Protein 6KYB (pdb70)

InterPro domains:
  IPR001680 WD40 repeat [SM00320] (234-274)
  IPR001680 WD40 repeat [SM00320] (277-318)
  IPR015943 WD40/YVTN repeat-like-containing domain superfamily [G3DSA:2.130.10.10] (69-351)
  IPR036322 WD40-repeat-containing domain superfamily [SSF50978] (7-324)
  IPR048720 PROPPIN [PF21032] (10-152)
  IPR048720 PROPPIN [PF21032] (222-322)
  IPR048720 PROPPIN [PTHR11227] (3-496)

GO terms:
  GO:0070273 phosphatidylinositol-4-phosphate binding (F, IDA)
  GO:0080025 phosphatidylinositol-3,5-bisphosphate binding (F, IDA)
  GO:0008047 enzyme activator activity (F, IDA)
  GO:0061908 phagophore (C, IDA)
  GO:0000329 fungal-type vacuole membrane (C, IDA)
  GO:0000407 phagophore assembly site (C, IDA)
  GO:0005768 endosome (C, IDA)
  GO:0005829 cytosol (C, IDA)
  GO:0032266 phosphatidylinositol-3-phosphate binding (F, IDA)
  GO:0043130 ubiquitin binding (F, IDA)
  GO:0070772 PAS complex (C, IDA)
  GO:0170071 CROP complex (C, IDA)
  GO:0016236 macroautophagy (P, IDA)
  GO:0032258 cytoplasm to vacuole targeting by the Cvt pathway (P, IDA)
  GO:0006624 vacuolar protein processing (P, IDA)
  GO:0034727 piecemeal microautophagy of the nucleus (P, IMP)
  GO:0071944 cell periphery (C, HDA)
  GO:0000329 fungal-type vacuole membrane (C, HDA)
  GO:0044090 positive regulation of vacuole organization (P, IMP)
  GO:0044804 nucleophagy (P, IMP)

Organism: Saccharomyces cerevisiae (strain ATCC 204508 / S288c) (NCBI:txid559292)

Nearest PDB structures (foldseek):
  6kyb-assembly1_A  TM=1.003E+00  e=1.507E-68  Saccharomyces cerevisiae S288C
  8afy-assembly1_B  TM=9.842E-01  e=6.387E-59  Saccharomyces cerevisiae
  8afw-assembly1_A  TM=9.839E-01  e=3.464E-57  Saccharomyces cerevisiae
  8afw-assembly1_C  TM=9.841E-01  e=2.685E-56  Saccharomyces cerevisiae
  8afx-assembly1_A  TM=9.866E-01  e=1.186E-54  Saccharomyces cerevisiae

Sequence (1304 aa):
SPTINFINFNQTGTCISLGTSKGFKIFNCEPFGKFYSEDSGGYAIVEMLFSTSLLALVGIGDQPALSPRRLRIINTKKHSIICEVTFPTSILSVKMNKSRLVVLLQEQIYIYDINTMRLLHTIETNPNPRGLMAMSPSVANSYLVYPSPPKVIKNGDVIVFNLETLQPTMVIEAHKGEIAAMAISFDGTLMATASDKGTIIRVFDIETGDKIYQFRRGTYATRIYSISFSEDSQYLAVTGSSKTVHIFKLGESSRHFASLKLPVETNSHVMTISSIGSPIDIDTSEYPEPVMKMVPIRVVSSDGYLYNFVMDPERGGDCLILSQYSILMSPTINFINFNQTGTCISLGTSKGFKIFNCEPFGKFYSEDSGGYAIVEMLFSTSLLALVGIGDQPALSPRRLRIINTKKHSIICEVTFPTSILSVKMNKSRLVVLLQEQIYIYDINTMRLLHTIETNPNPRGLMAMSPSVANSYLVYPSPPKVIIKNGDVIVFNLETLQPTMVIEAHKGEIAAMAISFDGTLMATASDKGTIIRVFDIETGDKIYQFRRGTYATRIYSISFSEDSQYLAVTGSSKTVHIFKLGHESSRHFASLKLPVETNSHVMTISSIGSPIDIDTSEYPEPVMKMVPIRVVSSDGYLYNFVMDPERGGDCLILSQYSILMSDSSPTINFINFNQTGTCISLGTSKGFKIFNCEPFGKFYSEDSGGYAIVEMLFSTSLLALVGIGDQPALSPRRLRIINTKKHSIICEVTFPTSILSVKMNKSRLVVLLQEQIYIYDINTMRLLHTIETNPNPRGLMAMSPSVANSYLVYPSPPIKNGDVIVFNLETLQPTMVIEAHKGEIAAMAISFDGTLMATASDKGTIIRVFDIETGDKIYQFRRGTYATRIYSISFSEDSQYLAVTGSSKTVHIFKLGSRHFASLKLPVETNSHVMTISSIGSPIDIDTSEYPELMKMVPIRVVSSDGYLYNFVMDPERGGDCLILSQYSILMMSDSSPTINFINFNQTGTCISLGTSKGFKIFNCEPFGKFYSEDSGGYAIVEMLFSTSLLALVGIGDRRLRIINTKKHSIICEVTFPTSILSVKMNKSRLVVLLQEQIYIYDINTMRLLHTIETNPNPRGLMAMSPSVANSYLVYPSNGDVIVFNLETLQPTMVIEAHKGEIAAMAISFDGTLMATASDKGTIIRVFDIETGDKIYQFRRGTYATRIYSISFSEDSQYLAVTGSSKTVHIFKLESSRHFASLKLPVETNVMTISSIGSPIDIDTSEYPELKMVPIRVVSSDGYLYNFVMDPERGGDCLILSQYSILMD

B-factor: mean 103.38, std 35.4, range [30.0, 234.37]

Secondary structure (DSSP, 8-state):
-PPEEEEEE-TTSSEEEEEESS-EEEEETTTTEEEEEE-S--EEEEEE-SSSSEEEEEE-SSSTTS-TTEEEEEETTTTEEEEEEE-SS---EEEE-SSEEEEEETTEEEEEETTT--EEEEEE-S--TT---EE-S-STT-EEEEE-PPP----EEEEEEETTTTEEEEEEEEESS-EEEEEE-TTS-EEEEEETT-SEEEEEETTT--EEEEEE--SS---EEEEEE-TTSSEEEEEETTSEEEEEE----B--SEEEE--TTS-TT--EEEEEPPP--EESTTS---EE--EEEEEEETTSEEEEEEE-TTT-EEPEEEEEEES--/-PPEEEEEE-TTSSEEEEEETTEEEEEEETTEEEEEEE--S-EEEEEE-TTSSEEEEEE-SSSTTS-TTEEEEEETTTTEEEEEEE-SS-EEEEEE-SSEEEEEETTEEEEEETTT--EEEEEE-S--TT---EE-S-STT-EEEEE-PPP-----EEEEEEETTTTEEEEEEEEESS-EEEEEE-TTS-EEEEEETT-SEEEEEETTT--EEEEEE--SS---EEEEEE-TTSSEEEEEETTSEEEEEE----EE--SEEEE--TTS-TT--EEEEEPPPEEE-STTS----EEEEEEEEEETTSEEEEEEE-TTT-EEPEEEEEEE--/-----PPEEEEEE-TTSSEEEEEESS-EEEEETTTTEEEEEE--S-EEEEEE-SSSSEEEEEESSSSSSS-TTB-EEEESSS--EEE--B-SS---EEEE-SSEEEEEETTEEEEEETTSSSEEEEEE----TT---EE-S-STT-EEEEE------EEEEEEETTTTEEEEEEEEESS-EEEEEE-TTS-EEEEEETTS-EEEEEETTT--EEEEEE---SS--EEEEEE-TTSSEEEEEESSSEEEEEE-----SEEEE--TTS-SS--EEEEEPSPEE--S-S-TT--EEEEEEEEETTSEEEEEEE-TTT-EEPEEEEEEES--/-------EEE--B-SSS--EEEEESS-EEEEETTTTEE-S----S-EEEEE-SSS-S--EEEES-----EE--SSS---S-----SS---EE---SS-EEEE-SSEEEEE-TTT-----EEE-S--TT------S--TT-EEEE-----BEEEETTTTEE---B--SSS--SEEE--TTS---EEE-SSSSEEEEE-TTTSSEEEEEE---SS--EEEEEE-SSSSEEEEEETTSEEEEEE------SEEEE--TT----EEEEEPPPB---S-SSS---BEEEEEEETTSEEEEEEE-TT--EEPEEEEEEESS--

Foldseek 3Di:
DWFWQDWDAELANQKIWTWTQQWIWMWGDVVTDTPDIDRDGGWNDWYDEHPFQKIKTAHPPPDPVRHQQKIWIAGNVVRDTPDMDGHPDGFQDWDDAQAWIWTDDQFKIWIAGVVVRDTDDMDGAAGDPNRAKEFANDLVLTWIKDAHADRVQQRGKIWIARNVVGGTDDIASFDRAHWQHKYAANNNFKIWTDHQQQQWIWIAGSNPSDTQAIEGEDDGGFHWQYWYAANVRQWIWIDTLPQKIFIDGRPPYYYGQAIEHDDPPDDSRKGKDKYKYDWAWDPCPVPPNNIAIWIWMWMAISVFKIWIWTARVVRHYYIDTDDMDGPPD/DFFWQDWDAALANQKIWTWTQFWIWIWGDPPTDTDDIDRDGTWNDWYDEHPFQWIKTAHPPPDVPRHQQKIWIARNVVRGTPDMDGHPDGFLDWDDAQAWIWTDDQFKIWIAGPVVRDTDDMDGAAGHPVSAKEFANAPVLTKIKDAHADHVCQQGRKIWIARNVVGGTDDIASFDSAHWQYKYAANNRFKIWTDHQQRQKIWMAGSNPSDTDEIEGDDDGGWGWQYWYAANVNQWIWIHTQAQWIFIAGDVVYYYYTQATEHDDPPDDRRKHKDKYKYDKDWAVCPVDPVVIGIWIWMWMAISVAKIWIWTADPVRHYYIDTNDMDGPD/DDDFPWAWQDWDAELANQKMKTWTQFWIWIWGDVVTDTDDIDGAGGWNDWYDERPAQWIKTAGPGHPVVPHQFKIWIAGRVDGDTPDIDGDPGGFLDWDDAQQWIWTDDQFKIFIDGPVDPDGDDMDGAHGDPVSAKEFANAPVLTWIKDFHAPCAGGKIWIAGNVVGGTDDIQSDGRAHWQEKYAANNNQKMWTDHFQQFKIWMAGPVPSDTDAIEGEPDGPKGWHYWDAANVNQWIWTFILFQKIFICGPCYYTQAIEGDDPVDDSVKGKDKYKHDKDDDDLHPDVVGPIWTWMWMAISVFKIWIWTAHPPRHYYTHTDDMGGGRD/DADDPWAFADWDAFLALWKMWTATQQATWIWTVPVTGRDQGDGHHGAHAWYDQHDAQWTWTPGVPDNVTWIFGTPHTDTDDSDDDPDDWAAWYDQLCWTWTDRWQKTFIANPVVGNRDDIGNHAGDPNDDWEFQSAVVPTKIWAFSLGKIWMARVVVGGTDDTANDNGQHWDEKYAANHGWFIWTHHFAQQKIFTQTPVVRGTPDIFGRPDGPKGWQYWEAANVCFKIWTDIRPQKIFIAGVVTDPTQAMEHDDPPDDAGKDKYWHADDDFADPPPDGPCWTWMWMAGSVFKIWIWTHHPVGDHYTHTHDIAGVSPD

Solvent-accessible surface area: 57464 Å² total; per-residue (Å²): 161,53,89,42,59,47,24,34,18,9,45,64,11,66,8,3,1,0,0,1,44,122,2,0,6,1,2,60,5,126,118,44,27,129,125,29,34,43,107,63,4,0,3,30,8,0,9,10,14,25,82,57,31,34,3,0,2,2,2,74,42,79,62,143,65,16,37,48,104,72,1,48,1,11,29,13,182,154,135,34,92,88,27,85,41,77,4,79,70,50,12,52,11,1,54,7,0,120,33,27,1,0,0,0,1,69,92,40,0,32,0,10,30,12,134,82,35,143,84,14,21,19,18,49,17,14,48,10,90,82,14,32,15,7,18,0,19,25,78,90,53,7,24,0,0,20,17,11,26,31,83,177,155,84,47,0,6,0,6,0,5,22,0,102,23,5,7,27,37,33,22,7,102,0,14,164,23,86,9,7,4,19,10,19,0,57,63,1,50,22,0,0,0,0,14,48,123,2,40,56,0,53,0,8,29,3,109,79,23,81,106,80,69,40,5,98,3,37,116,178,60,24,94,6,69,16,15,21,25,4,110,95,22,76,13,0,0,0,0,6,45,49,55,27,3,16,0,0,63,11,78,216,40,54,142,78,47,2,9,0,99,12,31,144,143,11,102,61,163,13,108,12,36,6,17,13,20,79,62,80,101,30,67,64,69,147,79,102,166,125,98,61,92,20,7,23,1,32,0,1,0,33,61,3,82,2,4,25,2,12,1,24,10,146,190,10,39,92,9,55,69,52,44,97,99,34,16,74,179,145,39,83,28,62,43,25,33,18,6,47,55,12,55,6,0,1,0,0,3,34,125,3,1,42,6,5,50,26,148,32,19,15,117,127,29,32,53,126,47,24,0,5,23,7,0,6,13,12,28,78,63,31,26,4,0,4,2,3,73,37,85,107,125,67,19,21,45,103,114,1,59,0,12,17,12,163,126,133,36,97,83,28,102,40,72,4,86,66,54,10,67,11,0,56,4,0,112,27,23,1,0,0,0,1,72,87,33,0,29,0,10,32,12,124,78,24,168,81,40,22,26,22,57,14,13,53,8,68,98,13,28,16,10,21,0,18,20,83,86,41,4,25,0,0,13,14,5,28,25,79,180,159,93,72,45,0,3,0,9,0,6,26,0,108,41,7,7,28,36,37,23,8,112,3,12,138,18,87,6,3,4,17,8,18,0,55,67,0,43,26,0,0,0,0,12,58,117,2,39,56,0,46,0,8,28,3,100,82,19,86,97,78,62,29,4,110,4,51,123,167,58,27,72,4,65,15,15,28,24,7,97,75,16,51,8,0,0,0,0,2,42,43,29,36,2,21,0,0,62,6,40,156,187,49,52,146,60,47,1,32,5,112,1,21,124,66,12,69,63,156,2,108,9,33,4,12,10,12,84,67,45,94,10,47,39,76,39,26,114,143,162,90,57,98,19,4,4,1,32,0,0,0,40,71,0,60,3,0,6,1,3,0,20,41,160,194,9,41,115,7,73,66,11,5,11,14,28,4,91,236,115,129,53,112,42,84,29,69,44,25,35,14,6,55,32,4,54,17,1,0,1,0,2,48,116,0,7,31,8,10,58,3,87,121,65,25,113,146,44,35,48,98,41,27,6,30,27,12,0,8,9,9,26,89,44,27,61,3,0,3,1,4,80,52,57,81,96,59,13,28,66,27,10,7,21,15,34,35,26,170,132,141,61,129,90,25,104,22,103,14,113,51,40,10,52,13,2,58,7,0,126,25,33,21,0,1,2,2,57,99,46,1,30,0,10,33,32,128,68,115,128,64,65,54,50,22,130,29,67,78,16,95,110,16,33,13,10,21,0,18,21,77,80,52,2,29,0,0,9,19,30,39,132,217,52,52,0,30,0,28,1,1,26,0,119,68,62,95,90,63,60,89,12,122,3,3,146,13,77,8,25,4,16,11,18,0,56,65,1,45,26,2,0,0,0,3,26,103,0,48,29,0,26,0,10,33,6,124,72,18,93,99,81,61,45,7,117,4,23,21,66,36,3,83,6,48,12,16,20,24,3,64,88,23,71,12,0,0,0,0,2,8,23,57,22,3,0,0,0,68,10,99,78,161,60,56,2,10,0,85,16,33,134,141,17,53,31,43,25,104,12,50,4,12,6,9,63,73,63,110,26,94,70,57,164,65,131,87,127,111,99,27,4,1,0,12,0,1,2,44,51,2,76,2,2,5,2,13,1,32,45,149,195,2,36,97,7,82,50,24,29,84,109,33,1,22,175,241,56,74,74,100,21,79,37,82,48,28,66,23,1,40,28,14,44,5,0,1,0,0,2,51,86,0,36,23,17,5,24,6,68,121,59,22,95,120,34,6,108,50,101,46,34,18,26,32,3,20,6,18,80,79,75,42,40,15,4,36,13,22,68,88,102,48,22,29,26,45,40,44,19,118,66,82,63,89,43,33,74,55,91,30,96,65,88,40,40,12,35,19,31,18,44,20,1,16,6,26,0,9,62,68,28,7,63,18,42,12,14,130,80,83,46,110,78,87,69,52,76,21,90,69,13,114,113,13,115,25,3,21,1,31,22,95,88,63,2,49,14,4,27,21,59,89,3,41,0,36,0,26,21,3,85,89,48,44,93,55,67,88,4,145,6,63,149,43,54,27,53,11,31,15,19,0,63,74,10,45,36,0,2,2,2,14,65,56,3,54,8,4,1,3,8,23,18,86,90,14,88,80,51,81,92,19,55,43,63,35,194,88,28,140,13,40,29,12,24,27,0,52,63,38,72,8,5,0,0,2,6,44,57,57,24,4,28,0,7,88,51,165,47,56,72,58,62,0,9,1,59,25,44,157,100,50,130,57,96,10,28,7,12,2,6,61,79,45,90,53,86,84,40,170,199,90,84,100,103,43,3,9,0,34,1,1,3,38,38,3,85,0,1,20,3,8,0,53,47,148,169,36,27,108,14,108,62,39,27,89,108,24,2,30,82,113

Structure (mmCIF, N/CA/C/O backbone):
data_6KYB
#
_entry.id   6KYB
#
_cell.length_a   95.330
_cell.length_b   95.330
_cell.length_c   300.871
_cell.angle_alpha   90.000
_cell.angle_beta   90.000
_cell.angle_gamma   120.000
#
_symmetry.space_group_name_H-M   'P 65'
#
loop_
_entity.id
_entity.type
_entity.pdbx_description
1 polymer 'Autophagy-related protein 18'
2 water water
#
loop_
_atom_site.group_PDB
_atom_site.id
_atom_site.type_symbol
_atom_site.label_atom_id
_atom_site.label_alt_id
_atom_site.label_comp_id
_atom_site.label_asym_id
_atom_site.label_entity_id
_atom_site.label_seq_id
_atom_site.pdbx_PDB_ins_code
_atom_site.Cartn_x
_atom_site.Cartn_y
_atom_site.Cartn_z
_atom_site.occupancy
_atom_site.B_iso_or_equiv
_atom_site.auth_seq_id
_atom_site.auth_comp_id
_atom_site.auth_asym_id
_atom_site.auth_atom_id
_atom_site.pdbx_PDB_model_num
ATOM 1 N N . SER A 1 10 ? -58.893 41.058 11.874 1.00 136.07 5 SER A N 1
ATOM 2 C CA . SER A 1 10 ? -58.173 40.841 10.625 1.00 131.27 5 SER A CA 1
ATOM 3 C C . SER A 1 10 ? -56.947 39.976 10.874 1.00 140.11 5 SER A C 1
ATOM 4 O O . SER A 1 10 ? -56.100 40.332 11.683 1.00 143.03 5 SER A O 1
ATOM 7 N N . PRO A 1 11 ? -56.866 38.844 10.180 1.00 143.95 6 PRO A N 1
ATOM 8 C CA . PRO A 1 11 ? -55.736 37.924 10.333 1.00 143.07 6 PRO A CA 1
ATOM 9 C C . PRO A 1 11 ? -54.632 38.075 9.297 1.00 138.67 6 PRO A C 1
ATOM 10 O O . PRO A 1 11 ? -54.849 38.458 8.145 1.00 135.01 6 PRO A O 1
ATOM 14 N N . THR A 1 12 ? -53.430 37.723 9.736 1.00 135.16 7 THR A N 1
ATOM 15 C CA . THR A 1 12 ? -52.256 37.642 8.878 1.00 126.31 7 THR A CA 1
ATOM 16 C C . THR A 1 12 ? -52.242 36.340 8.079 1.00 106.41 7 THR A C 1
ATOM 17 O O . THR A 1 12 ? -52.547 35.270 8.611 1.00 103.00 7 THR A O 1
ATOM 21 N N . ILE A 1 13 ? -51.899 36.433 6.796 1.00 95.91 8 ILE A N 1
ATOM 22 C CA . ILE A 1 13 ? -51.726 35.251 5.954 1.00 96.57 8 ILE A CA 1
ATOM 23 C C . ILE A 1 13 ? -50.294 34.749 6.093 1.00 96.60 8 ILE A C 1
ATOM 24 O O . ILE A 1 13 ? -49.341 35.536 6.035 1.00 95.11 8 ILE A O 1
ATOM 29 N N . ASN A 1 14 ? -50.138 33.433 6.272 1.00 94.43 9 ASN A N 1
ATOM 30 C CA . ASN A 1 14 ? -48.825 32.821 6.408 1.00 90.69 9 ASN A CA 1
ATOM 31 C C . ASN A 1 14 ? -48.451 31.879 5.275 1.00 87.54 9 ASN A C 1
ATOM 32 O O . ASN A 1 14 ? -47.258 31.622 5.083 1.00 87.74 9 ASN A O 1
ATOM 37 N N . PHE A 1 15 ? -49.419 31.368 4.519 1.00 93.82 10 PHE A N 1
ATOM 38 C CA . PHE A 1 15 ? -49.134 30.339 3.529 1.00 89.79 10 PHE A CA 1
ATOM 39 C C . PHE A 1 15 ? -50.266 30.290 2.514 1.00 84.03 10 PHE A C 1
ATOM 40 O O . PHE A 1 15 ? -51.439 30.374 2.886 1.00 91.42 10 PHE A O 1
ATOM 48 N N . ILE A 1 16 ? -49.909 30.163 1.237 1.00 75.17 11 ILE A N 1
ATOM 49 C CA . ILE A 1 16 ? -50.877 29.954 0.164 1.00 73.40 11 ILE A CA 1
ATOM 50 C C . ILE A 1 16 ? -50.291 28.957 -0.824 1.00 72.72 11 ILE A C 1
ATOM 51 O O . ILE A 1 16 ? -49.086 28.975 -1.101 1.00 80.25 11 ILE A O 1
ATOM 56 N N . ASN A 1 17 ? -51.147 28.090 -1.360 1.00 71.38 12 ASN A N 1
ATOM 57 C CA . ASN A 1 17 ? -50.754 27.204 -2.447 1.00 68.25 12 ASN A CA 1
ATOM 58 C C . ASN A 1 17 ? -51.988 26.728 -3.200 1.00 66.59 12 ASN A C 1
ATOM 59 O O . ASN A 1 17 ? -53.079 26.630 -2.630 1.00 74.84 12 ASN A O 1
ATOM 64 N N . PHE A 1 18 ? -51.795 26.424 -4.483 1.00 64.46 13 PHE A N 1
ATOM 65 C CA . PHE A 1 18 ? -52.798 25.693 -5.239 1.00 72.44 13 PHE A CA 1
ATOM 66 C C . PHE A 1 18 ? -52.604 24.193 -5.018 1.00 63.93 13 PHE A C 1
ATOM 67 O O . PHE A 1 18 ? -51.521 23.731 -4.652 1.00 64.90 13 PHE A O 1
ATOM 75 N N . ASN A 1 19 ? -53.669 23.427 -5.236 1.00 60.03 14 ASN A N 1
ATOM 76 C CA . ASN A 1 19 ? -53.512 21.984 -5.337 1.00 63.10 14 ASN A CA 1
ATOM 77 C C . ASN A 1 19 ? -52.781 21.636 -6.636 1.00 67.54 14 ASN A C 1
ATOM 78 O O . ASN A 1 19 ? -52.478 22.500 -7.464 1.00 68.61 14 ASN A O 1
ATOM 83 N N . GLN A 1 20 ? -52.488 20.345 -6.816 1.00 71.81 15 GLN A N 1
ATOM 84 C CA . GLN A 1 20 ? -51.674 19.921 -7.953 1.00 70.60 15 GLN A CA 1
ATOM 85 C C . GLN A 1 20 ? -52.325 20.229 -9.296 1.00 70.20 15 GLN A C 1
ATOM 86 O O . GLN A 1 20 ? -51.633 20.221 -10.320 1.00 80.87 15 GLN A O 1
ATOM 92 N N . THR A 1 21 ? -53.626 20.505 -9.325 1.00 65.53 16 THR A N 1
ATOM 93 C CA . THR A 1 21 ? -54.320 20.740 -10.583 1.00 76.59 16 THR A CA 1
ATOM 94 C C . THR A 1 21 ? -54.621 22.210 -10.842 1.00 84.36 16 THR A C 1
ATOM 95 O O . THR A 1 21 ? -54.991 22.557 -11.968 1.00 86.78 16 THR A O 1
ATOM 99 N N . GLY A 1 22 ? -54.488 23.074 -9.837 1.00 82.33 17 GLY A N 1
ATOM 100 C CA . GLY A 1 22 ? -54.871 24.463 -9.981 1.00 72.69 17 GLY A CA 1
ATOM 101 C C . GLY A 1 22 ? -56.340 24.752 -9.780 1.00 85.64 17 GLY A C 1
ATOM 102 O O . GLY A 1 22 ? -56.773 25.880 -10.043 1.00 99.76 17 GLY A O 1
ATOM 103 N N . THR A 1 23 ? -57.124 23.774 -9.331 1.00 83.08 18 THR A N 1
ATOM 104 C CA . THR A 1 23 ? -58.559 23.955 -9.156 1.00 81.54 18 THR A CA 1
ATOM 105 C C . THR A 1 23 ? -58.932 24.429 -7.757 1.00 75.66 18 THR A C 1
ATOM 106 O O . THR A 1 23 ? -60.050 24.920 -7.563 1.00 70.29 18 THR A O 1
ATOM 110 N N . CYS A 1 24 ? -58.030 24.300 -6.784 1.00 76.38 19 CYS A N 1
ATOM 111 C CA . CYS A 1 24 ? -58.327 24.665 -5.406 1.00 76.58 19 CYS A CA 1
ATOM 112 C C . CYS A 1 24 ? -57.179 25.483 -4.838 1.00 77.65 19 CYS A C 1
ATOM 113 O O . CYS A 1 24 ? -56.057 25.459 -5.346 1.00 76.41 19 CYS A O 1
ATOM 116 N N . ILE A 1 25 ? -57.481 26.206 -3.763 1.00 81.40 20 ILE A N 1
ATOM 117 C CA . ILE A 1 25 ? -56.513 27.025 -3.046 1.00 74.03 20 ILE A CA 1
ATOM 118 C C . ILE A 1 25 ? -56.467 26.588 -1.591 1.00 72.14 20 ILE A C 1
ATOM 119 O O . ILE A 1 25 ? -57.504 26.506 -0.922 1.00 74.55 20 ILE A O 1
ATOM 124 N N . SER A 1 26 ? -55.262 26.291 -1.119 1.00 71.34 21 SER A N 1
ATOM 125 C CA . SER A 1 26 ? -54.997 26.103 0.295 1.00 66.35 21 SER A CA 1
ATOM 126 C C . SER A 1 26 ? -54.450 27.391 0.878 1.00 78.29 21 SER A C 1
ATOM 127 O O . SER A 1 26 ? -53.624 28.061 0.257 1.00 85.40 21 SER A O 1
ATOM 130 N N . LEU A 1 27 ? -54.906 27.733 2.074 1.00 79.15 22 LEU A N 1
ATOM 131 C CA . LEU A 1 27 ? -54.452 28.977 2.666 1.00 81.83 22 LEU A CA 1
ATOM 132 C C . LEU A 1 27 ? -54.359 28.777 4.172 1.00 86.06 22 LEU A C 1
ATOM 133 O O . LEU A 1 27 ? -55.210 28.117 4.766 1.00 87.76 22 LEU A O 1
ATOM 138 N N . GLY A 1 28 ? -53.308 29.316 4.781 1.00 82.88 23 GLY A N 1
ATOM 139 C CA . GLY A 1 28 ? -53.156 29.185 6.218 1.00 81.89 23 GLY A CA 1
ATOM 140 C C . GLY A 1 28 ? -52.852 30.496 6.912 1.00 83.19 23 GLY A C 1
ATOM 141 O O . GLY A 1 28 ? -51.842 31.136 6.608 1.00 77.83 23 GLY A O 1
ATOM 142 N N . THR A 1 29 ? -53.694 30.896 7.861 1.00 86.03 24 THR A N 1
ATOM 143 C CA . THR A 1 29 ? -53.551 32.180 8.526 1.00 96.47 24 THR A CA 1
ATOM 144 C C . THR A 1 29 ? -53.130 32.028 9.980 1.00 103.55 24 THR A C 1
ATOM 145 O O . THR A 1 29 ? -52.809 30.932 10.462 1.00 108.27 24 THR A O 1
ATOM 149 N N . SER A 1 30 ? -53.149 33.163 10.684 1.00 100.68 25 SER A N 1
ATOM 150 C CA . SER A 1 30 ? -52.903 33.195 12.119 1.00 102.79 25 SER A CA 1
ATOM 151 C C . SER A 1 30 ? -54.016 32.563 12.941 1.00 111.91 25 SER A C 1
ATOM 152 O O . SER A 1 30 ? -53.766 32.189 14.091 1.00 120.62 25 SER A O 1
ATOM 155 N N . LYS A 1 31 ? -55.233 32.467 12.400 1.00 114.77 26 LYS A N 1
ATOM 156 C CA . LYS A 1 31 ? -56.398 32.049 13.172 1.00 118.39 26 LYS A CA 1
ATOM 157 C C . LYS A 1 31 ? -57.013 30.738 12.685 1.00 113.19 26 LYS A C 1
ATOM 158 O O . LYS A 1 31 ? -57.892 30.193 13.363 1.00 108.68 26 LYS A O 1
ATOM 164 N N . GLY A 1 32 ? -56.566 30.199 11.555 1.00 109.36 27 GLY A N 1
ATOM 165 C CA . GLY A 1 32 ? -57.158 28.97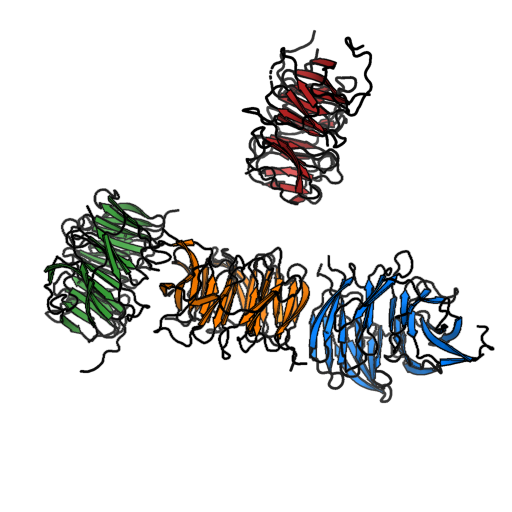9 11.029 1.00 110.00 27 GLY A CA 1
ATOM 166 C C . GLY A 1 32 ? -56.589 28.666 9.662 1.00 115.70 27 GLY A C 1
ATOM 167 O O . GLY A 1 32 ? -55.548 29.197 9.282 1.00 115.35 27 GLY A O 1
ATOM 168 N N . PHE A 1 33 ? -57.288 27.803 8.931 1.00 118.22 28 PHE A N 1
ATOM 169 C CA . PHE A 1 33 ? -56.906 27.510 7.555 1.00 109.00 28 PHE A CA 1
ATOM 170 C C . PHE A 1 33 ? -58.151 27.544 6.677 1.00 100.38 28 PHE A C 1
ATOM 171 O O . PHE A 1 33 ? -59.274 27.376 7.160 1.00 98.70 28 PHE A O 1
ATOM 179 N N . LYS A 1 34 ? -57.950 27.774 5.379 1.00 101.65 29 LYS A N 1
ATOM 180 C CA . LYS A 1 34 ? -59.065 27.871 4.451 1.00 94.27 29 LYS A CA 1
ATOM 181 C C . LYS A 1 34 ? -58.759 27.115 3.160 1.00 79.00 29 LYS A C 1
ATOM 182 O O . LYS A 1 34 ? -57.601 26.860 2.807 1.00 77.31 29 LYS A O 1
ATOM 188 N N . ILE A 1 35 ? -59.838 26.695 2.506 1.00 83.44 30 ILE A N 1
ATOM 189 C CA . ILE A 1 35 ? -59.775 25.930 1.271 1.00 84.82 30 ILE A CA 1
ATOM 190 C C . ILE A 1 35 ? -60.841 26.436 0.316 1.00 83.18 30 ILE A C 1
ATOM 191 O O . ILE A 1 35 ? -62.038 26.390 0.629 1.00 74.61 30 ILE A O 1
ATOM 196 N N . PHE A 1 36 ? -60.407 26.856 -0.870 1.00 87.20 31 PHE A N 1
ATOM 197 C CA . PHE A 1 36 ? -61.285 27.431 -1.873 1.00 89.12 31 PHE A CA 1
ATOM 198 C C . PHE A 1 36 ? -61.281 26.626 -3.165 1.00 91.47 31 PHE A C 1
ATOM 199 O O . PHE A 1 36 ? -60.322 25.921 -3.489 1.00 88.24 31 PHE A O 1
ATOM 207 N N . ASN A 1 37 ? -62.380 26.747 -3.895 1.00 95.34 32 ASN A N 1
ATOM 208 C CA . ASN A 1 37 ? -62.434 26.349 -5.289 1.00 97.74 32 ASN A CA 1
ATOM 209 C C . ASN A 1 37 ? -62.086 27.570 -6.131 1.00 98.64 32 ASN A C 1
ATOM 210 O O . ASN A 1 37 ? -62.436 28.701 -5.783 1.00 99.46 32 ASN A O 1
ATOM 215 N N . CYS A 1 38 ? -61.408 27.341 -7.256 1.00 96.17 33 CYS A N 1
ATOM 216 C CA . CYS A 1 38 ? -60.947 28.469 -8.060 1.00 90.13 33 CYS A CA 1
ATOM 217 C C . CYS A 1 38 ? -62.080 29.042 -8.905 1.00 90.68 33 CYS A C 1
ATOM 218 O O . CYS A 1 38 ? -62.409 30.227 -8.794 1.00 88.86 33 CYS A O 1
ATOM 221 N N . GLU A 1 39 ? -62.670 28.236 -9.779 1.00 81.67 34 GLU A N 1
ATOM 222 C CA . GLU A 1 39 ? -63.726 28.828 -10.590 1.00 93.27 34 GLU A CA 1
ATOM 223 C C . GLU A 1 39 ? -64.812 27.765 -10.721 1.00 103.83 34 GLU A C 1
ATOM 224 O O . GLU A 1 39 ? -64.534 26.634 -11.149 1.00 112.17 34 GLU A O 1
ATOM 230 N N . PRO A 1 40 ? -66.040 28.047 -10.268 1.00 106.34 35 PRO A N 1
ATOM 231 C CA . PRO A 1 40 ? -66.486 29.324 -9.702 1.00 99.19 35 PRO A CA 1
ATOM 232 C C . PRO A 1 40 ? -66.042 29.482 -8.249 1.00 88.22 35 PRO A C 1
ATOM 233 O O . PRO A 1 40 ? -66.283 28.596 -7.427 1.00 86.92 35 PRO A O 1
ATOM 237 N N . PHE A 1 41 ? -65.384 30.609 -7.969 1.00 86.58 36 PHE A N 1
ATOM 238 C CA . PHE A 1 41 ? -64.714 30.821 -6.692 1.00 85.46 36 PHE A CA 1
ATOM 239 C C . PHE A 1 41 ? -65.673 30.638 -5.526 1.00 96.49 36 PHE A C 1
ATOM 240 O O . PHE A 1 41 ? -66.847 31.010 -5.596 1.00 97.16 36 PHE A O 1
ATOM 248 N N . GLY A 1 42 ? -65.158 30.049 -4.451 1.00 94.12 37 GLY A N 1
ATOM 249 C CA . GLY A 1 42 ? -65.932 29.877 -3.241 1.00 97.40 37 GLY A CA 1
ATOM 250 C C . GLY A 1 42 ? -65.153 29.154 -2.165 1.00 90.76 37 GLY A C 1
ATOM 251 O O . GLY A 1 42 ? -64.336 28.279 -2.466 1.00 91.22 37 GLY A O 1
ATOM 252 N N . LYS A 1 43 ? -65.388 29.520 -0.909 1.00 90.83 38 LYS A N 1
ATOM 253 C CA . LYS A 1 43 ? -64.834 28.755 0.198 1.00 91.45 38 LYS A CA 1
ATOM 254 C C . LYS A 1 43 ? -65.416 27.351 0.202 1.00 92.77 38 LYS A C 1
ATOM 255 O O . LYS A 1 43 ? -66.637 27.170 0.194 1.00 99.58 38 LYS A O 1
ATOM 261 N N . PHE A 1 44 ? -64.537 26.354 0.207 1.00 95.69 39 PHE A N 1
ATOM 262 C CA . PHE A 1 44 ? -64.976 24.974 0.336 1.00 98.60 39 PHE A CA 1
ATOM 263 C C . PHE A 1 44 ? -64.835 24.462 1.756 1.00 91.13 39 PHE A C 1
ATOM 264 O O . PHE A 1 44 ? -65.618 23.601 2.173 1.00 85.88 39 PHE A O 1
ATOM 272 N N . TYR A 1 45 ? -63.871 24.980 2.517 1.00 96.38 40 TYR A N 1
ATOM 273 C CA . TYR A 1 45 ? -63.713 24.533 3.892 1.00 107.37 40 TYR A CA 1
ATOM 274 C C . TYR A 1 45 ? -63.014 25.631 4.681 1.00 111.61 40 TYR A C 1
ATOM 275 O O . TYR A 1 45 ? -62.284 26.448 4.113 1.00 109.54 40 TYR A O 1
ATOM 284 N N . SER A 1 46 ? -63.223 25.630 5.997 1.00 115.97 41 SER A N 1
ATOM 285 C CA . SER A 1 46 ? -62.634 26.651 6.853 1.00 114.77 41 SER A CA 1
ATOM 286 C C . SER A 1 46 ? -62.497 26.123 8.274 1.00 118.93 41 SER A C 1
ATOM 287 O O . SER A 1 46 ? -63.294 25.291 8.716 1.00 123.92 41 SER A O 1
ATOM 290 N N . GLU A 1 47 ? -61.486 26.627 8.990 1.00 114.98 42 GLU A N 1
ATOM 291 C CA . GLU A 1 47 ? -61.299 26.273 10.395 1.00 117.48 42 GLU A CA 1
ATOM 292 C C . GLU A 1 47 ? -60.615 27.386 11.176 1.00 114.29 42 GLU A C 1
ATOM 293 O O . GLU A 1 47 ? -59.591 27.918 10.737 1.00 98.36 42 GLU A O 1
ATOM 299 N N . ASP A 1 48 ? -61.199 27.737 12.324 1.00 128.81 43 ASP A N 1
ATOM 300 C CA . ASP A 1 48 ? -60.566 28.625 13.301 1.00 136.34 43 ASP A CA 1
ATOM 301 C C . ASP A 1 48 ? -59.986 27.801 14.454 1.00 136.03 43 ASP A C 1
ATOM 302 O O . ASP A 1 48 ? -60.490 27.811 15.579 1.00 147.53 43 ASP A O 1
ATOM 307 N N . SER A 1 49 ? -58.904 27.074 14.164 1.00 127.28 44 SER A N 1
ATOM 308 C CA . SER A 1 49 ? -58.147 26.404 15.222 1.00 122.71 44 SER A CA 1
ATOM 309 C C . SER A 1 49 ? -57.019 27.264 15.793 1.00 129.03 44 SER A C 1
ATOM 310 O O . SER A 1 49 ? -57.039 27.622 16.975 1.00 141.07 44 SER A O 1
ATOM 313 N N . GLY A 1 50 ? -56.043 27.610 14.964 1.00 121.33 45 GLY A N 1
ATOM 314 C CA . GLY A 1 50 ? -54.919 28.403 15.418 1.00 123.68 45 GLY A CA 1
ATOM 315 C C . GLY A 1 50 ? -54.031 28.788 14.256 1.00 131.73 45 GLY A C 1
ATOM 316 O O . GLY A 1 50 ? -54.408 28.650 13.091 1.00 134.90 45 GLY A O 1
ATOM 317 N N . GLY A 1 51 ? -52.838 29.279 14.583 1.00 131.80 46 GLY A N 1
ATOM 318 C CA . GLY A 1 51 ? -51.918 29.700 13.539 1.00 125.39 46 GLY A CA 1
ATOM 319 C C . GLY A 1 51 ? -51.292 28.513 12.825 1.00 117.50 46 GLY A C 1
ATOM 320 O O . GLY A 1 51 ? -50.861 27.541 13.447 1.00 120.28 46 GLY A O 1
ATOM 321 N N . TYR A 1 52 ? -51.240 28.605 11.496 1.00 106.43 47 TYR A N 1
ATOM 322 C CA . TYR A 1 52 ? -50.694 27.556 10.644 1.00 89.84 47 TYR A CA 1
ATOM 323 C C . TYR A 1 52 ? -49.587 28.102 9.755 1.00 84.33 47 TYR A C 1
ATOM 324 O O . TYR A 1 52 ? -49.662 29.240 9.280 1.00 88.43 47 TYR A O 1
ATOM 333 N N . ALA A 1 53 ? -48.557 27.285 9.541 1.00 80.37 48 ALA A N 1
ATOM 334 C CA . ALA A 1 53 ? -47.447 27.626 8.658 1.00 85.14 48 ALA A CA 1
ATOM 335 C C . ALA A 1 53 ? -47.508 26.926 7.304 1.00 86.39 48 ALA A C 1
ATOM 336 O O . ALA A 1 53 ? -46.997 27.468 6.318 1.00 82.15 48 ALA A O 1
ATOM 338 N N . ILE A 1 54 ? -48.125 25.745 7.229 1.00 85.74 49 ILE A N 1
ATOM 339 C CA . ILE A 1 54 ? -48.221 24.966 5.996 1.00 80.52 49 ILE A CA 1
ATOM 340 C C . ILE A 1 54 ? -49.603 24.336 5.921 1.00 83.36 49 ILE A C 1
ATOM 341 O O . ILE A 1 54 ? -50.052 23.695 6.876 1.00 82.96 49 ILE A O 1
ATOM 346 N N . VAL A 1 55 ? -50.273 24.515 4.784 1.00 83.44 50 VAL A N 1
ATOM 347 C CA . VAL A 1 55 ? -51.556 23.885 4.487 1.00 84.09 50 VAL A CA 1
ATOM 348 C C . VAL A 1 55 ? -51.464 23.354 3.058 1.00 82.35 50 VAL A C 1
ATOM 349 O O . VAL A 1 55 ? -51.478 24.139 2.105 1.00 87.17 50 VAL A O 1
ATOM 353 N N . GLU A 1 56 ? -51.358 22.033 2.905 1.00 75.32 51 GLU A N 1
ATOM 354 C CA . GLU A 1 56 ? -51.113 21.406 1.609 1.00 71.28 51 GLU A CA 1
ATOM 355 C C . GLU A 1 56 ? -52.178 20.366 1.290 1.00 73.19 51 GLU A C 1
ATOM 356 O O . GLU A 1 56 ? -52.553 19.562 2.150 1.00 83.76 51 GLU A O 1
ATOM 362 N N . MET A 1 57 ? -52.641 20.375 0.041 1.00 66.69 52 MET A N 1
ATOM 363 C CA . MET A 1 57 ? -53.701 19.493 -0.427 1.00 61.07 52 MET A CA 1
ATOM 364 C C . MET A 1 57 ? -53.150 18.326 -1.232 1.00 73.26 52 MET A C 1
ATOM 365 O O . MET A 1 57 ? -52.077 18.401 -1.836 1.00 84.63 52 MET A O 1
ATOM 370 N N . LEU A 1 58 ? -53.914 17.245 -1.228 1.00 81.67 53 LEU A N 1
ATOM 371 C CA . LEU A 1 58 ? -53.869 16.254 -2.285 1.00 84.70 53 LEU A CA 1
ATOM 372 C C . LEU A 1 58 ? -55.105 16.491 -3.147 1.00 100.68 53 LEU A C 1
ATOM 373 O O . LEU A 1 58 ? -56.138 16.957 -2.655 1.00 117.81 53 LEU A O 1
ATOM 378 N N . PHE A 1 59 ? -55.007 16.118 -4.425 1.00 96.54 54 PHE A N 1
ATOM 379 C CA . PHE A 1 59 ? -55.581 16.879 -5.538 1.00 92.60 54 PHE A CA 1
ATOM 380 C C . PHE A 1 59 ? -56.939 17.504 -5.237 1.00 95.69 54 PHE A C 1
ATOM 381 O O . PHE A 1 59 ? -57.060 18.731 -5.143 1.00 96.27 54 PHE A O 1
ATOM 389 N N . SER A 1 60 ? -57.960 16.671 -5.061 1.00 92.33 55 SER A N 1
ATOM 390 C CA . SER A 1 60 ? -59.241 17.127 -4.537 1.00 89.65 55 SER A CA 1
ATOM 391 C C . SER A 1 60 ? -59.785 16.108 -3.551 1.00 100.03 55 SER A C 1
ATOM 392 O O . SER A 1 60 ? -60.981 16.134 -3.233 1.00 109.42 55 SER A O 1
ATOM 395 N N . THR A 1 61 ? -58.936 15.195 -3.088 1.00 95.97 56 THR A N 1
ATOM 396 C CA . THR A 1 61 ? -59.305 14.322 -1.994 1.00 95.44 56 THR A CA 1
ATOM 397 C C . THR A 1 61 ? -59.546 15.169 -0.748 1.00 94.87 56 THR A C 1
ATOM 398 O O . THR A 1 61 ? -59.232 16.360 -0.701 1.00 95.62 56 THR A O 1
ATOM 402 N N . SER A 1 62 ? -60.088 14.540 0.281 1.00 98.56 57 SER A N 1
ATOM 403 C CA . SER A 1 62 ? -60.310 15.244 1.531 1.00 102.87 57 SER A CA 1
ATOM 404 C C . SER A 1 62 ? -59.095 15.238 2.447 1.00 101.34 57 SER A C 1
ATOM 405 O O . SER A 1 62 ? -59.153 15.825 3.532 1.00 98.96 57 SER A O 1
ATOM 408 N N . LEU A 1 63 ? -58.000 14.608 2.029 1.00 102.09 58 LEU A N 1
ATOM 409 C CA . LEU A 1 63 ? -56.766 14.595 2.804 1.00 103.48 58 LEU A CA 1
ATOM 410 C C . LEU A 1 63 ? -55.991 15.892 2.616 1.00 101.09 58 LEU A C 1
ATOM 411 O O . LEU A 1 63 ? -55.789 16.350 1.487 1.00 98.61 58 LEU A O 1
ATOM 416 N N . LEU A 1 64 ? -55.567 16.489 3.728 1.00 93.95 59 LEU A N 1
ATOM 417 C CA . LEU A 1 64 ? -54.645 17.612 3.676 1.00 81.69 59 LEU A CA 1
ATOM 418 C C . LEU A 1 64 ? -53.709 17.574 4.880 1.00 81.74 59 LEU A C 1
ATOM 419 O O . LEU A 1 64 ? -54.041 17.019 5.937 1.00 95.65 59 LEU A O 1
ATOM 424 N N . ALA A 1 65 ? -52.521 18.150 4.684 1.00 80.48 60 ALA A N 1
ATOM 425 C CA . ALA A 1 65 ? -51.415 18.107 5.634 1.00 79.28 60 ALA A CA 1
ATOM 426 C C . ALA A 1 65 ? -51.183 19.488 6.232 1.00 81.20 60 ALA A C 1
ATOM 427 O O . ALA A 1 65 ? -51.064 20.475 5.498 1.00 81.40 60 ALA A O 1
ATOM 429 N N . LEU A 1 66 ? -51.084 19.549 7.559 1.00 86.73 61 LEU A N 1
ATOM 430 C CA . LEU A 1 66 ? -50.954 20.798 8.301 1.00 90.66 61 LEU A CA 1
ATOM 431 C C . LEU A 1 66 ? -49.745 20.770 9.216 1.00 89.22 61 LEU A C 1
ATOM 432 O O . LEU A 1 66 ? -49.371 19.716 9.740 1.00 94.83 61 LEU A O 1
ATOM 437 N N . VAL A 1 67 ? -49.142 21.943 9.391 1.00 86.14 62 VAL A N 1
ATOM 438 C CA . VAL A 1 67 ? -48.078 22.177 10.358 1.00 86.69 62 VAL A CA 1
ATOM 439 C C . VAL A 1 67 ? -48.403 23.498 11.039 1.00 88.71 62 VAL A C 1
ATOM 440 O O . VAL A 1 67 ? -48.530 24.533 10.370 1.00 84.77 62 VAL A O 1
ATOM 444 N N . GLY A 1 68 ? -48.531 23.479 12.363 1.00 93.03 63 GLY A N 1
ATOM 445 C CA . GLY A 1 68 ? -48.909 24.682 13.075 1.00 86.45 63 GLY A CA 1
ATOM 446 C C . GLY A 1 68 ? -47.735 25.629 13.224 1.00 82.84 63 GLY A C 1
ATOM 447 O O . GLY A 1 68 ? -46.571 25.230 13.206 1.00 85.34 63 GLY A O 1
ATOM 448 N N . ILE A 1 69 ? -48.053 26.918 13.350 1.00 83.05 64 ILE A N 1
ATOM 449 C CA . ILE A 1 69 ? -47.000 27.926 13.322 1.00 90.38 64 ILE A CA 1
ATOM 450 C C . ILE A 1 69 ? -46.304 28.071 14.668 1.00 94.67 64 ILE A C 1
ATOM 451 O O . ILE A 1 69 ? -45.159 28.538 14.713 1.00 90.68 64 ILE A O 1
ATOM 456 N N . GLY A 1 70 ? -46.948 27.676 15.765 1.00 103.72 65 GLY A N 1
ATOM 457 C CA . GLY A 1 70 ? -46.281 27.708 17.050 1.00 112.11 65 GLY A CA 1
ATOM 458 C C . GLY A 1 70 ? -47.042 28.353 18.190 1.00 119.81 65 GLY A C 1
ATOM 459 O O . GLY A 1 70 ? -46.528 28.408 19.311 1.00 125.33 65 GLY A O 1
ATOM 460 N N . ASP A 1 71 ? -48.248 28.860 17.940 1.00 124.18 66 ASP A N 1
ATOM 461 C CA . ASP A 1 71 ? -49.030 29.444 19.030 1.00 135.26 66 ASP A CA 1
ATOM 462 C C . ASP A 1 71 ? -49.905 28.428 19.753 1.00 146.37 66 ASP A C 1
ATOM 463 O O . ASP A 1 71 ? -50.994 28.782 20.215 1.00 155.43 66 ASP A O 1
ATOM 468 N N . GLN A 1 72 ? -49.393 27.219 20.004 1.00 150.80 67 GLN A N 1
ATOM 469 C CA . GLN A 1 72 ? -50.135 26.112 20.605 1.00 156.39 67 GLN A CA 1
ATOM 470 C C . GLN A 1 72 ? -49.161 25.000 20.980 1.00 155.61 67 GLN A C 1
ATOM 471 O O . GLN A 1 72 ? -48.241 24.698 20.207 1.00 151.35 67 GLN A O 1
ATOM 477 N N . PRO A 1 73 ? -49.326 24.364 22.142 1.00 152.46 68 PRO A N 1
ATOM 478 C CA . PRO A 1 73 ? -48.468 23.213 22.474 1.00 144.11 68 PRO A CA 1
ATOM 479 C C . PRO A 1 73 ? -48.662 22.022 21.549 1.00 132.90 68 PRO A C 1
ATOM 480 O O . PRO A 1 73 ? -47.758 21.183 21.449 1.00 131.89 68 PRO A O 1
ATOM 484 N N . ALA A 1 74 ? -49.803 21.924 20.864 1.00 125.92 69 ALA A N 1
ATOM 485 C CA . ALA A 1 74 ? -50.108 20.755 20.050 1.00 118.04 69 ALA A CA 1
ATOM 486 C C . ALA A 1 74 ? -49.662 20.881 18.598 1.00 111.87 69 ALA A C 1
ATOM 487 O O . ALA A 1 74 ? -49.624 19.865 17.894 1.00 106.54 69 ALA A O 1
ATOM 489 N N . LEU A 1 75 ? -49.317 22.079 18.128 1.00 112.93 70 LEU A N 1
ATOM 490 C CA . LEU A 1 75 ? -48.997 22.296 16.716 1.00 115.65 70 LEU A CA 1
ATOM 491 C C . LEU A 1 75 ? -47.624 22.952 16.564 1.00 109.70 70 LEU A C 1
ATOM 492 O O . LEU A 1 75 ? -47.433 23.906 15.809 1.00 119.68 70 LEU A O 1
ATOM 497 N N . SER A 1 76 ? -46.631 22.408 17.269 1.00 102.37 71 SER A N 1
ATOM 498 C CA . SER A 1 76 ? -45.264 22.890 17.132 1.00 99.53 71 SER A CA 1
ATOM 499 C C . SER A 1 76 ? -44.818 22.808 15.671 1.00 96.36 71 SER A C 1
ATOM 500 O O . SER A 1 76 ? -45.317 21.978 14.904 1.00 88.61 71 SER A O 1
ATOM 503 N N . PRO A 1 77 ? -43.881 23.668 15.256 1.00 95.40 72 PRO A N 1
ATOM 504 C CA . PRO A 1 77 ? -43.405 23.627 13.862 1.00 89.34 72 PRO A CA 1
ATOM 505 C C . PRO A 1 77 ? -42.771 22.303 13.460 1.00 89.34 72 PRO A C 1
ATOM 506 O O . PRO A 1 77 ? -42.484 22.116 12.270 1.00 91.83 72 PRO A O 1
ATOM 510 N N . ARG A 1 78 ? -42.542 21.389 14.401 1.00 87.81 73 ARG A N 1
ATOM 511 C CA . ARG A 1 78 ? -41.884 20.120 14.130 1.00 85.13 73 ARG A CA 1
ATOM 512 C C . ARG A 1 78 ? -42.875 18.985 13.897 1.00 86.91 73 ARG A C 1
ATOM 513 O O . ARG A 1 78 ? -42.469 17.819 13.865 1.00 84.72 73 ARG A O 1
ATOM 521 N N . ARG A 1 79 ? -44.160 19.292 13.730 1.00 96.04 74 ARG A N 1
ATOM 522 C CA . ARG A 1 79 ? -45.204 18.272 13.730 1.00 97.56 74 ARG A CA 1
ATOM 523 C C . ARG A 1 79 ? -46.049 18.376 12.470 1.00 90.57 74 ARG A C 1
ATOM 524 O O . ARG A 1 79 ? -46.688 19.406 12.226 1.00 89.13 74 ARG A O 1
ATOM 532 N N . LEU A 1 80 ? -46.053 17.306 11.683 1.00 84.52 75 LEU A N 1
ATOM 533 C CA . LEU A 1 80 ? -46.965 17.148 10.561 1.00 74.15 75 LEU A CA 1
ATOM 534 C C . LEU A 1 80 ? -48.220 16.417 11.024 1.00 80.26 75 LEU A C 1
ATOM 535 O O . LEU A 1 80 ? -48.132 15.342 11.625 1.00 81.73 75 LEU A O 1
ATOM 540 N N . ARG A 1 81 ? -49.387 16.986 10.737 1.00 90.19 76 ARG A N 1
ATOM 541 C CA . ARG A 1 81 ? -50.658 16.349 11.059 1.00 89.78 76 ARG A CA 1
ATOM 542 C C . ARG A 1 81 ? -51.472 16.161 9.787 1.00 92.95 76 ARG A C 1
ATOM 543 O O . ARG A 1 81 ? -51.665 17.114 9.031 1.00 94.85 76 ARG A O 1
ATOM 551 N N . ILE A 1 82 ? -51.948 14.938 9.557 1.00 93.21 77 ILE A N 1
ATOM 552 C CA . ILE A 1 82 ? -52.727 14.589 8.368 1.00 90.69 77 ILE A CA 1
ATOM 553 C C . ILE A 1 82 ? -54.189 14.432 8.785 1.00 102.07 77 ILE A C 1
ATOM 554 O O . ILE A 1 82 ? -54.527 13.552 9.603 1.00 104.75 77 ILE A O 1
ATOM 559 N N . ILE A 1 83 ? -55.052 15.265 8.172 1.00 103.07 78 ILE A N 1
ATOM 560 C CA . ILE A 1 83 ? -56.479 15.350 8.470 1.00 98.53 78 ILE A CA 1
ATOM 561 C C . ILE A 1 83 ? -57.300 15.055 7.213 1.00 95.75 78 ILE A C 1
ATOM 562 O O . ILE A 1 83 ? -56.829 15.237 6.084 1.00 84.62 78 ILE A O 1
ATOM 567 N N . ASN A 1 84 ? -58.537 14.576 7.429 1.00 111.66 79 ASN A N 1
ATOM 568 C CA . ASN A 1 84 ? -59.577 14.360 6.421 1.00 111.86 79 ASN A CA 1
ATOM 569 C C . ASN A 1 84 ? -60.681 15.396 6.632 1.00 113.87 79 ASN A C 1
ATOM 570 O O . ASN A 1 84 ? -61.270 15.470 7.719 1.00 109.19 79 ASN A O 1
ATOM 575 N N . THR A 1 85 ? -60.964 16.198 5.599 1.00 118.13 80 THR A N 1
ATOM 576 C CA . THR A 1 85 ? -61.959 17.257 5.755 1.00 130.31 80 THR A CA 1
ATOM 577 C C . THR A 1 85 ? -63.397 16.749 5.650 1.00 128.60 80 THR A C 1
ATOM 578 O O . THR A 1 85 ? -64.306 17.378 6.204 1.00 126.18 80 THR A O 1
ATOM 582 N N . LYS A 1 86 ? -63.638 15.633 4.954 1.00 127.55 81 LYS A N 1
ATOM 583 C CA . LYS A 1 86 ? -65.002 15.118 4.892 1.00 126.57 81 LYS A CA 1
ATOM 584 C C . LYS A 1 86 ? -65.366 14.347 6.154 1.00 136.68 81 LYS A C 1
ATOM 585 O O . LYS A 1 86 ? -66.524 14.375 6.586 1.00 145.12 81 LYS A O 1
ATOM 591 N N . LYS A 1 87 ? -64.394 13.668 6.759 1.00 134.76 82 LYS A N 1
ATOM 592 C CA . LYS A 1 87 ? -64.617 12.871 7.955 1.00 133.42 82 LYS A CA 1
ATOM 593 C C . LYS A 1 87 ? -64.394 13.654 9.242 1.00 135.81 82 LYS A C 1
ATOM 594 O O . LYS A 1 87 ? -64.764 13.167 10.315 1.00 141.51 82 LYS A O 1
ATOM 600 N N . HIS A 1 88 ? -63.807 14.850 9.159 1.00 134.61 83 HIS A N 1
ATOM 601 C CA . HIS A 1 88 ? -63.392 15.634 10.326 1.00 131.06 83 HIS A CA 1
ATOM 602 C C . HIS A 1 88 ? -62.486 14.827 11.254 1.00 129.70 83 HIS A C 1
ATOM 603 O O . HIS A 1 88 ? -62.393 15.115 12.452 1.00 132.96 83 HIS A O 1
ATOM 610 N N . SER A 1 89 ? -61.817 13.817 10.710 1.00 124.08 84 SER A N 1
ATOM 611 C CA . SER A 1 89 ? -60.945 12.936 11.470 1.00 118.62 84 SER A CA 1
ATOM 612 C C . SER A 1 89 ? -59.496 13.398 11.363 1.00 111.77 84 SER A C 1
ATOM 613 O O . SER A 1 89 ? -59.154 14.294 10.589 1.00 105.33 84 SER A O 1
ATOM 616 N N . ILE A 1 90 ? -58.640 12.766 12.162 1.00 115.70 85 ILE A N 1
ATOM 617 C CA . ILE A 1 90 ? -57.193 12.936 12.086 1.00 115.70 85 ILE A CA 1
ATOM 618 C C . ILE A 1 90 ? -56.609 11.601 11.657 1.00 122.38 85 ILE A C 1
ATOM 619 O O . ILE A 1 90 ? -56.659 10.626 12.418 1.00 128.03 85 ILE A O 1
ATOM 624 N N . ILE A 1 91 ? -56.067 11.537 10.442 1.00 123.77 86 ILE A N 1
ATOM 625 C CA . ILE A 1 91 ? -55.478 10.279 10.002 1.00 127.77 86 ILE A CA 1
ATOM 626 C C . ILE A 1 91 ? -54.193 10.003 10.766 1.00 127.94 86 ILE A C 1
ATOM 627 O O . ILE A 1 91 ? -54.021 8.920 11.338 1.00 135.37 86 ILE A O 1
ATOM 632 N N . CYS A 1 92 ? -53.282 10.974 10.816 1.00 115.67 87 CYS A N 1
ATOM 633 C CA . CYS A 1 92 ? -52.011 10.652 11.460 1.00 106.61 87 CYS A CA 1
ATOM 634 C C . CYS A 1 92 ? -51.302 11.922 11.911 1.00 100.07 87 CYS A C 1
ATOM 635 O O . CYS A 1 92 ? -51.743 13.036 11.638 1.00 102.00 87 CYS A O 1
ATOM 638 N N . GLU A 1 93 ? -50.210 11.730 12.652 1.00 94.75 88 GLU A N 1
ATOM 639 C CA . GLU A 1 93 ? -49.266 12.800 12.963 1.00 86.27 88 GLU A CA 1
ATOM 640 C C . GLU A 1 93 ? -47.872 12.228 13.155 1.00 80.16 88 GLU A C 1
ATOM 641 O O . GLU A 1 93 ? -47.698 11.187 13.793 1.00 88.48 88 GLU A O 1
ATOM 647 N N . VAL A 1 94 ? -46.889 12.915 12.586 1.00 79.26 89 VAL A N 1
ATOM 648 C CA . VAL A 1 94 ? -45.492 12.515 12.642 1.00 79.92 89 VAL A CA 1
ATOM 649 C C . VAL A 1 94 ? -44.706 13.720 13.129 1.00 82.17 89 VAL A C 1
ATOM 650 O O . VAL A 1 94 ? -45.045 14.866 12.814 1.00 76.96 89 VAL A O 1
ATOM 654 N N . THR A 1 95 ? -43.658 13.467 13.895 1.00 94.36 90 THR A N 1
ATOM 655 C CA . THR A 1 95 ? -42.849 14.528 14.465 1.00 98.99 90 THR A CA 1
ATOM 656 C C . THR A 1 95 ? -41.429 14.425 13.930 1.00 90.94 90 THR A C 1
ATOM 657 O O . THR A 1 95 ? -40.968 13.345 13.546 1.00 87.85 90 THR A O 1
ATOM 661 N N . PHE A 1 96 ? -40.751 15.560 13.885 1.00 81.61 91 PHE A N 1
ATOM 662 C CA . PHE A 1 96 ? -39.446 15.668 13.256 1.00 74.57 91 PHE A CA 1
ATOM 663 C C . PHE A 1 96 ? -38.490 16.424 14.163 1.00 77.30 91 PHE A C 1
ATOM 664 O O . PHE A 1 96 ? -38.917 17.236 14.992 1.00 84.17 91 PHE A O 1
ATOM 672 N N . PRO A 1 97 ? -37.180 16.194 14.018 1.00 75.85 92 PRO A N 1
ATOM 673 C CA . PRO A 1 97 ? -36.227 16.800 14.964 1.00 75.89 92 PRO A CA 1
ATOM 674 C C . PRO A 1 97 ? -36.095 18.307 14.826 1.00 80.79 92 PRO A C 1
ATOM 675 O O . PRO A 1 97 ? -35.753 18.975 15.809 1.00 100.15 92 PRO A O 1
ATOM 679 N N . THR A 1 98 ? -36.332 18.863 13.642 1.00 77.47 93 THR A N 1
ATOM 680 C CA . THR A 1 98 ? -36.307 20.302 13.428 1.00 79.08 93 THR A CA 1
ATOM 681 C C . THR A 1 98 ? -37.607 20.725 12.754 1.00 78.52 93 THR A C 1
ATOM 682 O O . THR A 1 98 ? -38.430 19.891 12.365 1.00 83.11 93 THR A O 1
ATOM 686 N N . SER A 1 99 ? -37.786 22.037 12.618 1.00 75.30 94 SER A N 1
ATOM 687 C CA . SER A 1 99 ? -39.010 22.569 12.032 1.00 82.66 94 SER A CA 1
ATOM 688 C C . SER A 1 99 ? -39.202 22.076 10.600 1.00 78.36 94 SER A C 1
ATOM 689 O O . SER A 1 99 ? -38.244 21.943 9.834 1.00 72.30 94 SER A O 1
ATOM 692 N N . ILE A 1 100 ? -40.457 21.804 10.248 1.00 78.61 95 ILE A N 1
ATOM 693 C CA . ILE A 1 100 ? -40.823 21.422 8.888 1.00 76.14 95 ILE A CA 1
ATOM 694 C C . ILE A 1 100 ? -40.809 22.650 7.990 1.00 73.76 95 ILE A C 1
ATOM 695 O O . ILE A 1 100 ? -41.485 23.647 8.270 1.00 75.89 95 ILE A O 1
ATOM 700 N N . LEU A 1 101 ? -40.046 22.576 6.901 1.00 74.58 96 LEU A N 1
ATOM 701 C CA . LEU A 1 101 ? -39.950 23.669 5.942 1.00 72.60 96 LEU A CA 1
ATOM 702 C C . LEU A 1 101 ? -40.857 23.491 4.738 1.00 76.90 96 LEU A C 1
ATOM 703 O O . LEU A 1 101 ? -41.260 24.490 4.134 1.00 87.70 96 LEU A O 1
ATOM 708 N N . SER A 1 102 ? -41.207 22.258 4.379 1.00 74.94 97 SER A N 1
ATOM 709 C CA . SER A 1 102 ? -42.085 22.088 3.227 1.00 74.86 97 SER A CA 1
ATOM 710 C C . SER A 1 102 ? -42.705 20.700 3.262 1.00 71.03 97 SER A C 1
ATOM 711 O O . SER A 1 102 ? -42.194 19.789 3.912 1.00 64.54 97 SER A O 1
ATOM 714 N N . VAL A 1 103 ? -43.845 20.564 2.588 1.00 76.14 98 VAL A N 1
ATOM 715 C CA . VAL A 1 103 ? -44.540 19.286 2.458 1.00 74.46 98 VAL A CA 1
ATOM 716 C C . VAL A 1 103 ? -45.087 19.188 1.038 1.00 75.09 98 VAL A C 1
ATOM 717 O O . VAL A 1 103 ? -45.755 20.114 0.566 1.00 76.37 98 VAL A O 1
ATOM 721 N N . LYS A 1 104 ? -44.826 18.066 0.360 1.00 67.58 99 LYS A N 1
ATOM 722 C CA . LYS A 1 104 ? -45.346 17.862 -0.988 1.00 63.25 99 LYS A CA 1
ATOM 723 C C . LYS A 1 104 ? -45.895 16.449 -1.142 1.00 66.81 99 LYS A C 1
ATOM 724 O O . LYS A 1 104 ? -45.493 15.521 -0.436 1.00 69.68 99 LYS A O 1
ATOM 730 N N . MET A 1 105 ? -46.798 16.289 -2.115 1.00 69.25 100 MET A N 1
ATOM 731 C CA . MET A 1 105 ? -47.552 15.051 -2.289 1.00 69.34 100 MET A CA 1
ATOM 732 C C . MET A 1 105 ? -47.960 14.787 -3.730 1.00 77.58 100 MET A C 1
ATOM 733 O O . MET A 1 105 ? -48.328 15.700 -4.471 1.00 91.69 100 MET A O 1
ATOM 738 N N . ASN A 1 106 ? -47.897 13.516 -4.100 1.00 71.13 101 ASN A N 1
ATOM 739 C CA . ASN A 1 106 ? -48.655 12.942 -5.195 1.00 71.36 101 ASN A CA 1
ATOM 740 C C . ASN A 1 106 ? -49.369 11.714 -4.640 1.00 72.39 101 ASN A C 1
ATOM 741 O O . ASN A 1 106 ? -49.253 11.390 -3.453 1.00 65.52 101 ASN A O 1
ATOM 746 N N . LYS A 1 107 ? -50.110 11.019 -5.490 1.00 81.33 102 LYS A N 1
ATOM 747 C CA . LYS A 1 107 ? -50.946 9.930 -5.005 1.00 85.51 102 LYS A CA 1
ATOM 748 C C . LYS A 1 107 ? -50.162 8.668 -4.647 1.00 85.26 102 LYS A C 1
ATOM 749 O O . LYS A 1 107 ? -50.789 7.637 -4.379 1.00 76.13 102 LYS A O 1
ATOM 755 N N . SER A 1 108 ? -48.829 8.718 -4.598 1.00 85.00 103 SER A N 1
ATOM 756 C CA . SER A 1 108 ? -48.043 7.566 -4.173 1.00 85.81 103 SER A CA 1
ATOM 757 C C . SER A 1 108 ? -47.130 7.841 -2.987 1.00 89.21 103 SER A C 1
ATOM 758 O O . SER A 1 108 ? -46.908 6.939 -2.176 1.00 97.25 103 SER A O 1
ATOM 761 N N . ARG A 1 109 ? -46.608 9.057 -2.848 1.00 81.17 104 ARG A N 1
ATOM 762 C CA . ARG A 1 109 ? -45.634 9.367 -1.812 1.00 76.92 104 ARG A CA 1
ATOM 763 C C . ARG A 1 109 ? -45.936 10.727 -1.195 1.00 74.47 104 ARG A C 1
ATOM 764 O O . ARG A 1 109 ? -46.562 11.589 -1.816 1.00 65.19 104 ARG A O 1
ATOM 772 N N . LEU A 1 110 ? -45.485 10.892 0.047 1.00 74.88 105 LEU A N 1
ATOM 773 C CA . LEU A 1 110 ? -45.516 12.150 0.783 1.00 69.19 105 LEU A CA 1
ATOM 774 C C . LEU A 1 110 ? -44.096 12.484 1.220 1.00 64.54 105 LEU A C 1
ATOM 775 O O . LEU A 1 110 ? -43.352 11.609 1.684 1.00 70.48 105 LEU A O 1
ATOM 780 N N . VAL A 1 111 ? -43.716 13.749 1.061 1.00 61.56 106 VAL A N 1
ATOM 781 C CA . VAL A 1 111 ? -42.357 14.195 1.334 1.00 61.75 106 VAL A CA 1
ATOM 782 C C . VAL A 1 111 ? -42.426 15.375 2.286 1.00 59.69 106 VAL A C 1
ATOM 783 O O . VAL A 1 111 ? -43.188 16.326 2.055 1.00 66.88 106 VAL A O 1
ATOM 787 N N . VAL A 1 112 ? -41.629 15.308 3.353 1.00 59.38 107 VAL A N 1
ATOM 788 C CA . VAL A 1 112 ? -41.486 16.392 4.315 1.00 66.69 107 VAL A CA 1
ATOM 789 C C . VAL A 1 112 ? -40.055 16.895 4.208 1.00 62.70 107 VAL A C 1
ATOM 790 O O . VAL A 1 112 ? -39.111 16.097 4.226 1.00 58.21 107 VAL A O 1
ATOM 794 N N . LEU A 1 113 ? -39.901 18.211 4.100 1.00 65.42 108 LEU A N 1
ATOM 795 C CA . LEU A 1 113 ? -38.629 18.863 3.823 1.00 68.74 108 LEU A CA 1
ATOM 796 C C . LEU A 1 113 ? -38.199 19.655 5.051 1.00 67.84 108 LEU A C 1
ATOM 797 O O . LEU A 1 113 ? -38.877 20.619 5.446 1.00 68.42 108 LEU A O 1
ATOM 802 N N . LEU A 1 114 ? -37.054 19.266 5.611 1.00 65.87 109 LEU A N 1
ATOM 803 C CA . LEU A 1 114 ? -36.345 19.962 6.673 1.00 75.90 109 LEU A CA 1
ATOM 804 C C . LEU A 1 114 ? -35.050 20.546 6.125 1.00 77.39 109 LEU A C 1
ATOM 805 O O . LEU A 1 114 ? -34.563 20.142 5.065 1.00 79.38 109 LEU A O 1
ATOM 810 N N . GLN A 1 115 ? -34.513 21.533 6.848 1.00 74.97 110 GLN A N 1
ATOM 811 C CA . GLN A 1 115 ? -33.351 22.274 6.359 1.00 69.15 110 GLN A CA 1
ATOM 812 C C . GLN A 1 115 ? -32.202 21.352 5.950 1.00 62.62 110 GLN A C 1
ATOM 813 O O . GLN A 1 115 ? -31.484 21.643 4.985 1.00 66.14 110 GLN A O 1
ATOM 819 N N . GLU A 1 116 ? -32.009 20.226 6.663 1.00 62.49 111 GLU A N 1
ATOM 820 C CA . GLU A 1 116 ? -30.922 19.309 6.315 1.00 62.39 111 GLU A CA 1
ATOM 821 C C . GLU A 1 116 ? -31.367 17.859 6.125 1.00 63.38 111 GLU A C 1
ATOM 822 O O . GLU A 1 116 ? -30.503 16.976 6.056 1.00 58.62 111 GLU A O 1
ATOM 828 N N . GLN A 1 117 ? -32.671 17.579 6.019 1.00 63.13 112 GLN A N 1
ATOM 829 C CA . GLN A 1 117 ? -33.123 16.216 5.757 1.00 66.59 112 GLN A CA 1
ATOM 830 C C . GLN A 1 117 ? -34.442 16.217 5.000 1.00 65.66 112 GLN A C 1
ATOM 831 O O . GLN A 1 117 ? -35.257 17.134 5.135 1.00 67.29 112 GLN A O 1
ATOM 837 N N . ILE A 1 118 ? -34.652 15.145 4.234 1.00 64.36 113 ILE A N 1
ATOM 838 C CA . ILE A 1 118 ? -35.875 14.901 3.476 1.00 70.53 113 ILE A CA 1
ATOM 839 C C . ILE A 1 118 ? -36.445 13.557 3.903 1.00 68.09 113 ILE A C 1
ATOM 840 O O . ILE A 1 118 ? -35.723 12.552 3.924 1.00 62.87 113 ILE A O 1
ATOM 845 N N . TYR A 1 119 ? -37.733 13.535 4.235 1.00 61.56 114 TYR A N 1
ATOM 846 C CA . TYR A 1 119 ? -38.417 12.311 4.627 1.00 66.07 114 TYR A CA 1
ATOM 847 C C . TYR A 1 119 ? -39.417 11.911 3.548 1.00 67.64 114 TYR A C 1
ATOM 848 O O . TYR A 1 119 ? -40.234 12.733 3.116 1.00 68.15 114 TYR A O 1
ATOM 857 N N . ILE A 1 120 ? -39.359 10.643 3.140 1.00 69.67 115 ILE A N 1
ATOM 858 C CA . ILE A 1 120 ? -40.134 10.108 2.023 1.00 65.67 115 ILE A CA 1
ATOM 859 C C . ILE A 1 120 ? -40.960 8.929 2.528 1.00 64.60 115 ILE A C 1
ATOM 860 O O . ILE A 1 120 ? -40.397 7.909 2.960 1.00 71.14 115 ILE A O 1
ATOM 865 N N . TYR A 1 121 ? -42.290 9.065 2.438 1.00 67.61 116 TYR A N 1
ATOM 866 C CA . TYR A 1 121 ? -43.272 8.114 2.948 1.00 77.96 116 TYR A CA 1
ATOM 867 C C . TYR A 1 121 ? -44.166 7.556 1.846 1.00 77.02 116 TYR A C 1
ATOM 868 O O . TYR A 1 121 ? -44.449 8.225 0.843 1.00 70.15 116 TYR A O 1
ATOM 877 N N . ASP A 1 122 ? -44.648 6.333 2.085 1.00 85.33 117 ASP A N 1
ATOM 878 C CA . ASP A 1 122 ? -45.749 5.735 1.332 1.00 96.43 117 ASP A CA 1
ATOM 879 C C . ASP A 1 122 ? -47.045 6.352 1.847 1.00 95.97 117 ASP A C 1
ATOM 880 O O . ASP A 1 122 ? -47.430 6.123 2.995 1.00 98.79 117 ASP A O 1
ATOM 885 N N . ILE A 1 123 ? -47.729 7.122 0.996 1.00 84.10 118 ILE A N 1
ATOM 886 C CA . ILE A 1 123 ? -48.831 7.947 1.477 1.00 78.54 118 ILE A CA 1
ATOM 887 C C . ILE A 1 123 ? -50.046 7.142 1.950 1.00 86.44 118 ILE A C 1
ATOM 888 O O . ILE A 1 123 ? -50.812 7.634 2.789 1.00 84.72 118 ILE A O 1
ATOM 893 N N . ASN A 1 124 ? -50.255 5.918 1.461 1.00 101.76 119 ASN A N 1
ATOM 894 C CA . ASN A 1 124 ? -51.379 5.140 1.981 1.00 114.40 119 ASN A CA 1
ATOM 895 C C . ASN A 1 124 ? -51.059 4.484 3.320 1.00 122.34 119 ASN A C 1
ATOM 896 O O . ASN A 1 124 ? -51.880 4.522 4.243 1.00 131.78 119 ASN A O 1
ATOM 901 N N . THR A 1 125 ? -49.880 3.872 3.447 1.00 107.23 120 THR A N 1
ATOM 902 C CA . THR A 1 125 ? -49.490 3.262 4.714 1.00 101.30 120 THR A CA 1
ATOM 903 C C . THR A 1 125 ? -48.976 4.272 5.730 1.00 99.09 120 THR A C 1
ATOM 904 O O . THR A 1 125 ? -49.167 4.073 6.936 1.00 109.48 120 THR A O 1
ATOM 908 N N . MET A 1 126 ? -48.324 5.341 5.266 1.00 91.69 121 MET A N 1
ATOM 909 C CA . MET A 1 126 ? -47.503 6.240 6.078 1.00 83.35 121 MET A CA 1
ATOM 910 C C . MET A 1 126 ? -46.224 5.573 6.572 1.00 75.18 121 MET A C 1
ATOM 911 O O . MET A 1 126 ? -45.599 6.060 7.518 1.00 72.77 121 MET A O 1
ATOM 916 N N . ARG A 1 127 ? -45.815 4.467 5.953 1.00 82.73 122 ARG A N 1
ATOM 917 C CA . ARG A 1 127 ? -44.527 3.868 6.275 1.00 95.81 122 ARG A CA 1
ATOM 918 C C . ARG A 1 127 ? -43.399 4.733 5.730 1.00 92.51 122 ARG A C 1
ATOM 919 O O . ARG A 1 127 ? -43.362 5.041 4.533 1.00 84.85 122 ARG A O 1
ATOM 927 N N . LEU A 1 128 ? -42.481 5.135 6.608 1.00 91.43 123 LEU A N 1
ATOM 928 C CA . LEU A 1 128 ? -41.308 5.860 6.143 1.00 85.40 123 LEU A CA 1
ATOM 929 C C . LEU A 1 128 ? -40.488 4.960 5.239 1.00 82.01 123 LEU A C 1
ATOM 930 O O . LEU A 1 128 ? -40.083 3.864 5.635 1.00 80.83 123 LEU A O 1
ATOM 935 N N . LEU A 1 129 ? -40.254 5.427 4.021 1.00 72.74 124 LEU A N 1
ATOM 936 C CA . LEU A 1 129 ? -39.515 4.665 3.030 1.00 71.88 124 LEU A CA 1
ATOM 937 C C . LEU A 1 129 ? -38.066 5.088 2.914 1.00 65.78 124 LEU A C 1
ATOM 938 O O . LEU A 1 129 ? -37.197 4.233 2.710 1.00 68.48 124 LEU A O 1
ATOM 943 N N . HIS A 1 130 ? -37.767 6.379 3.063 1.00 67.82 125 HIS A N 1
ATOM 944 C CA . HIS A 1 130 ? -36.379 6.776 2.875 1.00 57.95 125 HIS A CA 1
ATOM 945 C C . HIS A 1 130 ? -36.167 8.149 3.492 1.00 62.08 125 HIS A C 1
ATOM 946 O O . HIS A 1 130 ? -37.109 8.925 3.666 1.00 57.75 125 HIS A O 1
ATOM 953 N N . THR A 1 131 ? -34.911 8.428 3.831 1.00 56.73 126 THR A N 1
ATOM 954 C CA . THR A 1 131 ? -34.507 9.710 4.391 1.00 57.86 126 THR A CA 1
ATOM 955 C C . THR A 1 131 ? -33.217 10.139 3.711 1.00 70.68 126 THR A C 1
ATOM 956 O O . THR A 1 131 ? -32.258 9.364 3.660 1.00 65.79 126 THR A O 1
ATOM 960 N N . ILE A 1 132 ? -33.187 11.371 3.209 1.00 74.32 127 ILE A N 1
ATOM 961 C CA . ILE A 1 132 ? -32.013 11.929 2.546 1.00 72.82 127 ILE A CA 1
ATOM 962 C C . ILE A 1 132 ? -31.406 12.983 3.457 1.00 76.23 127 ILE A C 1
ATOM 963 O O . ILE A 1 132 ? -32.110 13.876 3.941 1.00 85.55 127 ILE A O 1
ATOM 968 N N . GLU A 1 133 ? -30.100 12.892 3.678 1.00 68.09 128 GLU A N 1
ATOM 969 C CA . GLU A 1 133 ? -29.391 13.897 4.457 1.00 73.88 128 GLU A CA 1
ATOM 970 C C . GLU A 1 133 ? -28.870 14.976 3.518 1.00 69.72 128 GLU A C 1
ATOM 971 O O . GLU A 1 133 ? -28.008 14.705 2.674 1.00 65.27 128 GLU A O 1
ATOM 977 N N . THR A 1 134 ? -29.405 16.187 3.647 1.00 62.37 129 THR A N 1
ATOM 978 C CA . THR A 1 134 ? -29.093 17.267 2.725 1.00 68.79 129 THR A CA 1
ATOM 979 C C . THR A 1 134 ? -28.132 18.251 3.381 1.00 77.25 129 THR A C 1
ATOM 980 O O . THR A 1 134 ? -28.040 18.334 4.609 1.00 77.96 129 THR A O 1
ATOM 984 N N . ASN A 1 135 ? -27.415 18.999 2.551 1.00 70.01 130 ASN A N 1
ATOM 985 C CA . ASN A 1 135 ? -26.757 20.190 3.044 1.00 63.04 130 ASN A CA 1
ATOM 986 C C . ASN A 1 135 ? -27.822 21.251 3.309 1.00 55.04 130 ASN A C 1
ATOM 987 O O . ASN A 1 135 ? -28.950 21.131 2.828 1.00 66.82 130 ASN A O 1
ATOM 992 N N . PRO A 1 136 ? -27.504 22.279 4.093 1.00 63.06 131 PRO A N 1
ATOM 993 C CA . PRO A 1 136 ? -28.550 23.215 4.526 1.00 67.92 131 PRO A CA 1
ATOM 994 C C . PRO A 1 136 ? -29.377 23.771 3.375 1.00 72.60 131 PRO A C 1
ATOM 995 O O . PRO A 1 136 ? -28.851 24.318 2.404 1.00 74.80 131 PRO A O 1
ATOM 999 N N . ASN A 1 137 ? -30.696 23.612 3.502 1.00 76.13 132 ASN A N 1
ATOM 1000 C CA . ASN A 1 137 ? -31.689 24.173 2.589 1.00 73.53 132 ASN A CA 1
ATOM 1001 C C . ASN A 1 137 ? -32.563 25.105 3.424 1.00 79.43 132 ASN A C 1
ATOM 1002 O O . ASN A 1 137 ? -33.732 24.803 3.697 1.00 72.48 132 ASN A O 1
ATOM 1007 N N . PRO A 1 138 ? -32.027 26.265 3.821 1.00 85.34 133 PRO A N 1
ATOM 1008 C CA . PRO A 1 138 ? -32.799 27.185 4.675 1.00 83.40 133 PRO A CA 1
ATOM 1009 C C . PRO A 1 138 ? -34.035 27.763 4.019 1.00 84.64 133 PRO A C 1
ATOM 1010 O O . PRO A 1 138 ? -34.925 28.246 4.731 1.00 93.00 133 PRO A O 1
ATOM 1014 N N . ARG A 1 139 ? -34.121 27.738 2.698 1.00 73.63 134 ARG A N 1
ATOM 1015 C CA . ARG A 1 139 ? -35.239 28.327 1.982 1.00 68.72 134 ARG A CA 1
ATOM 1016 C C . ARG A 1 139 ? -36.326 27.316 1.670 1.00 67.66 134 ARG A C 1
ATOM 1017 O O . ARG A 1 139 ? -37.331 27.678 1.049 1.00 77.74 134 ARG A O 1
ATOM 1025 N N . GLY A 1 140 ? -36.133 26.061 2.071 1.00 63.63 135 GLY A N 1
ATOM 1026 C CA . GLY A 1 140 ? -37.134 25.024 1.923 1.00 73.96 135 GLY A CA 1
ATOM 1027 C C . GLY A 1 140 ? -37.595 24.800 0.501 1.00 76.47 135 GLY A C 1
ATOM 1028 O O . GLY A 1 140 ? -38.796 24.794 0.224 1.00 84.55 135 GLY A O 1
ATOM 1029 N N . LEU A 1 141 ? -36.644 24.604 -0.407 1.00 76.41 136 LEU A N 1
ATOM 1030 C CA . LEU A 1 141 ? -36.922 24.541 -1.834 1.00 71.86 136 LEU A CA 1
ATOM 1031 C C . LEU A 1 141 ? -36.928 23.088 -2.290 1.00 57.55 136 LEU A C 1
ATOM 1032 O O . LEU A 1 141 ? -35.986 22.342 -2.009 1.00 52.43 136 LEU A O 1
ATOM 1037 N N . MET A 1 142 ? -37.987 22.693 -2.992 1.00 56.21 137 MET A N 1
ATOM 1038 C CA . MET A 1 142 ? -38.083 21.366 -3.588 1.00 53.43 137 MET A CA 1
ATOM 1039 C C . MET A 1 142 ? -39.244 21.383 -4.567 1.00 54.08 137 MET A C 1
ATOM 1040 O O . MET A 1 142 ? -40.105 22.265 -4.514 1.00 54.27 137 MET A O 1
ATOM 1045 N N . ALA A 1 143 ? -39.266 20.397 -5.457 1.00 55.82 138 ALA A N 1
ATOM 1046 C CA . ALA A 1 143 ? -40.397 20.239 -6.361 1.00 59.91 138 ALA A CA 1
ATOM 1047 C C . ALA A 1 143 ? -40.670 18.758 -6.548 1.00 56.67 138 ALA A C 1
ATOM 1048 O O . ALA A 1 143 ? -39.738 17.963 -6.686 1.00 52.89 138 ALA A O 1
ATOM 1050 N N . MET A 1 144 ? -41.949 18.395 -6.551 1.00 60.35 139 MET A N 1
ATOM 1051 C CA . MET A 1 144 ? -42.355 17.002 -6.636 1.00 61.32 139 MET A CA 1
ATOM 1052 C C . MET A 1 144 ? -43.331 16.813 -7.790 1.00 68.21 139 MET A C 1
ATOM 1053 O O . MET A 1 144 ? -44.255 17.613 -7.969 1.00 72.18 139 MET A O 1
ATOM 1058 N N . SER A 1 145 ? -43.131 15.748 -8.563 1.00 68.98 140 SER A N 1
ATOM 1059 C CA . SER A 1 145 ? -44.008 15.483 -9.703 1.00 69.93 140 SER A CA 1
ATOM 1060 C C . SER A 1 145 ? -45.392 15.063 -9.223 1.00 66.59 140 SER A C 1
ATOM 1061 O O . SER A 1 145 ? -45.505 14.204 -8.334 1.00 62.58 140 SER A O 1
ATOM 1064 N N . PRO A 1 146 ? -46.465 15.637 -9.767 1.00 65.98 141 PRO A N 1
ATOM 1065 C CA . PRO A 1 146 ? -47.813 15.201 -9.394 1.00 68.18 141 PRO A CA 1
ATOM 1066 C C . PRO A 1 146 ? -48.285 13.944 -10.108 1.00 73.73 141 PRO A C 1
ATOM 1067 O O . PRO A 1 146 ? -49.407 13.495 -9.845 1.00 71.36 141 PRO A O 1
ATOM 1071 N N . SER A 1 147 ? -47.476 13.370 -10.997 1.00 79.84 142 SER A N 1
ATOM 1072 C CA . SER A 1 147 ? -47.805 12.131 -11.693 1.00 87.45 142 SER A CA 1
ATOM 1073 C C . SER A 1 147 ? -47.001 10.986 -11.090 1.00 86.41 142 SER A C 1
ATOM 1074 O O . SER A 1 147 ? -45.785 11.110 -10.900 1.00 83.01 142 SER A O 1
ATOM 1077 N N . VAL A 1 148 ? -47.683 9.877 -10.789 1.00 84.34 143 VAL A N 1
ATOM 1078 C CA . VAL A 1 148 ? -47.012 8.685 -10.276 1.00 82.54 143 VAL A CA 1
ATOM 1079 C C . VAL A 1 148 ? -46.113 8.048 -11.332 1.00 89.01 143 VAL A C 1
ATOM 1080 O O . VAL A 1 148 ? -45.089 7.438 -10.997 1.00 94.04 143 VAL A O 1
ATOM 1084 N N . ALA A 1 149 ? -46.481 8.154 -12.612 1.00 87.08 144 ALA A N 1
ATOM 1085 C CA . ALA A 1 149 ? -45.743 7.452 -13.659 1.00 77.60 144 ALA A CA 1
ATOM 1086 C C . ALA A 1 149 ? -44.313 7.967 -13.766 1.00 75.50 144 ALA A C 1
ATOM 1087 O O . ALA A 1 149 ? -43.377 7.182 -13.956 1.00 72.26 144 ALA A O 1
ATOM 1089 N N . ASN A 1 150 ? -44.132 9.281 -13.669 1.00 86.17 145 ASN A N 1
ATOM 1090 C CA . ASN A 1 150 ? -42.812 9.898 -13.615 1.00 85.04 145 ASN A CA 1
ATOM 1091 C C . ASN A 1 150 ? -42.599 10.532 -12.249 1.00 76.90 145 ASN A C 1
ATOM 1092 O O . ASN A 1 150 ? -42.362 11.739 -12.147 1.00 74.51 145 ASN A O 1
ATOM 1097 N N . SER A 1 151 ? -42.685 9.721 -11.19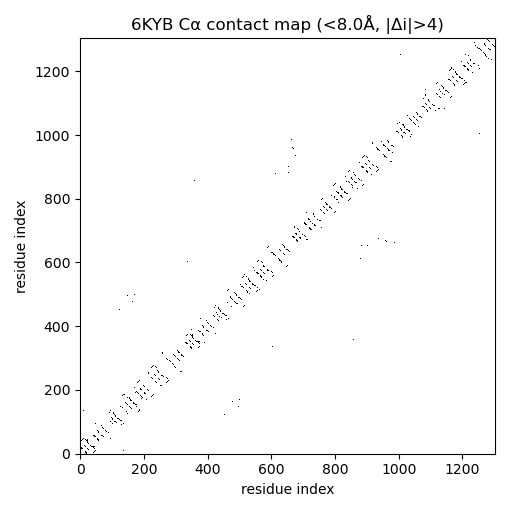7 1.00 84.87 146 SER A N 1
ATOM 1098 C CA . SER A 1 151 ? -42.709 10.200 -9.816 1.00 82.12 146 SER A CA 1
ATOM 1099 C C . SER A 1 151 ? -41.296 10.610 -9.422 1.00 83.22 146 SER A C 1
ATOM 1100 O O . SER A 1 151 ? -40.485 9.800 -8.971 1.00 100.71 146 SER A O 1
ATOM 1103 N N . TYR A 1 152 ? -41.010 11.900 -9.585 1.00 66.21 147 TYR A N 1
ATOM 1104 C CA . TYR A 1 152 ? -39.689 12.458 -9.344 1.00 60.73 147 TYR A CA 1
ATOM 1105 C C . TYR A 1 152 ? -39.752 13.608 -8.351 1.00 67.75 147 TYR A C 1
ATOM 1106 O O . TYR A 1 152 ? -40.712 14.386 -8.323 1.00 66.36 147 TYR A O 1
ATOM 1115 N N . LEU A 1 153 ? -38.705 13.698 -7.537 1.00 68.53 148 LEU A N 1
ATOM 1116 C CA . LEU A 1 153 ? -38.486 14.813 -6.628 1.00 60.10 148 LEU A CA 1
ATOM 1117 C C . LEU A 1 153 ? -37.166 15.477 -6.987 1.00 59.71 148 LEU A C 1
ATOM 1118 O O . LEU A 1 153 ? -36.169 14.788 -7.196 1.00 66.25 148 LEU A O 1
ATOM 1123 N N . VAL A 1 154 ? -37.157 16.801 -7.087 1.00 60.62 149 VAL A N 1
ATOM 1124 C CA . VAL A 1 154 ? -35.938 17.548 -7.371 1.00 59.71 149 VAL A CA 1
ATOM 1125 C C . VAL A 1 154 ? -35.680 18.503 -6.215 1.00 64.06 149 VAL A C 1
ATOM 1126 O O . VAL A 1 154 ? -36.614 19.122 -5.689 1.00 72.64 149 VAL A O 1
ATOM 1130 N N . TYR A 1 155 ? -34.413 18.611 -5.809 1.00 60.36 150 TYR A N 1
ATOM 1131 C CA . TYR A 1 155 ? -34.078 19.442 -4.655 1.00 61.91 150 TYR A CA 1
ATOM 1132 C C . TYR A 1 155 ? -32.663 19.986 -4.807 1.00 59.79 150 TYR A C 1
ATOM 1133 O O . TYR A 1 155 ? -31.832 19.356 -5.467 1.00 56.56 150 TYR A O 1
ATOM 1142 N N . PRO A 1 156 ? -32.368 21.156 -4.234 1.00 61.36 151 PRO A N 1
ATOM 1143 C CA . PRO A 1 156 ? -31.041 21.756 -4.433 1.00 61.40 151 PRO A CA 1
ATOM 1144 C C . PRO A 1 156 ? -29.938 20.997 -3.709 1.00 55.52 151 PRO A C 1
ATOM 1145 O O . PRO A 1 156 ? -30.168 20.313 -2.709 1.00 59.04 151 PRO A O 1
ATOM 1149 N N . SER A 1 157 ? -28.725 21.112 -4.250 1.00 56.69 152 SER A N 1
ATOM 1150 C CA . SER A 1 157 ? -27.554 20.390 -3.745 1.00 62.53 152 SER A CA 1
ATOM 1151 C C . SER A 1 157 ? -26.365 21.337 -3.682 1.00 67.27 152 SER A C 1
ATOM 1152 O O . SER A 1 157 ? -25.479 21.307 -4.544 1.00 78.21 152 SER A O 1
ATOM 1155 N N . PRO A 1 158 ? -26.305 22.191 -2.666 1.00 65.17 153 PRO A N 1
ATOM 1156 C CA . PRO A 1 158 ? -25.157 23.089 -2.525 1.00 70.27 153 PRO A CA 1
ATOM 1157 C C . PRO A 1 158 ? -23.978 22.382 -1.882 1.00 69.40 153 PRO A C 1
ATOM 1158 O O . PRO A 1 158 ? -24.124 21.283 -1.326 1.00 62.79 153 PRO A O 1
ATOM 1162 N N . PRO A 1 159 ? -22.790 22.973 -1.946 1.00 71.92 154 PRO A N 1
ATOM 1163 C CA . PRO A 1 159 ? -21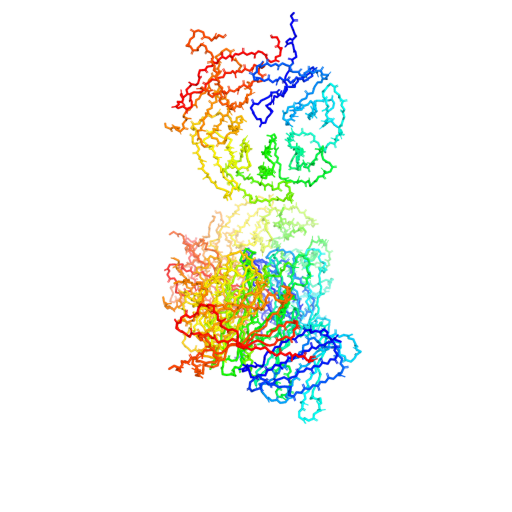.671 22.461 -1.153 1.00 75.19 154 PRO A CA 1
ATOM 1164 C C . PRO A 1 159 ? -21.818 22.848 0.308 1.00 84.76 154 PRO A C 1
ATOM 1165 O O . PRO A 1 159 ? -22.345 23.910 0.649 1.00 91.03 154 PRO A O 1
ATOM 1169 N N . LYS A 1 160 ? -21.338 21.967 1.179 1.00 87.91 155 LYS A N 1
ATOM 1170 C CA . LYS A 1 160 ? -21.401 22.229 2.609 1.00 95.51 155 LYS A CA 1
ATOM 1171 C C . LYS A 1 160 ? -20.317 23.240 2.963 1.00 101.55 155 LYS A C 1
ATOM 1172 O O . LYS A 1 160 ? -19.127 22.984 2.751 1.00 101.75 155 LYS A O 1
ATOM 1178 N N . VAL A 1 161 ? -20.731 24.386 3.493 1.00 102.60 156 VAL A N 1
ATOM 1179 C CA . VAL A 1 161 ? -19.842 25.522 3.710 1.00 105.71 156 VAL A CA 1
ATOM 1180 C C . VAL A 1 161 ? -18.772 25.235 4.760 1.00 107.03 156 VAL A C 1
ATOM 1181 O O . VAL A 1 161 ? -19.024 24.582 5.774 1.00 109.85 156 VAL A O 1
ATOM 1185 N N . ILE A 1 227 ? -16.742 25.883 -7.501 1.00 123.93 222 ILE A N 1
ATOM 1186 C CA . ILE A 1 227 ? -18.018 26.583 -7.565 1.00 130.27 222 ILE A CA 1
ATOM 1187 C C . ILE A 1 227 ? -19.158 25.557 -7.321 1.00 126.12 222 ILE A C 1
ATOM 1188 O O . ILE A 1 227 ? -19.186 24.928 -6.264 1.00 126.59 222 ILE A O 1
ATOM 1193 N N . LYS A 1 228 ? -20.087 25.402 -8.270 1.00 111.56 223 LYS A N 1
ATOM 1194 C CA . LYS A 1 228 ? -21.172 24.417 -8.193 1.00 94.41 223 LYS A CA 1
ATOM 1195 C C . LYS A 1 228 ? -22.142 24.730 -7.050 1.00 85.92 223 LYS A C 1
ATOM 1196 O O . LYS A 1 228 ? -22.476 23.857 -6.242 1.00 89.50 223 LYS A O 1
ATOM 1202 N N . ASN A 1 229 ? -22.611 25.979 -6.985 1.00 75.07 224 ASN A N 1
ATOM 1203 C CA . ASN A 1 229 ? -23.634 26.283 -5.990 1.00 75.81 224 ASN A CA 1
ATOM 1204 C C . ASN A 1 229 ? -25.032 25.915 -6.468 1.00 81.42 224 ASN A C 1
ATOM 1205 O O . ASN A 1 229 ? -25.898 25.595 -5.646 1.00 81.73 224 ASN A O 1
ATOM 1210 N N . GLY A 1 230 ? -25.262 25.928 -7.778 1.00 78.31 225 GLY A N 1
ATOM 1211 C CA . GLY A 1 230 ? -26.575 25.641 -8.318 1.00 69.99 225 GLY A CA 1
ATOM 1212 C C . GLY A 1 230 ? -26.791 24.235 -8.837 1.00 70.55 225 GLY A C 1
ATOM 1213 O O . GLY A 1 230 ? -27.496 24.057 -9.835 1.00 72.93 225 GLY A O 1
ATOM 1214 N N . ASP A 1 231 ? -26.213 23.231 -8.185 1.00 70.74 226 ASP A N 1
ATOM 1215 C CA . ASP A 1 231 ? -26.523 21.854 -8.542 1.00 63.49 226 ASP A CA 1
ATOM 1216 C C . ASP A 1 231 ? -27.880 21.446 -7.987 1.00 56.71 226 ASP A C 1
ATOM 1217 O O . ASP A 1 231 ? -28.310 21.906 -6.926 1.00 59.45 226 ASP A O 1
ATOM 1222 N N . VAL A 1 232 ? -28.551 20.566 -8.722 1.00 54.31 227 VAL A N 1
ATOM 1223 C CA . VAL A 1 232 ? -29.858 20.047 -8.350 1.00 58.97 227 VAL A CA 1
ATOM 1224 C C . VAL A 1 232 ? -29.791 18.530 -8.417 1.00 68.10 227 VAL A C 1
ATOM 1225 O O . VAL A 1 232 ? -29.154 17.967 -9.314 1.00 70.23 227 VAL A O 1
ATOM 1229 N N . ILE A 1 233 ? -30.442 17.871 -7.466 1.00 63.74 228 ILE A N 1
ATOM 1230 C CA . ILE A 1 233 ? -30.545 16.420 -7.433 1.00 59.55 228 ILE A CA 1
ATOM 1231 C C . ILE A 1 233 ? -31.926 16.041 -7.937 1.00 60.87 228 ILE A C 1
ATOM 1232 O O . ILE A 1 233 ? -32.939 16.607 -7.494 1.00 63.87 228 ILE A O 1
ATOM 1237 N N . VAL A 1 234 ? -31.963 15.090 -8.865 1.00 59.89 229 VAL A N 1
ATOM 1238 C CA . VAL A 1 234 ? -33.196 14.480 -9.352 1.00 57.26 229 VAL A CA 1
ATOM 1239 C C . VAL A 1 234 ? -33.268 13.087 -8.745 1.00 59.13 229 VAL A C 1
ATOM 1240 O O . VAL A 1 234 ? -32.388 12.250 -8.983 1.00 63.72 229 VAL A O 1
ATOM 1244 N N . PHE A 1 235 ? -34.313 12.845 -7.958 1.00 53.67 230 PHE A N 1
ATOM 1245 C CA . PHE A 1 235 ? -34.461 11.651 -7.134 1.00 55.95 230 PHE A CA 1
ATOM 1246 C C . PHE A 1 235 ? -35.706 10.893 -7.568 1.00 59.04 230 PHE A C 1
ATOM 1247 O O . PHE A 1 235 ? -36.777 11.492 -7.721 1.00 67.04 230 PHE A O 1
ATOM 1255 N N . ASN A 1 236 ? -35.570 9.583 -7.757 1.00 63.73 231 ASN A N 1
ATOM 1256 C CA . ASN A 1 236 ? -36.695 8.743 -8.147 1.00 65.42 231 ASN A CA 1
ATOM 1257 C C . ASN A 1 236 ? -37.433 8.296 -6.893 1.00 62.48 231 ASN A C 1
ATOM 1258 O O . ASN A 1 236 ? -36.881 7.560 -6.072 1.00 59.50 231 ASN A O 1
ATOM 1263 N N . LEU A 1 237 ? -38.682 8.739 -6.749 1.00 68.09 232 LEU A N 1
ATOM 1264 C CA . LEU A 1 237 ? -39.434 8.403 -5.547 1.00 76.40 232 LEU A CA 1
ATOM 1265 C C . LEU A 1 237 ? -39.903 6.951 -5.550 1.00 78.77 232 LEU A C 1
ATOM 1266 O O . LEU A 1 237 ? -40.014 6.342 -4.481 1.00 77.99 232 LEU A O 1
ATOM 1271 N N . GLU A 1 238 ? -40.142 6.370 -6.730 1.00 79.38 233 GLU A N 1
ATOM 1272 C CA . GLU A 1 238 ? -40.644 4.999 -6.796 1.00 79.74 233 GLU A CA 1
ATOM 1273 C C . GLU A 1 238 ? -39.611 3.999 -6.295 1.00 83.27 233 GLU A C 1
ATOM 1274 O O . GLU A 1 238 ? -39.900 3.180 -5.415 1.00 92.55 233 GLU A O 1
ATOM 1280 N N . THR A 1 239 ? -38.399 4.057 -6.834 1.00 83.31 234 THR A N 1
ATOM 1281 C CA . THR A 1 239 ? -37.339 3.148 -6.424 1.00 80.41 234 THR A CA 1
ATOM 1282 C C . THR A 1 239 ? -36.452 3.734 -5.338 1.00 71.22 234 THR A C 1
ATOM 1283 O O . THR A 1 239 ? -35.553 3.039 -4.849 1.00 63.90 234 THR A O 1
ATOM 1287 N N . LEU A 1 240 ? -36.706 4.978 -4.932 1.00 71.76 235 LEU A N 1
ATOM 1288 C CA . LEU A 1 240 ? -35.908 5.685 -3.929 1.00 64.90 235 LEU A CA 1
ATOM 1289 C C . LEU A 1 240 ? -34.411 5.588 -4.237 1.00 54.01 235 LEU A C 1
ATOM 1290 O O . LEU A 1 240 ? -33.627 4.991 -3.507 1.00 59.42 235 LEU A O 1
ATOM 1295 N N . GLN A 1 241 ? -34.037 6.204 -5.361 1.00 57.90 236 GLN A N 1
ATOM 1296 C CA . GLN A 1 241 ? -32.632 6.240 -5.736 1.00 65.31 236 GLN A CA 1
ATOM 1297 C C . GLN A 1 241 ? -32.429 7.453 -6.628 1.00 68.52 236 GLN A C 1
ATOM 1298 O O . GLN A 1 241 ? -33.339 7.799 -7.395 1.00 72.50 236 GLN A O 1
ATOM 1304 N N . PRO A 1 242 ? -31.292 8.138 -6.531 1.00 62.94 237 PRO A N 1
ATOM 1305 C CA . PRO A 1 242 ? -31.067 9.328 -7.362 1.00 62.44 237 PRO A CA 1
ATOM 1306 C C . PRO A 1 242 ? -30.710 8.963 -8.794 1.00 69.10 237 PRO A C 1
ATOM 1307 O O . PRO A 1 242 ? -29.973 8.007 -9.051 1.00 74.29 237 PRO A O 1
ATOM 1311 N N . THR A 1 243 ? -31.234 9.752 -9.732 1.00 60.97 238 THR A N 1
ATOM 1312 C CA . THR A 1 243 ? -31.059 9.482 -11.153 1.00 53.78 238 THR A CA 1
ATOM 1313 C C . THR A 1 243 ? -29.992 10.342 -11.818 1.00 61.00 238 THR A C 1
ATOM 1314 O O . THR A 1 243 ? -29.312 9.851 -12.726 1.00 71.29 238 THR A O 1
ATOM 1318 N N . MET A 1 244 ? -29.813 11.598 -11.404 1.00 60.64 239 MET A N 1
ATOM 1319 C CA . MET A 1 244 ? -28.741 12.417 -11.969 1.00 68.56 239 MET A CA 1
ATOM 1320 C C . MET A 1 244 ? -28.545 13.694 -11.161 1.00 58.71 239 MET A C 1
ATOM 1321 O O . MET A 1 244 ? -29.372 14.070 -10.325 1.00 56.78 239 MET A O 1
ATOM 1326 N N . VAL A 1 245 ? -27.434 14.368 -11.457 1.00 62.09 240 VAL A N 1
ATOM 1327 C CA . VAL A 1 245 ? -27.115 15.691 -10.935 1.00 61.41 240 VAL A CA 1
ATOM 1328 C C . VAL A 1 245 ? -27.074 16.663 -12.104 1.00 64.46 240 VAL A C 1
ATOM 1329 O O . VAL A 1 245 ? -26.253 16.508 -13.018 1.00 72.53 240 VAL A O 1
ATOM 1333 N N . ILE A 1 246 ? -27.951 17.661 -12.069 1.00 64.35 241 ILE A N 1
ATOM 1334 C CA . ILE A 1 246 ? -27.989 18.729 -13.058 1.00 60.82 241 ILE A CA 1
ATOM 1335 C C . ILE A 1 246 ? -27.251 19.940 -12.505 1.00 60.47 241 ILE A C 1
ATOM 1336 O O . ILE A 1 246 ? -27.586 20.438 -11.424 1.00 64.42 241 ILE A O 1
ATOM 1341 N N . GLU A 1 247 ? -26.261 20.432 -13.251 1.00 60.30 242 GLU A N 1
ATOM 1342 C CA . GLU A 1 247 ? -25.579 21.675 -12.890 1.00 59.67 242 GLU A CA 1
ATOM 1343 C C . GLU A 1 247 ? -26.429 22.823 -13.418 1.00 64.11 242 GLU A C 1
ATOM 1344 O O . GLU A 1 247 ? -26.135 23.449 -14.440 1.00 71.70 242 GLU A O 1
ATOM 1350 N N . ALA A 1 248 ? -27.510 23.104 -12.692 1.00 62.26 243 ALA A N 1
ATOM 1351 C CA . ALA A 1 248 ? -28.537 24.001 -13.208 1.00 52.28 243 ALA A CA 1
ATOM 1352 C C . ALA A 1 248 ? -28.057 25.447 -13.219 1.00 60.85 243 ALA A C 1
ATOM 1353 O O . ALA A 1 248 ? -28.185 26.146 -14.230 1.00 62.46 243 ALA A O 1
ATOM 1355 N N . HIS A 1 249 ? -27.495 25.911 -12.107 1.00 61.86 244 HIS A N 1
ATOM 1356 C CA . HIS A 1 249 ? -27.097 27.305 -11.983 1.00 55.85 244 HIS A CA 1
ATOM 1357 C C . HIS A 1 249 ? -25.744 27.414 -11.302 1.00 62.28 244 HIS A C 1
ATOM 1358 O O . HIS A 1 249 ? -25.285 26.503 -10.610 1.00 77.16 244 HIS A O 1
ATOM 1365 N N . LYS A 1 250 ? -25.106 28.556 -11.539 1.00 70.65 245 LYS A N 1
ATOM 1366 C CA . LYS A 1 250 ? -23.848 28.910 -10.903 1.00 75.93 245 LYS A CA 1
ATOM 1367 C C . LYS A 1 250 ? -24.037 29.391 -9.467 1.00 77.57 245 LYS A C 1
ATOM 1368 O O . LYS A 1 250 ? -23.099 29.307 -8.667 1.00 74.50 245 LYS A O 1
ATOM 1374 N N . GLY A 1 251 ? -25.231 29.890 -9.131 1.00 75.34 246 GLY A N 1
ATOM 1375 C CA . GLY A 1 251 ? -25.521 30.415 -7.816 1.00 70.55 246 GLY A CA 1
ATOM 1376 C C . GLY A 1 251 ? -26.600 29.597 -7.120 1.00 68.34 246 GLY A C 1
ATOM 1377 O O . GLY A 1 251 ? -27.215 28.701 -7.713 1.00 61.34 246 GLY A O 1
ATOM 1378 N N . GLU A 1 252 ? -26.791 29.894 -5.829 1.00 74.01 247 GLU A N 1
ATOM 1379 C CA . GLU A 1 252 ? -27.831 29.248 -5.032 1.00 72.19 247 GLU A CA 1
ATOM 1380 C C . GLU A 1 252 ? -29.160 29.223 -5.772 1.00 69.08 247 GLU A C 1
ATOM 1381 O O . GLU A 1 252 ? -29.573 30.216 -6.374 1.00 70.68 247 GLU A O 1
ATOM 1387 N N . ILE A 1 253 ? -29.840 28.078 -5.702 1.00 65.40 248 ILE A N 1
ATOM 1388 C CA . ILE A 1 253 ? -31.160 27.954 -6.303 1.00 67.26 248 ILE A CA 1
ATOM 1389 C C . ILE A 1 253 ? -32.160 28.790 -5.513 1.00 75.83 248 ILE A C 1
ATOM 1390 O O . ILE A 1 253 ? -32.178 28.771 -4.274 1.00 83.79 248 ILE A O 1
ATOM 1395 N N . ALA A 1 254 ? -33.003 29.536 -6.231 1.00 68.79 249 ALA A N 1
ATOM 1396 C CA . ALA A 1 254 ? -34.033 30.359 -5.615 1.00 66.14 249 ALA A CA 1
ATOM 1397 C C . ALA A 1 254 ? -35.454 29.918 -5.932 1.00 67.79 249 ALA A C 1
ATOM 1398 O O . ALA A 1 254 ? -36.379 30.352 -5.237 1.00 74.60 249 ALA A O 1
ATOM 1400 N N . ALA A 1 255 ? -35.659 29.077 -6.945 1.00 62.65 250 ALA A N 1
ATOM 1401 C CA . ALA A 1 255 ? -36.989 28.564 -7.240 1.00 68.07 250 ALA A CA 1
ATOM 1402 C C . ALA A 1 255 ? -36.869 27.347 -8.144 1.00 76.78 250 ALA A C 1
ATOM 1403 O O . ALA A 1 255 ? -35.913 27.222 -8.914 1.00 79.50 250 ALA A O 1
ATOM 1405 N N . MET A 1 256 ? -37.849 26.451 -8.033 1.00 76.67 251 MET A N 1
ATOM 1406 C CA . MET A 1 256 ? -37.894 25.251 -8.855 1.00 67.02 251 MET A CA 1
ATOM 1407 C C . MET A 1 256 ? -39.335 24.797 -9.036 1.00 65.12 251 MET A C 1
ATOM 1408 O O . MET A 1 256 ? -40.180 24.970 -8.153 1.00 58.62 251 MET A O 1
ATOM 1413 N N . ALA A 1 257 ? -39.597 24.210 -10.199 1.00 72.88 252 ALA A N 1
ATOM 1414 C CA . ALA A 1 257 ? -40.907 23.683 -10.537 1.00 65.23 252 ALA A CA 1
ATOM 1415 C C . ALA A 1 257 ? -40.699 22.443 -11.386 1.00 54.71 252 ALA A C 1
ATOM 1416 O O . ALA A 1 257 ? -39.656 22.281 -12.024 1.00 60.93 252 ALA A O 1
ATOM 1418 N N . ILE A 1 258 ? -41.690 21.562 -11.376 1.00 54.07 253 ILE A N 1
ATOM 1419 C CA . ILE A 1 258 ? -41.662 20.354 -12.185 1.00 56.92 253 ILE A CA 1
ATOM 1420 C C . ILE A 1 258 ? -42.984 20.241 -12.931 1.00 56.41 253 ILE A C 1
ATOM 1421 O O . ILE A 1 258 ? -44.047 20.545 -12.379 1.00 65.41 253 ILE A O 1
ATOM 1426 N N . SER A 1 259 ? -42.912 19.823 -14.192 1.00 63.44 254 SER A N 1
ATOM 1427 C CA . SER A 1 259 ? -44.099 19.738 -15.033 1.00 62.56 254 SER A CA 1
ATOM 1428 C C . SER A 1 259 ? -45.083 18.689 -14.513 1.00 62.27 254 SER A C 1
ATOM 1429 O O . SER A 1 259 ? -44.725 17.755 -13.792 1.00 65.42 254 SER A O 1
ATOM 1432 N N . PHE A 1 260 ? -46.347 18.862 -14.910 1.00 60.92 255 PHE A N 1
ATOM 1433 C CA . PHE A 1 260 ? -47.430 18.029 -14.396 1.00 51.38 255 PHE A CA 1
ATOM 1434 C C . PHE A 1 260 ? -47.231 16.556 -14.716 1.00 59.27 255 PHE A C 1
ATOM 1435 O O . PHE A 1 260 ? -47.707 15.691 -13.970 1.00 59.76 255 PHE A O 1
ATOM 1443 N N . ASP A 1 261 ? -46.553 16.243 -15.813 1.00 62.98 256 ASP A N 1
ATOM 1444 C CA . ASP A 1 261 ? -46.286 14.856 -16.165 1.00 71.38 256 ASP A CA 1
ATOM 1445 C C . ASP A 1 261 ? -44.937 14.364 -15.655 1.00 73.31 256 ASP A C 1
ATOM 1446 O O . ASP A 1 261 ? -44.502 13.274 -16.049 1.00 74.73 256 ASP A O 1
ATOM 1451 N N . GLY A 1 262 ? -44.270 15.137 -14.795 1.00 75.51 257 GLY A N 1
ATOM 1452 C CA . GLY A 1 262 ? -42.978 14.729 -14.280 1.00 77.28 257 GLY A CA 1
ATOM 1453 C C . GLY A 1 262 ? -41.906 14.740 -15.333 1.00 78.24 257 GLY A C 1
ATOM 1454 O O . GLY A 1 262 ? -40.880 14.070 -15.180 1.00 81.87 257 GLY A O 1
ATOM 1455 N N . THR A 1 263 ? -42.141 15.463 -16.424 1.00 84.29 258 THR A N 1
ATOM 1456 C CA . THR A 1 263 ? -41.242 15.470 -17.570 1.00 82.44 258 THR A CA 1
ATOM 1457 C C . THR A 1 263 ? -40.112 16.491 -17.464 1.00 71.92 258 THR A C 1
ATOM 1458 O O . THR A 1 263 ? -38.944 16.135 -17.624 1.00 65.92 258 THR A O 1
ATOM 1462 N N . LEU A 1 264 ? -40.435 17.737 -17.144 1.00 70.24 259 LEU A N 1
ATOM 1463 C CA . LEU A 1 264 ? -39.503 18.855 -17.204 1.00 62.28 259 LEU A CA 1
ATOM 1464 C C . LEU A 1 264 ? -39.246 19.432 -15.818 1.00 69.78 259 LEU A C 1
ATOM 1465 O O . LEU A 1 264 ? -40.038 19.255 -14.888 1.00 78.76 259 LEU A O 1
ATOM 1470 N N . MET A 1 265 ? -38.105 20.112 -15.681 1.00 65.94 260 MET A N 1
ATOM 1471 C CA . MET A 1 265 ? -37.802 20.883 -14.480 1.00 57.12 260 MET A CA 1
ATOM 1472 C C . MET A 1 265 ? -37.484 22.310 -14.898 1.00 59.29 260 MET A C 1
ATOM 1473 O O . MET A 1 265 ? -36.875 22.529 -15.945 1.00 69.46 260 MET A O 1
ATOM 1478 N N . ALA A 1 266 ? -37.926 23.282 -14.107 1.00 64.35 261 ALA A N 1
ATOM 1479 C CA . ALA A 1 266 ? -37.579 24.681 -14.319 1.00 60.34 261 ALA A CA 1
ATOM 1480 C C . ALA A 1 266 ? -36.913 25.210 -13.058 1.00 57.31 261 ALA A C 1
ATOM 1481 O O . ALA A 1 266 ? -37.372 24.940 -11.946 1.00 55.26 261 ALA A O 1
ATOM 1483 N N . THR A 1 267 ? -35.816 25.942 -13.232 1.00 62.82 262 THR A N 1
ATOM 1484 C CA . THR A 1 267 ? -35.039 26.441 -12.110 1.00 63.92 262 THR A CA 1
ATOM 1485 C C . THR A 1 267 ? -34.646 27.888 -12.366 1.00 59.52 262 THR A C 1
ATOM 1486 O O . THR A 1 267 ? -34.643 28.368 -13.502 1.00 65.70 262 THR A O 1
ATOM 1490 N N . ALA A 1 268 ? -34.310 28.570 -11.276 1.00 56.49 263 ALA A N 1
ATOM 1491 C CA . ALA A 1 268 ? -33.764 29.917 -11.291 1.00 60.64 263 ALA A CA 1
ATOM 1492 C C . ALA A 1 268 ? -32.822 30.040 -10.107 1.00 66.68 263 ALA A C 1
ATOM 1493 O O . ALA A 1 268 ? -33.027 29.394 -9.079 1.00 75.43 263 ALA A O 1
ATOM 1495 N N . SER A 1 269 ? -31.791 30.865 -10.247 1.00 72.40 264 SER A N 1
ATOM 1496 C CA . SER A 1 269 ? -30.914 31.111 -9.118 1.00 75.47 264 SER A CA 1
ATOM 1497 C C . SER A 1 269 ? -31.362 32.383 -8.399 1.00 89.02 264 SER A C 1
ATOM 1498 O O . SER A 1 269 ? -32.318 33.051 -8.801 1.00 91.14 264 SER A O 1
ATOM 1501 N N . ASP A 1 270 ? -30.645 32.734 -7.329 1.00 81.53 265 ASP A N 1
ATOM 1502 C CA . ASP A 1 270 ? -30.990 33.905 -6.526 1.00 83.02 265 ASP A CA 1
ATOM 1503 C C . ASP A 1 270 ? -30.837 35.228 -7.266 1.00 83.23 265 ASP A C 1
ATOM 1504 O O . ASP A 1 270 ? -31.157 36.284 -6.711 1.00 91.74 265 ASP A O 1
ATOM 1509 N N . LYS A 1 271 ? -30.347 35.203 -8.500 1.00 80.27 266 LYS A N 1
ATOM 1510 C CA . LYS A 1 271 ? -30.218 36.433 -9.264 1.00 79.82 266 LYS A CA 1
ATOM 1511 C C . LYS A 1 271 ? -31.373 36.655 -10.228 1.00 79.53 266 LYS A C 1
ATOM 1512 O O . LYS A 1 271 ? -31.462 37.735 -10.822 1.00 78.77 266 LYS A O 1
ATOM 1518 N N . GLY A 1 272 ? -32.258 35.672 -10.385 1.00 80.15 267 GLY A N 1
ATOM 1519 C CA . GLY A 1 272 ? -33.521 35.847 -11.078 1.00 84.43 267 GLY A CA 1
ATOM 1520 C C . GLY A 1 272 ? -33.453 36.423 -12.477 1.00 84.49 267 GLY A C 1
ATOM 1521 O O . GLY A 1 272 ? -34.468 36.857 -13.031 1.00 88.05 267 GLY A O 1
ATOM 1522 N N . THR A 1 273 ? -32.256 36.430 -13.057 1.00 76.33 268 THR A N 1
ATOM 1523 C CA . THR A 1 273 ? -32.075 36.961 -14.399 1.00 72.62 268 THR A CA 1
ATOM 1524 C C . THR A 1 273 ? -32.378 35.912 -15.453 1.00 72.82 268 THR A C 1
ATOM 1525 O O . THR A 1 273 ? -32.858 36.245 -16.542 1.00 82.92 268 THR A O 1
ATOM 1529 N N . ILE A 1 274 ? -32.101 34.652 -15.139 1.00 63.28 269 ILE A N 1
ATOM 1530 C CA . ILE A 1 274 ? -32.096 33.562 -16.101 1.00 64.81 269 ILE A CA 1
ATOM 1531 C C . ILE A 1 274 ? -32.971 32.441 -15.559 1.00 73.90 269 ILE A C 1
ATOM 1532 O O . ILE A 1 274 ? -32.755 31.964 -14.439 1.00 81.46 269 ILE A O 1
ATOM 1537 N N . ILE A 1 275 ? -33.946 32.015 -16.356 1.00 70.84 270 ILE A N 1
ATOM 1538 C CA . ILE A 1 275 ? -34.818 30.893 -16.032 1.00 66.60 270 ILE A CA 1
ATOM 1539 C C . ILE A 1 275 ? -34.422 29.743 -16.942 1.00 70.89 270 ILE A C 1
ATOM 1540 O O . ILE A 1 275 ? -34.339 29.913 -18.163 1.00 87.41 270 ILE A O 1
ATOM 1545 N N . ARG A 1 276 ? -34.185 28.574 -16.363 1.00 70.47 271 ARG A N 1
ATOM 1546 C CA . ARG A 1 276 ? -33.725 27.440 -17.148 1.00 72.60 271 ARG A CA 1
ATOM 1547 C C . ARG A 1 276 ? -34.714 26.288 -17.058 1.00 75.87 271 ARG A C 1
ATOM 1548 O O . ARG A 1 276 ? -35.363 26.081 -16.031 1.00 73.51 271 ARG A O 1
ATOM 1556 N N . VAL A 1 277 ? -34.844 25.554 -18.162 1.00 68.11 272 VAL A N 1
ATOM 1557 C CA . VAL A 1 277 ? -35.759 24.424 -18.246 1.00 63.91 272 VAL A CA 1
ATOM 1558 C C . VAL A 1 277 ? -34.987 23.237 -18.791 1.00 65.53 272 VAL A C 1
ATOM 1559 O O . VAL A 1 277 ? -34.442 23.303 -19.902 1.00 72.20 272 VAL A O 1
ATOM 1563 N N . PHE A 1 278 ? -34.970 22.150 -18.023 1.00 65.50 273 PHE A N 1
ATOM 1564 C CA . PHE A 1 278 ? -34.221 20.947 -18.329 1.00 61.48 273 PHE A CA 1
ATOM 1565 C C . PHE A 1 278 ? -35.170 19.771 -18.522 1.00 64.37 273 PHE A C 1
ATOM 1566 O O . PHE A 1 278 ? -36.290 19.742 -17.994 1.00 51.94 273 PHE A O 1
ATOM 1574 N N . ASP A 1 279 ? -34.676 18.790 -19.271 1.00 71.77 274 ASP A N 1
ATOM 1575 C CA . ASP A 1 279 ? -35.330 17.503 -19.442 1.00 73.32 274 ASP A CA 1
ATOM 1576 C C . ASP A 1 279 ? -34.824 16.559 -18.354 1.00 76.03 274 ASP A C 1
ATOM 1577 O O . ASP A 1 279 ? -33.615 16.314 -18.250 1.00 81.54 274 ASP A O 1
ATOM 1582 N N . ILE A 1 280 ? -35.748 16.047 -17.536 1.00 67.62 275 ILE A N 1
ATOM 1583 C CA . ILE A 1 280 ? -35.373 15.238 -16.377 1.00 69.23 275 ILE A CA 1
ATOM 1584 C C . ILE A 1 280 ? -34.644 13.965 -16.792 1.00 74.98 275 ILE A C 1
ATOM 1585 O O . ILE A 1 280 ? -33.654 13.569 -16.166 1.00 83.74 275 ILE A O 1
ATOM 1590 N N . GLU A 1 281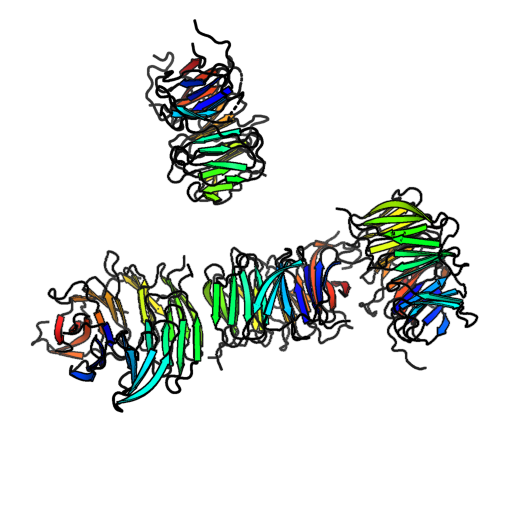 ? -35.126 13.300 -17.843 1.00 73.46 276 GLU A N 1
ATOM 1591 C CA . GLU A 1 281 ? -34.525 12.041 -18.270 1.00 82.78 276 GLU A CA 1
ATOM 1592 C C . GLU A 1 281 ? -33.085 12.245 -18.728 1.00 75.52 276 GLU A C 1
ATOM 1593 O O . GLU A 1 281 ? -32.196 11.463 -18.378 1.00 70.07 276 GLU A O 1
ATOM 1599 N N . THR A 1 282 ? -32.845 13.254 -19.566 1.00 74.73 277 THR A N 1
ATOM 1600 C CA . THR A 1 282 ? -31.527 13.520 -20.135 1.00 71.31 277 THR A CA 1
ATOM 1601 C C . THR A 1 282 ? -30.624 14.285 -19.184 1.00 61.16 277 THR A C 1
ATOM 1602 O O . THR A 1 282 ? -29.462 13.907 -19.004 1.00 67.81 277 THR A O 1
ATOM 1606 N N . GLY A 1 283 ? -31.144 15.365 -18.614 1.00 58.72 278 GLY A N 1
ATOM 1607 C CA . GLY A 1 283 ? -30.345 16.397 -18.005 1.00 62.32 278 GLY A CA 1
ATOM 1608 C C . GLY A 1 283 ? -30.078 17.554 -18.937 1.00 78.65 278 GLY A C 1
ATOM 1609 O O . GLY A 1 283 ? -29.418 18.525 -18.538 1.00 79.08 278 GLY A O 1
ATOM 1610 N N . ASP A 1 284 ? -30.579 17.471 -20.166 1.00 83.32 279 ASP A N 1
ATOM 1611 C CA . ASP A 1 284 ? -30.326 18.481 -21.181 1.00 80.92 279 ASP A CA 1
ATOM 1612 C C . ASP A 1 284 ? -31.123 19.742 -20.890 1.00 72.91 279 ASP A C 1
ATOM 1613 O O . ASP A 1 284 ? -32.343 19.691 -20.705 1.00 65.35 279 ASP A O 1
ATOM 1618 N N . LYS A 1 285 ? -30.427 20.874 -20.858 1.00 66.68 280 LYS A N 1
ATOM 1619 C CA . LYS A 1 285 ? -31.096 22.162 -20.775 1.00 66.63 280 LYS A CA 1
ATOM 1620 C C . LYS A 1 285 ? -31.859 22.389 -22.070 1.00 63.54 280 LYS A C 1
ATOM 1621 O O . LYS A 1 285 ? -31.269 22.374 -23.156 1.00 55.68 280 LYS A O 1
ATOM 1627 N N . ILE A 1 286 ? -33.167 22.595 -21.961 1.00 67.74 281 ILE A N 1
ATOM 1628 C CA . ILE A 1 286 ? -33.999 22.721 -23.149 1.00 64.25 281 ILE A CA 1
ATOM 1629 C C . ILE A 1 286 ? -34.344 24.176 -23.420 1.00 72.05 281 ILE A C 1
ATOM 1630 O O . ILE A 1 286 ? -34.458 24.582 -24.583 1.00 78.75 281 ILE A O 1
ATOM 1635 N N . TYR A 1 287 ? -34.510 24.978 -22.367 1.00 74.33 282 TYR A N 1
ATOM 1636 C CA . TYR A 1 287 ? -34.817 26.389 -22.577 1.00 72.62 282 TYR A CA 1
ATOM 1637 C C . TYR A 1 287 ? -34.058 27.278 -21.600 1.00 72.97 282 TYR A C 1
ATOM 1638 O O . TYR A 1 287 ? -33.689 26.864 -20.495 1.00 78.58 282 TYR A O 1
ATOM 1647 N N . GLN A 1 288 ? -33.841 28.521 -22.036 1.00 75.55 283 GLN A N 1
ATOM 1648 C CA . GLN A 1 288 ? -33.225 29.576 -21.236 1.00 74.30 283 GLN A CA 1
ATOM 1649 C C . GLN A 1 288 ? -33.898 30.899 -21.565 1.00 79.84 283 GLN A C 1
ATOM 1650 O O . GLN A 1 288 ? -33.799 31.384 -22.697 1.00 83.54 283 GLN A O 1
ATOM 1656 N N . PHE A 1 289 ? -34.565 31.477 -20.573 1.00 79.99 284 PHE A N 1
ATOM 1657 C CA . PHE A 1 289 ? -35.243 32.757 -20.688 1.00 82.08 284 PHE A CA 1
ATOM 1658 C C . PHE A 1 289 ? -34.536 33.817 -19.858 1.00 81.21 284 PHE A C 1
ATOM 1659 O O . PHE A 1 289 ? -33.981 33.524 -18.796 1.00 69.02 284 PHE A O 1
ATOM 1667 N N . ARG A 1 290 ? -34.552 35.055 -20.351 1.00 83.43 285 ARG A N 1
ATOM 1668 C CA . ARG A 1 290 ? -34.068 36.170 -19.551 1.00 86.24 285 ARG A CA 1
ATOM 1669 C C . ARG A 1 290 ? -35.260 36.793 -18.842 1.00 83.03 285 ARG A C 1
ATOM 1670 O O . ARG A 1 290 ? -36.317 37.000 -19.444 1.00 77.62 285 ARG A O 1
ATOM 1678 N N . ARG A 1 291 ? -35.091 37.081 -17.558 1.00 80.51 286 ARG A N 1
ATOM 1679 C CA . ARG A 1 291 ? -36.144 37.700 -16.771 1.00 71.53 286 ARG A CA 1
ATOM 1680 C C . ARG A 1 291 ? -35.656 39.032 -16.223 1.00 64.77 286 ARG A C 1
ATOM 1681 O O . ARG A 1 291 ? -34.579 39.106 -15.624 1.00 74.48 286 ARG A O 1
ATOM 1689 N N . GLY A 1 292 ? -36.443 40.081 -16.453 1.00 75.52 287 GLY A N 1
ATOM 1690 C CA . GLY A 1 292 ? -36.079 41.437 -16.083 1.00 82.10 287 GLY A CA 1
ATOM 1691 C C . GLY A 1 292 ? -34.744 41.888 -16.639 1.00 88.13 287 GLY A C 1
ATOM 1692 O O . GLY A 1 292 ? -34.215 41.280 -17.575 1.00 96.20 287 GLY A O 1
ATOM 1693 N N . THR A 1 293 ? -34.196 42.968 -16.085 1.00 89.33 288 THR A N 1
ATOM 1694 C CA . THR A 1 293 ? -32.847 43.400 -16.433 1.00 91.21 288 THR A CA 1
ATOM 1695 C C . THR A 1 293 ? -31.900 43.295 -15.246 1.00 90.74 288 THR A C 1
ATOM 1696 O O . THR A 1 293 ? -30.915 42.550 -15.313 1.00 85.48 288 THR A O 1
ATOM 1700 N N . TYR A 1 294 ? -32.193 43.981 -14.146 1.00 95.00 289 TYR A N 1
ATOM 1701 C CA . TYR A 1 294 ? -31.370 43.908 -12.951 1.00 84.46 289 TYR A CA 1
ATOM 1702 C C . TYR A 1 294 ? -31.898 42.818 -12.029 1.00 79.14 289 TYR A C 1
ATOM 1703 O O . TYR A 1 294 ? -33.097 42.527 -12.003 1.00 76.48 289 TYR A O 1
ATOM 1712 N N . ALA A 1 295 ? -30.983 42.214 -11.272 1.00 80.16 290 ALA A N 1
ATOM 1713 C CA . ALA A 1 295 ? -31.314 41.040 -10.473 1.00 81.63 290 ALA A CA 1
ATOM 1714 C C . ALA A 1 295 ? -32.362 41.367 -9.415 1.00 81.79 290 ALA A C 1
ATOM 1715 O O . ALA A 1 295 ? -32.216 42.313 -8.634 1.00 77.92 290 ALA A O 1
ATOM 1717 N N . THR A 1 296 ? -33.442 40.593 -9.428 1.00 82.62 291 THR A N 1
ATOM 1718 C CA . THR A 1 296 ? -34.500 40.684 -8.440 1.00 84.66 291 THR A CA 1
ATOM 1719 C C . THR A 1 296 ? -34.840 39.274 -7.979 1.00 74.91 291 THR A C 1
ATOM 1720 O O . THR A 1 296 ? -34.502 38.284 -8.633 1.00 71.30 291 THR A O 1
ATOM 1724 N N . ARG A 1 297 ? -35.465 39.188 -6.813 1.00 75.00 292 ARG A N 1
ATOM 1725 C CA . ARG A 1 297 ? -35.783 37.899 -6.222 1.00 76.77 292 ARG A CA 1
ATOM 1726 C C . ARG A 1 297 ? -36.947 37.239 -6.957 1.00 86.70 292 ARG A C 1
ATOM 1727 O O . ARG A 1 297 ? -37.844 37.912 -7.467 1.00 89.95 292 ARG A O 1
ATOM 1735 N N . ILE A 1 298 ? -36.914 35.907 -7.026 1.00 87.18 293 ILE A N 1
ATOM 1736 C CA . ILE A 1 298 ? -37.971 35.110 -7.648 1.00 77.57 293 ILE A CA 1
ATOM 1737 C C . ILE A 1 298 ? -38.732 34.338 -6.580 1.00 75.82 293 ILE A C 1
ATOM 1738 O O . ILE A 1 298 ? -38.129 33.619 -5.773 1.00 68.81 293 ILE A O 1
ATOM 1743 N N . TYR A 1 299 ? -40.059 34.467 -6.595 1.00 88.88 294 TYR A N 1
ATOM 1744 C CA . TYR A 1 299 ? -40.916 33.808 -5.619 1.00 93.98 294 TYR A CA 1
ATOM 1745 C C . TYR A 1 299 ? -41.431 32.458 -6.099 1.00 89.68 294 TYR A C 1
ATOM 1746 O O . TYR A 1 299 ? -41.498 31.510 -5.309 1.00 89.51 294 TYR A O 1
ATOM 1755 N N . SER A 1 300 ? -41.808 32.343 -7.372 1.00 86.01 295 SER A N 1
ATOM 1756 C CA . SER A 1 300 ? -42.512 31.141 -7.795 1.00 80.70 295 SER A CA 1
ATOM 1757 C C . SER A 1 300 ? -42.321 30.869 -9.280 1.00 75.31 295 SER A C 1
ATOM 1758 O O . SER A 1 300 ? -42.188 31.791 -10.091 1.00 82.60 295 SER A O 1
ATOM 1761 N N . ILE A 1 301 ? -42.348 29.579 -9.619 1.00 59.92 296 ILE A N 1
ATOM 1762 C CA . ILE A 1 301 ? -42.395 29.094 -10.993 1.00 63.28 296 ILE A CA 1
ATOM 1763 C C . ILE A 1 301 ? -43.477 28.029 -11.073 1.00 65.33 296 ILE A C 1
ATOM 1764 O O . ILE A 1 301 ? -43.645 27.231 -10.145 1.00 62.02 296 ILE A O 1
ATOM 1769 N N . SER A 1 302 ? -44.200 27.999 -12.187 1.00 63.17 297 SER A N 1
ATOM 1770 C CA . SER A 1 302 ? -45.228 26.982 -12.347 1.00 62.81 297 SER A CA 1
ATOM 1771 C C . SER A 1 302 ? -45.404 26.675 -13.823 1.00 70.88 297 SER A C 1
ATOM 1772 O O . SER A 1 302 ? -45.485 27.592 -14.647 1.00 81.81 297 SER A O 1
ATOM 1775 N N . PHE A 1 303 ? -45.440 25.386 -14.146 1.00 64.13 298 PHE A N 1
ATOM 1776 C CA . PHE A 1 303 ? -45.802 24.950 -15.483 1.00 63.16 298 PHE A CA 1
ATOM 1777 C C . PHE A 1 303 ? -47.313 24.941 -15.647 1.00 68.58 298 PHE A C 1
ATOM 1778 O O . PHE A 1 303 ? -48.049 24.612 -14.712 1.00 69.20 298 PHE A O 1
ATOM 1786 N N . SER A 1 304 ? -47.776 25.302 -16.842 1.00 66.51 299 SER A N 1
ATOM 1787 C CA . SER A 1 304 ? -49.115 24.910 -17.255 1.00 68.48 299 SER A CA 1
ATOM 1788 C C . SER A 1 304 ? -49.142 23.405 -17.512 1.00 72.51 299 SER A C 1
ATOM 1789 O O . SER A 1 304 ? -48.110 22.777 -17.760 1.00 73.72 299 SER A O 1
ATOM 1792 N N . GLU A 1 305 ? -50.341 22.819 -17.445 1.00 76.21 300 GLU A N 1
ATOM 1793 C CA . GLU A 1 305 ? -50.396 21.361 -17.429 1.00 78.08 300 GLU A CA 1
ATOM 1794 C C . GLU A 1 305 ? -49.956 20.780 -18.767 1.00 67.54 300 GLU A C 1
ATOM 1795 O O . GLU A 1 305 ? -49.348 19.703 -18.809 1.00 81.12 300 GLU A O 1
ATOM 1801 N N . ASP A 1 306 ? -50.159 21.514 -19.862 1.00 65.60 301 ASP A N 1
ATOM 1802 C CA . ASP A 1 306 ? -49.688 21.078 -21.169 1.00 77.88 301 ASP A CA 1
ATOM 1803 C C . ASP A 1 306 ? -48.237 21.463 -21.433 1.00 83.01 301 ASP A C 1
ATOM 1804 O O . ASP A 1 306 ? -47.735 21.185 -22.523 1.00 96.52 301 ASP A O 1
ATOM 1809 N N . SER A 1 307 ? -47.566 22.093 -20.462 1.00 76.09 302 SER A N 1
ATOM 1810 C CA . SER A 1 307 ? -46.153 22.476 -20.534 1.00 78.68 302 SER A CA 1
ATOM 1811 C C . SER A 1 307 ? -45.835 23.481 -21.642 1.00 78.43 302 SER A C 1
ATOM 1812 O O . SER A 1 307 ? -44.680 23.583 -22.062 1.00 86.82 302 SER A O 1
ATOM 1815 N N . GLN A 1 308 ? -46.804 24.244 -22.145 1.00 79.45 303 GLN A N 1
ATOM 1816 C CA . GLN A 1 308 ? -46.439 25.215 -23.167 1.00 94.77 303 GLN A CA 1
ATOM 1817 C C . GLN A 1 308 ? -46.125 26.594 -22.587 1.00 94.36 303 GLN A C 1
ATOM 1818 O O . GLN A 1 308 ? -45.472 27.405 -23.261 1.00 106.45 303 GLN A O 1
ATOM 1824 N N . TYR A 1 309 ? -46.561 26.886 -21.357 1.00 81.24 304 TYR A N 1
ATOM 1825 C CA . TYR A 1 309 ? -46.268 28.161 -20.722 1.00 71.41 304 TYR A CA 1
ATOM 1826 C C . TYR A 1 309 ? -45.717 27.947 -19.319 1.00 77.76 304 TYR A C 1
ATOM 1827 O O . TYR A 1 309 ? -45.983 26.938 -18.660 1.00 79.42 304 TYR A O 1
ATOM 1836 N N . LEU A 1 310 ? -44.987 28.959 -18.859 1.00 77.35 305 LEU A N 1
ATOM 1837 C CA . LEU A 1 310 ? -44.263 28.925 -17.594 1.00 70.68 305 LEU A CA 1
ATOM 1838 C C . LEU A 1 310 ? -44.425 30.274 -16.912 1.00 72.38 305 LEU A C 1
ATOM 1839 O O . LEU A 1 310 ? -44.047 31.303 -17.483 1.00 76.64 305 LEU A O 1
ATOM 1844 N N . ALA A 1 311 ? -45.002 30.274 -15.713 1.00 70.64 306 ALA A N 1
ATOM 1845 C CA . ALA A 1 311 ? -45.231 31.503 -14.968 1.00 70.96 306 ALA A CA 1
ATOM 1846 C C . ALA A 1 311 ? -44.154 31.666 -13.904 1.00 81.12 306 ALA A C 1
ATOM 1847 O O . ALA A 1 311 ? -43.786 30.700 -13.222 1.00 81.85 306 ALA A O 1
ATOM 1849 N N . VAL A 1 312 ? -43.653 32.893 -13.756 1.00 83.06 307 VAL A N 1
ATOM 1850 C CA . VAL A 1 312 ? -42.657 33.201 -12.731 1.00 89.81 307 VAL A CA 1
ATOM 1851 C C . VAL A 1 312 ? -43.041 34.510 -12.057 1.00 85.15 307 VAL A C 1
ATOM 1852 O O . VAL A 1 312 ? -43.391 35.490 -12.737 1.00 94.30 307 VAL A O 1
ATOM 1856 N N . THR A 1 313 ? -43.092 34.486 -10.720 1.00 72.82 308 THR A N 1
ATOM 1857 C CA . THR A 1 313 ? -43.436 35.637 -9.896 1.00 69.09 308 THR A CA 1
ATOM 1858 C C . THR A 1 313 ? -42.277 35.980 -8.968 1.00 70.48 308 THR A C 1
ATOM 1859 O O . THR A 1 313 ? -41.631 35.087 -8.408 1.00 76.03 308 THR A O 1
ATOM 1863 N N . GLY A 1 314 ? -42.034 37.271 -8.788 1.00 73.78 309 GLY A N 1
ATOM 1864 C CA . GLY A 1 314 ? -40.955 37.708 -7.934 1.00 75.07 309 GLY A CA 1
ATOM 1865 C C . GLY A 1 314 ? -41.223 39.080 -7.360 1.00 88.79 309 GLY A C 1
ATOM 1866 O O . GLY A 1 314 ? -42.344 39.586 -7.412 1.00 96.55 309 GLY A O 1
ATOM 1867 N N . SER A 1 315 ? -40.166 39.684 -6.814 1.00 98.04 310 SER A N 1
ATOM 1868 C CA . SER A 1 315 ? -40.279 40.905 -6.021 1.00 107.81 310 SER A CA 1
ATOM 1869 C C . SER A 1 315 ? -40.492 42.153 -6.870 1.00 123.66 310 SER A C 1
ATOM 1870 O O . SER A 1 315 ? -40.361 43.267 -6.351 1.00 131.06 310 SER A O 1
ATOM 1873 N N . SER A 1 316 ? -40.831 42.003 -8.145 1.00 138.30 311 SER A N 1
ATOM 1874 C CA . SER A 1 316 ? -40.963 43.138 -9.044 1.00 147.81 311 SER A CA 1
ATOM 1875 C C . SER A 1 316 ? -42.411 43.565 -9.201 1.00 143.45 311 SER A C 1
ATOM 1876 O O . SER A 1 316 ? -42.687 44.522 -9.932 1.00 146.09 311 SER A O 1
ATOM 1879 N N . LYS A 1 317 ? -43.329 42.884 -8.516 1.00 129.09 312 LYS A N 1
ATOM 1880 C CA . LYS A 1 317 ? -44.770 43.086 -8.590 1.00 123.65 312 LYS A CA 1
ATOM 1881 C C . LYS A 1 317 ? -45.304 42.773 -9.985 1.00 120.25 312 LYS A C 1
ATOM 1882 O O . LYS A 1 317 ? -46.497 42.964 -10.257 1.00 108.74 312 LYS A O 1
ATOM 1888 N N . THR A 1 318 ? -44.441 42.278 -10.870 1.00 126.22 313 THR A N 1
ATOM 1889 C CA . THR A 1 318 ? -44.764 41.851 -12.224 1.00 123.99 313 THR A CA 1
ATOM 1890 C C . THR A 1 318 ? -44.756 40.327 -12.253 1.00 112.67 313 THR A C 1
ATOM 1891 O O . THR A 1 318 ? -43.951 39.695 -11.560 1.00 112.17 313 THR A O 1
ATOM 1895 N N . VAL A 1 319 ? -45.644 39.726 -13.044 1.00 98.81 314 VAL A N 1
ATOM 1896 C CA . VAL A 1 319 ? -45.641 38.274 -13.232 1.00 82.38 314 VAL A CA 1
ATOM 1897 C C . VAL A 1 319 ? -45.352 37.988 -14.698 1.00 80.11 314 VAL A C 1
ATOM 1898 O O . VAL A 1 319 ? -46.053 38.491 -15.580 1.00 86.68 314 VAL A O 1
ATOM 1902 N N . HIS A 1 320 ? -44.319 37.195 -14.967 1.00 76.06 315 HIS A N 1
ATOM 1903 C CA . HIS A 1 320 ? -43.906 36.973 -16.344 1.00 75.13 315 HIS A CA 1
ATOM 1904 C C . HIS A 1 320 ? -44.305 35.587 -16.833 1.00 82.26 315 HIS A C 1
ATOM 1905 O O . HIS A 1 320 ? -44.195 34.594 -16.101 1.00 85.76 315 HIS A O 1
ATOM 1912 N N . ILE A 1 321 ? -44.786 35.543 -18.073 1.00 87.66 316 ILE A N 1
ATOM 1913 C CA . ILE A 1 321 ? -45.134 34.302 -18.754 1.00 84.56 316 ILE A CA 1
ATOM 1914 C C . ILE A 1 321 ? -44.170 34.064 -19.901 1.00 82.33 316 ILE A C 1
ATOM 1915 O O . ILE A 1 321 ? -43.984 34.927 -20.772 1.00 84.63 316 ILE A O 1
ATOM 1920 N N . PHE A 1 322 ? -43.557 32.888 -19.881 1.00 80.15 317 PHE A N 1
ATOM 1921 C CA . PHE A 1 322 ? -42.626 32.437 -20.896 1.00 79.33 317 PHE A CA 1
ATOM 1922 C C . PHE A 1 322 ? -43.266 31.303 -21.683 1.00 78.97 317 PHE A C 1
ATOM 1923 O O . PHE A 1 322 ? -44.001 30.483 -21.120 1.00 67.16 317 PHE A O 1
ATOM 1931 N N . LYS A 1 323 ? -42.990 31.266 -22.985 1.00 85.75 318 LYS A N 1
ATOM 1932 C CA . LYS A 1 323 ? -43.616 30.319 -23.897 1.00 90.31 318 LYS A CA 1
ATOM 1933 C C . LYS A 1 323 ? -42.596 29.250 -24.240 1.00 89.64 318 LYS A C 1
ATOM 1934 O O . LYS A 1 323 ? -41.439 29.562 -24.549 1.00 85.05 318 LYS A O 1
ATOM 1940 N N . LEU A 1 324 ? -43.031 27.999 -24.191 1.00 99.39 319 LEU A N 1
ATOM 1941 C CA . LEU A 1 324 ? -42.145 26.860 -24.416 1.00 107.96 319 LEU A CA 1
ATOM 1942 C C . LEU A 1 324 ? -42.395 26.261 -25.797 1.00 122.63 319 LEU A C 1
ATOM 1943 O O . LEU A 1 324 ? -42.787 25.101 -25.938 1.00 123.04 319 LEU A O 1
ATOM 1948 N N . GLY A 1 325 ? -42.181 27.082 -26.823 1.00 138.78 320 GLY A N 1
ATOM 1949 C CA . GLY A 1 325 ? -42.221 26.630 -28.201 1.00 150.51 320 GLY A CA 1
ATOM 1950 C C . GLY A 1 325 ? -43.460 25.860 -28.621 1.00 157.71 320 GLY A C 1
ATOM 1951 O O . GLY A 1 325 ? -44.592 26.237 -28.311 1.00 160.23 320 GLY A O 1
ATOM 1952 N N . GLU A 1 412 ? -32.122 30.334 -29.192 1.00 130.14 407 GLU A N 1
ATOM 1953 C CA . GLU A 1 412 ? -31.256 30.092 -28.045 1.00 129.01 407 GLU A CA 1
ATOM 1954 C C . GLU A 1 412 ? -31.907 30.591 -26.773 1.00 120.01 407 GLU A C 1
ATOM 1955 O O . GLU A 1 412 ? -32.182 29.829 -25.841 1.00 103.10 407 GLU A O 1
ATOM 1961 N N . SER A 1 413 ? -32.154 31.891 -26.745 1.00 131.60 408 SER A N 1
ATOM 1962 C CA . SER A 1 413 ? -32.698 32.539 -25.572 1.00 132.06 408 SER A CA 1
ATOM 1963 C C . SER A 1 413 ? -33.967 33.295 -25.935 1.00 125.24 408 SER A C 1
ATOM 1964 O O . SER A 1 413 ? -34.323 33.450 -27.107 1.00 132.13 408 SER A O 1
ATOM 1967 N N . SER A 1 414 ? -34.655 33.764 -24.899 1.00 115.52 409 SER A N 1
ATOM 1968 C CA . SER A 1 414 ? -35.921 34.458 -25.070 1.00 110.57 409 SER A CA 1
ATOM 1969 C C . SER A 1 414 ? -36.194 35.296 -23.834 1.00 105.66 409 SER A C 1
ATOM 1970 O O . SER A 1 414 ? -35.976 34.838 -22.712 1.00 112.97 409 SER A O 1
ATOM 1973 N N . ARG A 1 415 ? -36.656 36.523 -24.044 1.00 101.35 410 ARG A N 1
ATOM 1974 C CA . ARG A 1 415 ? -37.298 37.245 -22.963 1.00 97.03 410 ARG A CA 1
ATOM 1975 C C . ARG A 1 415 ? -38.770 36.817 -22.905 1.00 92.17 410 ARG A C 1
ATOM 1976 O O . ARG A 1 415 ? -39.227 35.958 -23.669 1.00 91.94 410 ARG A O 1
ATOM 1984 N N . HIS A 1 416 ? -39.532 37.415 -21.993 1.00 91.10 411 HIS A N 1
ATOM 1985 C CA . HIS A 1 416 ? -40.852 36.901 -21.640 1.00 84.13 411 HIS A CA 1
ATOM 1986 C C . HIS A 1 416 ? -41.897 37.148 -22.725 1.00 89.46 411 HIS A C 1
ATOM 1987 O O . HIS A 1 416 ? -41.869 38.151 -23.444 1.00 90.63 411 HIS A O 1
ATOM 1994 N N . PHE A 1 417 ? -42.837 36.205 -22.823 1.00 94.35 412 PHE A N 1
ATOM 1995 C CA . PHE A 1 417 ? -43.899 36.265 -23.820 1.00 94.94 412 PHE A CA 1
ATOM 1996 C C . PHE A 1 417 ? -45.063 37.138 -23.371 1.00 96.46 412 PHE A C 1
ATOM 1997 O O . PHE A 1 417 ? -45.772 37.696 -24.218 1.00 98.17 412 PHE A O 1
ATOM 2005 N N . ALA A 1 418 ? -45.270 37.289 -22.063 1.00 96.85 413 ALA A N 1
ATOM 2006 C CA . ALA A 1 418 ? -46.364 38.129 -21.585 1.00 100.08 413 ALA A CA 1
ATOM 2007 C C . ALA A 1 418 ? -46.116 38.521 -20.134 1.00 101.94 413 ALA A C 1
ATOM 2008 O O . ALA A 1 418 ? -45.156 38.071 -19.503 1.00 105.99 413 ALA A O 1
ATOM 2010 N N . SER A 1 419 ? -46.997 39.379 -19.613 1.00 94.18 414 SER A N 1
ATOM 2011 C CA . SER A 1 419 ? -46.840 39.874 -18.251 1.00 91.32 414 SER A CA 1
ATOM 2012 C C . SER A 1 419 ? -48.195 40.201 -17.636 1.00 84.21 414 SER A C 1
ATOM 2013 O O . SER A 1 419 ? -49.137 40.583 -18.332 1.00 88.12 414 SER A O 1
ATOM 2016 N N . LEU A 1 420 ? -48.268 40.059 -16.314 1.00 83.03 415 LEU A N 1
ATOM 2017 C CA . LEU A 1 420 ? -49.440 40.384 -15.518 1.00 81.91 415 LEU A CA 1
ATOM 2018 C C . LEU A 1 420 ? -49.041 41.496 -14.566 1.00 85.73 415 LEU A C 1
ATOM 2019 O O . LEU A 1 420 ? -47.991 41.413 -13.909 1.00 89.61 415 LEU A O 1
ATOM 2024 N N . LYS A 1 421 ? -49.894 42.512 -14.480 1.00 89.16 416 LYS A N 1
ATOM 2025 C CA . LYS A 1 421 ? -49.637 43.734 -13.728 1.00 94.90 416 LYS A CA 1
ATOM 2026 C C . LYS A 1 421 ? -50.628 43.771 -12.574 1.00 89.85 416 LYS A C 1
ATOM 2027 O O . LYS A 1 421 ? -51.805 44.087 -12.765 1.00 102.68 416 LYS A O 1
ATOM 2033 N N . LEU A 1 422 ? -50.161 43.429 -11.383 1.00 115.23 417 LEU A N 1
ATOM 2034 C CA . LEU A 1 422 ? -51.033 43.482 -10.223 1.00 108.29 417 LEU A CA 1
ATOM 2035 C C . LEU A 1 422 ? -51.297 44.942 -9.845 1.00 114.17 417 LEU A C 1
ATOM 2036 O O . LEU A 1 422 ? -50.473 45.815 -10.124 1.00 127.18 417 LEU A O 1
ATOM 2041 N N . PRO A 1 423 ? -52.456 45.236 -9.248 1.00 108.38 418 PRO A N 1
ATOM 2042 C CA . PRO A 1 423 ? -52.851 46.635 -9.048 1.00 118.01 418 PRO A CA 1
ATOM 2043 C C . PRO A 1 423 ? -51.836 47.436 -8.253 1.00 124.02 418 PRO A C 1
ATOM 2044 O O . PRO A 1 423 ? -51.190 46.932 -7.331 1.00 128.34 418 PRO A O 1
ATOM 2048 N N . VAL A 1 424 ? -51.711 48.705 -8.636 1.00 130.09 419 VAL A N 1
ATOM 2049 C CA . VAL A 1 424 ? -50.808 49.638 -7.976 1.00 139.74 419 VAL A CA 1
ATOM 2050 C C . VAL A 1 424 ? -51.135 49.730 -6.488 1.00 148.61 419 VAL A C 1
ATOM 2051 O O . VAL A 1 424 ? -50.249 49.960 -5.655 1.00 148.09 419 VAL A O 1
ATOM 2055 N N . GLU A 1 425 ? -52.415 49.563 -6.138 1.00 158.48 420 GLU A N 1
ATOM 2056 C CA . GLU A 1 425 ? -52.877 49.690 -4.760 1.00 162.70 420 GLU A CA 1
ATOM 2057 C C . GLU A 1 425 ? -52.242 48.666 -3.820 1.00 157.04 420 GLU A C 1
ATOM 2058 O O . GLU A 1 425 ? -52.118 48.928 -2.619 1.00 159.58 420 GLU A O 1
ATOM 2064 N N . THR A 1 426 ? -51.824 47.512 -4.333 1.00 147.91 421 THR A N 1
ATOM 2065 C CA . THR A 1 426 ? -51.282 46.468 -3.469 1.00 134.63 421 THR A CA 1
ATOM 2066 C C . THR A 1 426 ? -49.931 46.885 -2.885 1.00 123.24 421 THR A C 1
ATOM 2067 O O . THR A 1 426 ? -49.179 47.649 -3.495 1.00 108.04 421 THR A O 1
ATOM 2071 N N . ASN A 1 427 ? -49.623 46.361 -1.694 1.00 129.57 422 ASN A N 1
ATOM 2072 C CA . ASN A 1 427 ? -48.328 46.605 -1.065 1.00 134.61 422 ASN A CA 1
ATOM 2073 C C . ASN A 1 427 ? -47.238 46.068 -1.980 1.00 131.13 422 ASN A C 1
ATOM 2074 O O . ASN A 1 427 ? -47.437 45.078 -2.678 1.00 121.87 422 ASN A O 1
ATOM 2079 N N . SER A 1 428 ? -46.101 46.754 -2.047 1.00 141.30 423 SER A N 1
ATOM 2080 C CA . SER A 1 428 ? -45.079 46.227 -2.945 1.00 145.68 423 SER A CA 1
ATOM 2081 C C . SER A 1 428 ? -44.245 45.099 -2.338 1.00 147.33 423 SER A C 1
ATOM 2082 O O . SER A 1 428 ? -43.538 44.423 -3.091 1.00 147.38 423 SER A O 1
ATOM 2085 N N . HIS A 1 429 ? -44.307 44.817 -1.031 1.00 138.02 424 HIS A N 1
ATOM 2086 C CA . HIS A 1 429 ? -43.589 43.618 -0.572 1.00 125.40 424 HIS A CA 1
ATOM 2087 C C . HIS A 1 429 ? -44.506 42.407 -0.458 1.00 118.19 424 HIS A C 1
ATOM 2088 O O . HIS A 1 429 ? -44.393 41.653 0.509 1.00 113.34 424 HIS A O 1
ATOM 2095 N N . VAL A 1 430 ? -45.427 42.185 -1.382 1.00 115.42 425 VAL A N 1
ATOM 2096 C CA . VAL A 1 430 ? -46.346 41.055 -1.277 1.00 120.37 425 VAL A CA 1
ATOM 2097 C C . VAL A 1 430 ? -45.823 39.953 -2.179 1.00 120.94 425 VAL A C 1
ATOM 2098 O O . VAL A 1 430 ? -45.353 40.213 -3.290 1.00 130.40 425 VAL A O 1
ATOM 2102 N N . MET A 1 431 ? -45.903 38.720 -1.702 1.00 114.45 426 MET A N 1
ATOM 2103 C CA . MET A 1 431 ? -45.524 37.540 -2.463 1.00 107.14 426 MET A CA 1
ATOM 2104 C C . MET A 1 431 ? -46.757 36.879 -3.064 1.00 105.58 426 MET A C 1
ATOM 2105 O O . MET A 1 431 ? -47.848 36.909 -2.485 1.00 113.55 426 MET A O 1
ATOM 2110 N N . THR A 1 432 ? -46.582 36.286 -4.242 1.00 98.80 427 THR A N 1
ATOM 2111 C CA . THR A 1 432 ? -47.711 35.757 -4.991 1.00 93.83 427 THR A CA 1
ATOM 2112 C C . THR A 1 432 ? -47.403 34.363 -5.504 1.00 90.11 427 THR A C 1
ATOM 2113 O O . THR A 1 432 ? -46.239 33.988 -5.668 1.00 79.31 427 THR A O 1
ATOM 2117 N N . ILE A 1 433 ? -48.464 33.600 -5.743 1.00 86.31 428 ILE A N 1
ATOM 2118 C CA . ILE A 1 433 ? -48.347 32.340 -6.454 1.00 77.40 428 ILE A CA 1
ATOM 2119 C C . ILE A 1 433 ? -49.308 32.408 -7.630 1.00 79.71 428 ILE A C 1
ATOM 2120 O O . ILE A 1 433 ? -50.297 33.149 -7.607 1.00 85.50 428 ILE A O 1
ATOM 2125 N N . SER A 1 434 ? -49.008 31.647 -8.678 1.00 80.95 429 SER A N 1
ATOM 2126 C CA . SER A 1 434 ? -49.859 31.650 -9.859 1.00 84.64 429 SER A CA 1
ATOM 2127 C C . SER A 1 434 ? -50.060 30.234 -10.371 1.00 88.22 429 SER A C 1
ATOM 2128 O O . SER A 1 434 ? -49.324 29.310 -10.020 1.00 92.84 429 SER A O 1
ATOM 2131 N N . SER A 1 435 ? -51.083 30.077 -11.202 1.00 87.43 430 SER A N 1
ATOM 2132 C CA . SER A 1 435 ? -51.254 28.840 -11.942 1.00 85.85 430 SER A CA 1
ATOM 2133 C C . SER A 1 435 ? -51.902 29.181 -13.274 1.00 84.32 430 SER A C 1
ATOM 2134 O O . SER A 1 435 ? -52.820 30.007 -13.339 1.00 83.58 430 SER A O 1
ATOM 2137 N N . ILE A 1 436 ? -51.405 28.545 -14.330 1.00 81.40 431 ILE A N 1
ATOM 2138 C CA . ILE A 1 436 ? -51.905 28.736 -15.683 1.00 75.53 431 ILE A CA 1
ATOM 2139 C C . ILE A 1 436 ? -52.910 27.634 -15.975 1.00 70.43 431 ILE A C 1
ATOM 2140 O O . ILE A 1 436 ? -52.589 26.444 -15.864 1.00 82.12 431 ILE A O 1
ATOM 2145 N N . GLY A 1 437 ? -54.118 28.029 -16.372 1.00 67.66 432 GLY A N 1
ATOM 2146 C CA . GLY A 1 437 ? -55.185 27.080 -16.601 1.00 71.97 432 GLY A CA 1
ATOM 2147 C C . GLY A 1 437 ? -55.281 26.617 -18.039 1.00 80.08 432 GLY A C 1
ATOM 2148 O O . GLY A 1 437 ? -54.661 27.166 -18.949 1.00 80.48 432 GLY A O 1
ATOM 2149 N N . SER A 1 438 ? -56.066 25.565 -18.234 1.00 88.47 433 SER A N 1
ATOM 2150 C CA . SER A 1 438 ? -56.334 25.106 -19.585 1.00 95.02 433 SER A CA 1
ATOM 2151 C C . SER A 1 438 ? -57.061 26.202 -20.361 1.00 98.75 433 SER A C 1
ATOM 2152 O O . SER A 1 438 ? -57.876 26.933 -19.786 1.00 96.45 433 SER A O 1
ATOM 2155 N N . PRO A 1 439 ? -56.786 26.350 -21.657 1.00 90.93 434 PRO A N 1
ATOM 2156 C CA . PRO A 1 439 ? -57.388 27.450 -22.419 1.00 91.14 434 PRO A CA 1
ATOM 2157 C C . PRO A 1 439 ? -58.901 27.307 -22.509 1.00 89.47 434 PRO A C 1
ATOM 2158 O O . PRO A 1 439 ? -59.462 26.220 -22.354 1.00 81.60 434 PRO A O 1
ATOM 2162 N N . ILE A 1 440 ? -59.562 28.438 -22.758 1.00 94.63 435 ILE A N 1
ATOM 2163 C CA . ILE A 1 440 ? -61.017 28.485 -22.887 1.00 98.32 435 ILE A CA 1
ATOM 2164 C C . ILE A 1 440 ? -61.396 29.526 -23.938 1.00 84.48 435 ILE A C 1
ATOM 2165 O O . ILE A 1 440 ? -60.518 30.151 -24.547 1.00 84.73 435 ILE A O 1
ATOM 2170 N N . ASP A 1 441 ? -62.695 29.703 -24.181 1.00 87.22 436 ASP A N 1
ATOM 2171 C CA . ASP A 1 441 ? -63.187 30.647 -25.180 1.00 95.53 436 ASP A CA 1
ATOM 2172 C C . ASP A 1 441 ? -63.936 31.801 -24.526 1.00 103.73 436 ASP A C 1
ATOM 2173 O O . ASP A 1 441 ? -64.713 31.602 -23.587 1.00 103.57 436 ASP A O 1
ATOM 2178 N N . ILE A 1 442 ? -63.712 33.000 -25.058 1.00 110.68 437 ILE A N 1
ATOM 2179 C CA . ILE A 1 442 ? -64.255 34.251 -24.546 1.00 115.43 437 ILE A CA 1
ATOM 2180 C C . ILE A 1 442 ? -64.839 35.079 -25.684 1.00 111.88 437 ILE A C 1
ATOM 2181 O O . ILE A 1 442 ? -64.284 35.134 -26.790 1.00 109.39 437 ILE A O 1
ATOM 2186 N N . ASP A 1 443 ? -65.983 35.696 -25.401 1.00 115.31 438 ASP A N 1
ATOM 2187 C CA . ASP A 1 443 ? -66.568 36.711 -26.257 1.00 120.83 438 ASP A CA 1
ATOM 2188 C C . ASP A 1 443 ? -65.827 38.030 -26.068 1.00 125.96 438 ASP A C 1
ATOM 2189 O O . ASP A 1 443 ? -65.518 38.430 -24.942 1.00 117.15 438 ASP A O 1
ATOM 2194 N N . THR A 1 444 ? -65.553 38.710 -27.185 1.00 111.12 439 THR A N 1
ATOM 2195 C CA . THR A 1 444 ? -64.804 39.962 -27.165 1.00 124.25 439 THR A CA 1
ATOM 2196 C C . THR A 1 444 ? -65.452 40.973 -26.234 1.00 124.95 439 THR A C 1
ATOM 2197 O O . THR A 1 444 ? -64.862 41.343 -25.217 1.00 110.48 439 THR A O 1
ATOM 2201 N N . SER A 1 445 ? -66.673 41.400 -26.551 1.00 132.08 440 SER A N 1
ATOM 2202 C CA . SER A 1 445 ? -67.345 42.396 -25.735 1.00 133.16 440 SER A CA 1
ATOM 2203 C C . SER A 1 445 ? -67.512 41.891 -24.302 1.00 135.23 440 SER A C 1
ATOM 2204 O O . SER A 1 445 ? -67.284 40.717 -23.993 1.00 128.63 440 SER A O 1
ATOM 2207 N N . GLU A 1 446 ? -67.892 42.822 -23.420 1.00 151.80 441 GLU A N 1
ATOM 2208 C CA . GLU A 1 446 ? -67.888 42.687 -21.962 1.00 159.88 441 GLU A CA 1
ATOM 2209 C C . GLU A 1 446 ? -66.458 42.672 -21.434 1.00 155.14 441 GLU A C 1
ATOM 2210 O O . GLU A 1 446 ? -66.238 42.776 -20.224 1.00 156.97 441 GLU A O 1
ATOM 2216 N N . TYR A 1 447 ? -65.484 42.569 -22.336 1.00 151.81 442 TYR A N 1
ATOM 2217 C CA . TYR A 1 447 ? -64.082 42.816 -22.002 1.00 143.59 442 TYR A CA 1
ATOM 2218 C C . TYR A 1 447 ? -63.449 43.390 -23.245 1.00 148.82 442 TYR A C 1
ATOM 2219 O O . TYR A 1 447 ? -62.967 42.645 -24.113 1.00 148.81 442 TYR A O 1
ATOM 2228 N N . PRO A 1 448 ? -63.444 44.714 -23.390 1.00 149.78 443 PRO A N 1
ATOM 2229 C CA . PRO A 1 448 ? -62.620 45.322 -24.439 1.00 152.58 443 PRO A CA 1
ATOM 2230 C C . PRO A 1 448 ? -61.250 44.659 -24.470 1.00 157.00 443 PRO A C 1
ATOM 2231 O O . PRO A 1 448 ? -60.575 44.547 -23.445 1.00 152.99 443 PRO A O 1
ATOM 2235 N N . GLU A 1 449 ? -60.858 44.193 -25.658 1.00 158.69 444 GLU A N 1
ATOM 2236 C CA . GLU A 1 449 ? -59.850 43.138 -25.804 1.00 149.01 444 GLU A CA 1
ATOM 2237 C C . GLU A 1 449 ? -60.265 41.906 -25.005 1.00 144.92 444 GLU A C 1
ATOM 2238 O O . GLU A 1 449 ? -59.592 40.876 -25.033 1.00 140.21 444 GLU A O 1
ATOM 2244 N N . PRO A 1 465 ? -66.010 37.028 -32.967 1.00 129.17 460 PRO A N 1
ATOM 2245 C CA . PRO A 1 465 ? -65.570 37.762 -31.777 1.00 126.13 460 PRO A CA 1
ATOM 2246 C C . PRO A 1 465 ? -65.433 36.852 -30.555 1.00 123.67 460 PRO A C 1
ATOM 2247 O O . PRO A 1 465 ? -65.645 37.298 -29.428 1.00 127.47 460 PRO A O 1
ATOM 2251 N N . VAL A 1 466 ? -65.081 35.588 -30.785 1.00 116.49 461 VAL A N 1
ATOM 2252 C CA . VAL A 1 466 ? -64.971 34.585 -29.724 1.00 102.36 461 VAL A CA 1
ATOM 2253 C C . VAL A 1 466 ? -63.594 33.939 -29.870 1.00 96.73 461 VAL A C 1
ATOM 2254 O O . VAL A 1 466 ? -63.406 33.014 -30.666 1.00 103.74 461 VAL A O 1
ATOM 2258 N N . MET A 1 467 ? -62.620 34.431 -29.108 1.00 88.46 462 MET A N 1
ATOM 2259 C CA . MET A 1 467 ? -61.238 33.973 -29.182 1.00 83.87 462 MET A CA 1
ATOM 2260 C C . MET A 1 467 ? -60.954 33.063 -27.986 1.00 77.24 462 MET A C 1
ATOM 2261 O O . MET A 1 467 ? -61.668 33.091 -26.988 1.00 78.84 462 MET A O 1
ATOM 2266 N N . LYS A 1 468 ? -59.932 32.212 -28.106 1.00 71.78 463 LYS A N 1
ATOM 2267 C CA . LYS A 1 468 ? -59.605 31.258 -27.045 1.00 74.89 463 LYS A CA 1
ATOM 2268 C C . LYS A 1 468 ? -58.440 31.808 -26.229 1.00 78.22 463 LYS A C 1
ATOM 2269 O O . LYS A 1 468 ? -57.276 31.654 -26.608 1.00 76.22 463 LYS A O 1
ATOM 2275 N N . MET A 1 469 ? -58.748 32.434 -25.098 1.00 86.14 464 MET A N 1
ATOM 2276 C CA . MET A 1 469 ? -57.683 32.912 -24.230 1.00 97.52 464 MET A CA 1
ATOM 2277 C C . MET A 1 469 ? -57.193 31.807 -23.298 1.00 87.94 464 MET A C 1
ATOM 2278 O O . MET A 1 469 ? -57.803 30.739 -23.154 1.00 76.71 464 MET A O 1
ATOM 2283 N N . VAL A 1 470 ? -56.070 32.095 -22.651 1.00 83.04 465 VAL A N 1
ATOM 2284 C CA . VAL A 1 470 ? -55.445 31.217 -21.670 1.00 79.37 465 VAL A CA 1
ATOM 2285 C C . VAL A 1 470 ? -55.647 31.861 -20.301 1.00 82.71 465 VAL A C 1
ATOM 2286 O O . VAL A 1 470 ? -55.092 32.940 -20.038 1.00 87.82 465 VAL A O 1
ATOM 2290 N N . PRO A 1 471 ? -56.442 31.263 -19.414 1.00 77.24 466 PRO A N 1
ATOM 2291 C CA . PRO A 1 471 ? -56.707 31.884 -18.113 1.00 75.36 466 PRO A CA 1
ATOM 2292 C C . PRO A 1 471 ? -55.564 31.618 -17.153 1.00 87.53 466 PRO A C 1
ATOM 2293 O O . PRO A 1 471 ? -55.009 30.517 -17.107 1.00 91.84 466 PRO A O 1
ATOM 2297 N N . ILE A 1 472 ? -55.195 32.644 -16.391 1.00 82.98 467 ILE A N 1
ATOM 2298 C CA . ILE A 1 472 ? -54.136 32.526 -15.395 1.00 75.99 467 ILE A CA 1
ATOM 2299 C C . ILE A 1 472 ? -54.595 33.179 -14.097 1.00 75.75 467 ILE A C 1
ATOM 2300 O O . ILE A 1 472 ? -55.156 34.284 -14.113 1.00 81.91 467 ILE A O 1
ATOM 2305 N N . ARG A 1 473 ? -54.378 32.482 -12.980 1.00 79.22 468 ARG A N 1
ATOM 2306 C CA . ARG A 1 473 ? -54.755 32.950 -11.653 1.00 74.33 468 ARG A CA 1
ATOM 2307 C C . ARG A 1 473 ? -53.508 33.335 -10.864 1.00 71.27 468 ARG A C 1
ATOM 2308 O O . ARG A 1 473 ? -52.491 32.628 -10.900 1.00 60.00 468 ARG A O 1
ATOM 2316 N N . VAL A 1 474 ? -53.591 34.460 -10.151 1.00 76.68 469 VAL A N 1
ATOM 2317 C CA . VAL A 1 474 ? -52.507 34.947 -9.301 1.00 82.17 469 VAL A CA 1
ATOM 2318 C C . VAL A 1 474 ? -53.111 35.340 -7.967 1.00 81.67 469 VAL A C 1
ATOM 2319 O O . VAL A 1 474 ? -53.984 36.209 -7.921 1.00 91.65 469 VAL A O 1
ATOM 2323 N N . VAL A 1 475 ? -52.642 34.734 -6.881 1.00 76.13 470 VAL A N 1
ATOM 2324 C CA . VAL A 1 475 ? -53.141 35.082 -5.557 1.00 86.96 470 VAL A CA 1
ATOM 2325 C C . VAL A 1 475 ? -51.969 35.609 -4.737 1.00 83.60 470 VAL A C 1
ATOM 2326 O O . VAL A 1 475 ? -50.837 35.121 -4.863 1.00 76.78 470 VAL A O 1
ATOM 2330 N N . SER A 1 476 ? -52.237 36.642 -3.938 1.00 81.02 471 SER A N 1
ATOM 2331 C CA . SER A 1 476 ? -51.214 37.442 -3.273 1.00 72.33 471 SER A CA 1
ATOM 2332 C C . SER A 1 476 ? -51.262 37.244 -1.758 1.00 77.01 471 SER A C 1
ATOM 2333 O O . SER A 1 476 ? -52.273 36.805 -1.210 1.00 73.58 471 SER A O 1
ATOM 2336 N N . SER A 1 477 ? -50.151 37.566 -1.075 1.00 103.57 472 SER A N 1
ATOM 2337 C CA . SER A 1 477 ? -50.116 37.414 0.383 1.00 104.45 472 SER A CA 1
ATOM 2338 C C . SER A 1 477 ? -51.086 38.368 1.068 1.00 108.00 472 SER A C 1
ATOM 2339 O O . SER A 1 477 ? -51.664 38.033 2.108 1.00 111.10 472 SER A O 1
ATOM 2342 N N . ASP A 1 478 ? -51.257 39.572 0.522 1.00 109.73 473 ASP A N 1
ATOM 2343 C CA . ASP A 1 478 ? -52.228 40.498 1.093 1.00 116.01 473 ASP A CA 1
ATOM 2344 C C . ASP A 1 478 ? -53.665 39.988 0.970 1.00 104.68 473 ASP A C 1
ATOM 2345 O O . ASP A 1 478 ? -54.577 40.616 1.521 1.00 104.01 473 ASP A O 1
ATOM 2350 N N . GLY A 1 479 ? -53.887 38.878 0.269 1.00 94.85 474 GLY A N 1
ATOM 2351 C CA . GLY A 1 479 ? -55.119 38.124 0.377 1.00 93.16 474 GLY A CA 1
ATOM 2352 C C . GLY A 1 479 ? -56.163 38.283 -0.700 1.00 99.60 474 GLY A C 1
ATOM 2353 O O . GLY A 1 479 ? -57.350 38.117 -0.410 1.00 109.19 474 GLY A O 1
ATOM 2354 N N . TYR A 1 480 ? -55.771 38.555 -1.933 1.00 94.10 475 TYR A N 1
ATOM 2355 C CA . TYR A 1 480 ? -56.702 38.590 -3.047 1.00 92.98 475 TYR A CA 1
ATOM 2356 C C . TYR A 1 480 ? -56.308 37.555 -4.095 1.00 93.78 475 TYR A C 1
ATOM 2357 O O . TYR A 1 480 ? -55.131 37.197 -4.236 1.00 94.72 475 TYR A O 1
ATOM 2366 N N . LEU A 1 481 ? -57.311 37.086 -4.832 1.00 92.27 476 LEU A N 1
ATOM 2367 C CA . LEU A 1 481 ? -57.121 36.279 -6.028 1.00 88.57 476 LEU A CA 1
ATOM 2368 C C . LEU A 1 481 ? -57.468 37.130 -7.240 1.00 88.10 476 LEU A C 1
ATOM 2369 O O . LEU A 1 481 ? -58.472 37.852 -7.237 1.00 92.88 476 LEU A O 1
ATOM 2374 N N . TYR A 1 482 ? -56.629 37.042 -8.266 1.00 80.44 477 TYR A N 1
ATOM 2375 C CA . TYR A 1 482 ? -56.746 37.823 -9.485 1.00 84.92 477 TYR A CA 1
ATOM 2376 C C . TYR A 1 482 ? -56.847 36.896 -10.688 1.00 93.35 477 TYR A C 1
ATOM 2377 O O . TYR A 1 482 ? -56.081 35.929 -10.815 1.00 99.87 477 TYR A O 1
ATOM 2386 N N . ASN A 1 483 ? -57.778 37.227 -11.578 1.00 89.98 478 ASN A N 1
ATOM 2387 C CA . ASN A 1 483 ? -58.047 36.477 -12.794 1.00 88.24 478 ASN A CA 1
ATOM 2388 C C . ASN A 1 483 ? -57.582 37.308 -13.978 1.00 88.79 478 ASN A C 1
ATOM 2389 O O . ASN A 1 483 ? -58.115 38.405 -14.211 1.00 92.28 478 ASN A O 1
ATOM 2394 N N . PHE A 1 484 ? -56.589 36.787 -14.706 1.00 86.40 479 PHE A N 1
ATOM 2395 C CA . PHE A 1 484 ? -56.129 37.318 -15.981 1.00 89.74 479 PHE A CA 1
ATOM 2396 C C . PHE A 1 484 ? -56.423 36.331 -17.105 1.00 94.08 479 PHE A C 1
ATOM 2397 O O . PHE A 1 484 ? -56.639 35.136 -16.879 1.00 94.60 479 PHE A O 1
ATOM 2405 N N . VAL A 1 485 ? -56.396 36.847 -18.331 1.00 92.11 480 VAL A N 1
ATOM 2406 C CA . VAL A 1 485 ? -56.433 36.037 -19.543 1.00 88.00 480 VAL A CA 1
ATOM 2407 C C . VAL A 1 485 ? -55.366 36.548 -20.497 1.00 95.96 480 VAL A C 1
ATOM 2408 O O . VAL A 1 485 ? -55.195 37.762 -20.664 1.00 103.17 480 VAL A O 1
ATOM 2412 N N . MET A 1 486 ? -54.645 35.622 -21.117 1.00 90.74 481 MET A N 1
ATOM 2413 C CA . MET A 1 486 ? -53.620 35.963 -22.089 1.00 85.70 481 MET A CA 1
ATOM 2414 C C . MET A 1 486 ? -54.057 35.535 -23.480 1.00 94.81 481 MET A C 1
ATOM 2415 O O . MET A 1 486 ? -54.764 34.532 -23.641 1.00 102.47 481 MET A O 1
ATOM 2420 N N . ASP A 1 487 ? -53.652 36.325 -24.475 1.00 94.11 482 ASP A N 1
ATOM 2421 C CA . ASP A 1 487 ? -53.883 36.024 -25.878 1.00 91.40 482 ASP A CA 1
ATOM 2422 C C . ASP A 1 487 ? -52.773 35.075 -26.312 1.00 89.36 482 ASP A C 1
ATOM 2423 O O . ASP A 1 487 ? -51.605 35.482 -26.403 1.00 88.04 482 ASP A O 1
ATOM 2428 N N . PRO A 1 488 ? -53.094 33.809 -26.591 1.00 93.82 483 PRO A N 1
ATOM 2429 C CA . PRO A 1 488 ? -52.035 32.820 -26.854 1.00 96.08 483 PRO A CA 1
ATOM 2430 C C . PRO A 1 488 ? -51.188 33.142 -28.070 1.00 112.13 483 PRO A C 1
ATOM 2431 O O . PRO A 1 488 ? -50.137 32.514 -28.251 1.00 115.78 483 PRO A O 1
ATOM 2435 N N . GLU A 1 489 ? -51.611 34.082 -28.913 1.00 118.26 484 GLU A N 1
ATOM 2436 C CA . GLU A 1 489 ? -50.861 34.429 -30.111 1.00 125.63 484 GLU A CA 1
ATOM 2437 C C . GLU A 1 489 ? -50.161 35.776 -30.028 1.00 125.66 484 GLU A C 1
ATOM 2438 O O . GLU A 1 489 ? -49.107 35.942 -30.643 1.00 132.26 484 GLU A O 1
ATOM 2444 N N . ARG A 1 490 ? -50.704 36.739 -29.279 1.00 123.31 485 ARG A N 1
ATOM 2445 C CA . ARG A 1 490 ? -50.104 38.066 -29.209 1.00 126.58 485 ARG A CA 1
ATOM 2446 C C . ARG A 1 490 ? -49.369 38.344 -27.905 1.00 121.88 485 ARG A C 1
ATOM 2447 O O . ARG A 1 490 ? -48.536 39.257 -27.872 1.00 127.85 485 ARG A O 1
ATOM 2455 N N . GLY A 1 491 ? -49.656 37.597 -26.843 1.00 111.88 486 GLY A N 1
ATOM 2456 C CA . GLY A 1 491 ? -48.920 37.766 -25.598 1.00 105.49 486 GLY A CA 1
ATOM 2457 C C . GLY A 1 491 ? -49.099 39.152 -25.014 1.00 104.89 486 GLY A C 1
ATOM 2458 O O . GLY A 1 491 ? -50.220 39.641 -24.840 1.00 102.09 486 GLY A O 1
ATOM 2459 N N . GLY A 1 492 ? -47.973 39.798 -24.707 1.00 109.56 487 GLY A N 1
ATOM 2460 C CA . GLY A 1 492 ? -47.965 41.155 -24.200 1.00 111.05 487 GLY A CA 1
ATOM 2461 C C . GLY A 1 492 ? -48.522 41.256 -22.788 1.00 98.90 487 GLY A C 1
ATOM 2462 O O . GLY A 1 492 ? -48.489 40.311 -21.992 1.00 84.63 487 GLY A O 1
ATOM 2463 N N . ASP A 1 493 ? -48.998 42.452 -22.461 1.00 107.61 488 ASP A N 1
ATOM 2464 C CA . ASP A 1 493 ? -49.579 42.677 -21.147 1.00 120.61 488 ASP A CA 1
ATOM 2465 C C . ASP A 1 493 ? -50.989 42.095 -21.134 1.00 122.92 488 ASP A C 1
ATOM 2466 O O . ASP A 1 493 ? -51.782 42.331 -22.052 1.00 140.17 488 ASP A O 1
ATOM 2471 N N . CYS A 1 494 ? -51.291 41.325 -20.096 1.00 103.65 489 CYS A N 1
ATOM 2472 C CA . CYS A 1 494 ? -52.542 40.591 -19.993 1.00 104.01 489 CYS A CA 1
ATOM 2473 C C . CYS A 1 494 ? -53.576 41.375 -19.201 1.00 112.83 489 CYS A C 1
ATOM 2474 O O . CYS A 1 494 ? -53.243 42.089 -18.251 1.00 116.06 489 CYS A O 1
ATOM 2477 N N . LEU A 1 495 ? -54.832 41.227 -19.604 1.00 114.42 490 LEU A N 1
ATOM 2478 C CA . LEU A 1 495 ? -55.939 41.918 -18.966 1.00 113.75 490 LEU A CA 1
ATOM 2479 C C . LEU A 1 495 ? -56.295 41.242 -17.652 1.00 106.76 490 LEU A C 1
ATOM 2480 O O . LEU A 1 495 ? -56.298 40.014 -17.551 1.00 101.47 490 LEU A O 1
ATOM 2485 N N . ILE A 1 496 ? -56.608 42.055 -16.651 1.00 105.21 491 ILE A N 1
ATOM 2486 C CA . ILE A 1 496 ? -56.995 41.554 -15.339 1.00 107.92 491 ILE A CA 1
ATOM 2487 C C . ILE A 1 496 ? -58.513 41.429 -15.339 1.00 112.09 491 ILE A C 1
ATOM 2488 O O . ILE A 1 496 ? -59.232 42.431 -15.390 1.00 118.33 491 ILE A O 1
ATOM 2493 N N . LEU A 1 497 ? -59.004 40.192 -15.279 1.00 111.21 492 LEU A N 1
ATOM 2494 C CA . LEU A 1 497 ? -60.439 39.976 -15.395 1.00 115.00 492 LEU A CA 1
ATOM 2495 C C . LEU A 1 497 ? -61.144 40.220 -14.074 1.00 106.31 492 LEU A C 1
ATOM 2496 O O . LEU A 1 497 ? -62.174 40.906 -14.035 1.00 107.43 492 LEU A O 1
ATOM 2501 N N . SER A 1 498 ? -60.606 39.698 -12.974 1.00 100.78 493 SER A N 1
ATOM 2502 C CA . SER A 1 498 ? -61.397 39.779 -11.752 1.00 99.30 493 SER A CA 1
ATOM 2503 C C . SER A 1 498 ? -60.501 39.679 -10.525 1.00 100.96 493 SER A C 1
ATOM 2504 O O . SER A 1 498 ? -59.286 39.456 -10.623 1.00 101.55 493 SER A O 1
ATOM 2507 N N . GLN A 1 499 ? -61.114 39.946 -9.370 1.00 95.59 494 GLN A N 1
ATOM 2508 C CA . GLN A 1 499 ? -60.464 39.839 -8.074 1.00 90.96 494 GLN A CA 1
ATOM 2509 C C . GLN A 1 499 ? -61.486 39.507 -6.993 1.00 89.94 494 GLN A C 1
ATOM 2510 O O . GLN A 1 499 ? -62.616 40.032 -6.970 1.00 97.01 494 GLN A O 1
ATOM 2516 N N . TYR A 1 500 ? -61.080 38.588 -6.119 1.00 91.11 495 TYR A N 1
ATOM 2517 C CA . TYR A 1 500 ? -61.826 38.176 -4.939 1.00 90.05 495 TYR A CA 1
ATOM 2518 C C . TYR A 1 500 ? -60.886 38.210 -3.740 1.00 90.33 495 TYR A C 1
ATOM 2519 O O . TYR A 1 500 ? -59.678 38.420 -3.874 1.00 94.07 495 TYR A O 1
ATOM 2528 N N . SER A 1 501 ? -61.443 37.984 -2.558 1.00 91.68 496 SER A N 1
ATOM 2529 C CA . SER A 1 501 ? -60.679 38.091 -1.328 1.00 99.52 496 SER A CA 1
ATOM 2530 C C . SER A 1 501 ? -60.931 36.881 -0.438 1.00 104.76 496 SER A C 1
ATOM 2531 O O . SER A 1 501 ? -61.908 36.146 -0.603 1.00 103.10 496 SER A O 1
ATOM 2534 N N . ILE A 1 502 ? -60.009 36.678 0.501 1.00 114.31 497 ILE A N 1
ATOM 2535 C CA . ILE A 1 502 ? -60.077 35.605 1.483 1.00 118.65 497 ILE A CA 1
ATOM 2536 C C . ILE A 1 502 ? -60.301 36.220 2.864 1.00 133.16 497 ILE A C 1
ATOM 2537 O O . ILE A 1 502 ? -59.858 37.342 3.146 1.00 129.35 497 ILE A O 1
ATOM 2542 N N . LEU A 1 503 ? -61.003 35.465 3.723 1.00 155.52 498 LEU A N 1
ATOM 2543 C CA . LEU A 1 503 ? -61.563 35.935 5.000 1.00 164.37 498 LEU A CA 1
ATOM 2544 C C . LEU A 1 503 ? -62.326 37.249 4.835 1.00 167.51 498 LEU A C 1
ATOM 2545 O O . LEU A 1 503 ? -62.400 38.069 5.754 1.00 181.29 498 LEU A O 1
ATOM 2550 N N . MET A 1 504 ? -62.917 37.424 3.655 1.00 150.50 499 MET A N 1
ATOM 2551 C CA . MET A 1 504 ? -63.846 38.509 3.362 1.00 143.26 499 MET A CA 1
ATOM 2552 C C . MET A 1 504 ? -63.252 39.878 3.691 1.00 140.37 499 MET A C 1
ATOM 2553 O O . MET A 1 504 ? -63.494 40.437 4.760 1.00 139.99 499 MET A O 1
ATOM 2558 N N . SER B 1 10 ? -0.708 -20.026 10.955 1.00 115.61 5 SER B N 1
ATOM 2559 C CA . SER B 1 10 ? -1.689 -20.839 11.674 1.00 124.99 5 SER B CA 1
ATOM 2560 C C . SER B 1 10 ? -3.036 -20.179 12.064 1.00 123.50 5 SER B C 1
ATOM 2561 O O . SER B 1 10 ? -4.017 -20.897 12.247 1.00 127.69 5 SER B O 1
ATOM 2564 N N . PRO B 1 11 ? -3.119 -18.850 12.181 1.00 113.43 6 PRO B N 1
ATOM 2565 C CA . PRO B 1 11 ? -4.420 -18.250 12.489 1.00 106.84 6 PRO B CA 1
ATOM 2566 C C . PRO B 1 11 ? -5.196 -17.926 11.225 1.00 102.82 6 PRO B C 1
ATOM 2567 O O . PRO B 1 11 ? -4.636 -17.724 10.146 1.00 110.19 6 PRO B O 1
ATOM 2571 N N . THR B 1 12 ? -6.517 -17.882 11.377 1.00 91.03 7 THR B N 1
ATOM 2572 C CA . THR B 1 12 ? -7.380 -17.585 10.244 1.00 81.05 7 THR B CA 1
ATOM 2573 C C . THR B 1 12 ? -7.219 -16.130 9.831 1.00 83.46 7 THR B C 1
ATOM 2574 O O . THR B 1 12 ? -7.270 -15.224 10.667 1.00 85.95 7 THR B O 1
ATOM 2578 N N . ILE B 1 13 ? -7.038 -15.910 8.533 1.00 66.88 8 ILE B N 1
ATOM 2579 C CA . ILE B 1 13 ? -6.949 -14.567 7.980 1.00 73.05 8 ILE B CA 1
ATOM 2580 C C . ILE B 1 13 ? -8.357 -14.075 7.681 1.00 78.29 8 ILE B C 1
ATOM 2581 O O . ILE B 1 13 ? -9.169 -14.800 7.093 1.00 78.93 8 ILE B O 1
ATOM 2586 N N . ASN B 1 14 ? -8.653 -12.843 8.096 1.00 75.91 9 ASN B N 1
ATOM 2587 C CA . ASN B 1 14 ? -9.950 -12.240 7.834 1.00 68.73 9 ASN B CA 1
ATOM 2588 C C . ASN B 1 14 ? -9.883 -11.041 6.908 1.00 70.40 9 ASN B C 1
ATOM 2589 O O . ASN B 1 14 ? -10.909 -10.672 6.331 1.00 65.07 9 ASN B O 1
ATOM 2594 N N . PHE B 1 15 ? -8.709 -10.437 6.740 1.00 54.74 10 PHE B N 1
ATOM 2595 C CA . PHE B 1 15 ? -8.618 -9.191 5.996 1.00 58.41 10 PHE B CA 1
ATOM 2596 C C . PHE B 1 15 ? -7.187 -8.997 5.527 1.00 67.69 10 PHE B C 1
ATOM 2597 O O . PHE B 1 15 ? -6.251 -9.161 6.311 1.00 73.92 10 PHE B O 1
ATOM 2605 N N . ILE B 1 16 ? -7.029 -8.624 4.260 1.00 70.88 11 ILE B N 1
ATOM 2606 C CA . ILE B 1 16 ? -5.737 -8.266 3.684 1.00 65.46 11 ILE B CA 1
ATOM 2607 C C . ILE B 1 16 ? -5.956 -7.074 2.773 1.00 72.49 11 ILE B C 1
ATOM 2608 O O . ILE B 1 16 ? -6.962 -7.004 2.059 1.00 71.95 11 ILE B O 1
ATOM 2613 N N . ASN B 1 17 ? -5.010 -6.142 2.785 1.00 74.66 12 ASN B N 1
ATOM 2614 C CA . ASN B 1 17 ? -5.065 -5.047 1.834 1.00 68.34 12 ASN B CA 1
ATOM 2615 C C . ASN B 1 17 ? -3.675 -4.455 1.690 1.00 67.30 12 ASN B C 1
ATOM 2616 O O . ASN B 1 17 ? -2.845 -4.553 2.601 1.00 62.38 12 ASN B O 1
ATOM 2621 N N . PHE B 1 18 ? -3.428 -3.856 0.529 1.00 46.52 13 PHE B N 1
ATOM 2622 C CA . PHE B 1 18 ? -2.253 -3.024 0.370 1.00 46.86 13 PHE B CA 1
ATOM 2623 C C . PHE B 1 18 ? -2.559 -1.622 0.875 1.00 53.12 13 PHE B C 1
ATOM 2624 O O . PHE B 1 18 ? -3.716 -1.192 0.924 1.00 51.66 13 PHE B O 1
ATOM 2632 N N . ASN B 1 19 ? -1.506 -0.892 1.231 1.00 64.24 14 ASN B N 1
ATOM 2633 C CA . ASN B 1 19 ? -1.691 0.533 1.436 1.00 62.68 14 ASN B CA 1
ATOM 2634 C C . ASN B 1 19 ? -1.992 1.199 0.096 1.00 58.22 14 ASN B C 1
ATOM 2635 O O . ASN B 1 19 ? -1.932 0.573 -0.964 1.00 55.48 14 ASN B O 1
ATOM 2640 N N . GLN B 1 20 ? -2.318 2.490 0.141 1.00 55.87 15 GLN B N 1
ATOM 2641 C CA . GLN B 1 20 ? -2.755 3.148 -1.085 1.00 57.36 15 GLN B CA 1
ATOM 2642 C C . GLN B 1 20 ? -1.673 3.170 -2.159 1.00 61.55 15 GLN B C 1
ATOM 2643 O O . GLN B 1 20 ? -1.988 3.435 -3.325 1.00 55.15 15 GLN B O 1
ATOM 2649 N N . THR B 1 21 ? -0.419 2.894 -1.802 1.00 61.88 16 THR B N 1
ATOM 2650 C CA . THR B 1 21 ? 0.703 3.005 -2.722 1.00 61.62 16 THR B CA 1
ATOM 2651 C C . THR B 1 21 ? 1.200 1.662 -3.244 1.00 62.40 16 THR B C 1
ATOM 2652 O O . THR B 1 21 ? 1.981 1.640 -4.203 1.00 78.80 16 THR B O 1
ATOM 2656 N N . GLY B 1 22 ? 0.783 0.550 -2.646 1.00 52.85 17 GLY B N 1
ATOM 2657 C CA . GLY B 1 22 ? 1.365 -0.728 -2.994 1.00 59.34 17 GLY B CA 1
ATOM 2658 C C . GLY B 1 22 ? 2.659 -1.032 -2.276 1.00 68.49 17 GLY B C 1
ATOM 2659 O O . GLY B 1 22 ? 3.329 -2.011 -2.622 1.00 72.42 17 GLY B O 1
ATOM 2660 N N . THR B 1 23 ? 3.027 -0.224 -1.283 1.00 77.76 18 THR B N 1
ATOM 2661 C CA . THR B 1 23 ? 4.300 -0.361 -0.591 1.00 73.21 18 THR B CA 1
ATOM 2662 C C . THR B 1 23 ? 4.236 -1.257 0.641 1.00 58.65 18 THR B C 1
ATOM 2663 O O . THR B 1 23 ? 5.252 -1.861 1.006 1.00 54.26 18 THR B O 1
ATOM 2667 N N . CYS B 1 24 ? 3.059 -1.422 1.239 1.00 55.74 19 CYS B N 1
ATOM 2668 C CA . CYS B 1 24 ? 2.922 -2.157 2.488 1.00 60.90 19 CYS B CA 1
ATOM 2669 C C . CYS B 1 24 ? 1.678 -3.029 2.461 1.00 59.02 19 CYS B C 1
ATOM 2670 O O . CYS B 1 24 ? 0.760 -2.810 1.667 1.00 66.39 19 CYS B O 1
ATOM 2673 N N . ILE B 1 25 ? 1.640 -4.008 3.361 1.00 59.37 20 ILE B N 1
ATOM 2674 C CA . ILE B 1 25 ? 0.467 -4.861 3.521 1.00 55.44 20 ILE B CA 1
ATOM 2675 C C . ILE B 1 25 ? -0.010 -4.796 4.965 1.00 59.37 20 ILE B C 1
ATOM 2676 O O . ILE B 1 25 ? 0.765 -5.058 5.893 1.00 58.66 20 ILE B O 1
ATOM 2681 N N . SER B 1 26 ? -1.283 -4.457 5.151 1.00 62.19 21 SER B N 1
ATOM 2682 C CA . SER B 1 26 ? -1.946 -4.578 6.441 1.00 69.13 21 SER B CA 1
ATOM 2683 C C . SER B 1 26 ? -2.717 -5.891 6.471 1.00 64.72 21 SER B C 1
ATOM 2684 O O . SER B 1 26 ? -3.330 -6.285 5.475 1.00 66.52 21 SER B O 1
ATOM 2687 N N . LEU B 1 27 ? -2.711 -6.544 7.629 1.00 68.39 22 LEU B N 1
ATOM 2688 C CA . LEU B 1 27 ? -3.264 -7.881 7.785 1.00 70.43 22 LEU B CA 1
ATOM 2689 C C . LEU B 1 27 ? -3.988 -8.008 9.114 1.00 78.44 22 LEU B C 1
ATOM 2690 O O . LEU B 1 27 ? -3.508 -7.520 10.140 1.00 92.19 22 LEU B O 1
ATOM 2695 N N . GLY B 1 28 ? -5.135 -8.680 9.092 1.00 63.57 23 GLY B N 1
ATOM 2696 C CA . GLY B 1 28 ? -5.871 -8.954 10.308 1.00 59.73 23 GLY B CA 1
ATOM 2697 C C . GLY B 1 28 ? -6.290 -10.407 10.390 1.00 60.75 23 GLY B C 1
ATOM 2698 O O . GLY B 1 28 ? -6.998 -10.906 9.510 1.00 63.24 23 GLY B O 1
ATOM 2699 N N . THR B 1 29 ? -5.863 -11.098 11.436 1.00 64.53 24 THR B N 1
ATOM 2700 C CA . THR B 1 29 ? -6.161 -12.507 11.615 1.00 75.07 24 THR B CA 1
ATOM 2701 C C . THR B 1 29 ? -7.148 -12.673 12.766 1.00 83.43 24 THR B C 1
ATOM 2702 O O . THR B 1 29 ? -7.622 -11.700 13.358 1.00 82.27 24 THR B O 1
ATOM 2706 N N . SER B 1 30 ? -7.456 -13.926 13.092 1.00 85.06 25 SER B N 1
ATOM 2707 C CA . SER B 1 30 ? -8.279 -14.171 14.269 1.00 88.27 25 SER B CA 1
ATOM 2708 C C . SER B 1 30 ? -7.530 -13.899 15.567 1.00 96.38 25 SER B C 1
ATOM 2709 O O . SER B 1 30 ? -8.152 -13.903 16.636 1.00 92.97 25 SER B O 1
ATOM 2712 N N . LYS B 1 31 ? -6.219 -13.639 15.495 1.00 95.75 26 LYS B N 1
ATOM 2713 C CA . LYS B 1 31 ? -5.371 -13.572 16.678 1.00 91.30 26 LYS B CA 1
ATOM 2714 C C . LYS B 1 31 ? -4.515 -12.308 16.740 1.00 95.73 26 LYS B C 1
ATOM 2715 O O . LYS B 1 31 ? -3.596 -12.246 17.563 1.00 112.96 26 LYS B O 1
ATOM 2721 N N . GLY B 1 32 ? -4.772 -11.313 15.898 1.00 85.30 27 GLY B N 1
ATOM 2722 C CA . GLY B 1 32 ? -4.018 -10.069 15.953 1.00 88.60 27 GLY B CA 1
ATOM 2723 C C . GLY B 1 32 ? -4.016 -9.373 14.598 1.00 85.83 27 GLY B C 1
ATOM 2724 O O . GLY B 1 32 ? -4.814 -9.697 13.722 1.00 83.99 27 GLY B O 1
ATOM 2725 N N . PHE B 1 33 ? -3.114 -8.396 14.458 1.00 84.01 28 PHE B N 1
ATOM 2726 C CA . PHE B 1 33 ? -2.907 -7.737 13.174 1.00 83.13 28 PHE B CA 1
ATOM 2727 C C . PHE B 1 33 ? -1.414 -7.556 12.931 1.00 82.20 28 PHE B C 1
ATOM 2728 O O . PHE B 1 33 ? -0.613 -7.516 13.873 1.00 79.81 28 PHE B O 1
ATOM 2736 N N . LYS B 1 34 ? -1.054 -7.436 11.650 1.00 73.26 29 LYS B N 1
ATOM 2737 C CA . LYS B 1 34 ? 0.331 -7.247 11.235 1.00 71.40 29 LYS B CA 1
ATOM 2738 C C . LYS B 1 34 ? 0.440 -6.218 10.117 1.00 74.36 29 LYS B C 1
ATOM 2739 O O . LYS B 1 34 ? -0.491 -6.002 9.341 1.00 74.70 29 LYS B O 1
ATOM 2745 N N . ILE B 1 35 ? 1.623 -5.612 10.027 1.00 58.24 30 ILE B N 1
ATOM 2746 C CA . ILE B 1 35 ? 1.957 -4.628 9.001 1.00 62.45 30 ILE B CA 1
ATOM 2747 C C . ILE B 1 35 ? 3.311 -5.011 8.428 1.00 65.09 30 ILE B C 1
ATOM 2748 O O . ILE B 1 35 ? 4.295 -5.132 9.171 1.00 62.84 30 ILE B O 1
ATOM 2753 N N . PHE B 1 36 ? 3.358 -5.190 7.108 1.00 64.46 31 PHE B N 1
ATOM 2754 C CA . PHE B 1 36 ? 4.558 -5.620 6.418 1.00 68.26 31 PHE B CA 1
ATOM 2755 C C . PHE B 1 36 ? 5.004 -4.534 5.452 1.00 74.89 31 PHE B C 1
ATOM 2756 O O . PHE B 1 36 ? 4.179 -3.809 4.879 1.00 66.68 31 PHE B O 1
ATOM 2764 N N . ASN B 1 37 ? 6.315 -4.465 5.241 1.00 78.50 32 ASN B N 1
ATOM 2765 C CA . ASN B 1 37 ? 6.878 -3.717 4.124 1.00 78.98 32 ASN B CA 1
ATOM 2766 C C . ASN B 1 37 ? 7.112 -4.636 2.942 1.00 79.46 32 ASN B C 1
ATOM 2767 O O . ASN B 1 37 ? 7.485 -5.798 3.107 1.00 81.68 32 ASN B O 1
ATOM 2772 N N . CYS B 1 38 ? 6.895 -4.108 1.748 1.00 82.09 33 CYS B N 1
ATOM 2773 C CA . CYS B 1 38 ? 7.029 -4.923 0.556 1.00 78.28 33 CYS B CA 1
ATOM 2774 C C . CYS B 1 38 ? 8.437 -4.925 -0.064 1.00 83.05 33 CYS B C 1
ATOM 2775 O O . CYS B 1 38 ? 8.725 -5.843 -0.863 1.00 71.54 33 CYS B O 1
ATOM 2778 N N . GLU B 1 39 ? 9.329 -3.888 0.193 1.00 118.67 34 GLU B N 1
ATOM 2779 C CA . GLU B 1 39 ? 10.320 -3.614 -0.865 1.00 128.31 34 GLU B CA 1
ATOM 2780 C C . GLU B 1 39 ? 11.453 -4.618 -0.765 1.00 130.91 34 GLU B C 1
ATOM 2781 O O . GLU B 1 39 ? 11.627 -5.383 -1.738 1.00 136.83 34 GLU B O 1
ATOM 2787 N N . PRO B 1 40 ? 12.243 -4.779 0.415 1.00 111.83 35 PRO B N 1
ATOM 2788 C CA . PRO B 1 40 ? 12.505 -6.123 0.876 1.00 97.56 35 PRO B CA 1
ATOM 2789 C C . PRO B 1 40 ? 11.374 -6.491 1.818 1.00 76.99 35 PRO B C 1
ATOM 2790 O O . PRO B 1 40 ? 11.034 -5.755 2.748 1.00 67.39 35 PRO B O 1
ATOM 2794 N N . PHE B 1 41 ? 10.778 -7.652 1.619 1.00 74.94 36 PHE B N 1
ATOM 2795 C CA . PHE B 1 41 ? 9.704 -8.096 2.496 1.00 72.88 36 PHE B CA 1
ATOM 2796 C C . PHE B 1 41 ? 10.193 -8.175 3.936 1.00 81.04 36 PHE B C 1
ATOM 2797 O O . PHE B 1 41 ? 11.349 -8.512 4.186 1.00 76.46 36 PHE B O 1
ATOM 2805 N N . GLY B 1 42 ? 9.326 -7.813 4.872 1.00 80.37 37 GLY B N 1
ATOM 2806 C CA . GLY B 1 42 ? 9.640 -7.909 6.280 1.00 74.95 37 GLY B CA 1
ATOM 2807 C C . GLY B 1 42 ? 8.471 -7.419 7.097 1.00 67.91 37 GLY B C 1
ATOM 2808 O O . GLY B 1 42 ? 7.796 -6.451 6.732 1.00 62.53 37 GLY B O 1
ATOM 2809 N N . LYS B 1 43 ? 8.220 -8.103 8.205 1.00 80.17 38 LYS B N 1
ATOM 2810 C CA . LYS B 1 43 ? 7.241 -7.632 9.167 1.00 79.75 38 LYS B CA 1
ATOM 2811 C C . LYS B 1 43 ? 7.734 -6.340 9.797 1.00 75.34 38 LYS B C 1
ATOM 2812 O O . LYS B 1 43 ? 8.850 -6.274 10.318 1.00 74.58 38 LYS B O 1
ATOM 2818 N N . PHE B 1 44 ? 6.903 -5.308 9.729 1.00 81.41 39 PHE B N 1
ATOM 2819 C CA . PHE B 1 44 ? 7.188 -4.025 10.353 1.00 81.47 39 PHE B CA 1
ATOM 2820 C C . PHE B 1 44 ? 6.497 -3.845 11.690 1.00 76.05 39 PHE B C 1
ATOM 2821 O O . PHE B 1 44 ? 7.042 -3.172 12.570 1.00 68.31 39 PHE B O 1
ATOM 2829 N N . TYR B 1 45 ? 5.327 -4.446 11.876 1.00 81.20 40 TYR B N 1
ATOM 2830 C CA . TYR B 1 45 ? 4.633 -4.293 13.144 1.00 83.81 40 TYR B CA 1
ATOM 2831 C C . TYR B 1 45 ? 3.699 -5.472 13.337 1.00 99.49 40 TYR B C 1
ATOM 2832 O O . TYR B 1 45 ? 3.260 -6.095 12.369 1.00 110.56 40 TYR B O 1
ATOM 2841 N N . SER B 1 46 ? 3.396 -5.765 14.596 1.00 102.10 41 SER B N 1
ATOM 2842 C CA . SER B 1 46 ? 2.481 -6.850 14.904 1.00 96.98 41 SER B CA 1
ATOM 2843 C C . SER B 1 46 ? 1.892 -6.613 16.283 1.00 92.81 41 SER B C 1
ATOM 2844 O O . SER B 1 46 ? 2.518 -5.986 17.139 1.00 88.32 41 SER B O 1
ATOM 2847 N N . GLU B 1 47 ? 0.685 -7.132 16.482 1.00 94.98 42 GLU B N 1
ATOM 2848 C CA . GLU B 1 47 ? 0.015 -7.087 17.774 1.00 85.46 42 GLU B CA 1
ATOM 2849 C C . GLU B 1 47 ? -0.844 -8.332 17.867 1.00 82.24 42 GLU B C 1
ATOM 2850 O O . GLU B 1 47 ? -1.620 -8.614 16.949 1.00 87.57 42 GLU B O 1
ATOM 2856 N N . ASP B 1 48 ? -0.712 -9.072 18.961 1.00 80.37 43 ASP B N 1
ATOM 2857 C CA . ASP B 1 48 ? -1.620 -10.183 19.209 1.00 84.19 43 ASP B CA 1
ATOM 2858 C C . ASP B 1 48 ? -2.686 -9.746 20.212 1.00 92.14 43 ASP B C 1
ATOM 2859 O O . ASP B 1 48 ? -2.736 -10.164 21.367 1.00 93.58 43 ASP B O 1
ATOM 2864 N N . SER B 1 49 ? -3.555 -8.876 19.713 1.00 95.63 44 SER B N 1
ATOM 2865 C CA . SER B 1 49 ? -4.808 -8.531 20.363 1.00 96.95 44 SER B CA 1
ATOM 2866 C C . SER B 1 49 ? -5.832 -9.566 19.899 1.00 101.45 44 SER B C 1
ATOM 2867 O O . SER B 1 49 ? -5.457 -10.623 19.384 1.00 111.57 44 SER B O 1
ATOM 2870 N N . GLY B 1 50 ? -7.120 -9.308 20.082 1.00 97.94 45 GLY B N 1
ATOM 2871 C CA . GLY B 1 50 ? -8.099 -10.251 19.592 1.00 99.70 45 GLY B CA 1
ATOM 2872 C C . GLY B 1 50 ? -8.143 -10.271 18.069 1.00 91.30 45 GLY B C 1
ATOM 2873 O O . GLY B 1 50 ? -7.285 -9.731 17.369 1.00 88.97 45 GLY B O 1
ATOM 2874 N N . GLY B 1 51 ? -9.177 -10.929 17.556 1.00 98.02 46 GLY B N 1
ATOM 2875 C CA . GLY B 1 51 ? -9.350 -11.021 16.116 1.00 70.25 46 GLY B CA 1
ATOM 2876 C C . GLY B 1 51 ? -9.851 -9.714 15.527 1.00 69.19 46 GLY B C 1
ATOM 2877 O O . GLY B 1 51 ? -10.703 -9.034 16.100 1.00 71.15 46 GLY B O 1
ATOM 2878 N N . TYR B 1 52 ? -9.322 -9.364 14.359 1.00 73.53 47 TYR B N 1
ATOM 2879 C CA . TYR B 1 52 ? -9.689 -8.128 13.682 1.00 76.46 47 TYR B CA 1
ATOM 2880 C C . TYR B 1 52 ? -10.296 -8.464 12.329 1.00 65.45 47 TYR B C 1
ATOM 2881 O O . TYR B 1 52 ? -9.858 -9.402 11.656 1.00 81.66 47 TYR B O 1
ATOM 2890 N N . ALA B 1 53 ? -11.307 -7.689 11.939 1.00 59.84 48 ALA B N 1
ATOM 2891 C CA . ALA B 1 53 ? -12.007 -7.853 10.671 1.00 72.76 48 ALA B CA 1
ATOM 2892 C C . ALA B 1 53 ? -11.553 -6.876 9.599 1.00 70.94 48 ALA B C 1
ATOM 2893 O O . ALA B 1 53 ? -11.678 -7.178 8.408 1.00 77.28 48 ALA B O 1
ATOM 2895 N N . ILE B 1 54 ? -11.048 -5.710 9.996 1.00 65.93 49 ILE B N 1
ATOM 2896 C CA . ILE B 1 54 ? -10.589 -4.680 9.071 1.00 53.56 49 ILE B CA 1
ATOM 2897 C C . ILE B 1 54 ? -9.332 -4.050 9.652 1.00 59.05 49 ILE B C 1
ATOM 2898 O O . ILE B 1 54 ? -9.337 -3.599 10.802 1.00 75.01 49 ILE B O 1
ATOM 2903 N N . VAL B 1 55 ? -8.265 -3.997 8.855 1.00 56.99 50 VAL B N 1
ATOM 2904 C CA . VAL B 1 55 ? -7.018 -3.332 9.228 1.00 62.77 50 VAL B CA 1
ATOM 2905 C C . VAL B 1 55 ? -6.571 -2.514 8.022 1.00 63.31 50 VAL B C 1
ATOM 2906 O O . VAL B 1 55 ? -6.062 -3.078 7.048 1.00 66.76 50 VAL B O 1
ATOM 2910 N N . GLU B 1 56 ? -6.720 -1.189 8.097 1.00 51.94 51 GLU B N 1
ATOM 2911 C CA . GLU B 1 56 ? -6.517 -0.299 6.960 1.00 55.45 51 GLU B CA 1
ATOM 2912 C C . GLU B 1 56 ? -5.483 0.762 7.304 1.00 61.81 51 GLU B C 1
ATOM 2913 O O . GLU B 1 56 ? -5.505 1.333 8.400 1.00 63.69 51 GLU B O 1
ATOM 2919 N N . MET B 1 57 ? -4.593 1.037 6.359 1.00 62.98 52 MET B N 1
ATOM 2920 C CA . MET B 1 57 ? -3.522 1.997 6.563 1.00 58.78 52 MET B CA 1
ATOM 2921 C C . MET B 1 57 ? -3.809 3.308 5.841 1.00 53.05 52 MET B C 1
ATOM 2922 O O . MET B 1 57 ? -4.536 3.349 4.845 1.00 53.30 52 MET B O 1
ATOM 2927 N N . LEU B 1 58 ? -3.245 4.387 6.375 1.00 66.73 53 LEU B N 1
ATOM 2928 C CA . LEU B 1 58 ? -3.010 5.601 5.612 1.00 69.96 53 LEU B CA 1
ATOM 2929 C C . LEU B 1 58 ? -1.526 5.597 5.271 1.00 82.27 53 LEU B C 1
ATOM 2930 O O . LEU B 1 58 ? -0.709 5.100 6.050 1.00 98.80 53 LEU B O 1
ATOM 2935 N N . PHE B 1 59 ? -1.168 6.242 4.162 1.00 86.18 54 PHE B N 1
ATOM 2936 C CA . PHE B 1 59 ? -0.190 5.698 3.218 1.00 74.80 54 PHE B CA 1
ATOM 2937 C C . PHE B 1 59 ? 0.968 4.937 3.854 1.00 74.71 54 PHE B C 1
ATOM 2938 O O . PHE B 1 59 ? 1.038 3.712 3.735 1.00 68.84 54 PHE B O 1
ATOM 2946 N N . SER B 1 60 ? 1.847 5.630 4.572 1.00 79.81 55 SER B N 1
ATOM 2947 C CA . SER B 1 60 ? 2.854 4.948 5.377 1.00 72.26 55 SER B CA 1
ATOM 2948 C C . SER B 1 60 ? 3.018 5.644 6.718 1.00 68.66 55 SER B C 1
ATOM 2949 O O . SER B 1 60 ? 4.035 5.451 7.397 1.00 70.65 55 SER B O 1
ATOM 2952 N N . THR B 1 61 ? 2.047 6.470 7.089 1.00 64.51 56 THR B N 1
ATOM 2953 C CA . THR B 1 61 ? 1.989 7.043 8.413 1.00 66.65 56 THR B CA 1
ATOM 2954 C C . THR B 1 61 ? 1.823 5.936 9.450 1.00 70.36 56 THR B C 1
ATOM 2955 O O . THR B 1 61 ? 1.602 4.765 9.132 1.00 78.04 56 THR B O 1
ATOM 2959 N N . SER B 1 62 ? 1.931 6.323 10.711 1.00 76.81 57 SER B N 1
ATOM 2960 C CA . SER B 1 62 ? 1.680 5.403 11.804 1.00 80.73 57 SER B CA 1
ATOM 2961 C C . SER B 1 62 ? 0.207 5.335 12.177 1.00 81.08 57 SER B C 1
ATOM 2962 O O . SER B 1 62 ? -0.151 4.598 13.100 1.00 87.83 57 SER B O 1
ATOM 2965 N N . LEU B 1 63 ? -0.649 6.067 11.468 1.00 83.47 58 LEU B N 1
ATOM 2966 C CA . LEU B 1 63 ? -2.084 6.024 11.708 1.00 79.68 58 LEU B CA 1
ATOM 2967 C C . LEU B 1 63 ? -2.642 4.735 11.125 1.00 79.94 58 LEU B C 1
ATOM 2968 O O . LEU B 1 63 ? -2.370 4.392 9.970 1.00 82.31 58 LEU B O 1
ATOM 2973 N N . LEU B 1 64 ? -3.445 4.036 11.916 1.00 81.21 59 LEU B N 1
ATOM 2974 C CA . LEU B 1 64 ? -4.071 2.812 11.453 1.00 75.27 59 LEU B CA 1
ATOM 2975 C C . LEU B 1 64 ? -5.501 2.725 11.963 1.00 80.63 59 LEU B C 1
ATOM 2976 O O . LEU B 1 64 ? -5.824 3.215 13.048 1.00 90.62 59 LEU B O 1
ATOM 2981 N N . ALA B 1 65 ? -6.353 2.096 11.159 1.00 80.76 60 ALA B N 1
ATOM 2982 C CA . ALA B 1 65 ? -7.783 1.999 11.419 1.00 70.72 60 ALA B CA 1
ATOM 2983 C C . ALA B 1 65 ? -8.123 0.548 11.724 1.00 77.85 60 ALA B C 1
ATOM 2984 O O . ALA B 1 65 ? -7.777 -0.346 10.944 1.00 85.48 60 ALA B O 1
ATOM 2986 N N . LEU B 1 66 ? -8.815 0.316 12.839 1.00 69.24 61 LEU B N 1
ATOM 2987 C CA . LEU B 1 66 ? -9.098 -1.041 13.285 1.00 65.19 61 LEU B CA 1
ATOM 2988 C C . LEU B 1 66 ? -10.577 -1.249 13.561 1.00 60.49 61 LEU B C 1
ATOM 2989 O O . LEU B 1 66 ? -11.263 -0.361 14.071 1.00 63.84 61 LEU B O 1
ATOM 2994 N N . VAL B 1 67 ? -11.049 -2.447 13.226 1.00 57.69 62 VAL B N 1
ATOM 2995 C CA . VAL B 1 67 ? -12.407 -2.895 13.510 1.00 63.45 62 VAL B CA 1
ATOM 2996 C C . VAL B 1 67 ? -12.312 -4.348 13.955 1.00 70.18 62 VAL B C 1
ATOM 2997 O O . VAL B 1 67 ? -11.732 -5.175 13.246 1.00 70.68 62 VAL B O 1
ATOM 3001 N N . GLY B 1 68 ? -12.836 -4.651 15.141 1.00 69.44 63 GLY B N 1
ATOM 3002 C CA . GLY B 1 68 ? -12.737 -6.000 15.666 1.00 68.84 63 GLY B CA 1
ATOM 3003 C C . GLY B 1 68 ? -13.757 -6.935 15.042 1.00 74.61 63 GLY B C 1
ATOM 3004 O O . GLY B 1 68 ? -14.822 -6.522 14.585 1.00 66.23 63 GLY B O 1
ATOM 3005 N N . ILE B 1 69 ? -13.411 -8.225 15.020 1.00 78.81 64 ILE B N 1
ATOM 3006 C CA . ILE B 1 69 ? -14.289 -9.213 14.395 1.00 77.36 64 ILE B CA 1
ATOM 3007 C C . ILE B 1 69 ? -15.450 -9.584 15.312 1.00 93.18 64 ILE B C 1
ATOM 3008 O O . ILE B 1 69 ? -16.523 -9.977 14.835 1.00 89.57 64 ILE B O 1
ATOM 3013 N N . GLY B 1 70 ? -15.279 -9.445 16.620 1.00 105.55 65 GLY B N 1
ATOM 3014 C CA . GLY B 1 70 ? -16.251 -9.936 17.573 1.00 111.89 65 GLY B CA 1
ATOM 3015 C C . GLY B 1 70 ? -15.894 -11.240 18.237 1.00 129.08 65 GLY B C 1
ATOM 3016 O O . GLY B 1 70 ? -16.799 -11.929 18.722 1.00 134.85 65 GLY B O 1
ATOM 3017 N N . ASP B 1 71 ? -14.611 -11.602 18.274 1.00 146.17 66 ASP B N 1
ATOM 3018 C CA . ASP B 1 71 ? -14.226 -12.864 18.896 1.00 152.93 66 ASP B CA 1
ATOM 3019 C C . ASP B 1 71 ? -14.566 -12.855 20.381 1.00 148.05 66 ASP B C 1
ATOM 3020 O O . ASP B 1 71 ? -15.136 -13.818 20.902 1.00 156.29 66 ASP B O 1
ATOM 3025 N N . GLN B 1 72 ? -14.261 -11.756 21.059 1.00 137.76 67 GLN B N 1
ATOM 3026 C CA . GLN B 1 72 ? -14.478 -11.439 22.449 1.00 141.41 67 GLN B CA 1
ATOM 3027 C C . GLN B 1 72 ? -15.307 -10.154 22.527 1.00 128.19 67 GLN B C 1
ATOM 3028 O O . GLN B 1 72 ? -15.175 -9.277 21.667 1.00 119.39 67 GLN B O 1
ATOM 3034 N N . PRO B 1 73 ? -16.205 -10.034 23.515 1.00 128.56 68 PRO B N 1
ATOM 3035 C CA . PRO B 1 73 ? -17.148 -8.903 23.549 1.00 123.08 68 PRO B CA 1
ATOM 3036 C C . PRO B 1 73 ? -16.537 -7.517 23.357 1.00 119.72 68 PRO B C 1
ATOM 3037 O O . PRO B 1 73 ? -17.234 -6.604 22.906 1.00 120.29 68 PRO B O 1
ATOM 3041 N N . ALA B 1 74 ? -15.245 -7.348 23.651 1.00 116.55 69 ALA B N 1
ATOM 3042 C CA . ALA B 1 74 ? -14.634 -6.020 23.585 1.00 109.24 69 ALA B CA 1
ATOM 3043 C C . ALA B 1 74 ? -14.477 -5.537 22.145 1.00 108.44 69 ALA B C 1
ATOM 3044 O O . ALA B 1 74 ? -14.845 -4.402 21.817 1.00 113.27 69 ALA B O 1
ATOM 3046 N N . LEU B 1 75 ? -13.927 -6.382 21.270 1.00 102.43 70 LEU B N 1
ATOM 3047 C CA . LEU B 1 75 ? -13.638 -6.004 19.883 1.00 99.38 70 LEU B CA 1
ATOM 3048 C C . LEU B 1 75 ? -14.913 -6.110 19.041 1.00 96.16 70 LEU B C 1
ATOM 3049 O O . LEU B 1 75 ? -15.052 -6.946 18.145 1.00 91.37 70 LEU B O 1
ATOM 3054 N N . SER B 1 76 ? -15.853 -5.217 19.339 1.00 92.30 71 SER B N 1
ATOM 3055 C CA . SER B 1 76 ? -17.155 -5.269 18.698 1.00 91.15 71 SER B CA 1
ATOM 3056 C C . SER B 1 76 ? -17.050 -4.903 17.217 1.00 94.79 71 SER B C 1
ATOM 3057 O O . SER B 1 76 ? -16.207 -4.092 16.823 1.00 96.92 71 SER B O 1
ATOM 3060 N N . PRO B 1 77 ? -17.893 -5.503 16.373 1.00 79.96 72 PRO B N 1
ATOM 3061 C CA . PRO B 1 77 ? -17.926 -5.101 14.960 1.00 77.20 72 PRO B CA 1
ATOM 3062 C C . PRO B 1 77 ? -18.398 -3.675 14.746 1.00 77.51 72 PRO B C 1
ATOM 3063 O O . PRO B 1 77 ? -18.163 -3.121 13.665 1.00 79.56 72 PRO B O 1
ATOM 3067 N N . ARG B 1 78 ? -19.057 -3.069 15.732 1.00 71.00 73 ARG B N 1
ATOM 3068 C CA . ARG B 1 78 ? -19.696 -1.771 15.566 1.00 66.14 73 ARG B CA 1
ATOM 3069 C C . ARG B 1 78 ? -18.786 -0.600 15.914 1.00 66.56 73 ARG B C 1
ATOM 3070 O O . ARG B 1 78 ? -19.204 0.553 15.757 1.00 73.16 73 ARG B O 1
ATOM 3078 N N . ARG B 1 79 ? -17.560 -0.856 16.365 1.00 69.47 74 ARG B N 1
ATOM 3079 C CA . ARG B 1 79 ? -16.655 0.187 16.832 1.00 74.68 74 ARG B CA 1
ATOM 3080 C C . ARG B 1 79 ? -15.374 0.175 16.010 1.00 58.36 74 ARG B C 1
ATOM 3081 O O . ARG B 1 79 ? -14.775 -0.886 15.808 1.00 61.19 74 ARG B O 1
ATOM 3089 N N . LEU B 1 80 ? -14.952 1.347 15.543 1.00 56.89 75 LEU B N 1
ATOM 3090 C CA . LEU B 1 80 ? -13.642 1.485 14.931 1.00 62.21 75 LEU B CA 1
ATOM 3091 C C . LEU B 1 80 ? -12.732 2.271 15.863 1.00 81.35 75 LEU B C 1
ATOM 3092 O O . LEU B 1 80 ? -13.170 3.179 16.576 1.00 94.69 75 LEU B O 1
ATOM 3097 N N . ARG B 1 81 ? -11.457 1.900 15.859 1.00 78.53 76 ARG B N 1
ATOM 3098 C CA . ARG B 1 81 ? -10.449 2.528 16.700 1.00 70.15 76 ARG B CA 1
ATOM 3099 C C . ARG B 1 81 ? -9.301 2.962 15.804 1.00 70.79 76 ARG B C 1
ATOM 3100 O O . ARG B 1 81 ? -8.710 2.130 15.107 1.00 74.75 76 ARG B O 1
ATOM 3108 N N . ILE B 1 82 ? -9.002 4.259 15.803 1.00 66.37 77 ILE B N 1
ATOM 3109 C CA . ILE B 1 82 ? -7.851 4.801 15.088 1.00 71.73 77 ILE B CA 1
ATOM 3110 C C . ILE B 1 82 ? -6.704 4.885 16.082 1.00 72.20 77 ILE B C 1
ATOM 3111 O O . ILE B 1 82 ? -6.815 5.565 17.113 1.00 62.63 77 ILE B O 1
ATOM 3116 N N . ILE B 1 83 ? -5.597 4.221 15.756 1.00 69.32 78 ILE B N 1
ATOM 3117 C CA . ILE B 1 83 ? -4.432 4.163 16.624 1.00 74.22 78 ILE B CA 1
ATOM 3118 C C . ILE B 1 83 ? -3.258 4.800 15.897 1.00 73.14 78 ILE B C 1
ATOM 3119 O O . ILE B 1 83 ? -3.234 4.921 14.669 1.00 66.11 78 ILE B O 1
ATOM 3124 N N . ASN B 1 84 ? -2.277 5.216 16.681 1.00 71.29 79 ASN B N 1
ATOM 3125 C CA . ASN B 1 84 ? -0.977 5.607 16.166 1.00 68.72 79 ASN B CA 1
ATOM 3126 C C . ASN B 1 84 ? -0.053 4.475 16.585 1.00 73.62 79 ASN B C 1
ATOM 3127 O O . ASN B 1 84 ? 0.141 4.244 17.782 1.00 83.47 79 ASN B O 1
ATOM 3132 N N . THR B 1 85 ? 0.515 3.777 15.606 1.00 83.36 80 THR B N 1
ATOM 3133 C CA . THR B 1 85 ? 1.289 2.585 15.919 1.00 89.05 80 THR B CA 1
ATOM 3134 C C . THR B 1 85 ? 2.673 2.909 16.453 1.00 90.23 80 THR B C 1
ATOM 3135 O O . THR B 1 85 ? 3.280 2.064 17.120 1.00 95.65 80 THR B O 1
ATOM 3139 N N . LYS B 1 86 ? 3.182 4.103 16.168 1.00 90.66 81 LYS B N 1
ATOM 3140 C CA . LYS B 1 86 ? 4.481 4.523 16.675 1.00 95.71 81 LYS B CA 1
ATOM 3141 C C . LYS B 1 86 ? 4.393 4.948 18.137 1.00 104.42 81 LYS B C 1
ATOM 3142 O O . LYS B 1 86 ? 5.189 4.499 18.970 1.00 114.10 81 LYS B O 1
ATOM 3148 N N . LYS B 1 87 ? 3.421 5.797 18.470 1.00 104.84 82 LYS B N 1
ATOM 3149 C CA . LYS B 1 87 ? 3.224 6.239 19.845 1.00 102.47 82 LYS B CA 1
ATOM 3150 C C . LYS B 1 87 ? 2.498 5.213 20.704 1.00 115.90 82 LYS B C 1
ATOM 3151 O O . LYS B 1 87 ? 2.410 5.405 21.922 1.00 130.00 82 LYS B O 1
ATOM 3157 N N . HIS B 1 88 ? 1.959 4.153 20.101 1.00 117.08 83 HIS B N 1
ATOM 3158 C CA . HIS B 1 88 ? 1.189 3.133 20.812 1.00 117.64 83 HIS B CA 1
ATOM 3159 C C . HIS B 1 88 ? -0.031 3.738 21.504 1.00 110.53 83 HIS B C 1
ATOM 3160 O O . HIS B 1 88 ? -0.525 3.207 22.502 1.00 115.58 83 HIS B O 1
ATOM 3167 N N . SER B 1 89 ? -0.506 4.862 20.979 1.00 96.32 84 SER B N 1
ATOM 3168 C CA . SER B 1 89 ? -1.647 5.584 21.516 1.00 94.88 84 SER B CA 1
ATOM 3169 C C . SER B 1 89 ? -2.921 5.191 20.774 1.00 95.61 84 SER B C 1
ATOM 3170 O O . SER B 1 89 ? -2.902 4.457 19.784 1.00 84.93 84 SER B O 1
ATOM 3173 N N . ILE B 1 90 ? -4.044 5.686 21.279 1.00 98.77 85 ILE B N 1
ATOM 3174 C CA . ILE B 1 90 ? -5.333 5.573 20.611 1.00 84.50 85 ILE B CA 1
ATOM 3175 C C . ILE B 1 90 ? -5.758 6.979 20.224 1.00 92.62 85 ILE B C 1
ATOM 3176 O O . ILE B 1 90 ? -6.085 7.798 21.092 1.00 103.35 85 ILE B O 1
ATOM 3181 N N . ILE B 1 91 ? -5.755 7.268 18.924 1.00 92.14 86 ILE B N 1
ATOM 3182 C CA . ILE B 1 91 ? -6.171 8.590 18.476 1.00 87.23 86 ILE B CA 1
ATOM 3183 C C . ILE B 1 91 ? -7.667 8.765 18.691 1.00 82.01 86 ILE B C 1
ATOM 3184 O O . ILE B 1 91 ? -8.118 9.783 19.228 1.00 69.57 86 ILE B O 1
ATOM 3189 N N . CYS B 1 92 ? -8.459 7.766 18.301 1.00 81.65 87 CYS B N 1
ATOM 3190 C CA . CYS B 1 92 ? -9.906 7.893 18.397 1.00 73.13 87 CYS B CA 1
ATOM 3191 C C . CYS B 1 92 ? -10.547 6.518 18.494 1.00 72.04 87 CYS B C 1
ATOM 3192 O O . CYS B 1 92 ? -9.913 5.497 18.226 1.00 80.21 87 CYS B O 1
ATOM 3195 N N . GLU B 1 93 ? -11.819 6.502 18.890 1.00 71.49 88 GLU B N 1
ATOM 3196 C CA . GLU B 1 93 ? -12.653 5.316 18.719 1.00 74.24 88 GLU B CA 1
ATOM 3197 C C . GLU B 1 93 ? -14.114 5.740 18.688 1.00 67.05 88 GLU B C 1
ATOM 3198 O O . GLU B 1 93 ? -14.541 6.564 19.500 1.00 71.22 88 GLU B O 1
ATOM 3204 N N . VAL B 1 94 ? -14.860 5.191 17.730 1.00 65.50 89 VAL B N 1
ATOM 3205 C CA . VAL B 1 94 ? -16.242 5.560 17.458 1.00 67.63 89 VAL B CA 1
ATOM 3206 C C . VAL B 1 94 ? -17.079 4.292 17.372 1.00 71.01 89 VAL B C 1
ATOM 3207 O O . VAL B 1 94 ? -16.587 3.226 16.993 1.00 63.81 89 VAL B O 1
ATOM 3211 N N . THR B 1 95 ? -18.354 4.408 17.736 1.00 88.40 90 THR B N 1
ATOM 3212 C CA . THR B 1 95 ? -19.279 3.287 17.691 1.00 94.71 90 THR B CA 1
ATOM 3213 C C . THR B 1 95 ? -20.380 3.594 16.685 1.00 97.51 90 THR B C 1
ATOM 3214 O O . THR B 1 95 ? -20.703 4.759 16.431 1.00 109.48 90 THR B O 1
ATOM 3218 N N . PHE B 1 96 ? -20.936 2.545 16.097 1.00 79.20 91 PHE B N 1
ATOM 3219 C CA . PHE B 1 96 ? -21.905 2.659 15.020 1.00 73.57 91 PHE B CA 1
ATOM 3220 C C . PHE B 1 96 ? -23.079 1.726 15.256 1.00 70.25 91 PHE B C 1
ATOM 3221 O O . PHE B 1 96 ? -22.968 0.752 16.007 1.00 63.85 91 PHE B O 1
ATOM 3229 N N . PRO B 1 97 ? -24.235 2.014 14.647 1.00 72.59 92 PRO B N 1
ATOM 3230 C CA . PRO B 1 97 ? -25.430 1.204 14.936 1.00 72.04 92 PRO B CA 1
ATOM 3231 C C . PRO B 1 97 ? -25.381 -0.203 14.364 1.00 72.76 92 PRO B C 1
ATOM 3232 O O . PRO B 1 97 ? -25.998 -1.109 14.938 1.00 70.87 92 PRO B O 1
ATOM 3236 N N . THR B 1 98 ? -24.678 -0.421 13.254 1.00 75.21 93 THR B N 1
ATOM 3237 C CA . THR B 1 98 ? -24.539 -1.749 12.672 1.00 72.06 93 THR B CA 1
ATOM 3238 C C . THR B 1 98 ? -23.062 -2.040 12.450 1.00 63.74 93 THR B C 1
ATOM 3239 O O . THR B 1 98 ? -22.201 -1.180 12.651 1.00 60.91 93 THR B O 1
ATOM 3243 N N . SER B 1 99 ? -22.771 -3.275 12.042 1.00 58.66 94 SER B N 1
ATOM 3244 C CA . SER B 1 99 ? -21.386 -3.672 11.824 1.00 58.78 94 SER B CA 1
ATOM 3245 C C . SER B 1 99 ? -20.743 -2.810 10.744 1.00 59.31 94 SER B C 1
ATOM 3246 O O . SER B 1 99 ? -21.378 -2.454 9.748 1.00 57.42 94 SER B O 1
ATOM 3249 N N . ILE B 1 100 ? -19.469 -2.474 10.952 1.00 64.12 95 ILE B N 1
ATOM 3250 C CA . ILE B 1 100 ? -18.697 -1.762 9.941 1.00 55.17 95 ILE B CA 1
ATOM 3251 C C . ILE B 1 100 ? -18.309 -2.727 8.833 1.00 62.61 95 ILE B C 1
ATOM 3252 O O . ILE B 1 100 ? -17.709 -3.781 9.083 1.00 71.78 95 ILE B O 1
ATOM 3257 N N . LEU B 1 101 ? -18.635 -2.362 7.596 1.00 67.62 96 LEU B N 1
ATOM 3258 C CA . LEU B 1 101 ? -18.361 -3.215 6.451 1.00 57.05 96 LEU B CA 1
ATOM 3259 C C . LEU B 1 101 ? -17.062 -2.864 5.739 1.00 53.34 96 LEU B C 1
ATOM 3260 O O . LEU B 1 101 ? -16.460 -3.743 5.118 1.00 65.27 96 LEU B O 1
ATOM 3265 N N . SER B 1 102 ? -16.616 -1.611 5.813 1.00 54.04 97 SER B N 1
ATOM 3266 C CA . SER B 1 102 ? -15.371 -1.191 5.177 1.00 55.62 97 SER B CA 1
ATOM 3267 C C . SER B 1 102 ? -14.963 0.177 5.705 1.00 53.10 97 SER B C 1
ATOM 3268 O O . SER B 1 102 ? -15.806 0.971 6.136 1.00 45.07 97 SER B O 1
ATOM 3271 N N . VAL B 1 103 ? -13.659 0.456 5.622 1.00 52.16 98 VAL B N 1
ATOM 3272 C CA . VAL B 1 103 ? -13.081 1.746 5.993 1.00 46.66 98 VAL B CA 1
ATOM 3273 C C . VAL B 1 103 ? -12.003 2.094 4.971 1.00 48.46 98 VAL B C 1
ATOM 3274 O O . VAL B 1 103 ? -11.165 1.250 4.635 1.00 53.15 98 VAL B O 1
ATOM 3278 N N . LYS B 1 104 ? -12.030 3.328 4.466 1.00 45.70 99 LYS B N 1
ATOM 3279 C CA . LYS B 1 104 ? -11.012 3.838 3.556 1.00 50.11 99 LYS B CA 1
ATOM 3280 C C . LYS B 1 104 ? -10.611 5.250 3.966 1.00 56.01 99 LYS B C 1
ATOM 3281 O O . LYS B 1 104 ? -11.351 5.953 4.661 1.00 65.46 99 LYS B O 1
ATOM 3287 N N . MET B 1 105 ? -9.427 5.669 3.515 1.00 50.69 100 MET B N 1
ATOM 3288 C CA . MET B 1 105 ? -8.833 6.918 3.974 1.00 63.41 100 MET B CA 1
ATOM 3289 C C . MET B 1 105 ? -7.960 7.528 2.885 1.00 64.09 100 MET B C 1
ATOM 3290 O O . MET B 1 105 ? -7.274 6.811 2.149 1.00 78.85 100 MET B O 1
ATOM 3295 N N . ASN B 1 106 ? -7.997 8.855 2.790 1.00 53.40 101 ASN B N 1
ATOM 3296 C CA . ASN B 1 106 ? -6.920 9.627 2.189 1.00 62.22 101 ASN B CA 1
ATOM 3297 C C . ASN B 1 106 ? -6.512 10.694 3.200 1.00 70.46 101 ASN B C 1
ATOM 3298 O O . ASN B 1 106 ? -7.089 10.799 4.288 1.00 67.11 101 ASN B O 1
ATOM 3303 N N . LYS B 1 107 ? -5.537 11.516 2.836 1.00 68.76 102 LYS B N 1
ATOM 3304 C CA . LYS B 1 107 ? -4.955 12.450 3.792 1.00 60.30 102 LYS B CA 1
ATOM 3305 C C . LYS B 1 107 ? -5.862 13.634 4.108 1.00 64.50 102 LYS B C 1
ATOM 3306 O O . LYS B 1 107 ? -5.412 14.582 4.765 1.00 68.21 102 LYS B O 1
ATOM 3312 N N . SER B 1 108 ? -7.115 13.600 3.668 1.00 58.81 103 SER B N 1
ATOM 3313 C CA . SER B 1 108 ? -8.096 14.619 4.011 1.00 54.87 103 SER B CA 1
ATOM 3314 C C . SER B 1 108 ? -9.357 14.063 4.653 1.00 55.35 103 SER B C 1
ATOM 3315 O O . SER B 1 108 ? -9.984 14.760 5.453 1.00 62.19 103 SER B O 1
ATOM 3318 N N . ARG B 1 109 ? -9.733 12.822 4.344 1.00 56.85 104 ARG B N 1
ATOM 3319 C CA . ARG B 1 109 ? -11.009 12.258 4.754 1.00 50.06 104 ARG B CA 1
ATOM 3320 C C . ARG B 1 109 ? -10.805 10.835 5.252 1.00 58.53 104 ARG B C 1
ATOM 3321 O O . ARG B 1 109 ? -9.886 10.127 4.827 1.00 61.05 104 ARG B O 1
ATOM 3329 N N . LEU B 1 110 ? -11.698 10.410 6.137 1.00 59.08 105 LEU B N 1
ATOM 3330 C CA . LEU B 1 110 ? -11.828 9.008 6.513 1.00 57.54 105 LEU B CA 1
ATOM 3331 C C . LEU B 1 110 ? -13.286 8.646 6.299 1.00 58.87 105 LEU B C 1
ATOM 3332 O O . LEU B 1 110 ? -14.171 9.436 6.641 1.00 66.10 105 LEU B O 1
ATOM 3337 N N . VAL B 1 111 ? -13.537 7.474 5.722 1.00 45.47 106 VAL B N 1
ATOM 3338 C CA . VAL B 1 111 ? -14.887 7.071 5.352 1.00 50.10 106 VAL B CA 1
ATOM 3339 C C . VAL B 1 111 ? -15.189 5.704 5.956 1.00 61.39 106 VAL B C 1
ATOM 3340 O O . VAL B 1 111 ? -14.409 4.757 5.802 1.00 63.06 106 VAL B O 1
ATOM 3344 N N . VAL B 1 112 ? -16.338 5.595 6.616 1.00 60.06 107 VAL B N 1
ATOM 3345 C CA . VAL B 1 112 ? -16.804 4.343 7.196 1.00 54.49 107 VAL B CA 1
ATOM 3346 C C . VAL B 1 112 ? -18.076 3.938 6.469 1.00 62.43 107 VAL B C 1
ATOM 3347 O O . VAL B 1 112 ? -19.012 4.736 6.354 1.00 50.46 107 VAL B O 1
ATOM 3351 N N . LEU B 1 113 ? -18.123 2.693 6.006 1.00 45.57 108 LEU B N 1
ATOM 3352 C CA . LEU B 1 113 ? -19.252 2.207 5.225 1.00 45.89 108 LEU B CA 1
ATOM 3353 C C . LEU B 1 113 ? -19.995 1.144 6.016 1.00 63.14 108 LEU B C 1
ATOM 3354 O O . LEU B 1 113 ? -19.440 0.084 6.322 1.00 52.14 108 LEU B O 1
ATOM 3359 N N . LEU B 1 114 ? -21.257 1.424 6.309 1.00 53.65 109 LEU B N 1
ATOM 3360 C CA . LEU B 1 114 ? -22.202 0.467 6.853 1.00 56.80 109 LEU B CA 1
ATOM 3361 C C . LEU B 1 114 ? -23.229 0.131 5.780 1.00 55.72 109 LEU B C 1
ATOM 3362 O O . LEU B 1 114 ? -23.503 0.937 4.883 1.00 69.33 109 LEU B O 1
ATOM 3367 N N . GLN B 1 115 ? -23.850 -1.046 5.930 1.00 56.39 110 GLN B N 1
ATOM 3368 C CA . GLN B 1 115 ? -24.726 -1.582 4.888 1.00 63.43 110 GLN B CA 1
ATOM 3369 C C . GLN B 1 115 ? -25.722 -0.554 4.373 1.00 63.26 110 GLN B C 1
ATOM 3370 O O . GLN B 1 115 ? -26.032 -0.532 3.177 1.00 64.66 110 GLN B O 1
ATOM 3376 N N . GLU B 1 116 ? -26.194 0.336 5.239 1.00 53.86 111 GLU B N 1
ATOM 3377 C CA . GLU B 1 116 ? -27.194 1.309 4.829 1.00 57.64 111 GLU B CA 1
ATOM 3378 C C . GLU B 1 116 ? -26.807 2.753 5.133 1.00 60.54 111 GLU B C 1
ATOM 3379 O O . GLU B 1 116 ? -27.650 3.644 4.971 1.00 56.00 111 GLU B O 1
ATOM 3385 N N . GLN B 1 117 ? -25.551 3.024 5.503 1.00 51.26 112 GLN B N 1
ATOM 3386 C CA . GLN B 1 117 ? -25.122 4.401 5.736 1.00 50.60 112 GLN B CA 1
ATOM 3387 C C . GLN B 1 117 ? -23.632 4.549 5.493 1.00 52.40 112 GLN B C 1
ATOM 3388 O O . GLN B 1 117 ? -22.869 3.607 5.676 1.00 52.82 112 GLN B O 1
ATOM 3394 N N . ILE B 1 118 ? -23.219 5.753 5.108 1.00 62.58 113 ILE B N 1
ATOM 3395 C CA . ILE B 1 118 ? -21.807 6.080 4.949 1.00 67.05 113 ILE B CA 1
ATOM 3396 C C . ILE B 1 118 ? -21.498 7.296 5.811 1.00 64.70 113 ILE B C 1
ATOM 3397 O O . ILE B 1 118 ? -22.196 8.314 5.729 1.00 65.19 113 ILE B O 1
ATOM 3402 N N . TYR B 1 119 ? -20.444 7.198 6.617 1.00 58.06 114 TYR B N 1
ATOM 3403 C CA . TYR B 1 119 ? -20.009 8.274 7.496 1.00 62.58 114 TYR B CA 1
ATOM 3404 C C . TYR B 1 119 ? -18.706 8.859 6.965 1.00 55.71 114 TYR B C 1
ATOM 3405 O O . TYR B 1 119 ? -17.781 8.115 6.625 1.00 59.24 114 TYR B O 1
ATOM 3414 N N . ILE B 1 120 ? -18.645 10.185 6.881 1.00 53.03 115 ILE B N 1
ATOM 3415 C CA . ILE B 1 120 ? -17.517 10.903 6.299 1.00 59.80 115 ILE B CA 1
ATOM 3416 C C . ILE B 1 120 ? -16.977 11.876 7.337 1.00 59.09 115 ILE B C 1
ATOM 3417 O O . ILE B 1 120 ? -17.682 12.817 7.744 1.00 62.76 115 ILE B O 1
ATOM 3422 N N . TYR B 1 121 ? -15.713 11.668 7.722 1.00 58.46 116 TYR B N 1
ATOM 3423 C CA . TYR B 1 121 ? -15.027 12.422 8.762 1.00 64.08 116 TYR B CA 1
ATOM 3424 C C . TYR B 1 121 ? -13.819 13.156 8.190 1.00 64.65 116 TYR B C 1
ATOM 3425 O O . TYR B 1 121 ? -13.164 12.683 7.250 1.00 56.11 116 TYR B O 1
ATOM 3434 N N . ASP B 1 122 ? -13.493 14.287 8.820 1.00 65.87 117 ASP B N 1
ATOM 3435 C CA . ASP B 1 122 ? -12.223 14.976 8.601 1.00 59.85 117 ASP B CA 1
ATOM 3436 C C . ASP B 1 122 ? -11.138 14.232 9.364 1.00 72.67 117 ASP B C 1
ATOM 3437 O O . ASP B 1 122 ? -11.112 14.249 10.597 1.00 85.52 117 ASP B O 1
ATOM 3442 N N . ILE B 1 123 ? -10.210 13.620 8.630 1.00 63.84 118 ILE B N 1
ATOM 3443 C CA . ILE B 1 123 ? -9.257 12.713 9.258 1.00 64.17 118 ILE B CA 1
ATOM 3444 C C . ILE B 1 123 ? -8.308 13.447 10.204 1.00 81.16 118 ILE B C 1
ATOM 3445 O O . ILE B 1 123 ? -7.787 12.848 11.151 1.00 90.14 118 ILE B O 1
ATOM 3450 N N . ASN B 1 124 ? -8.070 14.742 9.985 1.00 80.89 119 ASN B N 1
ATOM 3451 C CA . ASN B 1 124 ? -7.205 15.484 10.900 1.00 80.68 119 ASN B CA 1
ATOM 3452 C C . ASN B 1 124 ? -7.951 15.908 12.156 1.00 75.90 119 ASN B C 1
ATOM 3453 O O . ASN B 1 124 ? -7.441 15.771 13.274 1.00 66.90 119 ASN B O 1
ATOM 3458 N N . THR B 1 125 ? -9.152 16.447 11.978 1.00 74.06 120 THR B N 1
ATOM 3459 C CA . THR B 1 125 ? -9.992 16.865 13.090 1.00 66.25 120 THR B CA 1
ATOM 3460 C C . THR B 1 125 ? -10.755 15.708 13.729 1.00 71.32 120 THR B C 1
ATOM 3461 O O . THR B 1 125 ? -10.997 15.730 14.942 1.00 85.58 120 THR B O 1
ATOM 3465 N N . MET B 1 126 ? -11.136 14.704 12.941 1.00 76.40 121 MET B N 1
ATOM 3466 C CA . MET B 1 126 ? -11.954 13.553 13.324 1.00 73.42 121 MET B CA 1
ATOM 3467 C C . MET B 1 126 ? -13.407 13.925 13.608 1.00 63.94 121 MET B C 1
ATOM 3468 O O . MET B 1 126 ? -14.195 13.042 13.968 1.00 68.94 121 MET B O 1
ATOM 3473 N N . ARG B 1 127 ? -13.803 15.182 13.433 1.00 65.99 122 ARG B N 1
ATOM 3474 C CA . ARG B 1 127 ? -15.221 15.504 13.498 1.00 79.99 122 ARG B CA 1
ATOM 3475 C C . ARG B 1 127 ? -15.939 14.965 12.269 1.00 82.30 122 ARG B C 1
ATOM 3476 O O . ARG B 1 127 ? -15.420 15.009 11.150 1.00 78.73 122 ARG B O 1
ATOM 3484 N N . LEU B 1 128 ? -17.144 14.453 12.488 1.00 81.12 123 LEU B N 1
ATOM 3485 C CA . LEU B 1 128 ? -17.953 13.918 11.403 1.00 70.96 123 LEU B CA 1
ATOM 3486 C C . LEU B 1 128 ? -18.491 15.051 10.540 1.00 68.12 123 LEU B C 1
ATOM 3487 O O . LEU B 1 128 ? -19.170 15.950 11.043 1.00 63.91 123 LEU B O 1
ATOM 3492 N N . LEU B 1 129 ? -18.225 14.988 9.235 1.00 63.81 124 LEU B N 1
ATOM 3493 C CA . LEU B 1 129 ? -18.662 16.039 8.326 1.00 61.59 124 LEU B CA 1
ATOM 3494 C C . LEU B 1 129 ? -19.956 15.716 7.605 1.00 60.94 124 LEU B C 1
ATOM 3495 O O . LEU B 1 129 ? -20.753 16.630 7.364 1.00 69.91 124 LEU B O 1
ATOM 3500 N N . HIS B 1 130 ? -20.213 14.451 7.273 1.00 58.66 125 HIS B N 1
ATOM 3501 C CA . HIS B 1 130 ? -21.449 14.171 6.548 1.00 60.96 125 HIS B CA 1
ATOM 3502 C C . HIS B 1 130 ? -21.797 12.698 6.674 1.00 63.53 125 HIS B C 1
ATOM 3503 O O . HIS B 1 130 ? -20.937 11.857 6.935 1.00 67.68 125 HIS B O 1
ATOM 3510 N N . THR B 1 131 ? -23.085 12.407 6.498 1.00 62.14 126 THR B N 1
ATOM 3511 C CA . THR B 1 131 ? -23.621 11.054 6.550 1.00 61.69 126 THR B CA 1
ATOM 3512 C C . THR B 1 131 ? -24.583 10.890 5.382 1.00 64.03 126 THR B C 1
ATOM 3513 O O . THR B 1 131 ? -25.488 11.714 5.199 1.00 68.59 126 THR B O 1
ATOM 3517 N N . ILE B 1 132 ? -24.401 9.826 4.603 1.00 70.40 127 ILE B N 1
ATOM 3518 C CA . ILE B 1 132 ? -25.262 9.533 3.463 1.00 70.37 127 ILE B CA 1
ATOM 3519 C C . ILE B 1 132 ? -26.099 8.307 3.799 1.00 74.66 127 ILE B C 1
ATOM 3520 O O . ILE B 1 132 ? -25.559 7.288 4.256 1.00 69.40 127 ILE B O 1
ATOM 3525 N N . GLU B 1 133 ? -27.413 8.401 3.568 1.00 81.92 128 GLU B N 1
ATOM 3526 C CA . GLU B 1 133 ? -28.325 7.281 3.774 1.00 81.24 128 GLU B CA 1
ATOM 3527 C C . GLU B 1 133 ? -28.466 6.494 2.472 1.00 83.72 128 GLU B C 1
ATOM 3528 O O . GLU B 1 133 ? -29.006 7.007 1.482 1.00 92.87 128 GLU B O 1
ATOM 3534 N N . THR B 1 134 ? -27.980 5.256 2.462 1.00 74.73 129 THR B N 1
ATOM 3535 C CA . THR B 1 134 ? -27.960 4.454 1.246 1.00 77.26 129 THR B CA 1
ATOM 3536 C C . THR B 1 134 ? -29.020 3.359 1.279 1.00 75.24 129 THR B C 1
ATOM 3537 O O . THR B 1 134 ? -29.528 2.972 2.336 1.00 80.84 129 THR B O 1
ATOM 3541 N N . ASN B 1 135 ? -29.334 2.852 0.090 1.00 68.72 130 ASN B N 1
ATOM 3542 C CA . ASN B 1 135 ? -30.023 1.583 -0.024 1.00 69.88 130 ASN B CA 1
ATOM 3543 C C . ASN B 1 135 ? -29.063 0.484 0.430 1.00 69.59 130 ASN B C 1
ATOM 3544 O O . ASN B 1 135 ? -27.852 0.713 0.501 1.00 64.25 130 ASN B O 1
ATOM 3549 N N . PRO B 1 136 ? -29.571 -0.704 0.767 1.00 60.09 131 PRO B N 1
ATOM 3550 C CA . PRO B 1 136 ? -28.699 -1.725 1.363 1.00 56.08 131 PRO B CA 1
ATOM 3551 C C . PRO B 1 136 ? -27.458 -1.969 0.522 1.00 61.25 131 PRO B C 1
ATOM 3552 O O . PRO B 1 136 ? -27.538 -2.263 -0.673 1.00 64.59 131 PRO B O 1
ATOM 3556 N N . ASN B 1 137 ? -26.293 -1.840 1.157 1.00 67.44 132 ASN B N 1
ATOM 3557 C CA . ASN B 1 137 ? -25.014 -2.136 0.519 1.00 70.13 132 ASN B CA 1
ATOM 3558 C C . ASN B 1 137 ? -24.306 -3.252 1.274 1.00 63.69 132 ASN B C 1
ATOM 3559 O O . ASN B 1 137 ? -23.288 -3.018 1.940 1.00 73.27 132 ASN B O 1
ATOM 3564 N N . PRO B 1 138 ? -24.827 -4.474 1.213 1.00 70.58 133 PRO B N 1
ATOM 3565 C CA . PRO B 1 138 ? -24.020 -5.613 1.636 1.00 64.67 133 PRO B CA 1
ATOM 3566 C C . PRO B 1 138 ? -22.891 -5.766 0.639 1.00 89.28 133 PRO B C 1
ATOM 3567 O O . PRO B 1 138 ? -22.882 -5.138 -0.421 1.00 112.70 133 PRO B O 1
ATOM 3571 N N . ARG B 1 139 ? -21.942 -6.623 0.979 1.00 80.76 134 ARG B N 1
ATOM 3572 C CA . ARG B 1 139 ? -20.692 -6.893 0.275 1.00 82.63 134 ARG B CA 1
ATOM 3573 C C . ARG B 1 139 ? -19.725 -5.754 0.504 1.00 73.57 134 ARG B C 1
ATOM 3574 O O . ARG B 1 139 ? -18.623 -5.811 -0.029 1.00 82.14 134 ARG B O 1
ATOM 3582 N N . GLY B 1 140 ? -20.136 -4.664 1.163 1.00 63.88 135 GLY B N 1
ATOM 3583 C CA . GLY B 1 140 ? -19.268 -3.556 1.538 1.00 70.39 135 GLY B CA 1
ATOM 3584 C C . GLY B 1 140 ? -18.486 -2.890 0.426 1.00 69.97 135 GLY B C 1
ATOM 3585 O O . GLY B 1 140 ? -17.261 -2.769 0.517 1.00 79.38 135 GLY B O 1
ATOM 3586 N N . LEU B 1 141 ? -19.170 -2.441 -0.618 1.00 56.36 136 LEU B N 1
ATOM 3587 C CA . LEU B 1 141 ? -18.510 -2.004 -1.837 1.00 62.49 136 LEU B CA 1
ATOM 3588 C C . LEU B 1 141 ? -18.433 -0.483 -1.898 1.00 53.88 136 LEU B C 1
ATOM 3589 O O . LEU B 1 141 ? -19.446 0.203 -1.726 1.00 45.66 136 LEU B O 1
ATOM 3594 N N . MET B 1 142 ? -17.227 0.031 -2.118 1.00 40.56 137 MET B N 1
ATOM 3595 C CA . MET B 1 142 ? -16.986 1.449 -2.352 1.00 56.83 137 MET B CA 1
ATOM 3596 C C . MET B 1 142 ? -15.546 1.603 -2.814 1.00 51.72 137 MET B C 1
ATOM 3597 O O . MET B 1 142 ? -14.738 0.675 -2.715 1.00 53.98 137 MET B O 1
ATOM 3602 N N . ALA B 1 143 ? -15.243 2.784 -3.346 1.00 49.18 138 ALA B N 1
ATOM 3603 C CA . ALA B 1 143 ? -13.870 3.111 -3.688 1.00 45.46 138 ALA B CA 1
ATOM 3604 C C . ALA B 1 143 ? -13.628 4.575 -3.367 1.00 50.72 138 ALA B C 1
ATOM 3605 O O . ALA B 1 143 ? -14.480 5.427 -3.628 1.00 59.07 138 ALA B O 1
ATOM 3607 N N . MET B 1 144 ? -12.462 4.857 -2.801 1.00 45.28 139 MET B N 1
ATOM 3608 C CA . MET B 1 144 ? -12.084 6.200 -2.396 1.00 61.09 139 MET B CA 1
ATOM 3609 C C . MET B 1 144 ? -10.779 6.585 -3.071 1.00 56.69 139 MET B C 1
ATOM 3610 O O . MET B 1 144 ? -9.831 5.796 -3.112 1.00 54.60 139 MET B O 1
ATOM 3615 N N . SER B 1 145 ? -10.741 7.798 -3.595 1.00 58.72 140 SER B N 1
ATOM 3616 C CA . SER B 1 145 ? -9.542 8.283 -4.253 1.00 61.37 140 SER B CA 1
ATOM 3617 C C . SER B 1 145 ? -8.449 8.530 -3.224 1.00 63.00 140 SER B C 1
ATOM 3618 O O . SER B 1 145 ? -8.708 9.159 -2.195 1.00 67.37 140 SER B O 1
ATOM 3621 N N . PRO B 1 146 ? -7.222 8.063 -3.463 1.00 65.82 141 PRO B N 1
ATOM 3622 C CA . PRO B 1 146 ? -6.107 8.403 -2.574 1.00 56.99 141 PRO B CA 1
ATOM 3623 C C . PRO B 1 146 ? -5.548 9.795 -2.815 1.00 63.44 141 PRO B C 1
ATOM 3624 O O . PRO B 1 146 ? -4.537 10.151 -2.201 1.00 66.37 141 PRO B O 1
ATOM 3628 N N . SER B 1 147 ? -6.164 10.573 -3.704 1.00 65.22 142 SER B N 1
ATOM 3629 C CA . SER B 1 147 ? -5.717 11.912 -4.049 1.00 61.87 142 SER B CA 1
ATOM 3630 C C . SER B 1 147 ? -6.568 12.962 -3.346 1.00 56.21 142 SER B C 1
ATOM 3631 O O . SER B 1 147 ? -7.796 12.894 -3.352 1.00 53.99 142 SER B O 1
ATOM 3634 N N . VAL B 1 148 ? -5.905 13.925 -2.718 1.00 61.58 143 VAL B N 1
ATOM 3635 C CA . VAL B 1 148 ? -6.622 15.058 -2.130 1.00 70.24 143 VAL B CA 1
ATOM 3636 C C . VAL B 1 148 ? -7.233 15.956 -3.203 1.00 69.70 143 VAL B C 1
ATOM 3637 O O . VAL B 1 148 ? -8.354 16.450 -3.034 1.00 70.77 143 VAL B O 1
ATOM 3641 N N . ALA B 1 149 ? -6.546 16.129 -4.333 1.00 57.15 144 ALA B N 1
ATOM 3642 C CA . ALA B 1 149 ? -7.027 17.066 -5.343 1.00 62.16 144 ALA B CA 1
ATOM 3643 C C . ALA B 1 149 ? -8.320 16.577 -5.990 1.00 63.46 144 ALA B C 1
ATOM 3644 O O . ALA B 1 149 ? -9.261 17.361 -6.191 1.00 76.73 144 ALA B O 1
ATOM 3646 N N . ASN B 1 150 ? -8.375 15.300 -6.354 1.00 56.60 145 ASN B N 1
ATOM 3647 C CA . ASN B 1 150 ? -9.591 14.684 -6.858 1.00 55.24 145 ASN B CA 1
ATOM 3648 C C . ASN B 1 150 ? -10.185 13.787 -5.777 1.00 60.83 145 ASN B C 1
ATOM 3649 O O . ASN B 1 150 ? -10.215 12.561 -5.898 1.00 68.14 145 ASN B O 1
ATOM 3654 N N . SER B 1 151 ? -10.642 14.402 -4.694 1.00 67.67 146 SER B N 1
ATOM 3655 C CA . SER B 1 151 ? -11.071 13.629 -3.530 1.00 69.03 146 SER B CA 1
ATOM 3656 C C . SER B 1 151 ? -12.489 13.138 -3.801 1.00 65.84 146 SER B C 1
ATOM 3657 O O . SER B 1 151 ? -13.477 13.823 -3.525 1.00 79.24 146 SER B O 1
ATOM 3660 N N . TYR B 1 152 ? -12.594 11.923 -4.339 1.00 46.46 147 TYR B N 1
ATOM 3661 C CA . TYR B 1 152 ? -13.872 11.361 -4.752 1.00 52.48 147 TYR B CA 1
ATOM 3662 C C . TYR B 1 152 ? -14.114 10.003 -4.110 1.00 57.15 147 TYR B C 1
ATOM 3663 O O . TYR B 1 152 ? -13.184 9.214 -3.913 1.00 58.77 147 TYR B O 1
ATOM 3672 N N . LEU B 1 153 ? -15.382 9.751 -3.790 1.00 53.83 148 LEU B N 1
ATOM 3673 C CA . LEU B 1 153 ? -15.875 8.468 -3.307 1.00 50.51 148 LEU B CA 1
ATOM 3674 C C . LEU B 1 153 ? -16.937 7.946 -4.265 1.00 48.34 148 LEU B C 1
ATOM 3675 O O . LEU B 1 153 ? -17.840 8.688 -4.640 1.00 61.38 148 LEU B O 1
ATOM 3680 N N . VAL B 1 154 ? -16.841 6.684 -4.664 1.00 40.47 149 VAL B N 1
ATOM 3681 C CA . VAL B 1 154 ? -17.855 6.078 -5.519 1.00 50.90 149 VAL B CA 1
ATOM 3682 C C . VAL B 1 154 ? -18.462 4.890 -4.788 1.00 54.29 149 VAL B C 1
ATOM 3683 O O . VAL B 1 154 ? -17.752 4.103 -4.148 1.00 47.37 149 VAL B O 1
ATOM 3687 N N . TYR B 1 155 ? -19.780 4.757 -4.899 1.00 57.68 150 TYR B N 1
ATOM 3688 C CA . TYR B 1 155 ? -20.472 3.687 -4.195 1.00 53.87 150 TYR B CA 1
ATOM 3689 C C . TYR B 1 155 ? -21.708 3.286 -4.982 1.00 53.84 150 TYR B C 1
ATOM 3690 O O . TYR B 1 155 ? -22.277 4.114 -5.706 1.00 45.28 150 TYR B O 1
ATOM 3699 N N . PRO B 1 156 ? -22.141 2.030 -4.881 1.00 54.01 151 PRO B N 1
ATOM 3700 C CA . PRO B 1 156 ? -23.277 1.569 -5.685 1.00 49.40 151 PRO B CA 1
ATOM 3701 C C . PRO B 1 156 ? -24.593 2.189 -5.243 1.00 53.55 151 PRO B C 1
ATOM 3702 O O . PRO B 1 156 ? -24.774 2.608 -4.098 1.00 59.58 151 PRO B O 1
ATOM 3706 N N . SER B 1 157 ? -25.522 2.244 -6.192 1.00 58.47 152 SER B N 1
ATOM 3707 C CA . SER B 1 157 ? -26.829 2.868 -6.004 1.00 50.60 152 SER B CA 1
ATOM 3708 C C . SER B 1 157 ? -27.898 1.936 -6.553 1.00 56.12 152 SER B C 1
ATOM 3709 O O . SER B 1 157 ? -28.426 2.157 -7.650 1.00 66.23 152 SER B O 1
ATOM 3712 N N . PRO B 1 158 ? -28.247 0.887 -5.818 1.00 57.28 153 PRO B N 1
ATOM 3713 C CA . PRO B 1 158 ? -29.322 0.002 -6.264 1.00 53.99 153 PRO B CA 1
ATOM 3714 C C . PRO B 1 158 ? -30.677 0.587 -5.918 1.00 71.06 153 PRO B C 1
ATOM 3715 O O . PRO B 1 158 ? -30.772 1.519 -5.104 1.00 72.13 153 PRO B O 1
ATOM 3719 N N . PRO B 1 159 ? -31.747 0.070 -6.512 1.00 74.84 154 PRO B N 1
ATOM 3720 C CA . PRO B 1 159 ? -33.091 0.419 -6.054 1.00 65.28 154 PRO B CA 1
ATOM 3721 C C . PRO B 1 159 ? -33.430 -0.303 -4.762 1.00 74.35 154 PRO B C 1
ATOM 3722 O O . PRO B 1 159 ? -32.789 -1.279 -4.371 1.00 84.07 154 PRO B O 1
ATOM 3726 N N . LYS B 1 160 ? -34.470 0.191 -4.101 1.00 73.72 155 LYS B N 1
ATOM 3727 C CA . LYS B 1 160 ? -35.038 -0.531 -2.972 1.00 83.60 155 LYS B CA 1
ATOM 3728 C C . LYS B 1 160 ? -36.041 -1.557 -3.481 1.00 95.26 155 LYS B C 1
ATOM 3729 O O . LYS B 1 160 ? -36.912 -1.236 -4.293 1.00 97.72 155 LYS B O 1
ATOM 3735 N N . VAL B 1 161 ? -35.919 -2.788 -3.005 1.00 97.82 156 VAL B N 1
ATOM 3736 C CA . VAL B 1 161 ? -36.818 -3.849 -3.436 1.00 108.82 156 VAL B CA 1
ATOM 3737 C C . VAL B 1 161 ? -38.016 -3.937 -2.502 1.00 108.57 156 VAL B C 1
ATOM 3738 O O . VAL B 1 161 ? -38.001 -3.381 -1.405 1.00 104.42 156 VAL B O 1
ATOM 3742 N N . ILE B 1 226 ? -37.709 -1.119 -15.482 1.00 152.23 221 ILE B N 1
ATOM 3743 C CA . ILE B 1 226 ? -36.544 -0.421 -14.949 1.00 149.34 221 ILE B CA 1
ATOM 3744 C C . ILE B 1 226 ? -35.651 -1.381 -14.167 1.00 153.74 221 ILE B C 1
ATOM 3745 O O . ILE B 1 226 ? -35.922 -1.672 -13.002 1.00 148.18 221 ILE B O 1
ATOM 3750 N N . ILE B 1 227 ? -34.592 -1.885 -14.801 1.00 159.87 222 ILE B N 1
ATOM 3751 C CA . ILE B 1 227 ? -33.681 -2.784 -14.101 1.00 154.62 222 ILE B CA 1
ATOM 3752 C C . ILE B 1 227 ? -32.763 -1.950 -13.218 1.00 147.21 222 ILE B C 1
ATOM 3753 O O . ILE B 1 227 ? -32.896 -1.958 -11.989 1.00 142.46 222 ILE B O 1
ATOM 3758 N N . LYS B 1 228 ? -31.885 -1.175 -13.851 1.00 129.03 223 LYS B N 1
ATOM 3759 C CA . LYS B 1 228 ? -31.037 -0.167 -13.207 1.00 107.37 223 LYS B CA 1
ATOM 3760 C C . LYS B 1 228 ? -30.535 -0.598 -11.833 1.00 86.83 223 LYS B C 1
ATOM 3761 O O . LYS B 1 228 ? -30.713 0.097 -10.833 1.00 90.11 223 LYS B O 1
ATOM 3767 N N . ASN B 1 229 ? -29.886 -1.757 -11.787 1.00 67.80 224 ASN B N 1
ATOM 3768 C CA . ASN B 1 229 ? -29.291 -2.179 -10.529 1.00 69.28 224 ASN B CA 1
ATOM 3769 C C . ASN B 1 229 ? -27.832 -1.777 -10.393 1.00 68.36 224 ASN B C 1
ATOM 3770 O O . ASN B 1 229 ? -27.359 -1.601 -9.264 1.00 71.48 224 ASN B O 1
ATOM 3775 N N . GLY B 1 230 ? -27.130 -1.583 -11.503 1.00 65.92 225 GLY B N 1
ATOM 3776 C CA . GLY B 1 230 ? -25.728 -1.231 -11.452 1.00 60.46 225 GLY B CA 1
ATOM 3777 C C . GLY B 1 230 ? -25.454 0.250 -11.561 1.00 54.86 225 GLY B C 1
ATOM 3778 O O . GLY B 1 230 ? -24.462 0.647 -12.180 1.00 52.39 225 GLY B O 1
ATOM 3779 N N . ASP B 1 231 ? -26.300 1.078 -10.954 1.00 51.02 226 ASP B N 1
ATOM 3780 C CA . ASP B 1 231 ? -26.006 2.500 -10.882 1.00 56.16 226 ASP B CA 1
ATOM 3781 C C . ASP B 1 231 ? -24.923 2.762 -9.843 1.00 57.74 226 ASP B C 1
ATOM 3782 O O . ASP B 1 231 ? -24.819 2.063 -8.830 1.00 62.48 226 ASP B O 1
ATOM 3787 N N . VAL B 1 232 ? -24.103 3.772 -10.114 1.00 54.57 227 VAL B N 1
ATOM 3788 C CA . VAL B 1 232 ? -23.007 4.151 -9.236 1.00 54.09 227 VAL B CA 1
ATOM 3789 C C . VAL B 1 232 ? -23.104 5.649 -8.992 1.00 56.94 227 VAL B C 1
ATOM 3790 O O . VAL B 1 232 ? -23.373 6.424 -9.913 1.00 49.14 227 VAL B O 1
ATOM 3794 N N . ILE B 1 233 ? -22.887 6.057 -7.750 1.00 51.22 228 ILE B N 1
ATOM 3795 C CA . ILE B 1 233 ? -22.874 7.463 -7.356 1.00 53.69 228 ILE B CA 1
ATOM 3796 C C . ILE B 1 233 ? -21.430 7.892 -7.134 1.00 50.46 228 ILE B C 1
ATOM 3797 O O . ILE B 1 233 ? -20.648 7.171 -6.485 1.00 44.51 228 ILE B O 1
ATOM 3802 N N . VAL B 1 234 ? -21.076 9.044 -7.713 1.00 44.61 229 VAL B N 1
ATOM 3803 C CA . VAL B 1 234 ? -19.785 9.693 -7.520 1.00 50.11 229 VAL B CA 1
ATOM 3804 C C . VAL B 1 234 ? -19.988 10.894 -6.604 1.00 53.42 229 VAL B C 1
ATOM 3805 O O . VAL B 1 234 ? -20.754 11.809 -6.928 1.00 57.29 229 VAL B O 1
ATOM 3809 N N . PHE B 1 235 ? -19.288 10.898 -5.475 1.00 48.63 230 PHE B N 1
ATOM 3810 C CA . PHE B 1 235 ? -19.464 11.861 -4.397 1.00 55.00 230 PHE B CA 1
ATOM 3811 C C . PHE B 1 235 ? -18.181 12.662 -4.214 1.00 55.19 230 PHE B C 1
ATOM 3812 O O . PHE B 1 235 ? -17.092 12.082 -4.132 1.00 61.24 230 PHE B O 1
ATOM 3820 N N . ASN B 1 236 ? -18.309 13.986 -4.141 1.00 47.37 231 ASN B N 1
ATOM 3821 C CA . ASN B 1 236 ? -17.163 14.861 -3.912 1.00 58.77 231 ASN B CA 1
ATOM 3822 C C . ASN B 1 236 ? -16.940 14.964 -2.407 1.00 71.20 231 ASN B C 1
ATOM 3823 O O . ASN B 1 236 ? -17.767 15.533 -1.687 1.00 63.72 231 ASN B O 1
ATOM 3828 N N . LEU B 1 237 ? -15.814 14.422 -1.933 1.00 74.86 232 LEU B N 1
ATOM 3829 C CA . LEU B 1 237 ? -15.532 14.418 -0.501 1.00 68.07 232 LEU B CA 1
ATOM 3830 C C . LEU B 1 237 ? -15.109 15.792 0.001 1.00 83.44 232 LEU B C 1
ATOM 3831 O O . LEU B 1 237 ? -15.336 16.117 1.173 1.00 85.84 232 LEU B O 1
ATOM 3836 N N . GLU B 1 238 ? -14.494 16.607 -0.859 1.00 84.22 233 GLU B N 1
ATOM 3837 C CA . GLU B 1 238 ? -14.023 17.918 -0.423 1.00 82.70 233 GLU B CA 1
ATOM 3838 C C . GLU B 1 238 ? -15.188 18.851 -0.105 1.00 71.81 233 GLU B C 1
ATOM 3839 O O . GLU B 1 238 ? -15.228 19.461 0.969 1.00 66.97 233 GLU B O 1
ATOM 3845 N N . THR B 1 239 ? -16.142 18.981 -1.026 1.00 78.74 234 THR B N 1
ATOM 3846 C CA . THR B 1 239 ? -17.312 19.835 -0.838 1.00 73.05 234 THR B CA 1
ATOM 3847 C C . THR B 1 239 ? -18.530 19.085 -0.305 1.00 75.31 234 THR B C 1
ATOM 3848 O O . THR B 1 239 ? -19.565 19.713 -0.061 1.00 78.90 234 THR B O 1
ATOM 3852 N N . LEU B 1 240 ? -18.423 17.774 -0.095 1.00 72.62 235 LEU B N 1
ATOM 3853 C CA . LEU B 1 240 ? -19.520 16.924 0.372 1.00 71.50 235 LEU B CA 1
ATOM 3854 C C . LEU B 1 240 ? -20.798 17.104 -0.455 1.00 75.72 235 LEU B C 1
ATOM 3855 O O . LEU B 1 240 ? -21.838 17.555 0.031 1.00 79.62 235 LEU B O 1
ATOM 3860 N N . GLN B 1 241 ? -20.707 16.717 -1.729 1.00 63.68 236 GLN B N 1
ATOM 3861 C CA . GLN B 1 241 ? -21.856 16.778 -2.624 1.00 57.77 236 GLN B CA 1
ATOM 3862 C C . GLN B 1 241 ? -21.641 15.818 -3.788 1.00 55.86 236 GLN B C 1
ATOM 3863 O O . GLN B 1 241 ? -20.501 15.617 -4.220 1.00 54.40 236 GLN B O 1
ATOM 3869 N N . PRO B 1 242 ? -22.704 15.195 -4.295 1.00 57.74 237 PRO B N 1
ATOM 3870 C CA . PRO B 1 242 ? -22.550 14.256 -5.414 1.00 59.53 237 PRO B CA 1
ATOM 3871 C C . PRO B 1 242 ? -22.336 14.979 -6.733 1.00 55.95 237 PRO B C 1
ATOM 3872 O O . PRO B 1 242 ? -22.903 16.045 -6.983 1.00 63.39 237 PRO B O 1
ATOM 3876 N N . THR B 1 243 ? -21.497 14.390 -7.582 1.00 59.90 238 THR B N 1
ATOM 3877 C CA . THR B 1 243 ? -21.158 15.012 -8.854 1.00 63.80 238 THR B CA 1
ATOM 3878 C C . THR B 1 243 ? -21.951 14.449 -10.023 1.00 68.30 238 THR B C 1
ATOM 3879 O O . THR B 1 243 ? -22.278 15.203 -10.946 1.00 79.25 238 THR B O 1
ATOM 3883 N N . MET B 1 244 ? -22.280 13.159 -10.006 1.00 58.64 239 MET B N 1
ATOM 3884 C CA . MET B 1 244 ? -23.098 12.571 -11.061 1.00 67.70 239 MET B CA 1
ATOM 3885 C C . MET B 1 244 ? -23.522 11.169 -10.650 1.00 62.30 239 MET B C 1
ATOM 3886 O O . MET B 1 244 ? -23.028 10.605 -9.671 1.00 72.15 239 MET B O 1
ATOM 3891 N N . VAL B 1 245 ? -24.452 10.616 -11.421 1.00 59.88 240 VAL B N 1
ATOM 3892 C CA . VAL B 1 245 ? -24.885 9.229 -11.307 1.00 55.19 240 VAL B CA 1
ATOM 3893 C C . VAL B 1 245 ? -24.480 8.520 -12.592 1.00 52.24 240 VAL B C 1
ATOM 3894 O O . VAL B 1 245 ? -24.951 8.879 -13.677 1.00 62.77 240 VAL B O 1
ATOM 3898 N N . ILE B 1 246 ? -23.622 7.514 -12.481 1.00 42.06 241 ILE B N 1
ATOM 3899 C CA . ILE B 1 246 ? -23.205 6.703 -13.623 1.00 48.99 241 ILE B CA 1
ATOM 3900 C C . ILE B 1 246 ? -24.029 5.422 -13.667 1.00 56.35 241 ILE B C 1
ATOM 3901 O O . ILE B 1 246 ? -24.088 4.672 -12.683 1.00 61.03 241 ILE B O 1
ATOM 3906 N N . GLU B 1 247 ? -24.658 5.164 -14.814 1.00 62.43 242 GLU B N 1
ATOM 3907 C CA . GLU B 1 247 ? -25.375 3.912 -15.052 1.00 59.15 242 GLU B CA 1
ATOM 3908 C C . GLU B 1 247 ? -24.365 2.864 -15.508 1.00 53.66 242 GLU B C 1
ATOM 3909 O O . GLU B 1 247 ? -24.244 2.535 -16.691 1.00 64.64 242 GLU B O 1
ATOM 3915 N N . ALA B 1 248 ? -23.635 2.321 -14.534 1.00 55.48 243 ALA B N 1
ATOM 3916 C CA . ALA B 1 248 ? -22.477 1.497 -14.857 1.00 60.63 243 ALA B CA 1
ATOM 3917 C C . ALA B 1 248 ? -22.898 0.159 -15.448 1.00 61.78 243 ALA B C 1
ATOM 3918 O O . ALA B 1 248 ? -22.392 -0.250 -16.499 1.00 66.69 243 ALA B O 1
ATOM 3920 N N . HIS B 1 249 ? -23.814 -0.544 -14.784 1.00 54.41 244 HIS B N 1
ATOM 3921 C CA . HIS B 1 249 ? -24.199 -1.875 -15.224 1.00 43.03 244 HIS B CA 1
ATOM 3922 C C . HIS B 1 249 ? -25.696 -2.085 -15.064 1.00 60.48 244 HIS B C 1
ATOM 3923 O O . HIS B 1 249 ? -26.371 -1.387 -14.302 1.00 62.14 244 HIS B O 1
ATOM 3930 N N . LYS B 1 250 ? -26.203 -3.080 -15.797 1.00 60.72 245 LYS B N 1
ATOM 3931 C CA . LYS B 1 250 ? -27.589 -3.504 -15.643 1.00 57.86 245 LYS B CA 1
ATOM 3932 C C . LYS B 1 250 ? -27.797 -4.314 -14.370 1.00 59.08 245 LYS B C 1
ATOM 3933 O O . LYS B 1 250 ? -28.920 -4.368 -13.859 1.00 69.33 245 LYS B O 1
ATOM 3939 N N . GLY B 1 251 ? -26.740 -4.929 -13.839 1.00 53.68 246 GLY B N 1
ATOM 3940 C CA . GLY B 1 251 ? -26.827 -5.762 -12.663 1.00 43.75 246 GLY B CA 1
ATOM 3941 C C . GLY B 1 251 ? -26.065 -5.175 -11.483 1.00 66.42 246 GLY B C 1
ATOM 3942 O O . GLY B 1 251 ? -25.296 -4.226 -11.618 1.00 49.21 246 GLY B O 1
ATOM 3943 N N . GLU B 1 252 ? -26.305 -5.777 -10.313 1.00 68.74 247 GLU B N 1
ATOM 3944 C CA . GLU B 1 252 ? -25.668 -5.375 -9.060 1.00 65.77 247 GLU B CA 1
ATOM 3945 C C . GLU B 1 252 ? -24.169 -5.160 -9.232 1.00 64.49 247 GLU B C 1
ATOM 3946 O O . GLU B 1 252 ? -23.486 -5.956 -9.876 1.00 68.97 247 GLU B O 1
ATOM 3952 N N . ILE B 1 253 ? -23.645 -4.099 -8.623 1.00 48.31 248 ILE B N 1
ATOM 3953 C CA . ILE B 1 253 ? -22.204 -3.867 -8.667 1.00 45.65 248 ILE B CA 1
ATOM 3954 C C . ILE B 1 253 ? -21.487 -4.929 -7.843 1.00 55.82 248 ILE B C 1
ATOM 3955 O O . ILE B 1 253 ? -21.834 -5.175 -6.685 1.00 58.33 248 ILE B O 1
ATOM 3960 N N . ALA B 1 254 ? -20.428 -5.508 -8.401 1.00 59.09 249 ALA B N 1
ATOM 3961 C CA . ALA B 1 254 ? -19.673 -6.529 -7.700 1.00 50.69 249 ALA B CA 1
ATOM 3962 C C . ALA B 1 254 ? -18.269 -6.110 -7.301 1.00 48.97 249 ALA B C 1
ATOM 3963 O O . ALA B 1 254 ? -17.695 -6.738 -6.408 1.00 52.37 249 ALA B O 1
ATOM 3965 N N . ALA B 1 255 ? -17.721 -5.052 -7.884 1.00 49.69 250 ALA B N 1
ATOM 3966 C CA . ALA B 1 255 ? -16.402 -4.575 -7.496 1.00 50.73 250 ALA B CA 1
ATOM 3967 C C . ALA B 1 255 ? -16.250 -3.160 -8.028 1.00 51.87 250 ALA B C 1
ATOM 3968 O O . ALA B 1 255 ? -16.906 -2.779 -8.999 1.00 62.77 250 ALA B O 1
ATOM 3970 N N . MET B 1 256 ? -15.404 -2.376 -7.366 1.00 45.95 251 MET B N 1
ATOM 3971 C CA . MET B 1 256 ? -15.188 -0.993 -7.768 1.00 54.38 251 MET B CA 1
ATOM 3972 C C . MET B 1 256 ? -13.756 -0.609 -7.440 1.00 53.69 251 MET B C 1
ATOM 3973 O O . MET B 1 256 ? -13.173 -1.104 -6.474 1.00 47.33 251 MET B O 1
ATOM 3978 N N . ALA B 1 257 ? -13.183 0.255 -8.274 1.00 56.78 252 ALA B N 1
ATOM 3979 C CA . ALA B 1 257 ? -11.837 0.761 -8.049 1.00 50.91 252 ALA B CA 1
ATOM 3980 C C . ALA B 1 257 ? -11.746 2.172 -8.619 1.00 52.47 252 ALA B C 1
ATOM 3981 O O . ALA B 1 257 ? -12.501 2.541 -9.523 1.00 54.03 252 ALA B O 1
ATOM 3983 N N . ILE B 1 258 ? -10.830 2.969 -8.073 1.00 55.47 253 ILE B N 1
ATOM 3984 C CA . ILE B 1 258 ? -10.552 4.307 -8.584 1.00 66.04 253 ILE B CA 1
ATOM 3985 C C . ILE B 1 258 ? -9.048 4.458 -8.745 1.00 59.78 253 ILE B C 1
ATOM 3986 O O . ILE B 1 258 ? -8.274 3.979 -7.908 1.00 63.51 253 ILE B O 1
ATOM 3991 N N . SER B 1 259 ? -8.638 5.121 -9.826 1.00 55.53 254 SER B N 1
ATOM 3992 C CA . SER B 1 259 ? -7.228 5.331 -10.104 1.00 58.41 254 SER B CA 1
ATOM 3993 C C . SER B 1 259 ? -6.592 6.199 -9.021 1.00 59.51 254 SER B C 1
ATOM 3994 O O . SER B 1 259 ? -7.264 6.951 -8.306 1.00 60.36 254 SER B O 1
ATOM 3997 N N . PHE B 1 260 ? -5.265 6.092 -8.920 1.00 56.11 255 PHE B N 1
ATOM 3998 C CA . PHE B 1 260 ? -4.538 6.754 -7.843 1.00 57.55 255 PHE B CA 1
ATOM 3999 C C . PHE B 1 260 ? -4.722 8.268 -7.861 1.00 66.04 255 PHE B C 1
ATOM 4000 O O . PHE B 1 260 ? -4.658 8.907 -6.804 1.00 75.41 255 PHE B O 1
ATOM 4008 N N . ASP B 1 261 ? -4.948 8.863 -9.029 1.00 61.99 256 ASP B N 1
ATOM 4009 C CA . ASP B 1 261 ? -5.155 10.304 -9.090 1.00 62.77 256 ASP B CA 1
ATOM 4010 C C . ASP B 1 261 ? -6.627 10.694 -9.053 1.00 64.97 256 ASP B C 1
ATOM 4011 O O . ASP B 1 261 ? -6.947 11.872 -9.249 1.00 68.34 256 ASP B O 1
ATOM 4016 N N . GLY B 1 262 ? -7.524 9.744 -8.795 1.00 51.34 257 GLY B N 1
ATOM 4017 C CA . GLY B 1 262 ? -8.936 10.056 -8.712 1.00 54.22 257 GLY B CA 1
ATOM 4018 C C . GLY B 1 262 ? -9.592 10.443 -10.019 1.00 66.55 257 GLY B C 1
ATOM 4019 O O . GLY B 1 262 ? -10.656 11.067 -10.004 1.00 76.29 257 GLY B O 1
ATOM 4020 N N . THR B 1 263 ? -8.978 10.108 -11.153 1.00 62.62 258 THR B N 1
ATOM 4021 C CA . THR B 1 263 ? -9.530 10.428 -12.464 1.00 62.90 258 THR B CA 1
ATOM 4022 C C . THR B 1 263 ? -10.511 9.369 -12.966 1.00 66.05 258 THR B C 1
ATOM 4023 O O . THR B 1 263 ? -11.591 9.713 -13.458 1.00 63.33 258 THR B O 1
ATOM 4027 N N . LEU B 1 264 ? -10.150 8.091 -12.884 1.00 58.91 259 LEU B N 1
ATOM 4028 C CA . LEU B 1 264 ? -10.912 7.027 -13.520 1.00 61.29 259 LEU B CA 1
ATOM 4029 C C . LEU B 1 264 ? -11.555 6.114 -12.486 1.00 63.57 259 LEU B C 1
ATOM 4030 O O . LEU B 1 264 ? -11.108 6.009 -11.339 1.00 59.47 259 LEU B O 1
ATOM 4035 N N . MET B 1 265 ? -12.620 5.443 -12.922 1.00 57.97 260 MET B N 1
ATOM 4036 C CA . MET B 1 265 ? -13.295 4.431 -12.125 1.00 50.53 260 MET B CA 1
ATOM 4037 C C . MET B 1 265 ? -13.384 3.136 -12.919 1.00 55.49 260 MET B C 1
ATOM 4038 O O . MET B 1 265 ? -13.566 3.163 -14.138 1.00 67.34 260 MET B O 1
ATOM 4043 N N . ALA B 1 266 ? -13.231 2.004 -12.237 1.00 53.74 261 ALA B N 1
ATOM 4044 C CA . ALA B 1 266 ? -13.429 0.696 -12.848 1.00 56.80 261 ALA B CA 1
ATOM 4045 C C . ALA B 1 266 ? -14.501 -0.054 -12.071 1.00 59.65 261 ALA B C 1
ATOM 4046 O O . ALA B 1 266 ? -14.465 -0.090 -10.835 1.00 59.03 261 ALA B O 1
ATOM 4048 N N . THR B 1 267 ? -15.437 -0.667 -12.795 1.00 55.18 262 THR B N 1
ATOM 4049 C CA . THR B 1 267 ? -16.569 -1.336 -12.173 1.00 56.68 262 THR B CA 1
ATOM 4050 C C . THR B 1 267 ? -16.815 -2.677 -12.846 1.00 58.54 262 THR B C 1
ATOM 4051 O O . THR B 1 267 ? -16.422 -2.910 -13.994 1.00 77.66 262 THR B O 1
ATOM 4055 N N . ALA B 1 268 ? -17.523 -3.538 -12.122 1.00 45.21 263 ALA B N 1
ATOM 4056 C CA . ALA B 1 268 ? -17.970 -4.826 -12.626 1.00 50.76 263 ALA B CA 1
ATOM 4057 C C . ALA B 1 268 ? -19.322 -5.117 -11.998 1.00 61.33 263 ALA B C 1
ATOM 4058 O O . ALA B 1 268 ? -19.631 -4.608 -10.921 1.00 57.27 263 ALA B O 1
ATOM 4060 N N . SER B 1 269 ? -20.153 -5.878 -12.707 1.00 63.93 264 SER B N 1
ATOM 4061 C CA . SER B 1 269 ? -21.447 -6.284 -12.179 1.00 57.76 264 SER B CA 1
ATOM 4062 C C . SER B 1 269 ? -21.359 -7.679 -11.557 1.00 59.55 264 SER B C 1
ATOM 4063 O O . SER B 1 269 ? -20.294 -8.299 -11.510 1.00 62.96 264 SER B O 1
ATOM 4066 N N . ASP B 1 270 ? -22.516 -8.218 -11.159 1.00 63.04 265 ASP B N 1
ATOM 4067 C CA . ASP B 1 270 ? -22.560 -9.506 -10.470 1.00 66.39 265 ASP B CA 1
ATOM 4068 C C . ASP B 1 270 ? -21.934 -10.623 -11.295 1.00 73.90 265 ASP B C 1
ATOM 4069 O O . ASP B 1 270 ? -21.242 -11.489 -10.747 1.00 91.11 265 ASP B O 1
ATOM 4074 N N . LYS B 1 271 ? -22.148 -10.620 -12.613 1.00 64.64 266 LYS B N 1
ATOM 4075 C CA . LYS B 1 271 ? -21.676 -11.738 -13.425 1.00 66.17 266 LYS B CA 1
ATOM 4076 C C . LYS B 1 271 ? -20.165 -11.710 -13.620 1.00 59.95 266 LYS B C 1
ATOM 4077 O O . LYS B 1 271 ? -19.550 -12.762 -13.831 1.00 58.32 266 LYS B O 1
ATOM 4083 N N . GLY B 1 272 ? -19.548 -10.535 -13.546 1.00 52.35 267 GLY B N 1
ATOM 4084 C CA . GLY B 1 272 ? -18.110 -10.477 -13.690 1.00 52.80 267 GLY B CA 1
ATOM 4085 C C . GLY B 1 272 ? -17.604 -10.770 -15.080 1.00 50.87 267 GLY B C 1
ATOM 4086 O O . GLY B 1 272 ? -16.413 -11.038 -15.250 1.00 50.06 267 GLY B O 1
ATOM 4087 N N . THR B 1 273 ? -18.476 -10.721 -16.086 1.00 50.63 268 THR B N 1
ATOM 4088 C CA . THR B 1 273 ? -18.062 -10.998 -17.456 1.00 45.06 268 THR B CA 1
ATOM 4089 C C . THR B 1 273 ? -17.460 -9.765 -18.115 1.00 58.88 268 THR B C 1
ATOM 4090 O O . THR B 1 273 ? -16.594 -9.893 -18.988 1.00 72.43 268 THR B O 1
ATOM 4094 N N . ILE B 1 274 ? -17.913 -8.579 -17.719 1.00 60.56 269 ILE B N 1
ATOM 4095 C CA . ILE B 1 274 ? -17.598 -7.326 -18.392 1.00 59.99 269 ILE B CA 1
ATOM 4096 C C . ILE B 1 274 ? -17.063 -6.348 -17.351 1.00 65.30 269 ILE B C 1
ATOM 4097 O O . ILE B 1 274 ? -17.701 -6.117 -16.319 1.00 67.25 269 ILE B O 1
ATOM 4102 N N . ILE B 1 275 ? -15.891 -5.785 -17.621 1.00 58.91 270 ILE B N 1
ATOM 4103 C CA . ILE B 1 275 ? -15.260 -4.766 -16.789 1.00 51.22 270 ILE B CA 1
ATOM 4104 C C . ILE B 1 275 ? -15.380 -3.448 -17.534 1.00 62.46 270 ILE B C 1
ATOM 4105 O O . ILE B 1 275 ? -15.054 -3.376 -18.724 1.00 72.50 270 ILE B O 1
ATOM 4110 N N . ARG B 1 276 ? -15.866 -2.414 -16.862 1.00 65.51 271 ARG B N 1
ATOM 4111 C CA . ARG B 1 276 ? -16.035 -1.135 -17.534 1.00 57.56 271 ARG B CA 1
ATOM 4112 C C . ARG B 1 276 ? -15.200 -0.074 -16.831 1.00 51.33 271 ARG B C 1
ATOM 4113 O O . ARG B 1 276 ? -15.037 -0.112 -15.607 1.00 52.60 271 ARG B O 1
ATOM 4121 N N . VAL B 1 277 ? -14.662 0.867 -17.609 1.00 51.92 272 VAL B N 1
ATOM 4122 C CA . VAL B 1 277 ? -13.791 1.914 -17.084 1.00 59.86 272 VAL B CA 1
ATOM 4123 C C . VAL B 1 277 ? -14.314 3.259 -17.564 1.00 66.63 272 VAL B C 1
ATOM 4124 O O . VAL B 1 277 ? -14.421 3.488 -18.781 1.00 67.28 272 VAL B O 1
ATOM 4128 N N . PHE B 1 278 ? -14.602 4.151 -16.602 1.00 52.79 273 PHE B N 1
ATOM 4129 C CA . PHE B 1 278 ? -15.234 5.444 -16.814 1.00 57.90 273 PHE B CA 1
ATOM 4130 C C . PHE B 1 278 ? -14.326 6.603 -16.414 1.00 60.28 273 PHE B C 1
ATOM 4131 O O . PHE B 1 278 ? -13.435 6.477 -15.565 1.00 51.16 273 PHE B O 1
ATOM 4139 N N . ASP B 1 279 ? -14.624 7.758 -17.010 1.00 58.35 274 ASP B N 1
ATOM 4140 C CA . ASP B 1 279 ? -14.026 9.032 -16.638 1.00 56.24 274 ASP B CA 1
ATOM 4141 C C . ASP B 1 279 ? -14.887 9.680 -15.561 1.00 68.25 274 ASP B C 1
ATOM 4142 O O . ASP B 1 279 ? -16.068 9.963 -15.796 1.00 64.99 274 ASP B O 1
ATOM 4147 N N . ILE B 1 280 ? -14.295 9.922 -14.386 1.00 70.17 275 ILE B N 1
ATOM 4148 C CA . ILE B 1 280 ? -15.054 10.480 -13.267 1.00 59.05 275 ILE B CA 1
ATOM 4149 C C . ILE B 1 280 ? -15.604 11.858 -13.610 1.00 60.80 275 ILE B C 1
ATOM 4150 O O . ILE B 1 280 ? -16.736 12.198 -13.245 1.00 65.50 275 ILE B O 1
ATOM 4155 N N . GLU B 1 281 ? -14.812 12.678 -14.302 1.00 64.57 276 GLU B N 1
ATOM 4156 C CA . GLU B 1 281 ? -15.238 14.044 -14.586 1.00 69.89 276 GLU B CA 1
ATOM 4157 C C . GLU B 1 281 ? -16.481 14.066 -15.472 1.00 67.84 276 GLU B C 1
ATOM 4158 O O . GLU B 1 281 ? -17.446 14.783 -15.181 1.00 71.85 276 GLU B O 1
ATOM 4164 N N . THR B 1 282 ? -16.455 13.325 -16.583 1.00 67.85 277 THR B N 1
ATOM 4165 C CA . THR B 1 282 ? -17.552 13.255 -17.544 1.00 68.63 277 THR B CA 1
ATOM 4166 C C . THR B 1 282 ? -18.615 12.233 -17.151 1.00 60.83 277 THR B C 1
ATOM 4167 O O . THR B 1 282 ? -19.813 12.516 -17.256 1.00 56.99 277 THR B O 1
ATOM 4171 N N . GLY B 1 283 ? -18.197 11.029 -16.762 1.00 57.67 278 GLY B N 1
ATOM 4172 C CA . GLY B 1 283 ? -19.073 9.881 -16.687 1.00 47.57 278 GLY B CA 1
ATOM 4173 C C . GLY B 1 283 ? -19.029 8.987 -17.903 1.00 65.09 278 GLY B C 1
ATOM 4174 O O . GLY B 1 283 ? -19.754 7.984 -17.943 1.00 71.19 278 GLY B O 1
ATOM 4175 N N . ASP B 1 284 ? -18.193 9.317 -18.884 1.00 66.14 279 ASP B N 1
ATOM 4176 C CA . ASP B 1 284 ? -18.105 8.574 -20.129 1.00 61.65 279 ASP B CA 1
ATOM 4177 C C . ASP B 1 284 ? -17.395 7.246 -19.914 1.00 64.39 279 ASP B C 1
ATOM 4178 O O . ASP B 1 284 ? -16.298 7.202 -19.347 1.00 72.08 279 ASP B O 1
ATOM 4183 N N . LYS B 1 285 ? -18.014 6.161 -20.367 1.00 68.12 280 LYS B N 1
ATOM 4184 C CA . LYS B 1 285 ? -17.319 4.882 -20.409 1.00 67.83 280 LYS B CA 1
ATOM 4185 C C . LYS B 1 285 ? -16.208 4.970 -21.446 1.00 71.92 280 LYS B C 1
ATOM 4186 O O . LYS B 1 285 ? -16.465 5.296 -22.610 1.00 65.46 280 LYS B O 1
ATOM 4192 N N . ILE B 1 286 ? -14.971 4.722 -21.022 1.00 80.26 281 ILE B N 1
ATOM 4193 C CA . ILE B 1 286 ? -13.838 4.858 -21.930 1.00 71.79 281 ILE B CA 1
ATOM 4194 C C . ILE B 1 286 ? -13.332 3.486 -22.364 1.00 60.82 281 ILE B C 1
ATOM 4195 O O . ILE B 1 286 ? -12.836 3.329 -23.486 1.00 55.54 281 ILE B O 1
ATOM 4200 N N . TYR B 1 287 ? -13.440 2.478 -21.495 1.00 73.68 282 TYR B N 1
ATOM 4201 C CA . TYR B 1 287 ? -13.027 1.138 -21.909 1.00 72.54 282 TYR B CA 1
ATOM 4202 C C . TYR B 1 287 ? -14.011 0.073 -21.446 1.00 65.10 282 TYR B C 1
ATOM 4203 O O . TYR B 1 287 ? -14.758 0.261 -20.483 1.00 78.55 282 TYR B O 1
ATOM 4212 N N . GLN B 1 288 ? -13.996 -1.047 -22.170 1.00 59.28 283 GLN B N 1
ATOM 4213 C CA . GLN B 1 288 ? -14.813 -2.226 -21.887 1.00 54.09 283 GLN B CA 1
ATOM 4214 C C . GLN B 1 288 ? -13.965 -3.463 -22.151 1.00 58.98 283 GLN B C 1
ATOM 4215 O O . GLN B 1 288 ? -13.556 -3.715 -23.292 1.00 80.13 283 GLN B O 1
ATOM 4221 N N . PHE B 1 289 ? -13.702 -4.232 -21.101 1.00 51.27 284 PHE B N 1
ATOM 4222 C CA . PHE B 1 289 ? -12.932 -5.461 -21.177 1.00 57.39 284 PHE B CA 1
ATOM 4223 C C . PHE B 1 289 ? -13.830 -6.658 -20.900 1.00 62.79 284 PHE B C 1
ATOM 4224 O O . PHE B 1 289 ? -14.779 -6.569 -20.119 1.00 59.39 284 PHE B O 1
ATOM 4232 N N . ARG B 1 290 ? -13.545 -7.771 -21.567 1.00 60.68 285 ARG B N 1
ATOM 4233 C CA . ARG B 1 290 ? -14.213 -9.033 -21.280 1.00 49.77 285 ARG B CA 1
ATOM 4234 C C . ARG B 1 290 ? -13.342 -9.898 -20.374 1.00 57.18 285 ARG B C 1
ATOM 4235 O O . ARG B 1 290 ? -12.140 -10.046 -20.612 1.00 53.38 285 ARG B O 1
ATOM 4243 N N . ARG B 1 291 ? -13.953 -10.477 -19.339 1.00 72.72 286 ARG B N 1
ATOM 4244 C CA . ARG B 1 291 ? -13.270 -11.374 -18.411 1.00 61.70 286 ARG B CA 1
ATOM 4245 C C . ARG B 1 291 ? -13.941 -12.740 -18.434 1.00 60.06 286 ARG B C 1
ATOM 4246 O O . ARG B 1 291 ? -15.159 -12.841 -18.252 1.00 59.85 286 ARG B O 1
ATOM 4254 N N . GLY B 1 292 ? -13.141 -13.787 -18.649 1.00 62.52 287 GLY B N 1
ATOM 4255 C CA . GLY B 1 292 ? -13.625 -15.152 -18.763 1.00 54.05 287 GLY B CA 1
ATOM 4256 C C . GLY B 1 292 ? -14.713 -15.306 -19.817 1.00 64.16 287 GLY B C 1
ATOM 4257 O O . GLY B 1 292 ? -14.990 -14.418 -20.616 1.00 63.12 287 GLY B O 1
ATOM 4258 N N . THR B 1 293 ? -15.334 -16.485 -19.793 1.00 67.96 288 THR B N 1
ATOM 4259 C CA . THR B 1 293 ? -16.479 -16.776 -20.645 1.00 65.88 288 THR B CA 1
ATOM 4260 C C . THR B 1 293 ? -17.766 -16.882 -19.838 1.00 64.97 288 THR B C 1
ATOM 4261 O O . THR B 1 293 ? -18.705 -16.116 -20.069 1.00 74.13 288 THR B O 1
ATOM 4265 N N . TYR B 1 294 ? -17.822 -17.794 -18.875 1.00 68.84 289 TYR B N 1
ATOM 4266 C CA . TYR B 1 294 ? -18.978 -17.900 -18.003 1.00 68.58 289 TYR B CA 1
ATOM 4267 C C . TYR B 1 294 ? -18.774 -17.036 -16.762 1.00 71.57 289 TYR B C 1
ATOM 4268 O O . TYR B 1 294 ? -17.665 -16.596 -16.451 1.00 70.84 289 TYR B O 1
ATOM 4277 N N . ALA B 1 295 ? -19.866 -16.809 -16.038 1.00 73.32 290 ALA B N 1
ATOM 4278 C CA . ALA B 1 295 ? -19.857 -15.873 -14.924 1.00 66.21 290 ALA B CA 1
ATOM 4279 C C . ALA B 1 295 ? -19.177 -16.474 -13.700 1.00 70.39 290 ALA B C 1
ATOM 4280 O O . ALA B 1 295 ? -19.516 -17.579 -13.263 1.00 71.45 290 ALA B O 1
ATOM 4282 N N . THR B 1 296 ? -18.191 -15.747 -13.176 1.00 67.51 291 THR B N 1
ATOM 4283 C CA . THR B 1 296 ? -17.520 -16.064 -11.926 1.00 69.50 291 THR B CA 1
ATOM 4284 C C . THR B 1 296 ? -17.451 -14.780 -11.116 1.00 71.74 291 THR B C 1
ATOM 4285 O O . THR B 1 296 ? -17.451 -13.682 -11.675 1.00 84.59 291 THR B O 1
ATOM 4289 N N . ARG B 1 297 ? -17.420 -14.927 -9.796 1.00 66.75 292 ARG B N 1
ATOM 4290 C CA . ARG B 1 297 ? -17.395 -13.768 -8.917 1.00 64.41 292 ARG B CA 1
ATOM 4291 C C . ARG B 1 297 ? -16.020 -13.111 -8.922 1.00 56.43 292 ARG B C 1
ATOM 4292 O O . ARG B 1 297 ? -14.978 -13.766 -9.033 1.00 62.82 292 ARG B O 1
ATOM 4300 N N . ILE B 1 298 ? -16.035 -11.794 -8.777 1.00 56.44 293 ILE B N 1
ATOM 4301 C CA . ILE B 1 298 ? -14.840 -10.967 -8.787 1.00 62.16 293 ILE B CA 1
ATOM 4302 C C . ILE B 1 298 ? -14.536 -10.564 -7.357 1.00 61.53 293 ILE B C 1
ATOM 4303 O O . ILE B 1 298 ? -15.414 -10.064 -6.640 1.00 50.33 293 ILE B O 1
ATOM 4308 N N . TYR B 1 299 ? -13.299 -10.795 -6.940 1.00 62.96 294 TYR B N 1
ATOM 4309 C CA . TYR B 1 299 ? -12.894 -10.457 -5.590 1.00 62.86 294 TYR B CA 1
ATOM 4310 C C . TYR B 1 299 ? -12.322 -9.050 -5.523 1.00 64.98 294 TYR B C 1
ATOM 4311 O O . TYR B 1 299 ? -12.600 -8.317 -4.568 1.00 71.79 294 TYR B O 1
ATOM 4320 N N . SER B 1 300 ? -11.549 -8.638 -6.526 1.00 60.83 295 SER B N 1
ATOM 4321 C CA . SER B 1 300 ? -10.881 -7.351 -6.388 1.00 46.23 295 SER B CA 1
ATOM 4322 C C . SER B 1 300 ? -10.561 -6.755 -7.753 1.00 64.74 295 SER B C 1
ATOM 4323 O O . SER B 1 300 ? -10.381 -7.477 -8.739 1.00 70.37 295 SER B O 1
ATOM 4326 N N . ILE B 1 301 ? -10.504 -5.420 -7.790 1.00 54.67 296 ILE B N 1
ATOM 4327 C CA . ILE B 1 301 ? -10.004 -4.661 -8.932 1.00 55.94 296 ILE B CA 1
ATOM 4328 C C . ILE B 1 301 ? -9.014 -3.629 -8.413 1.00 45.37 296 ILE B C 1
ATOM 4329 O O . ILE B 1 301 ? -9.205 -3.065 -7.331 1.00 53.43 296 ILE B O 1
ATOM 4334 N N . SER B 1 302 ? -7.965 -3.371 -9.191 1.00 48.20 297 SER B N 1
ATOM 4335 C CA . SER B 1 302 ? -6.942 -2.416 -8.788 1.00 53.41 297 SER B CA 1
ATOM 4336 C C . SER B 1 302 ? -6.329 -1.774 -10.022 1.00 52.61 297 SER B C 1
ATOM 4337 O O . SER B 1 302 ? -5.957 -2.473 -10.965 1.00 57.28 297 SER B O 1
ATOM 4340 N N . PHE B 1 303 ? -6.202 -0.454 -10.005 1.00 43.46 298 PHE B N 1
ATOM 4341 C CA . PHE B 1 303 ? -5.456 0.220 -11.054 1.00 47.81 298 PHE B CA 1
ATOM 4342 C C . PHE B 1 303 ? -3.960 0.119 -10.795 1.00 48.59 298 PHE B C 1
ATOM 4343 O O . PHE B 1 303 ? -3.502 0.141 -9.649 1.00 51.55 298 PHE B O 1
ATOM 4351 N N . SER B 1 304 ? -3.196 0.014 -11.880 1.00 58.97 299 SER B N 1
ATOM 4352 C CA . SER B 1 304 ? -1.784 0.340 -11.800 1.00 52.69 299 SER B CA 1
ATOM 4353 C C . SER B 1 304 ? -1.681 1.832 -11.516 1.00 56.36 299 SER B C 1
ATOM 4354 O O . SER B 1 304 ? -2.595 2.597 -11.827 1.00 62.82 299 SER B O 1
ATOM 4357 N N . GLU B 1 305 ? -0.590 2.257 -10.878 1.00 59.92 300 GLU B N 1
ATOM 4358 C CA . GLU B 1 305 ? -0.632 3.625 -10.376 1.00 61.69 300 GLU B CA 1
ATOM 4359 C C . GLU B 1 305 ? -0.554 4.619 -11.533 1.00 63.18 300 GLU B C 1
ATOM 4360 O O . GLU B 1 305 ? -1.107 5.725 -11.452 1.00 77.70 300 GLU B O 1
ATOM 4366 N N . ASP B 1 306 ? 0.056 4.221 -12.658 1.00 64.93 301 ASP B N 1
ATOM 4367 C CA . ASP B 1 306 ? 0.022 5.072 -13.842 1.00 65.14 301 ASP B CA 1
ATOM 4368 C C . ASP B 1 306 ? -1.272 4.893 -14.625 1.00 61.58 301 ASP B C 1
ATOM 4369 O O . ASP B 1 306 ? -1.426 5.502 -15.684 1.00 57.00 301 ASP B O 1
ATOM 4374 N N . SER B 1 307 ? -2.196 4.070 -14.116 1.00 61.76 302 SER B N 1
ATOM 4375 C CA . SER B 1 307 ? -3.505 3.805 -14.714 1.00 56.82 302 SER B CA 1
ATOM 4376 C C . SER B 1 307 ? -3.391 3.197 -16.109 1.00 63.21 302 SER B C 1
ATOM 4377 O O . SER B 1 307 ? -4.326 3.282 -16.910 1.00 65.52 302 SER B O 1
ATOM 4380 N N . GLN B 1 308 ? -2.258 2.568 -16.401 1.00 61.43 303 GLN B N 1
ATOM 4381 C CA . GLN B 1 308 ? -2.077 1.863 -17.658 1.00 61.98 303 GLN B CA 1
ATOM 4382 C C . GLN B 1 308 ? -2.545 0.417 -17.593 1.00 71.10 303 GLN B C 1
ATOM 4383 O O . GLN B 1 308 ? -2.830 -0.179 -18.639 1.00 71.68 303 GLN B O 1
ATOM 4389 N N . TYR B 1 309 ? -2.640 -0.160 -16.397 1.00 73.72 304 TYR B N 1
ATOM 4390 C CA . TYR B 1 309 ? -3.097 -1.530 -16.241 1.00 56.03 304 TYR B CA 1
ATOM 4391 C C . TYR B 1 309 ? -4.155 -1.616 -15.152 1.00 58.01 304 TYR B C 1
ATOM 4392 O O . TYR B 1 309 ? -4.255 -0.757 -14.272 1.00 58.99 304 TYR B O 1
ATOM 4401 N N . LEU B 1 310 ? -4.951 -2.678 -15.236 1.00 56.54 305 LEU B N 1
ATOM 4402 C CA . LEU B 1 310 ? -6.069 -2.914 -14.336 1.00 56.80 305 LEU B CA 1
ATOM 4403 C C . LEU B 1 310 ? -6.083 -4.396 -13.995 1.00 67.58 305 LEU B C 1
ATOM 4404 O O . LEU B 1 310 ? -6.278 -5.234 -14.878 1.00 73.41 305 LEU B O 1
ATOM 4409 N N . ALA B 1 311 ? -5.900 -4.721 -12.725 1.00 64.40 306 ALA B N 1
ATOM 4410 C CA . ALA B 1 311 ? -5.871 -6.105 -12.285 1.00 56.09 306 ALA B CA 1
ATOM 4411 C C . ALA B 1 311 ? -7.224 -6.471 -11.692 1.00 58.33 306 ALA B C 1
ATOM 4412 O O . ALA B 1 311 ? -7.838 -5.673 -10.974 1.00 64.09 306 ALA B O 1
ATOM 4414 N N . VAL B 1 312 ? -7.684 -7.682 -11.996 1.00 42.64 307 VAL B N 1
ATOM 4415 C CA . VAL B 1 312 ? -8.957 -8.186 -11.493 1.00 63.55 307 VAL B CA 1
ATOM 4416 C C . VAL B 1 312 ? -8.746 -9.616 -11.025 1.00 69.48 307 VAL B C 1
ATOM 4417 O O . VAL B 1 312 ? -8.258 -10.459 -11.791 1.00 70.21 307 VAL B O 1
ATOM 4421 N N . THR B 1 313 ? -9.112 -9.888 -9.773 1.00 68.93 308 THR B N 1
ATOM 4422 C CA . THR B 1 313 ? -8.977 -11.207 -9.175 1.00 63.58 308 THR B CA 1
ATOM 4423 C C . THR B 1 313 ? -10.368 -11.726 -8.854 1.00 50.87 308 THR B C 1
ATOM 4424 O O . THR B 1 313 ? -11.244 -10.952 -8.441 1.00 51.71 308 THR B O 1
ATOM 4428 N N . GLY B 1 314 ? -10.568 -13.030 -9.038 1.00 53.82 309 GLY B N 1
ATOM 4429 C CA . GLY B 1 314 ? -11.894 -13.559 -8.778 1.00 52.82 309 GLY B CA 1
ATOM 4430 C C . GLY B 1 314 ? -11.981 -14.989 -8.285 1.00 65.43 309 GLY B C 1
ATOM 4431 O O . GLY B 1 314 ? -10.974 -15.594 -7.909 1.00 78.48 309 GLY B O 1
ATOM 4432 N N . SER B 1 315 ? -13.186 -15.554 -8.331 1.00 75.77 310 SER B N 1
ATOM 4433 C CA . SER B 1 315 ? -13.541 -16.787 -7.628 1.00 76.29 310 SER B CA 1
ATOM 4434 C C . SER B 1 315 ? -12.969 -18.035 -8.250 1.00 74.18 310 SER B C 1
ATOM 4435 O O . SER B 1 315 ? -13.379 -19.141 -7.879 1.00 86.74 310 SER B O 1
ATOM 4438 N N . SER B 1 316 ? -12.038 -17.913 -9.175 1.00 75.05 311 SER B N 1
ATOM 4439 C CA . SER B 1 316 ? -11.624 -19.094 -9.904 1.00 90.61 311 SER B CA 1
ATOM 4440 C C . SER B 1 316 ? -10.116 -19.152 -10.065 1.00 88.22 311 SER B C 1
ATOM 4441 O O . SER B 1 316 ? -9.611 -19.539 -11.123 1.00 98.04 311 SER B O 1
ATOM 4444 N N . LYS B 1 317 ? -9.372 -18.800 -9.010 1.00 91.91 312 LYS B N 1
ATOM 4445 C CA . LYS B 1 317 ? -7.914 -18.720 -9.088 1.00 92.95 312 LYS B CA 1
ATOM 4446 C C . LYS B 1 317 ? -7.465 -17.771 -10.193 1.00 98.67 312 LYS B C 1
ATOM 4447 O O . LYS B 1 317 ? -6.293 -17.792 -10.601 1.00 110.93 312 LYS B O 1
ATOM 4453 N N . THR B 1 318 ? -8.359 -16.921 -10.698 1.00 94.53 313 THR B N 1
ATOM 4454 C CA . THR B 1 318 ? -8.029 -16.088 -11.841 1.00 87.64 313 THR B CA 1
ATOM 4455 C C . THR B 1 318 ? -7.546 -14.720 -11.403 1.00 78.94 313 THR B C 1
ATOM 4456 O O . THR B 1 318 ? -8.171 -14.057 -10.558 1.00 74.86 313 THR B O 1
ATOM 4460 N N . VAL B 1 319 ? -6.427 -14.315 -12.000 1.00 77.81 314 VAL B N 1
ATOM 4461 C CA . VAL B 1 319 ? -5.917 -12.958 -11.937 1.00 77.09 314 VAL B CA 1
ATOM 4462 C C . VAL B 1 319 ? -5.684 -12.508 -13.371 1.00 69.85 314 VAL B C 1
ATOM 4463 O O . VAL B 1 319 ? -4.821 -13.057 -14.065 1.00 70.13 314 VAL B O 1
ATOM 4467 N N . HIS B 1 320 ? -6.442 -11.514 -13.809 1.00 67.02 315 HIS B N 1
ATOM 4468 C CA . HIS B 1 320 ? -6.339 -10.970 -15.155 1.00 57.71 315 HIS B CA 1
ATOM 4469 C C . HIS B 1 320 ? -5.787 -9.553 -15.100 1.00 66.29 315 HIS B C 1
ATOM 4470 O O . HIS B 1 320 ? -6.179 -8.765 -14.234 1.00 76.25 315 HIS B O 1
ATOM 4477 N N . ILE B 1 321 ? -4.892 -9.224 -16.030 1.00 51.90 316 ILE B N 1
ATOM 4478 C CA . ILE B 1 321 ? -4.387 -7.862 -16.197 1.00 55.23 316 ILE B CA 1
ATOM 4479 C C . ILE B 1 321 ? -4.927 -7.334 -17.522 1.00 63.98 316 ILE B C 1
ATOM 4480 O O . ILE B 1 321 ? -4.722 -7.953 -18.576 1.00 59.86 316 ILE B O 1
ATOM 4485 N N . PHE B 1 322 ? -5.611 -6.193 -17.464 1.00 69.97 317 PHE B N 1
ATOM 4486 C CA . PHE B 1 322 ? -6.173 -5.511 -18.622 1.00 62.45 317 PHE B CA 1
ATOM 4487 C C . PHE B 1 322 ? -5.383 -4.233 -18.883 1.00 62.99 317 PHE B C 1
ATOM 4488 O O . PHE B 1 322 ? -4.953 -3.560 -17.944 1.00 62.85 317 PHE B O 1
ATOM 4496 N N . LYS B 1 323 ? -5.201 -3.896 -20.157 1.00 64.15 318 LYS B N 1
ATOM 4497 C CA . LYS B 1 323 ? -4.330 -2.804 -20.574 1.00 65.62 318 LYS B CA 1
ATOM 4498 C C . LYS B 1 323 ? -5.144 -1.621 -21.088 1.00 73.16 318 LYS B C 1
ATOM 4499 O O . LYS B 1 323 ? -6.173 -1.805 -21.749 1.00 87.62 318 LYS B O 1
ATOM 4505 N N . LEU B 1 324 ? -4.679 -0.407 -20.782 1.00 88.41 319 LEU B N 1
ATOM 4506 C CA . LEU B 1 324 ? -5.361 0.817 -21.189 1.00 90.89 319 LEU B CA 1
ATOM 4507 C C . LEU B 1 324 ? -4.701 1.524 -22.367 1.00 100.31 319 LEU B C 1
ATOM 4508 O O . LEU B 1 324 ? -5.398 2.227 -23.106 1.00 95.40 319 LEU B O 1
ATOM 4513 N N . GLY B 1 325 ? -3.393 1.357 -22.574 1.00 112.11 320 GLY B N 1
ATOM 4514 C CA . GLY B 1 325 ? -2.755 1.813 -23.801 1.00 129.69 320 GLY B CA 1
ATOM 4515 C C . GLY B 1 325 ? -3.028 3.239 -24.238 1.00 148.20 320 GLY B C 1
ATOM 4516 O O . GLY B 1 325 ? -3.709 3.463 -25.242 1.00 152.62 320 GLY B O 1
ATOM 4517 N N . HIS B 1 326 ? -2.510 4.205 -23.487 1.00 160.69 321 HIS B N 1
ATOM 4518 C CA . HIS B 1 326 ? -2.766 5.629 -23.725 1.00 165.21 321 HIS B CA 1
ATOM 4519 C C . HIS B 1 326 ? -2.368 6.113 -25.122 1.00 168.01 321 HIS B C 1
ATOM 4520 O O . HIS B 1 326 ? -1.720 5.400 -25.887 1.00 165.14 321 HIS B O 1
ATOM 4527 N N . GLU B 1 412 ? -13.150 0.737 -28.280 1.00 95.67 407 GLU B N 1
ATOM 4528 C CA . GLU B 1 412 ? -14.417 0.058 -28.033 1.00 106.97 407 GLU B CA 1
ATOM 4529 C C . GLU B 1 412 ? -14.228 -1.032 -26.971 1.00 110.59 407 GLU B C 1
ATOM 4530 O O . GLU B 1 412 ? -14.199 -0.739 -25.774 1.00 107.98 407 GLU B O 1
ATOM 4536 N N . SER B 1 413 ? -14.078 -2.280 -27.407 1.00 107.51 408 SER B N 1
ATOM 4537 C CA . SER B 1 413 ? -14.034 -3.430 -26.518 1.00 95.85 408 SER B CA 1
ATOM 4538 C C . SER B 1 413 ? -12.702 -4.155 -26.664 1.00 96.41 408 SER B C 1
ATOM 4539 O O . SER B 1 413 ? -11.922 -3.893 -27.583 1.00 105.80 408 SER B O 1
ATOM 4542 N N . SER B 1 414 ? -12.456 -5.087 -25.748 1.00 81.10 409 SER B N 1
ATOM 4543 C CA . SER B 1 414 ? -11.186 -5.801 -25.703 1.00 78.61 409 SER B CA 1
ATOM 4544 C C . SER B 1 414 ? -11.297 -6.944 -24.700 1.00 84.89 409 SER B C 1
ATOM 4545 O O . SER B 1 414 ? -12.279 -7.061 -23.963 1.00 83.08 409 SER B O 1
ATOM 4548 N N . ARG B 1 415 ? -10.271 -7.787 -24.686 1.00 82.79 410 ARG B N 1
ATOM 4549 C CA . ARG B 1 415 ? -10.127 -8.876 -23.730 1.00 84.20 410 ARG B CA 1
ATOM 4550 C C . ARG B 1 415 ? -8.879 -8.605 -22.891 1.00 81.25 410 ARG B C 1
ATOM 4551 O O . ARG B 1 415 ? -8.286 -7.525 -22.957 1.00 80.84 410 ARG B O 1
ATOM 4559 N N . HIS B 1 416 ? -8.477 -9.588 -22.093 1.00 80.32 411 HIS B N 1
ATOM 4560 C CA . HIS B 1 416 ? -7.392 -9.346 -21.155 1.00 74.99 411 HIS B CA 1
ATOM 4561 C C . HIS B 1 416 ? -6.038 -9.360 -21.856 1.00 77.70 411 HIS B C 1
ATOM 4562 O O . HIS B 1 416 ? -5.816 -10.087 -22.829 1.00 82.05 411 HIS B O 1
ATOM 4569 N N . PHE B 1 417 ? -5.140 -8.512 -21.355 1.00 59.99 412 PHE B N 1
ATOM 4570 C CA . PHE B 1 417 ? -3.796 -8.352 -21.888 1.00 60.35 412 PHE B CA 1
ATOM 4571 C C . PHE B 1 417 ? -2.823 -9.371 -21.316 1.00 87.00 412 PHE B C 1
ATOM 4572 O O . PHE B 1 417 ? -1.839 -9.720 -21.978 1.00 85.06 412 PHE B O 1
ATOM 4580 N N . ALA B 1 418 ? -3.077 -9.858 -20.105 1.00 82.79 413 ALA B N 1
ATOM 4581 C CA . ALA B 1 418 ? -2.204 -10.850 -19.496 1.00 82.75 413 ALA B CA 1
ATOM 4582 C C . ALA B 1 418 ? -2.963 -11.550 -18.379 1.00 78.65 413 ALA B C 1
ATOM 4583 O O . ALA B 1 418 ? -4.073 -11.158 -18.009 1.00 94.96 413 ALA B O 1
ATOM 4585 N N . SER B 1 419 ? -2.338 -12.591 -17.835 1.00 61.21 414 SER B N 1
ATOM 4586 C CA . SER B 1 419 ? -2.952 -13.371 -16.772 1.00 70.82 414 SER B CA 1
ATOM 4587 C C . SER B 1 419 ? -1.870 -13.987 -15.896 1.00 69.32 414 SER B C 1
ATOM 4588 O O . SER B 1 419 ? -0.769 -14.301 -16.359 1.00 59.41 414 SER B O 1
ATOM 4591 N N . LEU B 1 420 ? -2.213 -14.168 -14.623 1.00 76.69 415 LEU B N 1
ATOM 4592 C CA . LEU B 1 420 ? -1.360 -14.792 -13.621 1.00 78.15 415 LEU B CA 1
ATOM 4593 C C . LEU B 1 420 ? -2.015 -16.080 -13.141 1.00 72.93 415 LEU B C 1
ATOM 4594 O O . LEU B 1 420 ? -3.223 -16.116 -12.894 1.00 82.40 415 LEU B O 1
ATOM 4599 N N . LYS B 1 421 ? -1.227 -17.143 -13.012 1.00 69.11 416 LYS B N 1
ATOM 4600 C CA . LYS B 1 421 ? -1.749 -18.426 -12.552 1.00 75.43 416 LYS B CA 1
ATOM 4601 C C . LYS B 1 421 ? -1.076 -18.813 -11.244 1.00 82.38 416 LYS B C 1
ATOM 4602 O O . LYS B 1 421 ? 0.144 -19.013 -11.198 1.00 76.11 416 LYS B O 1
ATOM 4608 N N . LEU B 1 422 ? -1.876 -18.928 -10.188 1.00 84.44 417 LEU B N 1
ATOM 4609 C CA . LEU B 1 422 ? -1.372 -19.431 -8.923 1.00 74.48 417 LEU B CA 1
ATOM 4610 C C . LEU B 1 422 ? -0.976 -20.901 -9.066 1.00 76.23 417 LEU B C 1
ATOM 4611 O O . LEU B 1 422 ? -1.568 -21.635 -9.863 1.00 93.25 417 LEU B O 1
ATOM 4616 N N . PRO B 1 423 ? 0.029 -21.351 -8.312 1.00 72.17 418 PRO B N 1
ATOM 4617 C CA . PRO B 1 423 ? 0.530 -22.721 -8.486 1.00 76.49 418 PRO B CA 1
ATOM 4618 C C . PRO B 1 423 ? -0.567 -23.762 -8.309 1.00 70.26 418 PRO B C 1
ATOM 4619 O O . PRO B 1 423 ? -1.538 -23.562 -7.586 1.00 74.26 418 PRO B O 1
ATOM 4623 N N . VAL B 1 424 ? -0.417 -24.872 -9.032 1.00 75.31 419 VAL B N 1
ATOM 4624 C CA . VAL B 1 424 ? -1.459 -25.899 -9.100 1.00 84.86 419 VAL B CA 1
ATOM 4625 C C . VAL B 1 424 ? -1.885 -26.366 -7.711 1.00 94.31 419 VAL B C 1
ATOM 4626 O O . VAL B 1 424 ? -3.081 -26.575 -7.458 1.00 95.00 419 VAL B O 1
ATOM 4630 N N . GLU B 1 425 ? -0.932 -26.506 -6.789 1.00 97.64 420 GLU B N 1
ATOM 4631 C CA . GLU B 1 425 ? -1.249 -26.972 -5.443 1.00 91.78 420 GLU B CA 1
ATOM 4632 C C . GLU B 1 425 ? -2.147 -26.008 -4.674 1.00 88.55 420 GLU B C 1
ATOM 4633 O O . GLU B 1 425 ? -2.785 -26.422 -3.696 1.00 98.36 420 GLU B O 1
ATOM 4639 N N . THR B 1 426 ? -2.218 -24.745 -5.090 1.00 79.05 421 THR B N 1
ATOM 4640 C CA . THR B 1 426 ? -2.948 -23.743 -4.325 1.00 77.16 421 THR B CA 1
ATOM 4641 C C . THR B 1 426 ? -4.419 -24.125 -4.206 1.00 81.05 421 THR B C 1
ATOM 4642 O O . THR B 1 426 ? -4.989 -24.787 -5.077 1.00 88.33 421 THR B O 1
ATOM 4646 N N . ASN B 1 427 ? -5.024 -23.722 -3.093 1.00 86.00 422 ASN B N 1
ATOM 4647 C CA . ASN B 1 427 ? -6.446 -23.948 -2.896 1.00 94.80 422 ASN B CA 1
ATOM 4648 C C . ASN B 1 427 ? -7.236 -23.203 -3.959 1.00 92.76 422 ASN B C 1
ATOM 4649 O O . ASN B 1 427 ? -6.902 -22.074 -4.330 1.00 88.95 422 ASN B O 1
ATOM 4654 N N . SER B 1 428 ? -8.283 -23.848 -4.465 1.00 89.13 423 SER B N 1
ATOM 4655 C CA . SER B 1 428 ? -9.098 -23.200 -5.478 1.00 80.70 423 SER B CA 1
ATOM 4656 C C . SER B 1 428 ? -10.115 -22.251 -4.869 1.00 81.45 423 SER B C 1
ATOM 4657 O O . SER B 1 428 ? -10.703 -21.442 -5.593 1.00 82.10 423 SER B O 1
ATOM 4660 N N . HIS B 1 429 ? -10.328 -22.327 -3.558 1.00 83.94 424 HIS B N 1
ATOM 4661 C CA . HIS B 1 429 ? -11.206 -21.406 -2.840 1.00 80.06 424 HIS B CA 1
ATOM 4662 C C . HIS B 1 429 ? -10.451 -20.279 -2.161 1.00 78.49 424 HIS B C 1
ATOM 4663 O O . HIS B 1 429 ? -10.800 -19.895 -1.042 1.00 94.79 424 HIS B O 1
ATOM 4670 N N . VAL B 1 430 ? -9.437 -19.715 -2.779 1.00 72.64 425 VAL B N 1
ATOM 4671 C CA . VAL B 1 430 ? -8.677 -18.672 -2.112 1.00 76.27 425 VAL B CA 1
ATOM 4672 C C . VAL B 1 430 ? -9.125 -17.347 -2.692 1.00 79.13 425 VAL B C 1
ATOM 4673 O O . VAL B 1 430 ? -9.377 -17.227 -3.899 1.00 84.41 425 VAL B O 1
ATOM 4677 N N . MET B 1 431 ? -9.243 -16.353 -1.828 1.00 63.96 426 MET B N 1
ATOM 4678 C CA . MET B 1 431 ? -9.493 -14.997 -2.264 1.00 54.01 426 MET B CA 1
ATOM 4679 C C . MET B 1 431 ? -8.155 -14.289 -2.288 1.00 58.52 426 MET B C 1
ATOM 4680 O O . MET B 1 431 ? -7.279 -14.562 -1.463 1.00 73.95 426 MET B O 1
ATOM 4685 N N . THR B 1 432 ? -7.986 -13.410 -3.262 1.00 54.42 427 THR B N 1
ATOM 4686 C CA . THR B 1 432 ? -6.706 -12.767 -3.467 1.00 58.41 427 THR B CA 1
ATOM 4687 C C . THR B 1 432 ? -6.924 -11.289 -3.724 1.00 61.45 427 THR B C 1
ATOM 4688 O O . THR B 1 432 ? -7.998 -10.851 -4.147 1.00 69.03 427 THR B O 1
ATOM 4692 N N . ILE B 1 433 ? -5.883 -10.526 -3.435 1.00 49.33 428 ILE B N 1
ATOM 4693 C CA . ILE B 1 433 ? -5.795 -9.134 -3.833 1.00 43.68 428 ILE B CA 1
ATOM 4694 C C . ILE B 1 433 ? -4.510 -9.012 -4.634 1.00 57.67 428 ILE B C 1
ATOM 4695 O O . ILE B 1 433 ? -3.604 -9.847 -4.532 1.00 57.30 428 ILE B O 1
ATOM 4700 N N . SER B 1 434 ? -4.447 -7.978 -5.459 1.00 54.27 429 SER B N 1
ATOM 4701 C CA . SER B 1 434 ? -3.295 -7.759 -6.314 1.00 60.13 429 SER B CA 1
ATOM 4702 C C . SER B 1 434 ? -2.849 -6.311 -6.211 1.00 50.75 429 SER B C 1
ATOM 4703 O O . SER B 1 434 ? -3.606 -5.430 -5.795 1.00 67.62 429 SER B O 1
ATOM 4706 N N . SER B 1 435 ? -1.600 -6.077 -6.607 1.00 41.25 430 SER B N 1
ATOM 4707 C CA . SER B 1 435 ? -1.087 -4.722 -6.741 1.00 51.76 430 SER B CA 1
ATOM 4708 C C . SER B 1 435 ? -0.068 -4.723 -7.868 1.00 50.00 430 SER B C 1
ATOM 4709 O O . SER B 1 435 ? 0.786 -5.612 -7.930 1.00 49.25 430 SER B O 1
ATOM 4712 N N . ILE B 1 436 ? -0.170 -3.731 -8.752 1.00 50.42 431 ILE B N 1
ATOM 4713 C CA . ILE B 1 436 ? 0.735 -3.576 -9.886 1.00 53.69 431 ILE B CA 1
ATOM 4714 C C . ILE B 1 436 ? 1.764 -2.502 -9.564 1.00 54.81 431 ILE B C 1
ATOM 4715 O O . ILE B 1 436 ? 1.404 -1.357 -9.256 1.00 48.69 431 ILE B O 1
ATOM 4720 N N . GLY B 1 437 ? 3.044 -2.858 -9.665 1.00 58.90 432 GLY B N 1
ATOM 4721 C CA . GLY B 1 437 ? 4.121 -1.945 -9.356 1.00 64.55 432 GLY B CA 1
ATOM 4722 C C . GLY B 1 437 ? 4.659 -1.229 -10.584 1.00 69.88 432 GLY B C 1
ATOM 4723 O O . GLY B 1 437 ? 4.397 -1.598 -11.725 1.00 79.77 432 GLY B O 1
ATOM 4724 N N . SER B 1 438 ? 5.434 -0.181 -10.317 1.00 71.01 433 SER B N 1
ATOM 4725 C CA . SER B 1 438 ? 6.119 0.523 -11.386 1.00 69.98 433 SER B CA 1
ATOM 4726 C C . SER B 1 438 ? 7.107 -0.416 -12.072 1.00 81.08 433 SER B C 1
ATOM 4727 O O . SER B 1 438 ? 7.714 -1.272 -11.420 1.00 89.92 433 SER B O 1
ATOM 4730 N N . PRO B 1 439 ? 7.293 -0.276 -13.383 1.00 69.51 434 PRO B N 1
ATOM 4731 C CA . PRO B 1 439 ? 8.167 -1.209 -14.095 1.00 70.86 434 PRO B CA 1
ATOM 4732 C C . PRO B 1 439 ? 9.601 -1.114 -13.607 1.00 77.14 434 PRO B C 1
ATOM 4733 O O . PRO B 1 439 ? 10.116 -0.040 -13.285 1.00 74.62 434 PRO B O 1
ATOM 4737 N N . ILE B 1 440 ? 10.237 -2.279 -13.563 1.00 84.54 435 ILE B N 1
ATOM 4738 C CA . ILE B 1 440 ? 11.589 -2.459 -13.063 1.00 87.42 435 ILE B CA 1
ATOM 4739 C C . ILE B 1 440 ? 12.356 -3.276 -14.096 1.00 87.55 435 ILE B C 1
ATOM 4740 O O . ILE B 1 440 ? 11.767 -3.931 -14.959 1.00 86.91 435 ILE B O 1
ATOM 4745 N N . ASP B 1 441 ? 13.683 -3.177 -14.051 1.00 91.58 436 ASP B N 1
ATOM 4746 C CA . ASP B 1 441 ? 14.508 -3.928 -14.985 1.00 95.89 436 ASP B CA 1
ATOM 4747 C C . ASP B 1 441 ? 14.907 -5.279 -14.400 1.00 101.15 436 ASP B C 1
ATOM 4748 O O . ASP B 1 441 ? 15.390 -5.359 -13.267 1.00 117.14 436 ASP B O 1
ATOM 4753 N N . ILE B 1 442 ? 14.704 -6.331 -15.196 1.00 92.88 437 ILE B N 1
ATOM 4754 C CA . ILE B 1 442 ? 14.941 -7.723 -14.832 1.00 85.04 437 ILE B CA 1
ATOM 4755 C C . ILE B 1 442 ? 16.196 -8.220 -15.533 1.00 95.89 437 ILE B C 1
ATOM 4756 O O . ILE B 1 442 ? 16.448 -7.895 -16.703 1.00 99.34 437 ILE B O 1
ATOM 4761 N N . ASP B 1 443 ? 16.970 -9.023 -14.810 1.00 102.33 438 ASP B N 1
ATOM 4762 C CA . ASP B 1 443 ? 18.095 -9.739 -15.388 1.00 103.49 438 ASP B CA 1
ATOM 4763 C C . ASP B 1 443 ? 17.550 -10.847 -16.277 1.00 105.21 438 ASP B C 1
ATOM 4764 O O . ASP B 1 443 ? 16.778 -11.694 -15.817 1.00 94.94 438 ASP B O 1
ATOM 4769 N N . THR B 1 444 ? 17.917 -10.815 -17.561 1.00 119.27 439 THR B N 1
ATOM 4770 C CA . THR B 1 444 ? 17.396 -11.805 -18.500 1.00 129.02 439 THR B CA 1
ATOM 4771 C C . THR B 1 444 ? 17.800 -13.209 -18.082 1.00 127.85 439 THR B C 1
ATOM 4772 O O . THR B 1 444 ? 16.959 -14.112 -18.002 1.00 124.45 439 THR B O 1
ATOM 4776 N N . SER B 1 445 ? 19.081 -13.409 -17.797 1.00 126.23 440 SER B N 1
ATOM 4777 C CA . SER B 1 445 ? 19.489 -14.629 -17.127 1.00 120.96 440 SER B CA 1
ATOM 4778 C C . SER B 1 445 ? 18.921 -14.656 -15.708 1.00 125.44 440 SER B C 1
ATOM 4779 O O . SER B 1 445 ? 18.492 -13.639 -15.161 1.00 130.77 440 SER B O 1
ATOM 4782 N N . GLU B 1 446 ? 18.932 -15.845 -15.116 1.00 125.32 441 GLU B N 1
ATOM 4783 C CA . GLU B 1 446 ? 18.226 -16.280 -13.915 1.00 124.28 441 GLU B CA 1
ATOM 4784 C C . GLU B 1 446 ? 16.745 -16.509 -14.200 1.00 121.36 441 GLU B C 1
ATOM 4785 O O . GLU B 1 446 ? 16.085 -17.175 -13.405 1.00 119.26 441 GLU B O 1
ATOM 4791 N N . TYR B 1 447 ? 16.216 -16.056 -15.345 1.00 123.66 442 TYR B N 1
ATOM 4792 C CA . TYR B 1 447 ? 14.815 -16.216 -15.722 1.00 120.64 442 TYR B CA 1
ATOM 4793 C C . TYR B 1 447 ? 14.609 -16.095 -17.228 1.00 127.49 442 TYR B C 1
ATOM 4794 O O . TYR B 1 447 ? 14.325 -14.999 -17.732 1.00 127.90 442 TYR B O 1
ATOM 4803 N N . PRO B 1 448 ? 14.739 -17.186 -17.983 1.00 130.92 443 PRO B N 1
ATOM 4804 C CA . PRO B 1 448 ? 14.163 -17.219 -19.332 1.00 130.70 443 PRO B CA 1
ATOM 4805 C C . PRO B 1 448 ? 12.713 -17.686 -19.297 1.00 125.88 443 PRO B C 1
ATOM 4806 O O . PRO B 1 448 ? 12.331 -18.559 -18.514 1.00 123.82 443 PRO B O 1
ATOM 4810 N N . GLU B 1 449 ? 11.880 -17.068 -20.134 1.00 121.75 444 GLU B N 1
ATOM 4811 C CA . GLU B 1 449 ? 12.281 -15.943 -20.975 1.00 122.96 444 GLU B CA 1
ATOM 4812 C C . GLU B 1 449 ? 11.642 -14.672 -20.425 1.00 112.19 444 GLU B C 1
ATOM 4813 O O . GLU B 1 449 ? 12.062 -13.564 -20.744 1.00 112.24 444 GLU B O 1
ATOM 4819 N N . PRO B 1 465 ? 20.174 -8.533 -23.747 1.00 128.78 460 PRO B N 1
ATOM 4820 C CA . PRO B 1 465 ? 20.577 -7.689 -22.616 1.00 128.82 460 PRO B CA 1
ATOM 4821 C C . PRO B 1 465 ? 19.826 -8.041 -21.335 1.00 132.35 460 PRO B C 1
ATOM 4822 O O . PRO B 1 465 ? 19.807 -9.206 -20.942 1.00 135.07 460 PRO B O 1
ATOM 4826 N N . VAL B 1 466 ? 19.236 -7.036 -20.690 1.00 130.13 461 VAL B N 1
ATOM 4827 C CA . VAL B 1 466 ? 18.330 -7.223 -19.559 1.00 114.30 461 VAL B CA 1
ATOM 4828 C C . VAL B 1 466 ? 17.116 -6.338 -19.801 1.00 105.73 461 VAL B C 1
ATOM 4829 O O . VAL B 1 466 ? 17.245 -5.228 -20.329 1.00 100.08 461 VAL B O 1
ATOM 4833 N N . MET B 1 467 ? 15.930 -6.826 -19.438 1.00 105.19 462 MET B N 1
ATOM 4834 C CA . MET B 1 467 ? 14.709 -6.254 -19.993 1.00 104.95 462 MET B CA 1
ATOM 4835 C C . MET B 1 467 ? 13.735 -5.791 -18.917 1.00 96.04 462 MET B C 1
ATOM 4836 O O . MET B 1 467 ? 13.661 -6.361 -17.827 1.00 87.82 462 MET B O 1
ATOM 4841 N N . LYS B 1 468 ? 12.961 -4.763 -19.266 1.00 94.47 463 LYS B N 1
ATOM 4842 C CA . LYS B 1 468 ? 12.058 -4.084 -18.345 1.00 95.02 463 LYS B CA 1
ATOM 4843 C C . LYS B 1 468 ? 10.713 -4.803 -18.286 1.00 93.00 463 LYS B C 1
ATOM 4844 O O . LYS B 1 468 ? 10.108 -5.087 -19.326 1.00 105.91 463 LYS B O 1
ATOM 4850 N N . MET B 1 469 ? 10.250 -5.090 -17.069 1.00 77.29 464 MET B N 1
ATOM 4851 C CA . MET B 1 469 ? 8.995 -5.783 -16.822 1.00 75.51 464 MET B CA 1
ATOM 4852 C C . MET B 1 469 ? 8.145 -4.977 -15.847 1.00 77.02 464 MET B C 1
ATOM 4853 O O . MET B 1 469 ? 8.595 -3.994 -15.248 1.00 82.57 464 MET B O 1
ATOM 4858 N N . VAL B 1 470 ? 6.898 -5.409 -15.694 1.00 79.24 465 VAL B N 1
ATOM 4859 C CA . VAL B 1 470 ? 5.937 -4.796 -14.786 1.00 82.54 465 VAL B CA 1
ATOM 4860 C C . VAL B 1 470 ? 5.726 -5.757 -13.617 1.00 73.95 465 VAL B C 1
ATOM 4861 O O . VAL B 1 470 ? 5.153 -6.842 -13.802 1.00 61.89 465 VAL B O 1
ATOM 4865 N N . PRO B 1 471 ? 6.160 -5.411 -12.407 1.00 77.73 466 PRO B N 1
ATOM 4866 C CA . PRO B 1 471 ? 6.038 -6.343 -11.281 1.00 63.10 466 PRO B CA 1
ATOM 4867 C C . PRO B 1 471 ? 4.629 -6.321 -10.713 1.00 56.77 466 PRO B C 1
ATOM 4868 O O . PRO B 1 471 ? 4.000 -5.266 -10.598 1.00 61.85 466 PRO B O 1
ATOM 4872 N N . ILE B 1 472 ? 4.127 -7.502 -10.359 1.00 61.24 467 ILE B N 1
ATOM 4873 C CA . ILE B 1 472 ? 2.793 -7.645 -9.785 1.00 67.16 467 ILE B CA 1
ATOM 4874 C C . ILE B 1 472 ? 2.857 -8.538 -8.554 1.00 61.20 467 ILE B C 1
ATOM 4875 O O . ILE B 1 472 ? 3.469 -9.611 -8.591 1.00 68.36 467 ILE B O 1
ATOM 4880 N N . ARG B 1 473 ? 2.221 -8.096 -7.470 1.00 57.14 468 ARG B N 1
ATOM 4881 C CA . ARG B 1 473 ? 2.129 -8.849 -6.225 1.00 61.25 468 ARG B CA 1
ATOM 4882 C C . ARG B 1 473 ? 0.707 -9.365 -6.060 1.00 64.40 468 ARG B C 1
ATOM 4883 O O . ARG B 1 473 ? -0.262 -8.643 -6.325 1.00 65.76 468 ARG B O 1
ATOM 4891 N N . VAL B 1 474 ? 0.586 -10.612 -5.613 1.00 62.88 469 VAL B N 1
ATOM 4892 C CA . VAL B 1 474 ? -0.708 -11.245 -5.381 1.00 61.92 469 VAL B CA 1
ATOM 4893 C C . VAL B 1 474 ? -0.677 -11.878 -3.999 1.00 63.21 469 VAL B C 1
ATOM 4894 O O . VAL B 1 474 ? 0.212 -12.682 -3.703 1.00 64.61 469 VAL B O 1
ATOM 4898 N N . VAL B 1 475 ? -1.632 -11.512 -3.147 1.00 62.52 470 VAL B N 1
ATOM 4899 C CA . VAL B 1 475 ? -1.700 -12.058 -1.796 1.00 55.61 470 VAL B CA 1
ATOM 4900 C C . VAL B 1 475 ? -2.993 -12.843 -1.644 1.00 56.39 470 VAL B C 1
ATOM 4901 O O . VAL B 1 475 ? -4.060 -12.395 -2.080 1.00 62.27 470 VAL B O 1
ATOM 4905 N N . SER B 1 476 ? -2.894 -14.010 -1.007 1.00 63.78 471 SER B N 1
ATOM 4906 C CA . SER B 1 476 ? -3.989 -14.968 -0.954 1.00 62.63 471 SER B CA 1
ATOM 4907 C C . SER B 1 476 ? -4.504 -15.131 0.471 1.00 70.46 471 SER B C 1
ATOM 4908 O O . SER B 1 476 ? -3.838 -14.773 1.448 1.00 63.07 471 SER B O 1
ATOM 4911 N N . SER B 1 477 ? -5.717 -15.680 0.572 1.00 68.40 472 SER B N 1
ATOM 4912 C CA . SER B 1 477 ? -6.319 -15.904 1.881 1.00 65.85 472 SER B CA 1
ATOM 4913 C C . SER B 1 477 ? -5.529 -16.922 2.692 1.00 73.96 472 SER B C 1
ATOM 4914 O O . SER B 1 477 ? -5.399 -16.785 3.914 1.00 79.56 472 SER B O 1
ATOM 4917 N N . ASP B 1 478 ? -5.001 -17.957 2.034 1.00 75.54 473 ASP B N 1
ATOM 4918 C CA . ASP B 1 478 ? -4.174 -18.940 2.728 1.00 74.27 473 ASP B CA 1
ATOM 4919 C C . ASP B 1 478 ? -2.863 -18.363 3.243 1.00 75.24 473 ASP B C 1
ATOM 4920 O O . ASP B 1 478 ? -2.151 -19.053 3.981 1.00 82.33 473 ASP B O 1
ATOM 4925 N N . GLY B 1 479 ? -2.523 -17.137 2.871 1.00 82.81 474 GLY B N 1
ATOM 4926 C CA . GLY B 1 479 ? -1.459 -16.406 3.512 1.00 82.09 474 GLY B CA 1
ATOM 4927 C C . GLY B 1 479 ? -0.122 -16.422 2.811 1.00 81.82 474 GLY B C 1
ATOM 4928 O O . GLY B 1 479 ? 0.909 -16.305 3.485 1.00 87.43 474 GLY B O 1
ATOM 4929 N N . TYR B 1 480 ? -0.096 -16.539 1.490 1.00 72.69 475 TYR B N 1
ATOM 4930 C CA . TYR B 1 480 ? 1.148 -16.409 0.754 1.00 68.03 475 TYR B CA 1
ATOM 4931 C C . TYR B 1 480 ? 1.033 -15.226 -0.193 1.00 63.41 475 TYR B C 1
ATOM 4932 O O . TYR B 1 480 ? -0.064 -14.884 -0.658 1.00 57.22 475 TYR B O 1
ATOM 4941 N N . LEU B 1 481 ? 2.169 -14.588 -0.464 1.00 61.96 476 LEU B N 1
ATOM 4942 C CA . LEU B 1 481 ? 2.253 -13.645 -1.566 1.00 70.83 476 LEU B CA 1
ATOM 4943 C C . LEU B 1 481 ? 3.166 -14.198 -2.650 1.00 75.88 476 LEU B C 1
ATOM 4944 O O . LEU B 1 481 ? 4.193 -14.838 -2.369 1.00 80.00 476 LEU B O 1
ATOM 4949 N N . TYR B 1 482 ? 2.752 -13.946 -3.886 1.00 69.20 477 TYR B N 1
ATOM 4950 C CA . TYR B 1 482 ? 3.370 -14.428 -5.104 1.00 59.96 477 TYR B CA 1
ATOM 4951 C C . TYR B 1 482 ? 3.811 -13.218 -5.914 1.00 53.66 477 TYR B C 1
ATOM 4952 O O . TYR B 1 482 ? 3.071 -12.229 -6.025 1.00 54.99 477 TYR B O 1
ATOM 4961 N N . ASN B 1 483 ? 5.012 -13.304 -6.477 1.00 49.47 478 ASN B N 1
ATOM 4962 C CA . ASN B 1 483 ? 5.603 -12.237 -7.269 1.00 53.63 478 ASN B CA 1
ATOM 4963 C C . ASN B 1 483 ? 5.627 -12.665 -8.728 1.00 62.82 478 ASN B C 1
ATOM 4964 O O . ASN B 1 483 ? 6.306 -13.635 -9.087 1.00 61.89 478 ASN B O 1
ATOM 4969 N N . PHE B 1 484 ? 4.901 -11.933 -9.564 1.00 68.41 479 PHE B N 1
ATOM 4970 C CA . PHE B 1 484 ? 4.919 -12.126 -11.004 1.00 64.12 479 PHE B CA 1
ATOM 4971 C C . PHE B 1 484 ? 5.551 -10.924 -11.687 1.00 61.88 479 PHE B C 1
ATOM 4972 O O . PHE B 1 484 ? 5.684 -9.843 -11.107 1.00 69.65 479 PHE B O 1
ATOM 4980 N N . VAL B 1 485 ? 5.923 -11.125 -12.944 1.00 60.32 480 VAL B N 1
ATOM 4981 C CA . VAL B 1 485 ? 6.356 -10.045 -13.819 1.00 63.45 480 VAL B CA 1
ATOM 4982 C C . VAL B 1 485 ? 5.638 -10.183 -15.149 1.00 62.00 480 VAL B C 1
ATOM 4983 O O . VAL B 1 485 ? 5.503 -11.287 -15.689 1.00 66.91 480 VAL B O 1
ATOM 4987 N N . MET B 1 486 ? 5.175 -9.057 -15.671 1.00 59.10 481 MET B N 1
ATOM 4988 C CA . MET B 1 486 ? 4.476 -9.004 -16.941 1.00 61.35 481 MET B CA 1
ATOM 4989 C C . MET B 1 486 ? 5.356 -8.316 -17.973 1.00 69.51 481 MET B C 1
ATOM 4990 O O . MET B 1 486 ? 6.078 -7.366 -17.653 1.00 67.37 481 MET B O 1
ATOM 4995 N N . ASP B 1 487 ? 5.300 -8.808 -19.203 1.00 71.92 482 ASP B N 1
ATOM 4996 C CA . ASP B 1 487 ? 6.015 -8.196 -20.310 1.00 73.18 482 ASP B CA 1
ATOM 4997 C C . ASP B 1 487 ? 5.137 -7.076 -20.859 1.00 70.74 482 ASP B C 1
ATOM 4998 O O . ASP B 1 487 ? 4.078 -7.351 -21.439 1.00 70.94 482 ASP B O 1
ATOM 5003 N N . PRO B 1 488 ? 5.524 -5.808 -20.685 1.00 68.35 483 PRO B N 1
ATOM 5004 C CA . PRO B 1 488 ? 4.622 -4.703 -21.059 1.00 68.91 483 PRO B CA 1
ATOM 5005 C C . PRO B 1 488 ? 4.302 -4.659 -22.540 1.00 78.32 483 PRO B C 1
ATOM 5006 O O . PRO B 1 488 ? 3.358 -3.959 -22.934 1.00 80.62 483 PRO B O 1
ATOM 5010 N N . GLU B 1 489 ? 5.044 -5.395 -23.361 1.00 79.13 484 GLU B N 1
ATOM 5011 C CA . GLU B 1 489 ? 4.891 -5.385 -24.806 1.00 78.80 484 GLU B CA 1
ATOM 5012 C C . GLU B 1 489 ? 4.217 -6.632 -25.349 1.00 79.97 484 GLU B C 1
ATOM 5013 O O . GLU B 1 489 ? 3.519 -6.551 -26.363 1.00 87.96 484 GLU B O 1
ATOM 5019 N N . ARG B 1 490 ? 4.406 -7.780 -24.695 1.00 71.11 485 ARG B N 1
ATOM 5020 C CA . ARG B 1 490 ? 3.911 -9.051 -25.201 1.00 75.02 485 ARG B CA 1
ATOM 5021 C C . ARG B 1 490 ? 2.787 -9.645 -24.367 1.00 74.79 485 ARG B C 1
ATOM 5022 O O . ARG B 1 490 ? 1.999 -10.431 -24.900 1.00 82.55 485 ARG B O 1
ATOM 5030 N N . GLY B 1 491 ? 2.696 -9.293 -23.089 1.00 73.38 486 GLY B N 1
ATOM 5031 C CA . GLY B 1 491 ? 1.579 -9.747 -22.270 1.00 66.39 486 GLY B CA 1
ATOM 5032 C C . GLY B 1 491 ? 1.596 -11.249 -22.069 1.00 68.73 486 GLY B C 1
ATOM 5033 O O . GLY B 1 491 ? 2.617 -11.836 -21.696 1.00 80.62 486 GLY B O 1
ATOM 5034 N N . GLY B 1 492 ? 0.450 -11.884 -22.319 1.00 61.68 487 GLY B N 1
ATOM 5035 C CA . GLY B 1 492 ? 0.373 -13.328 -22.214 1.00 62.58 487 GLY B CA 1
ATOM 5036 C C . GLY B 1 492 ? 0.497 -13.822 -20.780 1.00 79.16 487 GLY B C 1
ATOM 5037 O O . GLY B 1 492 ? 0.215 -13.110 -19.810 1.00 72.43 487 GLY B O 1
ATOM 5038 N N . ASP B 1 493 ? 0.935 -15.069 -20.648 1.00 75.80 488 ASP B N 1
ATOM 5039 C CA . ASP B 1 493 ? 1.086 -15.659 -19.329 1.00 81.33 488 ASP B CA 1
ATOM 5040 C C . ASP B 1 493 ? 2.323 -15.065 -18.666 1.00 88.10 488 ASP B C 1
ATOM 5041 O O . ASP B 1 493 ? 3.392 -14.982 -19.277 1.00 97.48 488 ASP B O 1
ATOM 5046 N N . CYS B 1 494 ? 2.171 -14.633 -17.421 1.00 84.79 489 CYS B N 1
ATOM 5047 C CA . CYS B 1 494 ? 3.259 -13.987 -16.706 1.00 79.49 489 CYS B CA 1
ATOM 5048 C C . CYS B 1 494 ? 4.009 -15.003 -15.864 1.00 71.60 489 CYS B C 1
ATOM 5049 O O . CYS B 1 494 ? 3.415 -15.928 -15.304 1.00 69.30 489 CYS B O 1
ATOM 5052 N N . LEU B 1 495 ? 5.318 -14.814 -15.777 1.00 71.86 490 LEU B N 1
ATOM 5053 C CA . LEU B 1 495 ? 6.153 -15.731 -15.024 1.00 81.12 490 LEU B CA 1
ATOM 5054 C C . LEU B 1 495 ? 6.022 -15.477 -13.530 1.00 86.76 490 LEU B C 1
ATOM 5055 O O . LEU B 1 495 ? 6.001 -14.329 -13.079 1.00 88.29 490 LEU B O 1
ATOM 5060 N N . ILE B 1 496 ? 5.938 -16.559 -12.762 1.00 85.96 491 ILE B N 1
ATOM 5061 C CA . ILE B 1 496 ? 5.858 -16.476 -11.309 1.00 86.21 491 ILE B CA 1
ATOM 5062 C C . ILE B 1 496 ? 7.294 -16.571 -10.803 1.00 81.94 491 ILE B C 1
ATOM 5063 O O . ILE B 1 496 ? 7.937 -17.615 -10.931 1.00 84.40 491 ILE B O 1
ATOM 5068 N N . LEU B 1 497 ? 7.808 -15.479 -10.231 1.00 68.93 492 LEU B N 1
ATOM 5069 C CA . LEU B 1 497 ? 9.228 -15.443 -9.909 1.00 74.10 492 LEU B CA 1
ATOM 5070 C C . LEU B 1 497 ? 9.519 -16.108 -8.564 1.00 75.05 492 LEU B C 1
ATOM 5071 O O . LEU B 1 497 ? 10.472 -16.888 -8.438 1.00 75.04 492 LEU B O 1
ATOM 5076 N N . SER B 1 498 ? 8.737 -15.778 -7.535 1.00 68.25 493 SER B N 1
ATOM 5077 C CA . SER B 1 498 ? 8.976 -16.291 -6.191 1.00 65.97 493 SER B CA 1
ATOM 5078 C C . SER B 1 498 ? 7.699 -16.157 -5.379 1.00 73.27 493 SER B C 1
ATOM 5079 O O . SER B 1 498 ? 6.775 -15.442 -5.761 1.00 69.58 493 SER B O 1
ATOM 5082 N N . GLN B 1 499 ? 7.674 -16.834 -4.235 1.00 69.93 494 GLN B N 1
ATOM 5083 C CA . GLN B 1 499 ? 6.548 -16.731 -3.321 1.00 63.92 494 GLN B CA 1
ATOM 5084 C C . GLN B 1 499 ? 7.050 -16.942 -1.906 1.00 64.57 494 GLN B C 1
ATOM 5085 O O . GLN B 1 499 ? 8.144 -17.466 -1.688 1.00 68.39 494 GLN B O 1
ATOM 5091 N N . TYR B 1 500 ? 6.217 -16.559 -0.943 1.00 68.61 495 TYR B N 1
ATOM 5092 C CA . TYR B 1 500 ? 6.516 -16.916 0.440 1.00 72.83 495 TYR B CA 1
ATOM 5093 C C . TYR B 1 500 ? 5.305 -16.631 1.310 1.00 75.18 495 TYR B C 1
ATOM 5094 O O . TYR B 1 500 ? 4.418 -15.860 0.931 1.00 52.15 495 TYR B O 1
ATOM 5103 N N . SER B 1 501 ? 5.263 -17.297 2.460 1.00 74.79 496 SER B N 1
ATOM 5104 C CA . SER B 1 501 ? 4.218 -17.029 3.426 1.00 70.95 496 SER B CA 1
ATOM 5105 C C . SER B 1 501 ? 4.538 -15.747 4.182 1.00 71.48 496 SER B C 1
ATOM 5106 O O . SER B 1 501 ? 5.693 -15.327 4.285 1.00 83.21 496 SER B O 1
ATOM 5109 N N . ILE B 1 502 ? 3.493 -15.127 4.720 1.00 69.95 497 ILE B N 1
ATOM 5110 C CA . ILE B 1 502 ? 3.652 -13.896 5.482 1.00 77.62 497 ILE B CA 1
ATOM 5111 C C . ILE B 1 502 ? 3.287 -14.151 6.934 1.00 93.74 497 ILE B C 1
ATOM 5112 O O . ILE B 1 502 ? 2.782 -13.257 7.621 1.00 102.22 497 ILE B O 1
ATOM 5117 N N . LEU B 1 503 ? 3.570 -15.351 7.426 1.00 97.45 498 LEU B N 1
ATOM 5118 C CA . LEU B 1 503 ? 3.027 -15.743 8.718 1.00 87.66 498 LEU B CA 1
ATOM 5119 C C . LEU B 1 503 ? 4.135 -16.262 9.633 1.00 90.92 498 LEU B C 1
ATOM 5120 O O . LEU B 1 503 ? 5.069 -16.935 9.187 1.00 90.00 498 LEU B O 1
ATOM 5125 N N . MET C 1 6 ? 3.476 -51.886 2.804 1.00 125.24 1 MET C N 1
ATOM 5126 C CA . MET C 1 6 ? 3.589 -50.578 2.163 1.00 147.42 1 MET C CA 1
ATOM 5127 C C . MET C 1 6 ? 2.460 -49.655 2.662 1.00 156.95 1 MET C C 1
ATOM 5128 O O . MET C 1 6 ? 1.305 -49.794 2.266 1.00 156.12 1 MET C O 1
ATOM 5133 N N . SER C 1 7 ? 2.781 -48.726 3.568 1.00 166.83 2 SER C N 1
ATOM 5134 C CA . SER C 1 7 ? 1.709 -48.168 4.388 1.00 181.62 2 SER C CA 1
ATOM 5135 C C . SER C 1 7 ? 1.076 -46.849 3.955 1.00 187.85 2 SER C C 1
ATOM 5136 O O . SER C 1 7 ? 0.017 -46.845 3.318 1.00 195.50 2 SER C O 1
ATOM 5139 N N . ASP C 1 8 ? 1.738 -45.738 4.282 1.00 185.47 3 ASP C N 1
ATOM 5140 C CA . ASP C 1 8 ? 1.250 -44.373 4.079 1.00 178.00 3 ASP C CA 1
ATOM 5141 C C . ASP C 1 8 ? 2.215 -43.462 4.831 1.00 172.50 3 ASP C C 1
ATOM 5142 O O . ASP C 1 8 ? 3.033 -43.963 5.608 1.00 170.94 3 ASP C O 1
ATOM 5147 N N . SER C 1 9 ? 2.160 -42.137 4.651 1.00 174.29 4 SER C N 1
ATOM 5148 C CA . SER C 1 9 ? 2.854 -41.258 5.591 1.00 174.60 4 SER C CA 1
ATOM 5149 C C . SER C 1 9 ? 1.953 -40.268 6.323 1.00 178.50 4 SER C C 1
ATOM 5150 O O . SER C 1 9 ? 1.691 -40.461 7.508 1.00 183.25 4 SER C O 1
ATOM 5153 N N . SER C 1 10 ? 1.446 -39.241 5.654 1.00 171.21 5 SER C N 1
ATOM 5154 C CA . SER C 1 10 ? 0.768 -38.040 6.166 1.00 163.76 5 SER C CA 1
ATOM 5155 C C . SER C 1 10 ? 1.213 -37.391 7.490 1.00 158.61 5 SER C C 1
ATOM 5156 O O . SER C 1 10 ? 0.339 -37.015 8.281 1.00 159.21 5 SER C O 1
ATOM 5159 N N . PRO C 1 11 ? 2.537 -37.202 7.796 1.00 150.28 6 PRO C N 1
ATOM 5160 C CA . PRO C 1 11 ? 2.891 -36.304 8.911 1.00 144.00 6 PRO C CA 1
ATOM 5161 C C . PRO C 1 11 ? 3.360 -34.944 8.410 1.00 137.55 6 PRO C C 1
ATOM 5162 O O . PRO C 1 11 ? 3.994 -34.884 7.353 1.00 142.67 6 PRO C O 1
ATOM 5166 N N . THR C 1 12 ? 3.114 -33.866 9.148 1.00 128.45 7 THR C N 1
ATOM 5167 C CA . THR C 1 12 ? 3.696 -32.570 8.807 1.00 118.67 7 THR C CA 1
ATOM 5168 C C . THR C 1 12 ? 5.137 -32.483 9.302 1.00 111.50 7 THR C C 1
ATOM 5169 O O . THR C 1 12 ? 5.447 -32.903 10.421 1.00 117.81 7 THR C O 1
ATOM 5173 N N . ILE C 1 13 ? 6.017 -31.941 8.457 1.00 100.46 8 ILE C N 1
ATOM 5174 C CA . ILE C 1 13 ? 7.421 -31.720 8.797 1.00 92.37 8 ILE C CA 1
ATOM 5175 C C . ILE C 1 13 ? 7.592 -30.397 9.522 1.00 90.84 8 ILE C C 1
ATOM 5176 O O . ILE C 1 13 ? 7.071 -29.362 9.094 1.00 94.53 8 ILE C O 1
ATOM 5181 N N . ASN C 1 14 ? 8.361 -30.426 10.603 1.00 92.63 9 ASN C N 1
ATOM 5182 C CA . ASN C 1 14 ? 8.658 -29.228 11.359 1.00 91.83 9 ASN C CA 1
ATOM 5183 C C . ASN C 1 14 ? 10.120 -28.829 11.305 1.00 87.85 9 ASN C C 1
ATOM 5184 O O . ASN C 1 14 ? 10.440 -27.695 11.677 1.00 87.07 9 ASN C O 1
ATOM 5189 N N . PHE C 1 15 ? 11.017 -29.732 10.902 1.00 78.58 10 PHE C N 1
ATOM 5190 C CA . PHE C 1 15 ? 12.426 -29.399 11.028 1.00 79.72 10 PHE C CA 1
ATOM 5191 C C . PHE C 1 15 ? 13.320 -30.292 10.164 1.00 90.49 10 PHE C C 1
ATOM 5192 O O . PHE C 1 15 ? 13.223 -31.519 10.230 1.00 93.16 10 PHE C O 1
ATOM 5200 N N . ILE C 1 16 ? 14.278 -29.670 9.459 1.00 96.43 11 ILE C N 1
ATOM 5201 C CA . ILE C 1 16 ? 15.271 -30.363 8.629 1.00 100.04 11 ILE C CA 1
ATOM 5202 C C . ILE C 1 16 ? 16.646 -29.723 8.804 1.00 94.29 11 ILE C C 1
ATOM 5203 O O . ILE C 1 16 ? 16.759 -28.497 8.910 1.00 104.12 11 ILE C O 1
ATOM 5208 N N . ASN C 1 17 ? 17.692 -30.554 8.825 1.00 87.95 12 ASN C N 1
ATOM 5209 C CA . ASN C 1 17 ? 19.059 -30.049 8.779 1.00 91.37 12 ASN C CA 1
ATOM 5210 C C . ASN C 1 17 ? 20.012 -31.170 8.371 1.00 90.52 12 ASN C C 1
ATOM 5211 O O . ASN C 1 17 ? 19.727 -32.356 8.571 1.00 90.54 12 ASN C O 1
ATOM 5216 N N . PHE C 1 18 ? 21.144 -30.776 7.796 1.00 87.73 13 PHE C N 1
ATOM 5217 C CA . PHE C 1 18 ? 22.275 -31.665 7.586 1.00 90.94 13 PHE C CA 1
ATOM 5218 C C . PHE C 1 18 ? 23.138 -31.711 8.842 1.00 96.71 13 PHE C C 1
ATOM 5219 O O . PHE C 1 18 ? 23.087 -30.816 9.689 1.00 102.81 13 PHE C O 1
ATOM 5227 N N . ASN C 1 19 ? 23.932 -32.771 8.966 1.00 98.65 14 ASN C N 1
ATOM 5228 C CA . ASN C 1 19 ? 25.023 -32.696 9.922 1.00 99.19 14 ASN C CA 1
ATOM 5229 C C . ASN C 1 19 ? 26.081 -31.727 9.401 1.00 98.12 14 ASN C C 1
ATOM 5230 O O . ASN C 1 19 ? 26.007 -31.229 8.276 1.00 106.76 14 ASN C O 1
ATOM 5235 N N . GLN C 1 20 ? 27.083 -31.462 10.235 1.00 96.10 15 GLN C N 1
ATOM 5236 C CA . GLN C 1 20 ? 28.089 -30.470 9.879 1.00 94.99 15 GLN C CA 1
ATOM 5237 C C . GLN C 1 20 ? 28.894 -30.874 8.649 1.00 95.11 15 GLN C C 1
ATOM 5238 O O . GLN C 1 20 ? 29.557 -30.021 8.051 1.00 94.22 15 GLN C O 1
ATOM 5244 N N . THR C 1 21 ? 28.835 -32.145 8.245 1.00 98.74 16 THR C N 1
ATOM 5245 C CA . THR C 1 21 ? 29.654 -32.652 7.152 1.00 108.85 16 THR C CA 1
ATOM 5246 C C . THR C 1 21 ? 28.891 -32.818 5.845 1.00 110.16 16 THR C C 1
ATOM 5247 O O . THR C 1 21 ? 29.524 -32.968 4.793 1.00 111.51 16 THR C O 1
ATOM 5251 N N . GLY C 1 22 ? 27.562 -32.778 5.873 1.00 109.43 17 GLY C N 1
ATOM 5252 C CA . GLY C 1 22 ? 26.791 -33.082 4.689 1.00 110.66 17 GLY C CA 1
ATOM 5253 C C . GLY C 1 22 ? 26.575 -34.557 4.447 1.00 116.96 17 GLY C C 1
ATOM 5254 O O . GLY C 1 22 ? 26.052 -34.928 3.390 1.00 121.92 17 GLY C O 1
ATOM 5255 N N . THR C 1 23 ? 26.946 -35.410 5.402 1.00 111.02 18 THR C N 1
ATOM 5256 C CA . THR C 1 23 ? 26.844 -36.851 5.227 1.00 104.80 18 THR C CA 1
ATOM 5257 C C . THR C 1 23 ? 25.509 -37.412 5.689 1.00 108.83 18 THR C C 1
ATOM 5258 O O . THR C 1 23 ? 25.159 -38.533 5.299 1.00 119.97 18 THR C O 1
ATOM 5262 N N . CYS C 1 24 ? 24.776 -36.681 6.527 1.00 102.01 19 CYS C N 1
ATOM 5263 C CA . CYS C 1 24 ? 23.503 -37.142 7.058 1.00 109.08 19 CYS C CA 1
ATOM 5264 C C . CYS C 1 24 ? 22.518 -35.978 7.093 1.00 105.51 19 CYS C C 1
ATOM 5265 O O . CYS C 1 24 ? 22.913 -34.809 7.099 1.00 102.34 19 CYS C O 1
ATOM 5268 N N . ILE C 1 25 ? 21.222 -36.300 7.117 1.00 104.34 20 ILE C N 1
ATOM 5269 C CA . ILE C 1 25 ? 20.173 -35.302 7.323 1.00 106.01 20 ILE C CA 1
ATOM 5270 C C . ILE C 1 25 ? 19.291 -35.752 8.480 1.00 109.69 20 ILE C C 1
ATOM 5271 O O . ILE C 1 25 ? 18.813 -36.892 8.498 1.00 109.16 20 ILE C O 1
ATOM 5276 N N . SER C 1 26 ? 19.100 -34.864 9.452 1.00 110.43 21 SER C N 1
ATOM 5277 C CA . SER C 1 26 ? 18.175 -35.070 10.559 1.00 108.93 21 SER C CA 1
ATOM 5278 C C . SER C 1 26 ? 16.834 -34.409 10.267 1.00 104.63 21 SER C C 1
ATOM 5279 O O . SER C 1 26 ? 16.779 -33.335 9.663 1.00 105.82 21 SER C O 1
ATOM 5282 N N . LEU C 1 27 ? 15.751 -35.058 10.696 1.00 105.03 22 LEU C N 1
ATOM 5283 C CA . LEU C 1 27 ? 14.399 -34.590 10.414 1.00 100.41 22 LEU C CA 1
ATOM 5284 C C . LEU C 1 27 ? 13.466 -34.831 11.596 1.00 98.04 22 LEU C C 1
ATOM 5285 O O . LEU C 1 27 ? 13.563 -35.855 12.274 1.00 97.12 22 LEU C O 1
ATOM 5290 N N . GLY C 1 28 ? 12.576 -33.866 11.846 1.00 93.38 23 GLY C N 1
ATOM 5291 C CA . GLY C 1 28 ? 11.571 -33.963 12.893 1.00 95.17 23 GLY C CA 1
ATOM 5292 C C . GLY C 1 28 ? 10.167 -33.606 12.429 1.00 101.63 23 GLY C C 1
ATOM 5293 O O . GLY C 1 28 ? 9.941 -32.502 11.915 1.00 101.96 23 GLY C O 1
ATOM 5294 N N . THR C 1 29 ? 9.211 -34.528 12.604 1.00 101.64 24 THR C N 1
ATOM 5295 C CA . THR C 1 29 ? 7.835 -34.358 12.152 1.00 98.02 24 THR C CA 1
ATOM 5296 C C . THR C 1 29 ? 6.895 -34.160 13.342 1.00 105.06 24 THR C C 1
ATOM 5297 O O . THR C 1 29 ? 7.323 -34.003 14.491 1.00 108.56 24 THR C O 1
ATOM 5301 N N . SER C 1 30 ? 5.591 -34.163 13.054 1.00 108.97 25 SER C N 1
ATOM 5302 C CA . SER C 1 30 ? 4.549 -34.074 14.068 1.00 113.70 25 SER C CA 1
ATOM 5303 C C . SER C 1 30 ? 4.414 -35.340 14.916 1.00 120.24 25 SER C C 1
ATOM 5304 O O . SER C 1 30 ? 3.597 -35.349 15.846 1.00 129.21 25 SER C O 1
ATOM 5307 N N . LYS C 1 31 ? 5.148 -36.422 14.611 1.00 121.97 26 LYS C N 1
ATOM 5308 C CA . LYS C 1 31 ? 5.243 -37.556 15.539 1.00 137.62 26 LYS C CA 1
ATOM 5309 C C . LYS C 1 31 ? 6.591 -38.234 15.263 1.00 144.37 26 LYS C C 1
ATOM 5310 O O . LYS C 1 31 ? 6.715 -39.072 14.370 1.00 145.33 26 LYS C O 1
ATOM 5316 N N . GLY C 1 32 ? 7.601 -37.831 16.021 1.00 152.65 27 GLY C N 1
ATOM 5317 C CA . GLY C 1 32 ? 8.917 -38.441 16.055 1.00 151.99 27 GLY C CA 1
ATOM 5318 C C . GLY C 1 32 ? 9.990 -37.708 15.257 1.00 143.21 27 GLY C C 1
ATOM 5319 O O . GLY C 1 32 ? 9.823 -36.592 14.750 1.00 140.56 27 GLY C O 1
ATOM 5320 N N . PHE C 1 33 ? 11.120 -38.401 15.118 1.00 137.58 28 PHE C N 1
ATOM 5321 C CA . PHE C 1 33 ? 12.248 -37.939 14.327 1.00 132.84 28 PHE C CA 1
ATOM 5322 C C . PHE C 1 33 ? 12.831 -39.096 13.509 1.00 130.61 28 PHE C C 1
ATOM 5323 O O . PHE C 1 33 ? 12.688 -40.281 13.858 1.00 126.26 28 PHE C O 1
ATOM 5331 N N . LYS C 1 34 ? 13.533 -38.715 12.430 1.00 133.64 29 LYS C N 1
ATOM 5332 C CA . LYS C 1 34 ? 14.229 -39.600 11.502 1.00 130.62 29 LYS C CA 1
ATOM 5333 C C . LYS C 1 34 ? 15.662 -39.087 11.312 1.00 125.30 29 LYS C C 1
ATOM 5334 O O . LYS C 1 34 ? 15.951 -37.886 11.442 1.00 127.32 29 LYS C O 1
ATOM 5340 N N . ILE C 1 35 ? 16.561 -40.006 10.957 1.00 114.77 30 ILE C N 1
ATOM 5341 C CA . ILE C 1 35 ? 17.937 -39.688 10.583 1.00 107.25 30 ILE C CA 1
ATOM 5342 C C . ILE C 1 35 ? 18.313 -40.515 9.359 1.00 109.31 30 ILE C C 1
ATOM 5343 O O . ILE C 1 35 ? 18.272 -41.756 9.398 1.00 116.19 30 ILE C O 1
ATOM 5348 N N . PHE C 1 36 ? 18.738 -39.822 8.301 1.00 111.64 31 PHE C N 1
ATOM 5349 C CA . PHE C 1 36 ? 19.120 -40.438 7.040 1.00 111.72 31 PHE C CA 1
ATOM 5350 C C . PHE C 1 36 ? 20.594 -40.199 6.732 1.00 105.42 31 PHE C C 1
ATOM 5351 O O . PHE C 1 36 ? 21.189 -39.196 7.140 1.00 100.65 31 PHE C O 1
ATOM 5359 N N . ASN C 1 37 ? 21.173 -41.149 6.005 1.00 105.38 32 ASN C N 1
ATOM 5360 C CA . ASN C 1 37 ? 22.492 -41.033 5.400 1.00 113.25 32 ASN C CA 1
ATOM 5361 C C . ASN C 1 37 ? 22.367 -40.551 3.954 1.00 110.28 32 ASN C C 1
ATOM 5362 O O . ASN C 1 37 ? 21.405 -40.886 3.260 1.00 107.09 32 ASN C O 1
ATOM 5367 N N . CYS C 1 38 ? 23.340 -39.752 3.506 1.00 109.43 33 CYS C N 1
ATOM 5368 C CA . CYS C 1 38 ? 23.392 -39.294 2.126 1.00 109.97 33 CYS C CA 1
ATOM 5369 C C . CYS C 1 38 ? 24.022 -40.449 1.339 1.00 121.09 33 CYS C C 1
ATOM 5370 O O . CYS C 1 38 ? 24.348 -41.485 1.935 1.00 127.67 33 CYS C O 1
ATOM 5373 N N . GLU C 1 39 ? 24.155 -40.354 -0.007 1.00 128.78 34 GLU C N 1
ATOM 5374 C CA . GLU C 1 39 ? 24.615 -41.550 -0.740 1.00 136.07 34 GLU C CA 1
ATOM 5375 C C . GLU C 1 39 ? 25.855 -42.187 -0.069 1.00 129.89 34 GLU C C 1
ATOM 5376 O O . GLU C 1 39 ? 26.869 -41.493 0.160 1.00 130.78 34 GLU C O 1
ATOM 5382 N N . PRO C 1 40 ? 25.790 -43.492 0.273 1.00 122.27 35 PRO C N 1
ATOM 5383 C CA . PRO C 1 40 ? 24.592 -44.207 -0.210 1.00 124.29 35 PRO C CA 1
ATOM 5384 C C . PRO C 1 40 ? 23.295 -43.988 0.595 1.00 127.78 35 PRO C C 1
ATOM 5385 O O . PRO C 1 40 ? 23.276 -44.215 1.799 1.00 134.01 35 PRO C O 1
ATOM 5389 N N . PHE C 1 41 ? 22.242 -43.533 -0.098 1.00 121.80 36 PHE C N 1
ATOM 5390 C CA . PHE C 1 41 ? 21.036 -43.044 0.565 1.00 118.28 36 PHE C CA 1
ATOM 5391 C C . PHE C 1 41 ? 20.386 -44.112 1.435 1.00 128.00 36 PHE C C 1
ATOM 5392 O O . PHE C 1 41 ? 20.303 -45.284 1.059 1.00 132.93 36 PHE C O 1
ATOM 5400 N N . GLY C 1 42 ? 19.901 -43.688 2.601 1.00 133.83 37 GLY C N 1
ATOM 5401 C CA . GLY C 1 42 ? 19.162 -44.586 3.466 1.00 135.57 37 GLY C CA 1
ATOM 5402 C C . GLY C 1 42 ? 18.726 -44.016 4.801 1.00 134.23 37 GLY C C 1
ATOM 5403 O O . GLY C 1 42 ? 19.429 -43.197 5.400 1.00 136.09 37 GLY C O 1
ATOM 5404 N N . LYS C 1 43 ? 17.551 -44.437 5.265 1.00 125.24 38 LYS C N 1
ATOM 5405 C CA . LYS C 1 43 ? 17.150 -44.186 6.642 1.00 116.27 38 LYS C CA 1
ATOM 5406 C C . LYS C 1 43 ? 18.094 -44.909 7.593 1.00 124.68 38 LYS C C 1
ATOM 5407 O O . LYS C 1 43 ? 18.302 -46.121 7.477 1.00 119.39 38 LYS C O 1
ATOM 5413 N N . PHE C 1 44 ? 18.671 -44.167 8.537 1.00 139.98 39 PHE C N 1
ATOM 5414 C CA . PHE C 1 44 ? 19.540 -44.790 9.522 1.00 145.61 39 PHE C CA 1
ATOM 5415 C C . PHE C 1 44 ? 18.855 -44.990 10.872 1.00 147.50 39 PHE C C 1
ATOM 5416 O O . PHE C 1 44 ? 19.151 -45.979 11.555 1.00 150.45 39 PHE C O 1
ATOM 5424 N N . TYR C 1 45 ? 17.932 -44.106 11.274 1.00 145.05 40 TYR C N 1
ATOM 5425 C CA . TYR C 1 45 ? 17.211 -44.335 12.532 1.00 146.61 40 TYR C CA 1
ATOM 5426 C C . TYR C 1 45 ? 15.917 -43.523 12.559 1.00 141.05 40 TYR C C 1
ATOM 5427 O O . TYR C 1 45 ? 15.761 -42.556 11.811 1.00 142.30 40 TYR C O 1
ATOM 5436 N N . SER C 1 46 ? 14.972 -43.950 13.406 1.00 139.28 41 SER C N 1
ATOM 5437 C CA . SER C 1 46 ? 13.687 -43.272 13.549 1.00 130.53 41 SER C CA 1
ATOM 5438 C C . SER C 1 46 ? 13.091 -43.568 14.926 1.00 127.27 41 SER C C 1
ATOM 5439 O O . SER C 1 46 ? 13.309 -44.643 15.499 1.00 128.68 41 SER C O 1
ATOM 5442 N N . GLU C 1 47 ? 12.269 -42.632 15.406 1.00 123.70 42 GLU C N 1
ATOM 5443 C CA . GLU C 1 47 ? 11.523 -42.746 16.656 1.00 133.85 42 GLU C CA 1
ATOM 5444 C C . GLU C 1 47 ? 10.200 -42.024 16.504 1.00 140.80 42 GLU C C 1
ATOM 5445 O O . GLU C 1 47 ? 10.160 -40.873 16.070 1.00 145.48 42 GLU C O 1
ATOM 5451 N N . ASP C 1 48 ? 9.126 -42.700 16.873 1.00 143.33 43 ASP C N 1
ATOM 5452 C CA . ASP C 1 48 ? 7.817 -42.072 16.916 1.00 145.91 43 ASP C CA 1
ATOM 5453 C C . ASP C 1 48 ? 7.465 -41.709 18.359 1.00 148.84 43 ASP C C 1
ATOM 5454 O O . ASP C 1 48 ? 6.738 -42.409 19.064 1.00 152.26 43 ASP C O 1
ATOM 5459 N N . SER C 1 49 ? 8.130 -40.655 18.823 1.00 146.84 44 SER C N 1
ATOM 5460 C CA . SER C 1 49 ? 7.699 -39.900 19.987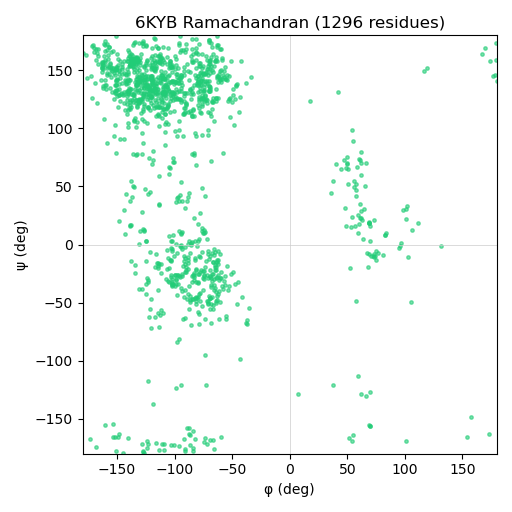 1.00 145.11 44 SER C CA 1
ATOM 5461 C C . SER C 1 49 ? 6.800 -38.770 19.478 1.00 146.41 44 SER C C 1
ATOM 5462 O O . SER C 1 49 ? 6.550 -38.662 18.277 1.00 148.23 44 SER C O 1
ATOM 5465 N N . GLY C 1 50 ? 6.349 -37.882 20.367 1.00 146.39 45 GLY C N 1
ATOM 5466 C CA . GLY C 1 50 ? 5.451 -36.786 20.009 1.00 144.96 45 GLY C CA 1
ATOM 5467 C C . GLY C 1 50 ? 5.986 -35.807 18.981 1.00 141.51 45 GLY C C 1
ATOM 5468 O O . GLY C 1 50 ? 6.969 -36.103 18.302 1.00 140.39 45 GLY C O 1
ATOM 5469 N N . GLY C 1 51 ? 5.350 -34.647 18.834 1.00 142.86 46 GLY C N 1
ATOM 5470 C CA . GLY C 1 51 ? 5.811 -33.679 17.849 1.00 139.54 46 GLY C CA 1
ATOM 5471 C C . GLY C 1 51 ? 7.112 -33.018 18.280 1.00 145.83 46 GLY C C 1
ATOM 5472 O O . GLY C 1 51 ? 7.303 -32.676 19.448 1.00 140.40 46 GLY C O 1
ATOM 5473 N N . TYR C 1 52 ? 8.020 -32.839 17.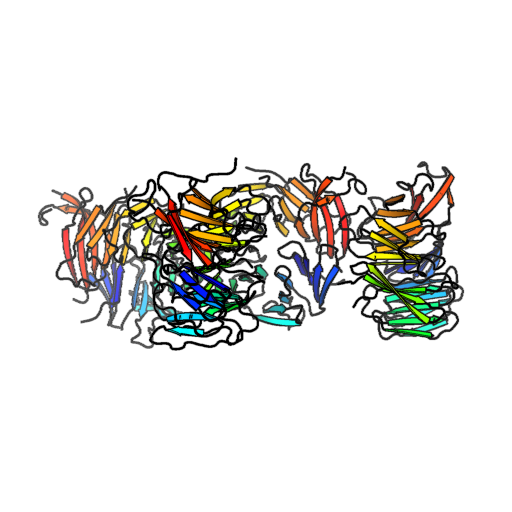313 1.00 155.77 47 TYR C N 1
ATOM 5474 C CA . TYR C 1 52 ? 9.353 -32.293 17.554 1.00 155.18 47 TYR C CA 1
ATOM 5475 C C . TYR C 1 52 ? 9.575 -31.015 16.759 1.00 141.96 47 TYR C C 1
ATOM 5476 O O . TYR C 1 52 ? 9.140 -30.898 15.608 1.00 141.79 47 TYR C O 1
ATOM 5485 N N . ALA C 1 53 ? 10.270 -30.062 17.381 1.00 121.79 48 ALA C N 1
ATOM 5486 C CA . ALA C 1 53 ? 10.596 -28.804 16.729 1.00 107.25 48 ALA C CA 1
ATOM 5487 C C . ALA C 1 53 ? 12.033 -28.740 16.246 1.00 100.73 48 ALA C C 1
ATOM 5488 O O . ALA C 1 53 ? 12.312 -28.062 15.252 1.00 103.60 48 ALA C O 1
ATOM 5490 N N . ILE C 1 54 ? 12.947 -29.428 16.922 1.00 98.81 49 ILE C N 1
ATOM 5491 C CA . ILE C 1 54 ? 14.362 -29.402 16.581 1.00 104.01 49 ILE C CA 1
ATOM 5492 C C . ILE C 1 54 ? 14.936 -30.785 16.847 1.00 115.33 49 ILE C C 1
ATOM 5493 O O . ILE C 1 54 ? 14.772 -31.330 17.942 1.00 127.44 49 ILE C O 1
ATOM 5498 N N . VAL C 1 55 ? 15.622 -31.346 15.860 1.00 113.37 50 VAL C N 1
ATOM 5499 C CA . VAL C 1 55 ? 16.337 -32.604 16.017 1.00 113.29 50 VAL C CA 1
ATOM 5500 C C . VAL C 1 55 ? 17.712 -32.353 15.409 1.00 114.98 50 VAL C C 1
ATOM 5501 O O . VAL C 1 55 ? 17.829 -32.129 14.197 1.00 101.22 50 VAL C O 1
ATOM 5505 N N . GLU C 1 56 ? 18.734 -32.210 16.253 1.00 132.26 51 GLU C N 1
ATOM 5506 C CA . GLU C 1 56 ? 19.998 -31.815 15.657 1.00 127.73 51 GLU C CA 1
ATOM 5507 C C . GLU C 1 56 ? 21.145 -32.708 16.086 1.00 125.11 51 GLU C C 1
ATOM 5508 O O . GLU C 1 56 ? 21.221 -33.176 17.222 1.00 132.19 51 GLU C O 1
ATOM 5514 N N . MET C 1 57 ? 22.058 -32.874 15.160 1.00 113.25 52 MET C N 1
ATOM 5515 C CA . MET C 1 57 ? 23.160 -33.801 15.245 1.00 109.13 52 MET C CA 1
ATOM 5516 C C . MET C 1 57 ? 24.487 -33.140 15.586 1.00 117.83 52 MET C C 1
ATOM 5517 O O . MET C 1 57 ? 24.727 -31.965 15.286 1.00 115.83 52 MET C O 1
ATOM 5522 N N . LEU C 1 58 ? 25.346 -33.932 16.208 1.00 129.00 53 LEU C N 1
ATOM 5523 C CA . LEU C 1 58 ? 26.783 -33.757 16.135 1.00 120.80 53 LEU C CA 1
ATOM 5524 C C . LEU C 1 58 ? 27.312 -34.836 15.190 1.00 122.85 53 LEU C C 1
ATOM 5525 O O . LEU C 1 58 ? 26.705 -35.901 15.028 1.00 129.78 53 LEU C O 1
ATOM 5530 N N . PHE C 1 59 ? 28.478 -34.565 14.601 1.00 119.64 54 PHE C N 1
ATOM 5531 C CA . PHE C 1 59 ? 28.798 -34.911 13.214 1.00 120.26 54 PHE C CA 1
ATOM 5532 C C . PHE C 1 59 ? 28.226 -36.248 12.754 1.00 127.01 54 PHE C C 1
ATOM 5533 O O . PHE C 1 59 ? 27.368 -36.282 11.869 1.00 124.31 54 PHE C O 1
ATOM 5541 N N . SER C 1 60 ? 28.673 -37.354 13.352 1.00 142.53 55 SER C N 1
ATOM 5542 C CA . SER C 1 60 ? 28.027 -38.642 13.121 1.00 148.00 55 SER C CA 1
ATOM 5543 C C . SER C 1 60 ? 27.891 -39.413 14.428 1.00 152.36 55 SER C C 1
ATOM 5544 O O . SER C 1 60 ? 27.627 -40.623 14.407 1.00 160.53 55 SER C O 1
ATOM 5547 N N . THR C 1 61 ? 28.030 -38.722 15.555 1.00 144.52 56 THR C N 1
ATOM 5548 C CA . THR C 1 61 ? 27.841 -39.274 16.882 1.00 140.57 56 THR C CA 1
ATOM 5549 C C . THR C 1 61 ? 26.411 -39.760 17.114 1.00 146.49 56 THR C C 1
ATOM 5550 O O . THR C 1 61 ? 25.494 -39.558 16.309 1.00 142.15 56 THR C O 1
ATOM 5554 N N . SER C 1 62 ? 26.249 -40.428 18.252 1.00 154.88 57 SER C N 1
ATOM 5555 C CA . SER C 1 62 ? 24.957 -40.829 18.776 1.00 159.01 57 SER C CA 1
ATOM 5556 C C . SER C 1 62 ? 24.334 -39.742 19.652 1.00 163.19 57 SER C C 1
ATOM 5557 O O . SER C 1 62 ? 23.227 -39.936 20.168 1.00 160.93 57 SER C O 1
ATOM 5560 N N . LEU C 1 63 ? 25.021 -38.606 19.818 1.00 164.06 58 LEU C N 1
ATOM 5561 C CA . LEU C 1 63 ? 24.481 -37.459 20.539 1.00 161.22 58 LEU C CA 1
ATOM 5562 C C . LEU C 1 63 ? 23.496 -36.730 19.643 1.00 151.92 58 LEU C C 1
ATOM 5563 O O . LEU C 1 63 ? 23.868 -36.267 18.558 1.00 143.62 58 LEU C O 1
ATOM 5568 N N . LEU C 1 64 ? 22.275 -36.527 20.115 1.00 151.59 59 LEU C N 1
ATOM 5569 C CA . LEU C 1 64 ? 21.383 -35.671 19.345 1.00 139.97 59 LEU C CA 1
ATOM 5570 C C . LEU C 1 64 ? 20.511 -34.848 20.275 1.00 133.47 59 LEU C C 1
ATOM 5571 O O . LEU C 1 64 ? 20.085 -35.331 21.325 1.00 144.48 59 LEU C O 1
ATOM 5576 N N . ALA C 1 65 ? 20.170 -33.644 19.838 1.00 116.43 60 ALA C N 1
ATOM 5577 C CA . ALA C 1 65 ? 19.460 -32.679 20.660 1.00 115.27 60 ALA C CA 1
ATOM 5578 C C . ALA C 1 65 ? 18.040 -32.557 20.131 1.00 115.08 60 ALA C C 1
ATOM 5579 O O . ALA C 1 65 ? 17.827 -32.377 18.928 1.00 120.79 60 ALA C O 1
ATOM 5581 N N . LEU C 1 66 ? 17.073 -32.656 21.025 1.00 110.10 61 LEU C N 1
ATOM 5582 C CA . LEU C 1 66 ? 15.676 -32.682 20.639 1.00 108.38 61 LEU C CA 1
ATOM 5583 C C . LEU C 1 66 ? 14.917 -31.617 21.410 1.00 112.22 61 LEU C C 1
ATOM 5584 O O . LEU C 1 66 ? 15.148 -31.411 22.608 1.00 112.40 61 LEU C O 1
ATOM 5589 N N . VAL C 1 67 ? 13.997 -30.958 20.708 1.00 120.43 62 VAL C N 1
ATOM 5590 C CA . VAL C 1 67 ? 13.066 -30.002 21.291 1.00 128.93 62 VAL C CA 1
ATOM 5591 C C . VAL C 1 67 ? 11.717 -30.261 20.636 1.00 129.96 62 VAL C C 1
ATOM 5592 O O . VAL C 1 67 ? 11.578 -30.105 19.417 1.00 140.01 62 VAL C O 1
ATOM 5596 N N . GLY C 1 68 ? 10.728 -30.666 21.438 1.00 120.37 63 GLY C N 1
ATOM 5597 C CA . GLY C 1 68 ? 9.415 -30.991 20.923 1.00 130.13 63 GLY C CA 1
ATOM 5598 C C . GLY C 1 68 ? 8.504 -29.790 20.764 1.00 144.35 63 GLY C C 1
ATOM 5599 O O . GLY C 1 68 ? 8.859 -28.653 21.080 1.00 136.07 63 GLY C O 1
ATOM 5600 N N . ILE C 1 69 ? 7.303 -30.056 20.233 1.00 127.50 64 ILE C N 1
ATOM 5601 C CA . ILE C 1 69 ? 6.148 -29.189 20.476 1.00 135.39 64 ILE C CA 1
ATOM 5602 C C . ILE C 1 69 ? 5.051 -30.045 21.095 1.00 140.28 64 ILE C C 1
ATOM 5603 O O . ILE C 1 69 ? 4.611 -29.789 22.231 1.00 145.24 64 ILE C O 1
ATOM 5608 N N . GLY C 1 70 ? 4.592 -31.054 20.322 1.00 143.62 65 GLY C N 1
ATOM 5609 C CA . GLY C 1 70 ? 3.749 -32.140 20.821 1.00 142.48 65 GLY C CA 1
ATOM 5610 C C . GLY C 1 70 ? 2.731 -31.704 21.852 1.00 140.94 65 GLY C C 1
ATOM 5611 O O . GLY C 1 70 ? 1.920 -30.828 21.539 1.00 137.72 65 GLY C O 1
ATOM 5612 N N . ASP C 1 71 ? 2.744 -32.257 23.071 1.00 146.60 66 ASP C N 1
ATOM 5613 C CA . ASP C 1 71 ? 3.533 -33.415 23.560 1.00 150.81 66 ASP C CA 1
ATOM 5614 C C . ASP C 1 71 ? 3.179 -33.595 25.026 1.00 158.72 66 ASP C C 1
ATOM 5615 O O . ASP C 1 71 ? 2.481 -32.758 25.600 1.00 160.14 66 ASP C O 1
ATOM 5617 N N . GLN C 1 72 ? 3.673 -34.664 25.648 1.00 163.52 67 GLN C N 1
ATOM 5618 C CA . GLN C 1 72 ? 3.885 -34.626 27.089 1.00 170.80 67 GLN C CA 1
ATOM 5619 C C . GLN C 1 72 ? 4.754 -33.419 27.401 1.00 168.32 67 GLN C C 1
ATOM 5620 O O . GLN C 1 72 ? 5.631 -33.063 26.611 1.00 161.00 67 GLN C O 1
ATOM 5622 N N . PRO C 1 73 ? 4.537 -32.780 28.552 1.00 174.19 68 PRO C N 1
ATOM 5623 C CA . PRO C 1 73 ? 5.260 -31.527 28.742 1.00 174.35 68 PRO C CA 1
ATOM 5624 C C . PRO C 1 73 ? 6.716 -31.818 29.087 1.00 176.67 68 PRO C C 1
ATOM 5625 O O . PRO C 1 73 ? 7.289 -31.264 30.031 1.00 183.26 68 PRO C O 1
ATOM 5627 N N . ALA C 1 74 ? 7.298 -32.704 28.282 1.00 172.05 69 ALA C N 1
ATOM 5628 C CA . ALA C 1 74 ? 8.732 -32.830 28.066 1.00 163.41 69 ALA C CA 1
ATOM 5629 C C . ALA C 1 74 ? 8.851 -33.616 26.768 1.00 157.44 69 ALA C C 1
ATOM 5630 O O . ALA C 1 74 ? 8.551 -34.812 26.749 1.00 163.27 69 ALA C O 1
ATOM 5632 N N . LEU C 1 75 ? 9.256 -32.955 25.689 1.00 144.82 70 LEU C N 1
ATOM 5633 C CA . LEU C 1 75 ? 9.577 -31.534 25.714 1.00 136.38 70 LEU C CA 1
ATOM 5634 C C . LEU C 1 75 ? 8.360 -30.627 25.558 1.00 131.88 70 LEU C C 1
ATOM 5635 O O . LEU C 1 75 ? 7.277 -31.047 25.150 1.00 128.45 70 LEU C O 1
ATOM 5637 N N . SER C 1 76 ? 8.579 -29.371 25.911 1.00 133.20 71 SER C N 1
ATOM 5638 C CA . SER C 1 76 ? 7.691 -28.244 25.689 1.00 129.58 71 SER C CA 1
ATOM 5639 C C . SER C 1 76 ? 8.469 -27.308 24.773 1.00 133.39 71 SER C C 1
ATOM 5640 O O . SER C 1 76 ? 9.617 -27.622 24.430 1.00 122.21 71 SER C O 1
ATOM 5642 N N . PRO C 1 77 ? 7.904 -26.185 24.319 1.00 147.27 72 PRO C N 1
ATOM 5643 C CA . PRO C 1 77 ? 8.744 -25.224 23.587 1.00 149.12 72 PRO C CA 1
ATOM 5644 C C . PRO C 1 77 ? 9.961 -24.765 24.378 1.00 154.96 72 PRO C C 1
ATOM 5645 O O . PRO C 1 77 ? 10.985 -24.424 23.772 1.00 154.73 72 PRO C O 1
ATOM 5649 N N . ARG C 1 78 ? 9.895 -24.781 25.712 1.00 159.35 73 ARG C N 1
ATOM 5650 C CA . ARG C 1 78 ? 10.969 -24.285 26.565 1.00 145.10 73 ARG C CA 1
ATOM 5651 C C . ARG C 1 78 ? 11.833 -25.384 27.178 1.00 135.87 73 ARG C C 1
ATOM 5652 O O . ARG C 1 78 ? 12.836 -25.065 27.826 1.00 137.34 73 ARG C O 1
ATOM 5654 N N . ARG C 1 79 ? 11.483 -26.654 26.996 1.00 127.34 74 ARG C N 1
ATOM 5655 C CA . ARG C 1 79 ? 12.232 -27.758 27.582 1.00 127.98 74 ARG C CA 1
ATOM 5656 C C . ARG C 1 79 ? 13.150 -28.393 26.545 1.00 127.50 74 ARG C C 1
ATOM 5657 O O . ARG C 1 79 ? 12.770 -28.555 25.382 1.00 134.64 74 ARG C O 1
ATOM 5659 N N . LEU C 1 80 ? 14.352 -28.761 26.980 1.00 120.12 75 LEU C N 1
ATOM 5660 C CA . LEU C 1 80 ? 15.369 -29.383 26.143 1.00 118.59 75 LEU C CA 1
ATOM 5661 C C . LEU C 1 80 ? 15.429 -30.878 26.444 1.00 129.81 75 LEU C C 1
ATOM 5662 O O . LEU C 1 80 ? 15.053 -31.325 27.531 1.00 141.95 75 LEU C O 1
ATOM 5667 N N . ARG C 1 81 ? 15.885 -31.661 25.458 1.00 128.79 76 ARG C N 1
ATOM 5668 C CA . ARG C 1 81 ? 16.040 -33.104 25.675 1.00 134.06 76 ARG C CA 1
ATOM 5669 C C . ARG C 1 81 ? 17.155 -33.633 24.774 1.00 139.63 76 ARG C C 1
ATOM 5670 O O . ARG C 1 81 ? 16.930 -33.861 23.586 1.00 148.45 76 ARG C O 1
ATOM 5672 N N . ILE C 1 82 ? 18.331 -33.866 25.354 1.00 137.47 77 ILE C N 1
ATOM 5673 C CA . ILE C 1 82 ? 19.487 -34.423 24.650 1.00 130.63 77 ILE C CA 1
ATOM 5674 C C . ILE C 1 82 ? 19.497 -35.936 24.871 1.00 132.26 77 ILE C C 1
ATOM 5675 O O . ILE C 1 82 ? 19.441 -36.403 26.015 1.00 138.16 77 ILE C O 1
ATOM 5680 N N . ILE C 1 83 ? 19.524 -36.705 23.778 1.00 126.15 78 ILE C N 1
ATOM 5681 C CA . ILE C 1 83 ? 19.416 -38.160 23.817 1.00 118.43 78 ILE C CA 1
ATOM 5682 C C . ILE C 1 83 ? 20.652 -38.823 23.203 1.00 109.28 78 ILE C C 1
ATOM 5683 O O . ILE C 1 83 ? 21.418 -38.215 22.442 1.00 101.51 78 ILE C O 1
ATOM 5688 N N . ASN C 1 84 ? 20.827 -40.102 23.558 1.00 118.28 79 ASN C N 1
ATOM 5689 C CA . ASN C 1 84 ? 21.802 -41.022 22.974 1.00 125.21 79 ASN C CA 1
ATOM 5690 C C . ASN C 1 84 ? 21.054 -42.022 22.096 1.00 135.94 79 ASN C C 1
ATOM 5691 O O . ASN C 1 84 ? 20.215 -42.778 22.596 1.00 141.00 79 ASN C O 1
ATOM 5696 N N . THR C 1 85 ? 21.357 -42.028 20.791 1.00 138.81 80 THR C N 1
ATOM 5697 C CA . THR C 1 85 ? 20.593 -42.859 19.862 1.00 134.94 80 THR C CA 1
ATOM 5698 C C . THR C 1 85 ? 21.057 -44.315 19.801 1.00 130.09 80 THR C C 1
ATOM 5699 O O . THR C 1 85 ? 20.258 -45.187 19.440 1.00 130.93 80 THR C O 1
ATOM 5703 N N . LYS C 1 86 ? 22.315 -44.613 20.131 1.00 121.84 81 LYS C N 1
ATOM 5704 C CA . LYS C 1 86 ? 22.740 -46.009 20.061 1.00 120.54 81 LYS C CA 1
ATOM 5705 C C . LYS C 1 86 ? 22.245 -46.793 21.272 1.00 131.58 81 LYS C C 1
ATOM 5706 O O . LYS C 1 86 ? 21.796 -47.937 21.136 1.00 135.99 81 LYS C O 1
ATOM 5712 N N . LYS C 1 87 ? 22.325 -46.193 22.459 1.00 132.34 82 LYS C N 1
ATOM 5713 C CA . LYS C 1 87 ? 21.538 -46.629 23.606 1.00 136.15 82 LYS C CA 1
ATOM 5714 C C . LYS C 1 87 ? 20.144 -46.019 23.499 1.00 142.17 82 LYS C C 1
ATOM 5715 O O . LYS C 1 87 ? 19.766 -45.515 22.436 1.00 144.31 82 LYS C O 1
ATOM 5721 N N . HIS C 1 88 ? 19.362 -46.079 24.578 1.00 147.34 83 HIS C N 1
ATOM 5722 C CA . HIS C 1 88 ? 18.071 -45.398 24.657 1.00 151.47 83 HIS C CA 1
ATOM 5723 C C . HIS C 1 88 ? 17.949 -44.544 25.911 1.00 155.92 83 HIS C C 1
ATOM 5724 O O . HIS C 1 88 ? 16.839 -44.308 26.392 1.00 160.04 83 HIS C O 1
ATOM 5731 N N . SER C 1 89 ? 19.057 -44.044 26.439 1.00 154.64 84 SER C N 1
ATOM 5732 C CA . SER C 1 89 ? 18.957 -43.309 27.687 1.00 156.10 84 SER C CA 1
ATOM 5733 C C . SER C 1 89 ? 18.726 -41.826 27.425 1.00 151.15 84 SER C C 1
ATOM 5734 O O . SER C 1 89 ? 18.791 -41.338 26.294 1.00 141.45 84 SER C O 1
ATOM 5737 N N . ILE C 1 90 ? 18.462 -41.108 28.508 1.00 157.01 85 ILE C N 1
ATOM 5738 C CA . ILE C 1 90 ? 18.361 -39.659 28.499 1.00 152.63 85 ILE C CA 1
ATOM 5739 C C . ILE C 1 90 ? 19.571 -39.144 29.264 1.00 151.29 85 ILE C C 1
ATOM 5740 O O . ILE C 1 90 ? 19.677 -39.326 30.482 1.00 160.97 85 ILE C O 1
ATOM 5745 N N . ILE C 1 91 ? 20.520 -38.548 28.536 1.00 136.85 86 ILE C N 1
ATOM 5746 C CA . ILE C 1 91 ? 21.728 -38.045 29.182 1.00 134.57 86 ILE C CA 1
ATOM 5747 C C . ILE C 1 91 ? 21.406 -36.827 30.038 1.00 143.69 86 ILE C C 1
ATOM 5748 O O . ILE C 1 91 ? 21.861 -36.727 31.184 1.00 158.92 86 ILE C O 1
ATOM 5753 N N . CYS C 1 92 ? 20.597 -35.902 29.523 1.00 133.99 87 CYS C N 1
ATOM 5754 C CA . CYS C 1 92 ? 20.292 -34.692 30.273 1.00 136.91 87 CYS C CA 1
ATOM 5755 C C . CYS C 1 92 ? 18.936 -34.139 29.848 1.00 139.22 87 CYS C C 1
ATOM 5756 O O . CYS C 1 92 ? 18.348 -34.559 28.848 1.00 138.60 87 CYS C O 1
ATOM 5759 N N . GLU C 1 93 ? 18.432 -33.202 30.652 1.00 148.75 88 GLU C N 1
ATOM 5760 C CA . GLU C 1 93 ? 17.292 -32.365 30.292 1.00 150.95 88 GLU C CA 1
ATOM 5761 C C . GLU C 1 93 ? 17.382 -31.061 31.071 1.00 148.63 88 GLU C C 1
ATOM 5762 O O . GLU C 1 93 ? 17.581 -31.078 32.289 1.00 154.58 88 GLU C O 1
ATOM 5768 N N . VAL C 1 94 ? 17.233 -29.938 30.369 1.00 138.38 89 VAL C N 1
ATOM 5769 C CA . VAL C 1 94 ? 17.341 -28.608 30.957 1.00 140.30 89 VAL C CA 1
ATOM 5770 C C . VAL C 1 94 ? 16.158 -27.776 30.486 1.00 144.82 89 VAL C C 1
ATOM 5771 O O . VAL C 1 94 ? 15.662 -27.952 29.369 1.00 149.12 89 VAL C O 1
ATOM 5775 N N . THR C 1 95 ? 15.714 -26.854 31.334 1.00 152.46 90 THR C N 1
ATOM 5776 C CA . THR C 1 95 ? 14.590 -25.985 31.022 1.00 155.02 90 THR C CA 1
ATOM 5777 C C . THR C 1 95 ? 15.069 -24.538 30.976 1.00 155.14 90 THR C C 1
ATOM 5778 O O . THR C 1 95 ? 16.074 -24.176 31.600 1.00 159.28 90 THR C O 1
ATOM 5782 N N . PHE C 1 96 ? 14.361 -23.716 30.213 1.00 150.29 91 PHE C N 1
ATOM 5783 C CA . PHE C 1 96 ? 14.776 -22.356 29.911 1.00 147.21 91 PHE C CA 1
ATOM 5784 C C . PHE C 1 96 ? 13.621 -21.389 30.114 1.00 149.49 91 PHE C C 1
ATOM 5785 O O . PHE C 1 96 ? 12.452 -21.789 30.079 1.00 146.52 91 PHE C O 1
ATOM 5793 N N . PRO C 1 97 ? 13.914 -20.101 30.334 1.00 162.51 92 PRO C N 1
ATOM 5794 C CA . PRO C 1 97 ? 12.824 -19.155 30.619 1.00 170.68 92 PRO C CA 1
ATOM 5795 C C . PRO C 1 97 ? 11.929 -18.898 29.422 1.00 168.39 92 PRO C C 1
ATOM 5796 O O . PRO C 1 97 ? 10.754 -18.555 29.603 1.00 177.19 92 PRO C O 1
ATOM 5800 N N . THR C 1 98 ? 12.447 -19.042 28.207 1.00 149.38 93 THR C N 1
ATOM 5801 C CA . THR C 1 98 ? 11.659 -18.904 26.993 1.00 137.77 93 THR C CA 1
ATOM 5802 C C . THR C 1 98 ? 11.864 -20.134 26.120 1.00 129.64 93 THR C C 1
ATOM 5803 O O . THR C 1 98 ? 12.627 -21.044 26.452 1.00 125.63 93 THR C O 1
ATOM 5807 N N . SER C 1 99 ? 11.111 -20.182 25.026 1.00 133.79 94 SER C N 1
ATOM 5808 C CA . SER C 1 99 ? 11.194 -21.297 24.094 1.00 131.42 94 SER C CA 1
ATOM 5809 C C . SER C 1 99 ? 12.586 -21.388 23.478 1.00 129.48 94 SER C C 1
ATOM 5810 O O . SER C 1 99 ? 13.255 -20.377 23.255 1.00 133.33 94 SER C O 1
ATOM 5813 N N . ILE C 1 100 ? 13.039 -22.616 23.227 1.00 128.93 95 ILE C N 1
ATOM 5814 C CA . ILE C 1 100 ? 14.291 -22.783 22.498 1.00 117.82 95 ILE C CA 1
ATOM 5815 C C . ILE C 1 100 ? 14.039 -22.473 21.029 1.00 114.21 95 ILE C C 1
ATOM 5816 O O . ILE C 1 100 ? 13.179 -23.087 20.385 1.00 99.48 95 ILE C O 1
ATOM 5821 N N . LEU C 1 101 ? 14.797 -21.521 20.492 1.00 114.63 96 LEU C N 1
ATOM 5822 C CA . LEU C 1 101 ? 14.675 -21.131 19.096 1.00 108.59 96 LEU C CA 1
ATOM 5823 C C . LEU C 1 101 ? 15.703 -21.800 18.200 1.00 113.28 96 LEU C C 1
ATOM 5824 O O . LEU C 1 101 ? 15.435 -21.982 17.008 1.00 119.25 96 LEU C O 1
ATOM 5829 N N . SER C 1 102 ? 16.855 -22.193 18.739 1.00 116.52 97 SER C N 1
ATOM 5830 C CA . SER C 1 102 ? 17.843 -22.887 17.919 1.00 116.63 97 SER C CA 1
ATOM 5831 C C . SER C 1 102 ? 18.848 -23.577 18.831 1.00 118.16 97 SER C C 1
ATOM 5832 O O . SER C 1 102 ? 19.015 -23.204 19.992 1.00 121.91 97 SER C O 1
ATOM 5835 N N . VAL C 1 103 ? 19.490 -24.618 18.303 1.00 112.82 98 VAL C N 1
ATOM 5836 C CA . VAL C 1 103 ? 20.529 -25.350 19.024 1.00 104.26 98 VAL C CA 1
ATOM 5837 C C . VAL C 1 103 ? 21.631 -25.710 18.041 1.00 105.63 98 VAL C C 1
ATOM 5838 O O . VAL C 1 103 ? 21.346 -26.214 16.950 1.00 111.95 98 VAL C O 1
ATOM 5842 N N . LYS C 1 104 ? 22.886 -25.455 18.417 1.00 103.69 99 LYS C N 1
ATOM 5843 C CA . LYS C 1 104 ? 24.012 -25.844 17.577 1.00 102.56 99 LYS C CA 1
ATOM 5844 C C . LYS C 1 104 ? 25.095 -26.486 18.431 1.00 106.30 99 LYS C C 1
ATOM 5845 O O . LYS C 1 104 ? 25.181 -26.260 19.644 1.00 102.46 99 LYS C O 1
ATOM 5851 N N . MET C 1 105 ? 25.942 -27.280 17.771 1.00 107.64 100 MET C N 1
ATOM 5852 C CA . MET C 1 105 ? 26.964 -28.055 18.460 1.00 108.52 100 MET C CA 1
ATOM 5853 C C . MET C 1 105 ? 28.169 -28.273 17.557 1.00 103.92 100 MET C C 1
ATOM 5854 O O . MET C 1 105 ? 28.028 -28.510 16.353 1.00 107.19 100 MET C O 1
ATOM 5859 N N . ASN C 1 106 ? 29.354 -28.197 18.162 1.00 102.73 101 ASN C N 1
ATOM 5860 C CA . ASN C 1 106 ? 30.548 -28.824 17.614 1.00 99.13 101 ASN C CA 1
ATOM 5861 C C . ASN C 1 106 ? 31.172 -29.695 18.695 1.00 106.55 101 ASN C C 1
ATOM 5862 O O . ASN C 1 106 ? 30.631 -29.806 19.803 1.00 106.54 101 ASN C O 1
ATOM 5867 N N . LYS C 1 107 ? 32.307 -30.307 18.393 1.00 111.24 102 LYS C N 1
ATOM 5868 C CA . LYS C 1 107 ? 32.812 -31.284 19.355 1.00 114.46 102 LYS C CA 1
ATOM 5869 C C . LYS C 1 107 ? 33.428 -30.633 20.657 1.00 124.32 102 LYS C C 1
ATOM 5870 O O . LYS C 1 107 ? 34.054 -31.347 21.462 1.00 125.68 102 LYS C O 1
ATOM 5876 N N . SER C 1 108 ? 33.258 -29.333 20.902 1.00 130.27 103 SER C N 1
ATOM 5877 C CA . SER C 1 108 ? 33.711 -28.715 22.144 1.00 129.67 103 SER C CA 1
ATOM 5878 C C . SER C 1 108 ? 32.578 -28.016 22.880 1.00 129.84 103 SER C C 1
ATOM 5879 O O . SER C 1 108 ? 32.604 -27.911 24.112 1.00 139.91 103 SER C O 1
ATOM 5882 N N . ARG C 1 109 ? 31.590 -27.509 22.140 1.00 115.97 104 ARG C N 1
ATOM 5883 C CA . ARG C 1 109 ? 30.568 -26.661 22.731 1.00 106.15 104 ARG C CA 1
ATOM 5884 C C . ARG C 1 109 ? 29.184 -26.987 22.192 1.00 102.91 104 ARG C C 1
ATOM 5885 O O . ARG C 1 109 ? 29.024 -27.502 21.081 1.00 103.20 104 ARG C O 1
ATOM 5893 N N . LEU C 1 110 ? 28.190 -26.692 23.026 1.00 102.40 105 LEU C N 1
ATOM 5894 C CA . LEU C 1 110 ? 26.780 -26.705 22.668 1.00 98.91 105 LEU C CA 1
ATOM 5895 C C . LEU C 1 110 ? 26.205 -25.350 23.038 1.00 104.69 105 LEU C C 1
ATOM 5896 O O . LEU C 1 110 ? 26.456 -24.846 24.138 1.00 105.49 105 LEU C O 1
ATOM 5901 N N . VAL C 1 111 ? 25.428 -24.765 22.135 1.00 107.38 106 VAL C N 1
ATOM 5902 C CA . VAL C 1 111 ? 24.832 -23.455 22.362 1.00 111.02 106 VAL C CA 1
ATOM 5903 C C . VAL C 1 111 ? 23.348 -23.554 22.065 1.00 108.44 106 VAL C C 1
ATOM 5904 O O . VAL C 1 111 ? 22.951 -24.167 21.064 1.00 104.65 106 VAL C O 1
ATOM 5908 N N . VAL C 1 112 ? 22.527 -22.990 22.946 1.00 106.54 107 VAL C N 1
ATOM 5909 C CA . VAL C 1 112 ? 21.097 -22.884 22.707 1.00 108.61 107 VAL C CA 1
ATOM 5910 C C . VAL C 1 112 ? 20.761 -21.405 22.578 1.00 108.61 107 VAL C C 1
ATOM 5911 O O . VAL C 1 112 ? 21.285 -20.571 23.329 1.00 117.70 107 VAL C O 1
ATOM 5915 N N . LEU C 1 113 ? 19.973 -21.072 21.563 1.00 110.47 108 LEU C N 1
ATOM 5916 C CA . LEU C 1 113 ? 19.623 -19.695 21.256 1.00 114.27 108 LEU C CA 1
ATOM 5917 C C . LEU C 1 113 ? 18.151 -19.521 21.560 1.00 112.65 108 LEU C C 1
ATOM 5918 O O . LEU C 1 113 ? 17.299 -20.208 20.973 1.00 110.12 108 LEU C O 1
ATOM 5923 N N . LEU C 1 114 ? 17.875 -18.635 22.504 1.00 109.16 109 LEU C N 1
ATOM 5924 C CA . LEU C 1 114 ? 16.551 -18.129 22.789 1.00 107.87 109 LEU C CA 1
ATOM 5925 C C . LEU C 1 114 ? 16.518 -16.652 22.429 1.00 106.14 109 LEU C C 1
ATOM 5926 O O . LEU C 1 114 ? 17.541 -15.956 22.487 1.00 115.48 109 LEU C O 1
ATOM 5931 N N . GLN C 1 115 ? 15.301 -16.166 22.174 1.00 101.81 110 GLN C N 1
ATOM 5932 C CA . GLN C 1 115 ? 15.102 -14.845 21.583 1.00 107.07 110 GLN C CA 1
ATOM 5933 C C . GLN C 1 115 ? 15.962 -13.763 22.218 1.00 117.59 110 GLN C C 1
ATOM 5934 O O . GLN C 1 115 ? 16.405 -12.843 21.521 1.00 118.59 110 GLN C O 1
ATOM 5940 N N . GLU C 1 116 ? 16.255 -13.857 23.515 1.00 122.30 111 GLU C N 1
ATOM 5941 C CA . GLU C 1 116 ? 16.984 -12.761 24.134 1.00 123.16 111 GLU C CA 1
ATOM 5942 C C . GLU C 1 116 ? 18.275 -13.168 24.831 1.00 119.08 111 GLU C C 1
ATOM 5943 O O . GLU C 1 116 ? 18.975 -12.291 25.355 1.00 126.02 111 GLU C O 1
ATOM 5949 N N . GLN C 1 117 ? 18.660 -14.439 24.780 1.00 112.22 112 GLN C N 1
ATOM 5950 C CA . GLN C 1 117 ? 19.961 -14.867 25.298 1.00 111.06 112 GLN C CA 1
ATOM 5951 C C . GLN C 1 117 ? 20.418 -16.185 24.692 1.00 107.05 112 GLN C C 1
ATOM 5952 O O . GLN C 1 117 ? 19.633 -16.998 24.173 1.00 107.41 112 GLN C O 1
ATOM 5958 N N . ILE C 1 118 ? 21.732 -16.370 24.797 1.00 115.04 113 ILE C N 1
ATOM 5959 C CA . ILE C 1 118 ? 22.455 -17.525 24.282 1.00 118.09 113 ILE C CA 1
ATOM 5960 C C . ILE C 1 118 ? 23.129 -18.243 25.450 1.00 126.11 113 ILE C C 1
ATOM 5961 O O . ILE C 1 118 ? 23.814 -17.606 26.261 1.00 125.49 113 ILE C O 1
ATOM 5966 N N . TYR C 1 119 ? 22.939 -19.565 25.533 1.00 129.82 114 TYR C N 1
ATOM 5967 C CA . TYR C 1 119 ? 23.539 -20.400 26.574 1.00 125.95 114 TYR C CA 1
ATOM 5968 C C . TYR C 1 119 ? 24.632 -21.269 25.960 1.00 119.65 114 TYR C C 1
ATOM 5969 O O . TYR C 1 119 ? 24.416 -21.914 24.926 1.00 122.92 114 TYR C O 1
ATOM 5978 N N . ILE C 1 120 ? 25.794 -21.289 26.610 1.00 115.05 115 ILE C N 1
ATOM 5979 C CA . ILE C 1 120 ? 27.000 -21.942 26.117 1.00 114.64 115 ILE C CA 1
ATOM 5980 C C . ILE C 1 120 ? 27.459 -22.955 27.152 1.00 121.35 115 ILE C C 1
ATOM 5981 O O . ILE C 1 120 ? 27.809 -22.582 28.284 1.00 129.30 115 ILE C O 1
ATOM 5986 N N . TYR C 1 121 ? 27.466 -24.224 26.748 1.00 118.75 116 TYR C N 1
ATOM 5987 C CA . TYR C 1 121 ? 27.839 -25.373 27.555 1.00 124.77 116 TYR C CA 1
ATOM 5988 C C . TYR C 1 121 ? 29.011 -26.078 26.889 1.00 123.30 116 TYR C C 1
ATOM 5989 O O . TYR C 1 121 ? 29.167 -26.032 25.668 1.00 114.98 116 TYR C O 1
ATOM 5998 N N . ASP C 1 122 ? 29.840 -26.723 27.700 1.00 131.09 117 ASP C N 1
ATOM 5999 C CA . ASP C 1 122 ? 30.785 -27.713 27.199 1.00 128.37 117 ASP C CA 1
ATOM 6000 C C . ASP C 1 122 ? 30.015 -29.011 26.995 1.00 119.92 117 ASP C C 1
ATOM 6001 O O . ASP C 1 122 ? 29.441 -29.532 27.949 1.00 132.75 117 ASP C O 1
ATOM 6006 N N . ILE C 1 123 ? 29.978 -29.525 25.760 1.00 107.45 118 ILE C N 1
ATOM 6007 C CA . ILE C 1 123 ? 29.098 -30.654 25.458 1.00 117.12 118 ILE C CA 1
ATOM 6008 C C . ILE C 1 123 ? 29.432 -31.867 26.308 1.00 130.33 118 ILE C C 1
ATOM 6009 O O . ILE C 1 123 ? 28.575 -32.732 26.520 1.00 130.01 118 ILE C O 1
ATOM 6014 N N . ASN C 1 124 ? 30.667 -31.952 26.801 1.00 140.97 119 ASN C N 1
ATOM 6015 C CA . ASN C 1 124 ? 31.054 -33.037 27.690 1.00 148.63 119 ASN C CA 1
ATOM 6016 C C . ASN C 1 124 ? 30.467 -32.800 29.073 1.00 150.89 119 ASN C C 1
ATOM 6017 O O . ASN C 1 124 ? 30.019 -33.741 29.738 1.00 149.71 119 ASN C O 1
ATOM 6022 N N . THR C 1 125 ? 30.471 -31.545 29.512 1.00 158.89 120 THR C N 1
ATOM 6023 C CA . THR C 1 125 ? 29.793 -31.168 30.739 1.00 168.03 120 THR C CA 1
ATOM 6024 C C . THR C 1 125 ? 28.290 -31.132 30.488 1.00 174.87 120 THR C C 1
ATOM 6025 O O . THR C 1 125 ? 27.827 -30.955 29.359 1.00 167.12 120 THR C O 1
ATOM 6029 N N . MET C 1 126 ? 27.520 -31.338 31.546 1.00 193.91 121 MET C N 1
ATOM 6030 C CA . MET C 1 126 ? 26.083 -31.157 31.440 1.00 195.64 121 MET C CA 1
ATOM 6031 C C . MET C 1 126 ? 25.664 -29.718 31.691 1.00 189.49 121 MET C C 1
ATOM 6032 O O . MET C 1 126 ? 24.498 -29.378 31.459 1.00 186.02 121 MET C O 1
ATOM 6037 N N . ARG C 1 127 ? 26.591 -28.859 32.119 1.00 186.87 122 ARG C N 1
ATOM 6038 C CA . ARG C 1 127 ? 26.199 -27.580 32.693 1.00 177.17 122 ARG C CA 1
ATOM 6039 C C . ARG C 1 127 ? 26.920 -26.403 32.038 1.00 159.64 122 ARG C C 1
ATOM 6040 O O . ARG C 1 127 ? 27.647 -26.567 31.051 1.00 152.95 122 ARG C O 1
ATOM 6048 N N . LEU C 1 128 ? 26.744 -25.224 32.624 1.00 154.00 123 LEU C N 1
ATOM 6049 C CA . LEU C 1 128 ? 26.659 -23.956 31.915 1.00 145.08 123 LEU C CA 1
ATOM 6050 C C . LEU C 1 128 ? 27.950 -23.159 32.035 1.00 147.82 123 LEU C C 1
ATOM 6051 O O . LEU C 1 128 ? 28.431 -22.914 33.148 1.00 152.97 123 LEU C O 1
ATOM 6056 N N . LEU C 1 129 ? 28.512 -22.756 30.892 1.00 143.50 124 LEU C N 1
ATOM 6057 C CA . LEU C 1 129 ? 29.738 -21.968 30.905 1.00 142.06 124 LEU C CA 1
ATOM 6058 C C . LEU C 1 129 ? 29.505 -20.479 30.662 1.00 138.39 124 LEU C C 1
ATOM 6059 O O . LEU C 1 129 ? 30.222 -19.655 31.243 1.00 144.28 124 LEU C O 1
ATOM 6064 N N . HIS C 1 130 ? 28.526 -20.090 29.841 1.00 131.49 125 HIS C N 1
ATOM 6065 C CA . HIS C 1 130 ? 28.354 -18.653 29.621 1.00 127.30 125 HIS C CA 1
ATOM 6066 C C . HIS C 1 130 ? 26.973 -18.369 29.041 1.00 126.35 125 HIS C C 1
ATOM 6067 O O . HIS C 1 130 ? 26.361 -19.240 28.431 1.00 133.00 125 HIS C O 1
ATOM 6074 N N . THR C 1 131 ? 26.474 -17.148 29.264 1.00 118.84 126 THR C N 1
ATOM 6075 C CA . THR C 1 131 ? 25.186 -16.698 28.729 1.00 120.62 126 THR C CA 1
ATOM 6076 C C . THR C 1 131 ? 25.318 -15.257 28.256 1.00 131.77 126 THR C C 1
ATOM 6077 O O . THR C 1 131 ? 25.879 -14.423 28.977 1.00 139.39 126 THR C O 1
ATOM 6081 N N . ILE C 1 132 ? 24.822 -14.966 27.052 1.00 134.13 127 ILE C N 1
ATOM 6082 C CA . ILE C 1 132 ? 24.867 -13.618 26.483 1.00 132.85 127 ILE C CA 1
ATOM 6083 C C . ILE C 1 132 ? 23.465 -13.023 26.427 1.00 127.57 127 ILE C C 1
ATOM 6084 O O . ILE C 1 132 ? 22.538 -13.670 25.921 1.00 121.06 127 ILE C O 1
ATOM 6089 N N . GLU C 1 133 ? 23.344 -11.759 26.863 1.00 132.73 128 GLU C N 1
ATOM 6090 C CA . GLU C 1 133 ? 22.117 -10.973 26.778 1.00 129.86 128 GLU C CA 1
ATOM 6091 C C . GLU C 1 133 ? 22.110 -10.378 25.378 1.00 119.87 128 GLU C C 1
ATOM 6092 O O . GLU C 1 133 ? 23.003 -9.601 25.033 1.00 117.84 128 GLU C O 1
ATOM 6098 N N . THR C 1 134 ? 21.137 -10.740 24.550 1.00 112.01 129 THR C N 1
ATOM 6099 C CA . THR C 1 134 ? 21.372 -10.366 23.160 1.00 115.42 129 THR C CA 1
ATOM 6100 C C . THR C 1 134 ? 20.708 -9.087 22.674 1.00 122.63 129 THR C C 1
ATOM 6101 O O . THR C 1 134 ? 21.336 -8.023 22.626 1.00 129.90 129 THR C O 1
ATOM 6105 N N . ASN C 1 135 ? 19.457 -9.228 22.280 1.00 124.05 130 ASN C N 1
ATOM 6106 C CA . ASN C 1 135 ? 18.359 -8.312 21.995 1.00 130.63 130 ASN C CA 1
ATOM 6107 C C . ASN C 1 135 ? 17.373 -9.233 21.290 1.00 130.37 130 ASN C C 1
ATOM 6108 O O . ASN C 1 135 ? 17.782 -10.326 20.887 1.00 128.83 130 ASN C O 1
ATOM 6113 N N . PRO C 1 136 ? 16.098 -8.884 21.137 1.00 129.82 131 PRO C N 1
ATOM 6114 C CA . PRO C 1 136 ? 15.157 -9.851 20.552 1.00 127.10 131 PRO C CA 1
ATOM 6115 C C . PRO C 1 136 ? 15.618 -10.406 19.207 1.00 118.62 131 PRO C C 1
ATOM 6116 O O . PRO C 1 136 ? 15.882 -9.656 18.262 1.00 115.43 131 PRO C O 1
ATOM 6120 N N . ASN C 1 137 ? 15.728 -11.735 19.127 1.00 117.39 132 ASN C N 1
ATOM 6121 C CA . ASN C 1 137 ? 16.044 -12.462 17.897 1.00 111.47 132 ASN C CA 1
ATOM 6122 C C . ASN C 1 137 ? 14.908 -13.444 17.629 1.00 113.50 132 ASN C C 1
ATOM 6123 O O . ASN C 1 137 ? 15.059 -14.655 17.838 1.00 110.39 132 ASN C O 1
ATOM 6128 N N . PRO C 1 138 ? 13.754 -12.955 17.168 1.00 119.37 133 PRO C N 1
ATOM 6129 C CA . PRO C 1 138 ? 12.652 -13.878 16.857 1.00 121.66 133 PRO C CA 1
ATOM 6130 C C . PRO C 1 138 ? 12.979 -14.830 15.724 1.00 118.17 133 PRO C C 1
ATOM 6131 O O . PRO C 1 138 ? 12.458 -15.953 15.698 1.00 117.73 133 PRO C O 1
ATOM 6135 N N . ARG C 1 139 ? 13.839 -14.417 14.792 1.00 115.22 134 ARG C N 1
ATOM 6136 C CA . ARG C 1 139 ? 14.180 -15.235 13.637 1.00 103.71 134 ARG C CA 1
ATOM 6137 C C . ARG C 1 139 ? 15.147 -16.361 13.976 1.00 97.72 134 ARG C C 1
ATOM 6138 O O . ARG C 1 139 ? 15.404 -17.209 13.116 1.00 91.86 134 ARG C O 1
ATOM 6146 N N . GLY C 1 140 ? 15.662 -16.402 15.205 1.00 98.65 135 GLY C N 1
ATOM 6147 C CA . GLY C 1 140 ? 16.524 -17.472 15.671 1.00 86.65 135 GLY C CA 1
ATOM 6148 C C . GLY C 1 140 ? 17.759 -17.727 14.827 1.00 79.67 135 GLY C C 1
ATOM 6149 O O . GLY C 1 140 ? 18.052 -18.875 14.480 1.00 86.30 135 GLY C O 1
ATOM 6150 N N . LEU C 1 141 ? 18.507 -16.673 14.516 1.00 74.72 136 LEU C N 1
ATOM 6151 C CA . LEU C 1 141 ? 19.649 -16.754 13.613 1.00 83.34 136 LEU C CA 1
ATOM 6152 C C . LEU C 1 141 ? 20.959 -16.780 14.385 1.00 93.75 136 LEU C C 1
ATOM 6153 O O . LEU C 1 141 ? 21.182 -15.953 15.275 1.00 103.19 136 LEU C O 1
ATOM 6158 N N . MET C 1 142 ? 21.812 -17.742 14.045 1.00 91.17 137 MET C N 1
ATOM 6159 C CA . MET C 1 142 ? 23.172 -17.829 14.558 1.00 86.67 137 MET C CA 1
ATOM 6160 C C . MET C 1 142 ? 23.923 -18.852 13.724 1.00 88.33 137 MET C C 1
ATOM 6161 O O . MET C 1 142 ? 23.325 -19.642 12.989 1.00 94.48 137 MET C O 1
ATOM 6166 N N . ALA C 1 143 ? 25.244 -18.829 13.851 1.00 87.28 138 ALA C N 1
ATOM 6167 C CA . ALA C 1 143 ? 26.086 -19.813 13.194 1.00 85.00 138 ALA C CA 1
ATOM 6168 C C . ALA C 1 143 ? 27.233 -20.188 14.117 1.00 87.14 138 ALA C C 1
ATOM 6169 O O . ALA C 1 143 ? 27.807 -19.326 14.787 1.00 91.23 138 ALA C O 1
ATOM 6171 N N . MET C 1 144 ? 27.573 -21.471 14.135 1.00 76.45 139 MET C N 1
ATOM 6172 C CA . MET C 1 144 ? 28.630 -21.997 14.984 1.00 83.93 139 MET C CA 1
ATOM 6173 C C . MET C 1 144 ? 29.694 -22.675 14.135 1.00 93.64 139 MET C C 1
ATOM 6174 O O . MET C 1 144 ? 29.378 -23.408 13.193 1.00 90.37 139 MET C O 1
ATOM 6179 N N . SER C 1 145 ? 30.950 -22.429 14.475 1.00 101.65 140 SER C N 1
ATOM 6180 C CA . SER C 1 145 ? 32.039 -23.079 13.772 1.00 91.07 140 SER C CA 1
ATOM 6181 C C . SER C 1 145 ? 32.051 -24.565 14.114 1.00 95.32 140 SER C C 1
ATOM 6182 O O . SER C 1 145 ? 31.974 -24.924 15.293 1.00 106.33 140 SER C O 1
ATOM 6185 N N . PRO C 1 146 ? 32.152 -25.454 13.124 1.00 95.09 141 PRO C N 1
ATOM 6186 C CA . PRO C 1 146 ? 32.288 -26.885 13.420 1.00 96.14 141 PRO C CA 1
ATOM 6187 C C . PRO C 1 146 ? 33.699 -27.296 13.804 1.00 94.71 141 PRO C C 1
ATOM 6188 O O . PRO C 1 146 ? 33.941 -28.487 14.033 1.00 96.89 141 PRO C O 1
ATOM 6192 N N . SER C 1 147 ? 34.625 -26.345 13.887 1.00 95.54 142 SER C N 1
ATOM 6193 C CA . SER C 1 147 ? 36.004 -26.614 14.269 1.00 101.02 142 SER C CA 1
ATOM 6194 C C . SER C 1 147 ? 36.214 -26.244 15.731 1.00 101.25 142 SER C C 1
ATOM 6195 O O . SER C 1 147 ? 35.852 -25.141 16.159 1.00 94.82 142 SER C O 1
ATOM 6198 N N . VAL C 1 148 ? 36.798 -27.173 16.489 1.00 104.13 143 VAL C N 1
ATOM 6199 C CA . VAL C 1 148 ? 37.139 -26.890 17.875 1.00 112.19 143 VAL C CA 1
ATOM 6200 C C . VAL C 1 148 ? 38.260 -25.858 17.946 1.00 109.98 143 VAL C C 1
ATOM 6201 O O . VAL C 1 148 ? 38.301 -25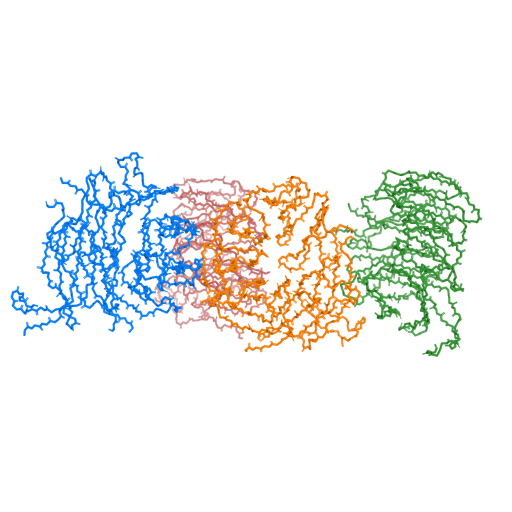.035 18.870 1.00 116.26 143 VAL C O 1
ATOM 6205 N N . ALA C 1 149 ? 39.193 -25.891 16.989 1.00 104.41 144 ALA C N 1
ATOM 6206 C CA . ALA C 1 149 ? 40.352 -25.006 17.044 1.00 105.97 144 ALA C CA 1
ATOM 6207 C C . ALA C 1 149 ? 39.960 -23.552 16.806 1.00 106.43 144 ALA C C 1
ATOM 6208 O O . ALA C 1 149 ? 40.396 -22.657 17.537 1.00 97.11 144 ALA C O 1
ATOM 6210 N N . ASN C 1 150 ? 39.143 -23.299 15.788 1.00 116.12 145 ASN C N 1
ATOM 6211 C CA . ASN C 1 150 ? 38.623 -21.963 15.495 1.00 118.37 145 ASN C CA 1
ATOM 6212 C C . ASN C 1 150 ? 37.163 -21.874 15.931 1.00 119.64 145 ASN C C 1
ATOM 6213 O O . ASN C 1 150 ? 36.250 -21.726 15.117 1.00 125.03 145 ASN C O 1
ATOM 6218 N N . SER C 1 151 ? 36.952 -21.962 17.241 1.00 121.64 146 SER C N 1
ATOM 6219 C CA . SER C 1 151 ? 35.619 -22.109 17.826 1.00 116.27 146 SER C CA 1
ATOM 6220 C C . SER C 1 151 ? 34.931 -20.749 17.950 1.00 105.06 146 SER C C 1
ATOM 6221 O O . SER C 1 151 ? 35.146 -20.020 18.921 1.00 90.36 146 SER C O 1
ATOM 6224 N N . TYR C 1 152 ? 34.102 -20.392 16.963 1.00 106.68 147 TYR C N 1
ATOM 6225 C CA . TYR C 1 152 ? 33.422 -19.100 16.950 1.00 107.65 147 TYR C CA 1
ATOM 6226 C C . TYR C 1 152 ? 31.918 -19.289 16.783 1.00 110.34 147 TYR C C 1
ATOM 6227 O O . TYR C 1 152 ? 31.471 -20.160 16.031 1.00 117.68 147 TYR C O 1
ATOM 6236 N N . LEU C 1 153 ? 31.144 -18.466 17.495 1.00 103.81 148 LEU C N 1
ATOM 6237 C CA . LEU C 1 153 ? 29.696 -18.367 17.351 1.00 97.93 148 LEU C CA 1
ATOM 6238 C C . LEU C 1 153 ? 29.344 -16.940 16.974 1.00 97.10 148 LEU C C 1
ATOM 6239 O O . LEU C 1 153 ? 29.657 -16.012 17.719 1.00 103.80 148 LEU C O 1
ATOM 6244 N N . VAL C 1 154 ? 28.590 -16.771 15.896 1.00 92.47 149 VAL C N 1
ATOM 6245 C CA . VAL C 1 154 ? 28.205 -15.447 15.428 1.00 87.93 149 VAL C CA 1
ATOM 6246 C C . VAL C 1 154 ? 26.688 -15.344 15.434 1.00 87.58 149 VAL C C 1
ATOM 6247 O O . VAL C 1 154 ? 25.985 -16.301 15.092 1.00 86.16 149 VAL C O 1
ATOM 6251 N N . TYR C 1 155 ? 26.189 -14.179 15.828 1.00 90.91 150 TYR C N 1
ATOM 6252 C CA . TYR C 1 155 ? 24.763 -13.949 15.979 1.00 89.22 150 TYR C CA 1
ATOM 6253 C C . TYR C 1 155 ? 24.479 -12.491 15.661 1.00 88.06 150 TYR C C 1
ATOM 6254 O O . TYR C 1 155 ? 25.355 -11.636 15.847 1.00 81.86 150 TYR C O 1
ATOM 6263 N N . PRO C 1 156 ? 23.289 -12.173 15.151 1.00 91.04 151 PRO C N 1
ATOM 6264 C CA . PRO C 1 156 ? 23.011 -10.795 14.736 1.00 94.56 151 PRO C CA 1
ATOM 6265 C C . PRO C 1 156 ? 22.914 -9.845 15.919 1.00 97.17 151 PRO C C 1
ATOM 6266 O O . PRO C 1 156 ? 22.606 -10.240 17.046 1.00 86.71 151 PRO C O 1
ATOM 6270 N N . SER C 1 157 ? 23.182 -8.568 15.640 1.00 110.55 152 SER C N 1
ATOM 6271 C CA . SER C 1 157 ? 23.245 -7.516 16.655 1.00 114.61 152 SER C CA 1
ATOM 6272 C C . SER C 1 157 ? 22.445 -6.304 16.195 1.00 118.70 152 SER C C 1
ATOM 6273 O O . SER C 1 157 ? 23.014 -5.312 15.717 1.00 114.83 152 SER C O 1
ATOM 6276 N N . PRO C 1 158 ? 21.121 -6.355 16.306 1.00 128.12 153 PRO C N 1
ATOM 6277 C CA . PRO C 1 158 ? 20.303 -5.178 16.006 1.00 136.89 153 PRO C CA 1
ATOM 6278 C C . PRO C 1 158 ? 20.277 -4.239 17.198 1.00 143.75 153 PRO C C 1
ATOM 6279 O O . PRO C 1 158 ? 20.724 -4.607 18.294 1.00 145.83 153 PRO C O 1
ATOM 6283 N N . PRO C 1 159 ? 19.770 -3.007 17.031 1.00 146.20 154 PRO C N 1
ATOM 6284 C CA . PRO C 1 159 ? 19.575 -2.163 18.216 1.00 150.71 154 PRO C CA 1
ATOM 6285 C C . PRO C 1 159 ? 18.395 -2.620 19.070 1.00 152.38 154 PRO C C 1
ATOM 6286 O O . PRO C 1 159 ? 17.621 -3.465 18.619 1.00 148.20 154 PRO C O 1
ATOM 6290 N N . ILE C 1 227 ? 21.996 4.218 10.928 1.00 134.85 222 ILE C N 1
ATOM 6291 C CA . ILE C 1 227 ? 20.746 3.637 10.445 1.00 137.69 222 ILE C CA 1
ATOM 6292 C C . ILE C 1 227 ? 20.967 2.182 10.048 1.00 131.80 222 ILE C C 1
ATOM 6293 O O . ILE C 1 227 ? 20.433 1.707 9.044 1.00 125.95 222 ILE C O 1
ATOM 6298 N N . LYS C 1 228 ? 21.731 1.460 10.861 1.00 134.23 223 LYS C N 1
ATOM 6299 C CA . LYS C 1 228 ? 22.320 0.197 10.444 1.00 135.78 223 LYS C CA 1
ATOM 6300 C C . LYS C 1 228 ? 21.779 -0.963 11.271 1.00 135.92 223 LYS C C 1
ATOM 6301 O O . LYS C 1 228 ? 21.933 -0.979 12.497 1.00 132.20 223 LYS C O 1
ATOM 6307 N N . ASN C 1 229 ? 21.185 -1.953 10.596 1.00 137.34 224 ASN C N 1
ATOM 6308 C CA . ASN C 1 229 ? 20.592 -3.114 11.251 1.00 136.90 224 ASN C CA 1
ATOM 6309 C C . ASN C 1 229 ? 21.389 -4.400 11.093 1.00 131.99 224 ASN C C 1
ATOM 6310 O O . ASN C 1 229 ? 21.206 -5.321 11.894 1.00 135.32 224 ASN C O 1
ATOM 6315 N N . GLY C 1 230 ? 22.252 -4.491 10.089 1.00 122.70 225 GLY C N 1
ATOM 6316 C CA . GLY C 1 230 ? 22.970 -5.721 9.804 1.00 113.65 225 GLY C CA 1
ATOM 6317 C C . GLY C 1 230 ? 24.346 -5.870 10.418 1.00 109.53 225 GLY C C 1
ATOM 6318 O O . GLY C 1 230 ? 25.257 -6.409 9.782 1.00 110.83 225 GLY C O 1
ATOM 6319 N N . ASP C 1 231 ? 24.514 -5.392 11.647 1.00 103.65 226 ASP C N 1
ATOM 6320 C CA . ASP C 1 231 ? 25.711 -5.704 12.412 1.00 99.74 226 ASP C CA 1
ATOM 6321 C C . ASP C 1 231 ? 25.609 -7.110 12.988 1.00 94.86 226 ASP C C 1
ATOM 6322 O O . ASP C 1 231 ? 24.519 -7.595 13.295 1.00 99.07 226 ASP C O 1
ATOM 6327 N N . VAL C 1 232 ? 26.756 -7.777 13.105 1.00 87.29 227 VAL C N 1
ATOM 6328 C CA . VAL C 1 232 ? 26.827 -9.128 13.652 1.00 88.29 227 VAL C CA 1
ATOM 6329 C C . VAL C 1 232 ? 27.925 -9.178 14.705 1.00 89.85 227 VAL C C 1
ATOM 6330 O O . VAL C 1 232 ? 28.950 -8.496 14.585 1.00 91.19 227 VAL C O 1
ATOM 6334 N N . ILE C 1 233 ? 27.691 -9.951 15.760 1.00 93.08 228 ILE C N 1
ATOM 6335 C CA . ILE C 1 233 ? 28.688 -10.183 16.797 1.00 100.06 228 ILE C CA 1
ATOM 6336 C C . ILE C 1 233 ? 29.288 -11.564 16.584 1.00 101.49 228 ILE C C 1
ATOM 6337 O O . ILE C 1 233 ? 28.557 -12.555 16.446 1.00 106.35 228 ILE C O 1
ATOM 6342 N N . VAL C 1 234 ? 30.615 -11.631 16.558 1.00 99.20 229 VAL C N 1
ATOM 6343 C CA . VAL C 1 234 ? 31.349 -12.890 16.516 1.00 102.56 229 VAL C CA 1
ATOM 6344 C C . VAL C 1 234 ? 31.989 -13.113 17.884 1.00 100.95 229 VAL C C 1
ATOM 6345 O O . VAL C 1 234 ? 32.689 -12.242 18.414 1.00 91.45 229 VAL C O 1
ATOM 6349 N N . PHE C 1 235 ? 31.702 -14.274 18.454 1.00 102.92 230 PHE C N 1
ATOM 6350 C CA . PHE C 1 235 ? 31.985 -14.661 19.825 1.00 110.77 230 PHE C CA 1
ATOM 6351 C C . PHE C 1 235 ? 32.980 -15.813 19.804 1.00 110.34 230 PHE C C 1
ATOM 6352 O O . PHE C 1 235 ? 32.790 -16.787 19.072 1.00 111.03 230 PHE C O 1
ATOM 6360 N N . ASN C 1 236 ? 34.040 -15.704 20.592 1.00 104.93 231 ASN C N 1
ATOM 6361 C CA . ASN C 1 236 ? 35.029 -16.773 20.698 1.00 103.64 231 ASN C CA 1
ATOM 6362 C C . ASN C 1 236 ? 34.578 -17.728 21.801 1.00 109.29 231 ASN C C 1
ATOM 6363 O O . ASN C 1 236 ? 34.541 -17.343 22.969 1.00 113.84 231 ASN C O 1
ATOM 6368 N N . LEU C 1 237 ? 34.237 -18.973 21.438 1.00 109.39 232 LEU C N 1
ATOM 6369 C CA . LEU C 1 237 ? 33.783 -19.924 22.454 1.00 98.93 232 LEU C CA 1
ATOM 6370 C C . LEU C 1 237 ? 34.926 -20.434 23.318 1.00 106.80 232 LEU C C 1
ATOM 6371 O O . LEU C 1 237 ? 34.694 -20.851 24.459 1.00 104.88 232 LEU C O 1
ATOM 6376 N N . GLU C 1 238 ? 36.153 -20.452 22.792 1.00 109.54 233 GLU C N 1
ATOM 6377 C CA . GLU C 1 238 ? 37.266 -20.960 23.586 1.00 116.53 233 GLU C CA 1
ATOM 6378 C C . GLU C 1 238 ? 37.486 -20.083 24.807 1.00 117.87 233 GLU C C 1
ATOM 6379 O O . GLU C 1 238 ? 37.603 -20.580 25.933 1.00 121.71 233 GLU C O 1
ATOM 6385 N N . THR C 1 239 ? 37.536 -18.773 24.602 1.00 119.44 234 THR C N 1
ATOM 6386 C CA . THR C 1 239 ? 37.702 -17.823 25.688 1.00 125.83 234 THR C CA 1
ATOM 6387 C C . THR C 1 239 ? 36.371 -17.302 26.222 1.00 121.78 234 THR C C 1
ATOM 6388 O O . THR C 1 239 ? 36.368 -16.549 27.204 1.00 125.33 234 THR C O 1
ATOM 6392 N N . LEU C 1 240 ? 35.255 -17.703 25.607 1.00 120.69 235 LEU C N 1
ATOM 6393 C CA . LEU C 1 240 ? 33.893 -17.303 25.982 1.00 126.70 235 LEU C CA 1
ATOM 6394 C C . LEU C 1 240 ? 33.805 -15.801 26.270 1.00 132.88 235 LEU C C 1
ATOM 6395 O O . LEU C 1 240 ? 33.560 -15.353 27.390 1.00 136.01 235 LEU C O 1
ATOM 6400 N N . GLN C 1 241 ? 34.030 -15.030 25.209 1.00 131.26 236 GLN C N 1
ATOM 6401 C CA . GLN C 1 241 ? 34.008 -13.575 25.232 1.00 131.82 236 GLN C CA 1
ATOM 6402 C C . GLN C 1 241 ? 33.788 -13.074 23.806 1.00 130.13 236 GLN C C 1
ATOM 6403 O O . GLN C 1 241 ? 34.205 -13.739 22.852 1.00 127.84 236 GLN C O 1
ATOM 6409 N N . PRO C 1 242 ? 33.111 -11.938 23.641 1.00 124.11 237 PRO C N 1
ATOM 6410 C CA . PRO C 1 242 ? 32.873 -11.422 22.283 1.00 111.71 237 PRO C CA 1
ATOM 6411 C C . PRO C 1 242 ? 34.155 -10.840 21.713 1.00 104.59 237 PRO C C 1
ATOM 6412 O O . PRO C 1 242 ? 34.920 -10.180 22.419 1.00 105.85 237 PRO C O 1
ATOM 6416 N N . THR C 1 243 ? 34.389 -11.082 20.421 1.00 104.45 238 THR C N 1
ATOM 6417 C CA . THR C 1 243 ? 35.655 -10.679 19.819 1.00 114.86 238 THR C CA 1
ATOM 6418 C C . THR C 1 243 ? 35.566 -9.407 18.978 1.00 118.14 238 THR C C 1
ATOM 6419 O O . THR C 1 243 ? 36.509 -8.609 18.995 1.00 120.53 238 THR C O 1
ATOM 6423 N N . MET C 1 244 ? 34.463 -9.168 18.268 1.00 109.32 239 MET C N 1
ATOM 6424 C CA . MET C 1 244 ? 34.307 -7.936 17.501 1.00 110.03 239 MET C CA 1
ATOM 6425 C C . MET C 1 244 ? 32.878 -7.869 16.983 1.00 110.13 239 MET C C 1
ATOM 6426 O O . MET C 1 244 ? 32.114 -8.833 17.077 1.00 105.24 239 MET C O 1
ATOM 6431 N N . VAL C 1 245 ? 32.530 -6.714 16.427 1.00 113.44 240 VAL C N 1
ATOM 6432 C CA . VAL C 1 245 ? 31.267 -6.518 15.726 1.00 107.10 240 VAL C CA 1
ATOM 6433 C C . VAL C 1 245 ? 31.592 -6.277 14.257 1.00 101.72 240 VAL C C 1
ATOM 6434 O O . VAL C 1 245 ? 32.332 -5.345 13.921 1.00 101.94 240 VAL C O 1
ATOM 6438 N N . ILE C 1 246 ? 31.057 -7.120 13.380 1.00 98.65 241 ILE C N 1
ATOM 6439 C CA . ILE C 1 246 ? 31.217 -6.932 11.943 1.00 85.28 241 ILE C CA 1
ATOM 6440 C C . ILE C 1 246 ? 30.033 -6.118 11.452 1.00 91.72 241 ILE C C 1
ATOM 6441 O O . ILE C 1 246 ? 28.880 -6.499 11.668 1.00 89.32 241 ILE C O 1
ATOM 6446 N N . GLU C 1 247 ? 30.309 -4.985 10.807 1.00 96.32 242 GLU C N 1
ATOM 6447 C CA . GLU C 1 247 ? 29.238 -4.195 10.201 1.00 99.70 242 GLU C CA 1
ATOM 6448 C C . GLU C 1 247 ? 28.950 -4.757 8.808 1.00 95.18 242 GLU C C 1
ATOM 6449 O O . GLU C 1 247 ? 29.360 -4.225 7.773 1.00 84.02 242 GLU C O 1
ATOM 6455 N N . ALA C 1 248 ? 28.216 -5.877 8.814 1.00 97.22 243 ALA C N 1
ATOM 6456 C CA . ALA C 1 248 ? 28.064 -6.724 7.632 1.00 91.26 243 ALA C CA 1
ATOM 6457 C C . ALA C 1 248 ? 27.103 -6.139 6.601 1.00 90.54 243 ALA C C 1
ATOM 6458 O O . ALA C 1 248 ? 27.450 -6.026 5.420 1.00 98.32 243 ALA C O 1
ATOM 6460 N N . HIS C 1 249 ? 25.885 -5.778 7.014 1.00 87.43 244 HIS C N 1
ATOM 6461 C CA . HIS C 1 249 ? 24.880 -5.304 6.068 1.00 90.17 244 HIS C CA 1
ATOM 6462 C C . HIS C 1 249 ? 24.116 -4.118 6.634 1.00 94.68 244 HIS C C 1
ATOM 6463 O O . HIS C 1 249 ? 23.864 -4.038 7.832 1.00 96.95 244 HIS C O 1
ATOM 6470 N N . LYS C 1 250 ? 23.588 -3.291 5.733 1.00 91.61 245 LYS C N 1
ATOM 6471 C CA . LYS C 1 250 ? 22.816 -2.131 6.163 1.00 98.61 245 LYS C CA 1
ATOM 6472 C C . LYS C 1 250 ? 21.431 -2.503 6.669 1.00 98.67 245 LYS C C 1
ATOM 6473 O O . LYS C 1 250 ? 20.844 -1.737 7.443 1.00 101.51 245 LYS C O 1
ATOM 6479 N N . GLY C 1 251 ? 20.901 -3.659 6.267 1.00 95.24 246 GLY C N 1
ATOM 6480 C CA . GLY C 1 251 ? 19.578 -4.087 6.657 1.00 87.04 246 GLY C CA 1
ATOM 6481 C C . GLY C 1 251 ? 19.636 -5.324 7.539 1.00 94.92 246 GLY C C 1
ATOM 6482 O O . GLY C 1 251 ? 20.677 -5.960 7.696 1.00 96.07 246 GLY C O 1
ATOM 6483 N N . GLU C 1 252 ? 18.482 -5.642 8.130 1.00 88.87 247 GLU C N 1
ATOM 6484 C CA . GLU C 1 252 ? 18.362 -6.806 9.001 1.00 82.81 247 GLU C CA 1
ATOM 6485 C C . GLU C 1 252 ? 18.994 -8.038 8.365 1.00 82.72 247 GLU C C 1
ATOM 6486 O O . GLU C 1 252 ? 18.826 -8.298 7.171 1.00 77.05 247 GLU C O 1
ATOM 6492 N N . ILE C 1 253 ? 19.739 -8.787 9.180 1.00 85.02 248 ILE C N 1
ATOM 6493 C CA . ILE C 1 253 ? 20.344 -10.031 8.724 1.00 83.76 248 ILE C CA 1
ATOM 6494 C C . ILE C 1 253 ? 19.267 -11.085 8.511 1.00 85.18 248 ILE C C 1
ATOM 6495 O O . ILE C 1 253 ? 18.352 -11.245 9.332 1.00 83.84 248 ILE C O 1
ATOM 6500 N N . ALA C 1 254 ? 19.373 -11.809 7.396 1.00 76.80 249 ALA C N 1
ATOM 6501 C CA . ALA C 1 254 ? 18.451 -12.883 7.068 1.00 78.91 249 ALA C CA 1
ATOM 6502 C C . ALA C 1 254 ? 19.095 -14.261 7.033 1.00 74.33 249 ALA C C 1
ATOM 6503 O O . ALA C 1 254 ? 18.366 -15.258 7.059 1.00 72.33 249 ALA C O 1
ATOM 6505 N N . ALA C 1 255 ? 20.424 -14.348 6.971 1.00 75.11 250 ALA C N 1
ATOM 6506 C CA . ALA C 1 255 ? 21.098 -15.641 6.996 1.00 68.44 250 ALA C CA 1
ATOM 6507 C C . ALA C 1 255 ? 22.572 -15.447 7.322 1.00 68.20 250 ALA C C 1
ATOM 6508 O O . ALA C 1 255 ? 23.157 -14.407 7.011 1.00 79.43 250 ALA C O 1
ATOM 6510 N N . MET C 1 256 ? 23.164 -16.469 7.940 1.00 68.88 251 MET C N 1
ATOM 6511 C CA . MET C 1 256 ? 24.577 -16.459 8.297 1.00 81.92 251 MET C CA 1
ATOM 6512 C C . MET C 1 256 ? 25.106 -17.888 8.322 1.00 87.90 251 MET C C 1
ATOM 6513 O O . MET C 1 256 ? 24.390 -18.825 8.683 1.00 92.08 251 MET C O 1
ATOM 6518 N N . ALA C 1 257 ? 26.372 -18.041 7.936 1.00 86.83 252 ALA C N 1
ATOM 6519 C CA . ALA C 1 257 ? 27.038 -19.338 7.920 1.00 80.42 252 ALA C CA 1
ATOM 6520 C C . ALA C 1 257 ? 28.520 -19.145 8.229 1.00 85.03 252 ALA C C 1
ATOM 6521 O O . ALA C 1 257 ? 29.071 -18.056 8.056 1.00 96.43 252 ALA C O 1
ATOM 6523 N N . ILE C 1 258 ? 29.164 -20.219 8.694 1.00 83.39 253 ILE C N 1
ATOM 6524 C CA . ILE C 1 258 ? 30.594 -20.216 9.000 1.00 83.37 253 ILE C CA 1
ATOM 6525 C C . ILE C 1 258 ? 31.277 -21.402 8.319 1.00 86.62 253 ILE C C 1
ATOM 6526 O O . ILE C 1 258 ? 30.702 -22.493 8.218 1.00 83.92 253 ILE C O 1
ATOM 6531 N N . SER C 1 259 ? 32.506 -21.176 7.844 1.00 91.93 254 SER C N 1
ATOM 6532 C CA . SER C 1 259 ? 33.292 -22.187 7.145 1.00 86.12 254 SER C CA 1
ATOM 6533 C C . SER C 1 259 ? 33.617 -23.368 8.063 1.00 99.37 254 SER C C 1
ATOM 6534 O O . SER C 1 259 ? 33.610 -23.261 9.294 1.00 105.34 254 SER C O 1
ATOM 6537 N N . PHE C 1 260 ? 33.905 -24.514 7.435 1.00 99.19 255 PHE C N 1
ATOM 6538 C CA . PHE C 1 260 ? 34.108 -25.756 8.177 1.00 95.79 255 PHE C CA 1
ATOM 6539 C C . PHE C 1 260 ? 35.288 -25.672 9.137 1.00 101.38 255 PHE C C 1
ATOM 6540 O O . PHE C 1 260 ? 35.289 -26.339 10.178 1.00 112.34 255 PHE C O 1
ATOM 6548 N N . ASP C 1 261 ? 36.299 -24.878 8.804 1.00 102.05 256 ASP C N 1
ATOM 6549 C CA . ASP C 1 261 ? 37.459 -24.669 9.659 1.00 110.71 256 ASP C CA 1
ATOM 6550 C C . ASP C 1 261 ? 37.336 -23.432 10.545 1.00 115.28 256 ASP C C 1
ATOM 6551 O O . ASP C 1 261 ? 38.320 -23.039 11.179 1.00 124.09 256 ASP C O 1
ATOM 6556 N N . GLY C 1 262 ? 36.158 -22.813 10.601 1.00 113.06 257 GLY C N 1
ATOM 6557 C CA . GLY C 1 262 ? 35.947 -21.654 11.446 1.00 110.35 257 GLY C CA 1
ATOM 6558 C C . GLY C 1 262 ? 36.687 -20.411 11.015 1.00 110.72 257 GLY C C 1
ATOM 6559 O O . GLY C 1 262 ? 36.867 -19.495 11.823 1.00 115.29 257 GLY C O 1
ATOM 6560 N N . THR C 1 263 ? 37.131 -20.355 9.759 1.00 108.98 258 THR C N 1
ATOM 6561 C CA . THR C 1 263 ? 37.869 -19.216 9.226 1.00 106.04 258 THR C CA 1
ATOM 6562 C C . THR C 1 263 ? 36.952 -18.120 8.673 1.00 97.32 258 THR C C 1
ATOM 6563 O O . THR C 1 263 ? 37.201 -16.934 8.918 1.00 104.49 258 THR C O 1
ATOM 6567 N N . LEU C 1 264 ? 35.913 -18.469 7.913 1.00 90.68 259 LEU C N 1
ATOM 6568 C CA . LEU C 1 264 ? 35.123 -17.497 7.169 1.00 85.95 259 LEU C CA 1
ATOM 6569 C C . LEU C 1 264 ? 33.704 -17.393 7.712 1.00 91.42 259 LEU C C 1
ATOM 6570 O O . LEU C 1 264 ? 33.206 -18.294 8.389 1.00 95.08 259 LEU C O 1
ATOM 6575 N N . MET C 1 265 ? 33.069 -16.255 7.429 1.00 100.72 260 MET C N 1
ATOM 6576 C CA . MET C 1 265 ? 31.653 -16.048 7.697 1.00 99.86 260 MET C CA 1
ATOM 6577 C C . MET C 1 265 ? 30.963 -15.550 6.436 1.00 95.24 260 MET C C 1
ATOM 6578 O O . MET C 1 265 ? 31.504 -14.705 5.719 1.00 98.44 260 MET C O 1
ATOM 6583 N N . ALA C 1 266 ? 29.756 -16.046 6.183 1.00 89.83 261 ALA C N 1
ATOM 6584 C CA . ALA C 1 266 ? 28.939 -15.588 5.070 1.00 84.61 261 ALA C CA 1
ATOM 6585 C C . ALA C 1 266 ? 27.599 -15.089 5.593 1.00 84.86 261 ALA C C 1
ATOM 6586 O O . ALA C 1 266 ? 26.998 -15.711 6.473 1.00 81.37 261 ALA C O 1
ATOM 6588 N N . THR C 1 267 ? 27.151 -13.950 5.065 1.00 89.20 262 THR C N 1
ATOM 6589 C CA . THR C 1 267 ? 25.917 -13.316 5.502 1.00 89.07 262 THR C CA 1
ATOM 6590 C C . THR C 1 267 ? 25.135 -12.809 4.299 1.00 85.46 262 THR C C 1
ATOM 6591 O O . THR C 1 267 ? 25.683 -12.591 3.212 1.00 88.54 262 THR C O 1
ATOM 6595 N N . ALA C 1 268 ? 23.837 -12.610 4.526 1.00 80.67 263 ALA C N 1
ATOM 6596 C CA . ALA C 1 268 ? 22.950 -11.947 3.584 1.00 82.63 263 ALA C CA 1
ATOM 6597 C C . ALA C 1 268 ? 21.895 -11.203 4.386 1.00 81.13 263 ALA C C 1
ATOM 6598 O O . ALA C 1 268 ? 21.445 -11.687 5.427 1.00 74.16 263 ALA C O 1
ATOM 6600 N N . SER C 1 269 ? 21.507 -10.034 3.898 1.00 82.66 264 SER C N 1
ATOM 6601 C CA . SER C 1 269 ? 20.433 -9.241 4.466 1.00 84.29 264 SER C CA 1
ATOM 6602 C C . SER C 1 269 ? 19.172 -9.445 3.640 1.00 87.97 264 SER C C 1
ATOM 6603 O O . SER C 1 269 ? 19.117 -10.298 2.750 1.00 96.37 264 SER C O 1
ATOM 6606 N N . ASP C 1 270 ? 18.139 -8.660 3.936 1.00 90.85 265 ASP C N 1
ATOM 6607 C CA . ASP C 1 270 ? 16.941 -8.673 3.110 1.00 98.04 265 ASP C CA 1
ATOM 6608 C C . ASP C 1 270 ? 17.334 -8.183 1.718 1.00 106.37 265 ASP C C 1
ATOM 6609 O O . ASP C 1 270 ? 18.506 -7.884 1.472 1.00 119.39 265 ASP C O 1
ATOM 6614 N N . LYS C 1 271 ? 16.385 -8.125 0.793 1.00 111.03 266 LYS C N 1
ATOM 6615 C CA . LYS C 1 271 ? 16.559 -7.803 -0.619 1.00 127.04 266 LYS C CA 1
ATOM 6616 C C . LYS C 1 271 ? 17.228 -8.964 -1.359 1.00 122.75 266 LYS C C 1
ATOM 6617 O O . LYS C 1 271 ? 17.251 -8.956 -2.590 1.00 131.99 266 LYS C O 1
ATOM 6623 N N . GLY C 1 272 ? 17.750 -9.971 -0.652 1.00 99.61 267 GLY C N 1
ATOM 6624 C CA . GLY C 1 272 ? 18.254 -11.213 -1.219 1.00 93.74 267 GLY C CA 1
ATOM 6625 C C . GLY C 1 272 ? 19.215 -11.121 -2.386 1.00 94.23 267 GLY C C 1
ATOM 6626 O O . GLY C 1 272 ? 19.430 -12.113 -3.087 1.00 93.06 267 GLY C O 1
ATOM 6627 N N . THR C 1 273 ? 19.799 -9.948 -2.614 1.00 98.53 268 THR C N 1
ATOM 6628 C CA . THR C 1 273 ? 20.695 -9.775 -3.750 1.00 107.22 268 THR C CA 1
ATOM 6629 C C . THR C 1 273 ? 22.145 -10.144 -3.457 1.00 102.91 268 THR C C 1
ATOM 6630 O O . THR C 1 273 ? 22.831 -10.681 -4.332 1.00 104.64 268 THR C O 1
ATOM 6634 N N . ILE C 1 274 ? 22.636 -9.890 -2.248 1.00 92.60 269 ILE C N 1
ATOM 6635 C CA . ILE C 1 274 ? 24.075 -9.838 -2.029 1.00 93.90 269 ILE C CA 1
ATOM 6636 C C . ILE C 1 274 ? 24.486 -10.719 -0.854 1.00 83.62 269 ILE C C 1
ATOM 6637 O O . ILE C 1 274 ? 23.956 -10.579 0.255 1.00 80.17 269 ILE C O 1
ATOM 6642 N N . ILE C 1 275 ? 25.427 -11.632 -1.106 1.00 77.45 270 ILE C N 1
ATOM 6643 C CA . ILE C 1 275 ? 26.024 -12.486 -0.083 1.00 78.15 270 ILE C CA 1
ATOM 6644 C C . ILE C 1 275 ? 27.462 -12.048 0.127 1.00 84.95 270 ILE C C 1
ATOM 6645 O O . ILE C 1 275 ? 28.225 -11.928 -0.836 1.00 80.21 270 ILE C O 1
ATOM 6650 N N . ARG C 1 276 ? 27.839 -11.828 1.380 1.00 87.31 271 ARG C N 1
ATOM 6651 C CA . ARG C 1 276 ? 29.178 -11.361 1.692 1.00 93.05 271 ARG C CA 1
ATOM 6652 C C . ARG C 1 276 ? 29.899 -12.340 2.600 1.00 86.64 271 ARG C C 1
ATOM 6653 O O . ARG C 1 276 ? 29.285 -12.962 3.464 1.00 87.53 271 ARG C O 1
ATOM 6661 N N . VAL C 1 277 ? 31.204 -12.478 2.407 1.00 85.40 272 VAL C N 1
ATOM 6662 C CA . VAL C 1 277 ? 31.993 -13.375 3.240 1.00 91.09 272 VAL C CA 1
ATOM 6663 C C . VAL C 1 277 ? 33.230 -12.640 3.739 1.00 89.14 272 VAL C C 1
ATOM 6664 O O . VAL C 1 277 ? 34.015 -12.096 2.943 1.00 91.88 272 VAL C O 1
ATOM 6668 N N . PHE C 1 278 ? 33.388 -12.647 5.061 1.00 91.29 273 PHE C N 1
ATOM 6669 C CA . PHE C 1 278 ? 34.394 -11.946 5.832 1.00 92.90 273 PHE C CA 1
ATOM 6670 C C . PHE C 1 278 ? 35.308 -12.973 6.480 1.00 89.88 273 PHE C C 1
ATOM 6671 O O . PHE C 1 278 ? 34.938 -14.134 6.681 1.00 98.22 273 PHE C O 1
ATOM 6679 N N . ASP C 1 279 ? 36.505 -12.526 6.821 1.00 102.31 274 ASP C N 1
ATOM 6680 C CA . ASP C 1 279 ? 37.431 -13.330 7.600 1.00 100.44 274 ASP C CA 1
ATOM 6681 C C . ASP C 1 279 ? 37.159 -13.029 9.062 1.00 103.73 274 ASP C C 1
ATOM 6682 O O . ASP C 1 279 ? 37.263 -11.874 9.488 1.00 113.68 274 ASP C O 1
ATOM 6687 N N . ILE C 1 280 ? 36.828 -14.071 9.821 1.00 104.06 275 ILE C N 1
ATOM 6688 C CA . ILE C 1 280 ? 36.487 -13.895 11.225 1.00 109.42 275 ILE C CA 1
ATOM 6689 C C . ILE C 1 280 ? 37.654 -13.254 11.933 1.00 120.09 275 ILE C C 1
ATOM 6690 O O . ILE C 1 280 ? 37.508 -12.484 12.898 1.00 124.52 275 ILE C O 1
ATOM 6695 N N . GLU C 1 281 ? 38.841 -13.617 11.508 1.00 120.54 276 GLU C N 1
ATOM 6696 C CA . GLU C 1 281 ? 39.973 -13.097 12.237 1.00 130.42 276 GLU C CA 1
ATOM 6697 C C . GLU C 1 281 ? 40.159 -11.593 12.035 1.00 137.67 276 GLU C C 1
ATOM 6698 O O . GLU C 1 281 ? 40.365 -10.855 12.998 1.00 131.20 276 GLU C O 1
ATOM 6704 N N . THR C 1 282 ? 40.075 -11.131 10.812 1.00 144.83 277 THR C N 1
ATOM 6705 C CA . THR C 1 282 ? 40.224 -9.727 10.451 1.00 140.15 277 THR C CA 1
ATOM 6706 C C . THR C 1 282 ? 38.957 -8.914 10.670 1.00 128.32 277 THR C C 1
ATOM 6707 O O . THR C 1 282 ? 38.980 -7.868 11.339 1.00 132.35 277 THR C O 1
ATOM 6711 N N . GLY C 1 283 ? 37.864 -9.418 10.132 1.00 120.49 278 GLY C N 1
ATOM 6712 C CA . GLY C 1 283 ? 36.663 -8.669 9.900 1.00 117.97 278 GLY C CA 1
ATOM 6713 C C . GLY C 1 283 ? 36.598 -8.119 8.498 1.00 113.80 278 GLY C C 1
ATOM 6714 O O . GLY C 1 283 ? 35.583 -7.519 8.115 1.00 111.30 278 GLY C O 1
ATOM 6715 N N . ASP C 1 284 ? 37.651 -8.333 7.721 1.00 118.03 279 ASP C N 1
ATOM 6716 C CA . ASP C 1 284 ? 37.755 -7.829 6.365 1.00 125.07 279 ASP C CA 1
ATOM 6717 C C . ASP C 1 284 ? 36.887 -8.674 5.450 1.00 122.45 279 ASP C C 1
ATOM 6718 O O . ASP C 1 284 ? 36.965 -9.905 5.470 1.00 123.26 279 ASP C O 1
ATOM 6723 N N . LYS C 1 285 ? 36.039 -8.012 4.674 1.00 117.96 280 LYS C N 1
ATOM 6724 C CA . LYS C 1 285 ? 35.266 -8.685 3.641 1.00 111.48 280 LYS C CA 1
ATOM 6725 C C . LYS C 1 285 ? 36.175 -9.185 2.525 1.00 115.65 280 LYS C C 1
ATOM 6726 O O . LYS C 1 285 ? 36.886 -8.391 1.901 1.00 124.56 280 LYS C O 1
ATOM 6732 N N . ILE C 1 286 ? 36.131 -10.493 2.245 1.00 111.23 281 ILE C N 1
ATOM 6733 C CA . ILE C 1 286 ? 37.000 -11.059 1.216 1.00 115.07 281 ILE C CA 1
ATOM 6734 C C . ILE C 1 286 ? 36.211 -11.295 -0.064 1.00 110.53 281 ILE C C 1
ATOM 6735 O O . ILE C 1 286 ? 36.750 -11.142 -1.165 1.00 124.24 281 ILE C O 1
ATOM 6740 N N . TYR C 1 287 ? 34.939 -11.663 0.042 1.00 96.74 282 TYR C N 1
ATOM 6741 C CA . TYR C 1 287 ? 34.192 -11.798 -1.202 1.00 101.92 282 TYR C CA 1
ATOM 6742 C C . TYR C 1 287 ? 32.825 -11.164 -1.038 1.00 103.47 282 TYR C C 1
ATOM 6743 O O . TYR C 1 287 ? 32.270 -11.097 0.065 1.00 98.82 282 TYR C O 1
ATOM 6752 N N . GLN C 1 288 ? 32.278 -10.733 -2.168 1.00 103.39 283 GLN C N 1
ATOM 6753 C CA . GLN C 1 288 ? 30.950 -10.146 -2.218 1.00 99.16 283 GLN C CA 1
ATOM 6754 C C . GLN C 1 288 ? 30.343 -10.675 -3.507 1.00 95.80 283 GLN C C 1
ATOM 6755 O O . GLN C 1 288 ? 30.801 -10.322 -4.599 1.00 106.58 283 GLN C O 1
ATOM 6761 N N . PHE C 1 289 ? 29.323 -11.511 -3.387 1.00 97.93 284 PHE C N 1
ATOM 6762 C CA . PHE C 1 289 ? 28.667 -12.102 -4.540 1.00 107.90 284 PHE C CA 1
ATOM 6763 C C . PHE C 1 289 ? 27.297 -11.512 -4.726 1.00 119.89 284 PHE C C 1
ATOM 6764 O O . PHE C 1 289 ? 26.591 -11.237 -3.756 1.00 123.31 284 PHE C O 1
ATOM 6772 N N . ARG C 1 290 ? 26.946 -11.334 -5.980 1.00 123.82 285 ARG C N 1
ATOM 6773 C CA . ARG C 1 290 ? 25.742 -10.634 -6.336 1.00 122.37 285 ARG C CA 1
ATOM 6774 C C . ARG C 1 290 ? 24.820 -11.616 -7.035 1.00 120.68 285 ARG C C 1
ATOM 6775 O O . ARG C 1 290 ? 25.268 -12.443 -7.834 1.00 117.20 285 ARG C O 1
ATOM 6783 N N . ARG C 1 291 ? 23.540 -11.537 -6.706 1.00 104.04 286 ARG C N 1
ATOM 6784 C CA . ARG C 1 291 ? 22.555 -12.497 -7.171 1.00 84.44 286 ARG C CA 1
ATOM 6785 C C . ARG C 1 291 ? 21.576 -11.773 -8.077 1.00 85.79 286 ARG C C 1
ATOM 6786 O O . ARG C 1 291 ? 21.006 -10.753 -7.687 1.00 95.77 286 ARG C O 1
ATOM 6794 N N . GLY C 1 292 ? 21.406 -12.293 -9.293 1.00 83.33 287 GLY C N 1
ATOM 6795 C CA . GLY C 1 292 ? 20.620 -11.620 -10.307 1.00 89.35 287 GLY C CA 1
ATOM 6796 C C . GLY C 1 292 ? 19.119 -11.742 -10.145 1.00 89.62 287 GLY C C 1
ATOM 6797 O O . GLY C 1 292 ? 18.372 -11.634 -11.124 1.00 88.31 287 GLY C O 1
ATOM 6798 N N . THR C 1 293 ? 18.657 -11.916 -8.915 1.00 86.56 288 THR C N 1
ATOM 6799 C CA . THR C 1 293 ? 17.254 -12.177 -8.649 1.00 74.50 288 THR C CA 1
ATOM 6800 C C . THR C 1 293 ? 16.490 -10.874 -8.442 1.00 67.18 288 THR C C 1
ATOM 6801 O O . THR C 1 293 ? 17.074 -9.798 -8.278 1.00 66.71 288 THR C O 1
ATOM 6805 N N . TYR C 1 294 ? 15.159 -10.983 -8.443 1.00 65.24 289 TYR C N 1
ATOM 6806 C CA . TYR C 1 294 ? 14.287 -9.875 -8.075 1.00 75.12 289 TYR C CA 1
ATOM 6807 C C . TYR C 1 294 ? 13.192 -10.374 -7.144 1.00 69.97 289 TYR C C 1
ATOM 6808 O O . TYR C 1 294 ? 12.516 -11.362 -7.449 1.00 76.12 289 TYR C O 1
ATOM 6817 N N . ALA C 1 295 ? 13.012 -9.668 -6.027 1.00 67.79 290 ALA C N 1
ATOM 6818 C CA . ALA C 1 295 ? 11.924 -9.916 -5.082 1.00 65.71 290 ALA C CA 1
ATOM 6819 C C . ALA C 1 295 ? 11.936 -11.346 -4.556 1.00 65.24 290 ALA C C 1
ATOM 6820 O O . ALA C 1 295 ? 10.892 -11.990 -4.429 1.00 63.03 290 ALA C O 1
ATOM 6822 N N . THR C 1 296 ? 13.123 -11.855 -4.240 1.00 72.40 291 THR C N 1
ATOM 6823 C CA . THR C 1 296 ? 13.228 -13.167 -3.622 1.00 82.61 291 THR C CA 1
ATOM 6824 C C . THR C 1 296 ? 14.132 -13.068 -2.404 1.00 88.11 291 THR C C 1
ATOM 6825 O O . THR C 1 296 ? 15.218 -12.481 -2.467 1.00 84.91 291 THR C O 1
ATOM 6829 N N . ARG C 1 297 ? 13.665 -13.646 -1.304 1.00 85.05 292 ARG C N 1
ATOM 6830 C CA . ARG C 1 297 ? 14.346 -13.695 -0.023 1.00 78.53 292 ARG C CA 1
ATOM 6831 C C . ARG C 1 297 ? 15.415 -14.782 -0.031 1.00 75.45 292 ARG C C 1
ATOM 6832 O O . ARG C 1 297 ? 15.370 -15.725 -0.825 1.00 71.33 292 ARG C O 1
ATOM 6840 N N . ILE C 1 298 ? 16.403 -14.627 0.843 1.00 75.48 293 ILE C N 1
ATOM 6841 C CA . ILE C 1 298 ? 17.435 -15.639 1.030 1.00 77.21 293 ILE C CA 1
ATOM 6842 C C . ILE C 1 298 ? 17.123 -16.379 2.327 1.00 71.41 293 ILE C C 1
ATOM 6843 O O . ILE C 1 298 ? 17.011 -15.766 3.395 1.00 65.40 293 ILE C O 1
ATOM 6848 N N . TYR C 1 299 ? 16.984 -17.699 2.228 1.00 72.73 294 TYR C N 1
ATOM 6849 C CA . TYR C 1 299 ? 16.673 -18.597 3.333 1.00 68.57 294 TYR C CA 1
ATOM 6850 C C . TYR C 1 299 ? 17.910 -19.213 3.986 1.00 73.78 294 TYR C C 1
ATOM 6851 O O . TYR C 1 299 ? 17.932 -19.391 5.208 1.00 74.25 294 TYR C O 1
ATOM 6860 N N . SER C 1 300 ? 18.943 -19.552 3.215 1.00 70.95 295 SER C N 1
ATOM 6861 C CA . SER C 1 300 ? 20.028 -20.358 3.761 1.00 67.46 295 SER C CA 1
ATOM 6862 C C . SER C 1 300 ? 21.340 -20.074 3.041 1.00 73.71 295 SER C C 1
ATOM 6863 O O . SER C 1 300 ? 21.356 -19.706 1.863 1.00 83.99 295 SER C O 1
ATOM 6866 N N . ILE C 1 301 ? 22.443 -20.252 3.772 1.00 70.86 296 ILE C N 1
ATOM 6867 C CA . ILE C 1 301 ? 23.797 -20.197 3.229 1.00 79.67 296 ILE C CA 1
ATOM 6868 C C . ILE C 1 301 ? 24.573 -21.403 3.746 1.00 81.45 296 ILE C C 1
ATOM 6869 O O . ILE C 1 301 ? 24.348 -21.858 4.873 1.00 77.52 296 ILE C O 1
ATOM 6874 N N . SER C 1 302 ? 25.465 -21.943 2.915 1.00 79.30 297 SER C N 1
ATOM 6875 C CA . SER C 1 302 ? 26.268 -23.085 3.336 1.00 75.85 297 SER C CA 1
ATOM 6876 C C . SER C 1 302 ? 27.604 -23.089 2.608 1.00 76.67 297 SER C C 1
ATOM 6877 O O . SER C 1 302 ? 27.652 -22.902 1.389 1.00 84.67 297 SER C O 1
ATOM 6880 N N . PHE C 1 303 ? 28.681 -23.275 3.368 1.00 74.44 298 PHE C N 1
ATOM 6881 C CA . PHE C 1 303 ? 29.997 -23.531 2.803 1.00 75.86 298 PHE C CA 1
ATOM 6882 C C . PHE C 1 303 ? 30.132 -25.008 2.445 1.00 83.12 298 PHE C C 1
ATOM 6883 O O . PHE C 1 303 ? 29.577 -25.882 3.117 1.00 89.69 298 PHE C O 1
ATOM 6891 N N . SER C 1 304 ? 30.869 -25.283 1.371 1.00 85.70 299 SER C N 1
ATOM 6892 C CA . SER C 1 304 ? 31.387 -26.628 1.154 1.00 87.64 299 SER C CA 1
ATOM 6893 C C . SER C 1 304 ? 32.469 -26.947 2.184 1.00 93.38 299 SER C C 1
ATOM 6894 O O . SER C 1 304 ? 33.076 -26.055 2.783 1.00 97.07 299 SER C O 1
ATOM 6897 N N . GLU C 1 305 ? 32.703 -28.246 2.396 1.00 98.48 300 GLU C N 1
ATOM 6898 C CA . GLU C 1 305 ? 33.568 -28.656 3.497 1.00 104.47 300 GLU C CA 1
ATOM 6899 C C . GLU C 1 305 ? 35.003 -28.206 3.279 1.00 102.72 300 GLU C C 1
ATOM 6900 O O . GLU C 1 305 ? 35.726 -27.936 4.245 1.00 104.24 300 GLU C O 1
ATOM 6906 N N . ASP C 1 306 ? 35.419 -28.101 2.025 1.00 103.13 301 ASP C N 1
ATOM 6907 C CA . ASP C 1 306 ? 36.726 -27.585 1.650 1.00 110.13 301 ASP C CA 1
ATOM 6908 C C . ASP C 1 306 ? 36.751 -26.070 1.482 1.00 110.39 301 ASP C C 1
ATOM 6909 O O . ASP C 1 306 ? 37.791 -25.524 1.090 1.00 99.20 301 ASP C O 1
ATOM 6914 N N . SER C 1 307 ? 35.634 -25.388 1.750 1.00 118.87 302 SER C N 1
ATOM 6915 C CA . SER C 1 307 ? 35.524 -23.934 1.636 1.00 120.60 302 SER C CA 1
ATOM 6916 C C . SER C 1 307 ? 35.758 -23.464 0.209 1.00 117.44 302 SER C C 1
ATOM 6917 O O . SER C 1 307 ? 36.149 -22.316 -0.021 1.00 117.71 302 SER C O 1
ATOM 6920 N N . GLN C 1 308 ? 35.553 -24.356 -0.758 1.00 111.98 303 GLN C N 1
ATOM 6921 C CA . GLN C 1 308 ? 35.709 -24.014 -2.164 1.00 112.06 303 GLN C CA 1
ATOM 6922 C C . GLN C 1 308 ? 34.437 -23.494 -2.823 1.00 111.01 303 GLN C C 1
ATOM 6923 O O . GLN C 1 308 ? 34.524 -22.749 -3.807 1.00 113.84 303 GLN C O 1
ATOM 6929 N N . TYR C 1 309 ? 33.264 -23.831 -2.297 1.00 102.89 304 TYR C N 1
ATOM 6930 C CA . TYR C 1 309 ? 32.005 -23.405 -2.888 1.00 92.44 304 TYR C CA 1
ATOM 6931 C C . TYR C 1 309 ? 31.051 -22.891 -1.816 1.00 91.05 304 TYR C C 1
ATOM 6932 O O . TYR C 1 309 ? 31.224 -23.147 -0.621 1.00 94.77 304 TYR C O 1
ATOM 6941 N N . LEU C 1 310 ? 30.045 -22.138 -2.266 1.00 88.49 305 LEU C N 1
ATOM 6942 C CA . LEU C 1 310 ? 29.043 -21.524 -1.397 1.00 88.07 305 LEU C CA 1
ATOM 6943 C C . LEU C 1 310 ? 27.677 -21.690 -2.045 1.00 93.72 305 LEU C C 1
ATOM 6944 O O . LEU C 1 310 ? 27.440 -21.165 -3.135 1.00 99.67 305 LEU C O 1
ATOM 6949 N N . ALA C 1 311 ? 26.778 -22.395 -1.369 1.00 90.24 306 ALA C N 1
ATOM 6950 C CA . ALA C 1 311 ? 25.431 -22.652 -1.864 1.00 91.32 306 ALA C CA 1
ATOM 6951 C C . ALA C 1 311 ? 24.487 -21.652 -1.216 1.00 98.65 306 ALA C C 1
ATOM 6952 O O . ALA C 1 311 ? 24.622 -21.349 -0.030 1.00 102.80 306 ALA C O 1
ATOM 6954 N N . VAL C 1 312 ? 23.529 -21.129 -1.975 1.00 94.30 307 VAL C N 1
ATOM 6955 C CA . VAL C 1 312 ? 22.598 -20.163 -1.393 1.00 93.50 307 VAL C CA 1
ATOM 6956 C C . VAL C 1 312 ? 21.197 -20.596 -1.777 1.00 84.27 307 VAL C C 1
ATOM 6957 O O . VAL C 1 312 ? 20.933 -20.879 -2.950 1.00 84.98 307 VAL C O 1
ATOM 6961 N N . THR C 1 313 ? 20.307 -20.646 -0.795 1.00 75.07 308 THR C N 1
ATOM 6962 C CA . THR C 1 313 ? 18.925 -21.089 -0.933 1.00 68.56 308 THR C CA 1
ATOM 6963 C C . THR C 1 313 ? 17.980 -19.923 -0.667 1.00 69.54 308 THR C C 1
ATOM 6964 O O . THR C 1 313 ? 18.245 -19.079 0.194 1.00 72.86 308 THR C O 1
ATOM 6968 N N . GLY C 1 314 ? 16.865 -19.884 -1.405 1.00 72.96 309 GLY C N 1
ATOM 6969 C CA . GLY C 1 314 ? 15.930 -18.798 -1.202 1.00 67.86 309 GLY C CA 1
ATOM 6970 C C . GLY C 1 314 ? 14.478 -19.099 -1.507 1.00 67.80 309 GLY C C 1
ATOM 6971 O O . GLY C 1 314 ? 14.073 -20.256 -1.629 1.00 68.11 309 GLY C O 1
ATOM 6972 N N . SER C 1 315 ? 13.666 -18.032 -1.605 1.00 64.92 310 SER C N 1
ATOM 6973 C CA . SER C 1 315 ? 12.200 -18.086 -1.702 1.00 66.97 310 SER C CA 1
ATOM 6974 C C . SER C 1 315 ? 11.727 -18.496 -3.079 1.00 78.48 310 SER C C 1
ATOM 6975 O O . SER C 1 315 ? 10.554 -18.366 -3.451 1.00 83.42 310 SER C O 1
ATOM 6978 N N . SER C 1 316 ? 12.707 -18.950 -3.841 1.00 78.88 311 SER C N 1
ATOM 6979 C CA . SER C 1 316 ? 12.588 -19.397 -5.214 1.00 63.75 311 SER C CA 1
ATOM 6980 C C . SER C 1 316 ? 12.871 -20.893 -5.267 1.00 71.03 311 SER C C 1
ATOM 6981 O O . SER C 1 316 ? 13.073 -21.549 -4.242 1.00 83.66 311 SER C O 1
ATOM 6984 N N . LYS C 1 317 ? 12.868 -21.441 -6.478 1.00 76.97 312 LYS C N 1
ATOM 6985 C CA . LYS C 1 317 ? 13.190 -22.844 -6.686 1.00 75.56 312 LYS C CA 1
ATOM 6986 C C . LYS C 1 317 ? 14.617 -23.004 -7.189 1.00 73.32 312 LYS C C 1
ATOM 6987 O O . LYS C 1 317 ? 15.023 -24.106 -7.572 1.00 73.95 312 LYS C O 1
ATOM 6993 N N . THR C 1 318 ? 15.373 -21.913 -7.197 1.00 73.83 313 THR C N 1
ATOM 6994 C CA . THR C 1 318 ? 16.761 -21.863 -7.622 1.00 80.28 313 THR C CA 1
ATOM 6995 C C . THR C 1 318 ? 17.671 -21.786 -6.405 1.00 84.21 313 THR C C 1
ATOM 6996 O O . THR C 1 318 ? 17.355 -21.098 -5.429 1.00 89.55 313 THR C O 1
ATOM 7000 N N . VAL C 1 319 ? 18.786 -22.508 -6.445 1.00 83.12 314 VAL C N 1
ATOM 7001 C CA . VAL C 1 319 ? 19.853 -22.320 -5.467 1.00 81.67 314 VAL C CA 1
ATOM 7002 C C . VAL C 1 319 ? 21.123 -22.028 -6.254 1.00 79.44 314 VAL C C 1
ATOM 7003 O O . VAL C 1 319 ? 21.398 -22.686 -7.271 1.00 81.01 314 VAL C O 1
ATOM 7007 N N . HIS C 1 320 ? 21.839 -20.983 -5.846 1.00 78.82 315 HIS C N 1
ATOM 7008 C CA . HIS C 1 320 ? 22.992 -20.508 -6.602 1.00 75.33 315 HIS C CA 1
ATOM 7009 C C . HIS C 1 320 ? 24.281 -20.981 -5.943 1.00 83.60 315 HIS C C 1
ATOM 7010 O O . HIS C 1 320 ? 24.393 -21.010 -4.716 1.00 89.90 315 HIS C O 1
ATOM 7017 N N . ILE C 1 321 ? 25.248 -21.364 -6.768 1.00 87.20 316 ILE C N 1
ATOM 7018 C CA . ILE C 1 321 ? 26.550 -21.826 -6.310 1.00 89.52 316 ILE C CA 1
ATOM 7019 C C . ILE C 1 321 ? 27.585 -20.777 -6.698 1.00 80.51 316 ILE C C 1
ATOM 7020 O O . ILE C 1 321 ? 27.750 -20.464 -7.886 1.00 73.03 316 ILE C O 1
ATOM 7025 N N . PHE C 1 322 ? 28.304 -20.266 -5.700 1.00 86.89 317 PHE C N 1
ATOM 7026 C CA . PHE C 1 322 ? 29.351 -19.270 -5.869 1.00 92.86 317 PHE C CA 1
ATOM 7027 C C . PHE C 1 322 ? 30.706 -19.908 -5.588 1.00 98.00 317 PHE C C 1
ATOM 7028 O O . PHE C 1 322 ? 30.835 -20.752 -4.694 1.00 98.49 317 PHE C O 1
ATOM 7036 N N . LYS C 1 323 ? 31.712 -19.489 -6.349 1.00 105.63 318 LYS C N 1
ATOM 7037 C CA . LYS C 1 323 ? 33.041 -20.084 -6.336 1.00 105.75 318 LYS C CA 1
ATOM 7038 C C . LYS C 1 323 ? 34.011 -19.154 -5.620 1.00 107.10 318 LYS C C 1
ATOM 7039 O O . LYS C 1 323 ? 34.000 -17.940 -5.855 1.00 103.46 318 LYS C O 1
ATOM 7045 N N . LEU C 1 324 ? 34.852 -19.720 -4.754 1.00 113.84 319 LEU C N 1
ATOM 7046 C CA . LEU C 1 324 ? 35.776 -18.937 -3.942 1.00 120.59 319 LEU C CA 1
ATOM 7047 C C . LEU C 1 324 ? 37.203 -19.138 -4.445 1.00 130.49 319 LEU C C 1
ATOM 7048 O O . LEU C 1 324 ? 37.644 -20.279 -4.630 1.00 132.71 319 LEU C O 1
ATOM 7053 N N . GLY C 1 325 ? 37.925 -18.036 -4.633 1.00 135.57 320 GLY C N 1
ATOM 7054 C CA . GLY C 1 325 ? 39.352 -18.066 -4.922 1.00 144.03 320 GLY C CA 1
ATOM 7055 C C . GLY C 1 325 ? 39.787 -18.975 -6.056 1.00 147.22 320 GLY C C 1
ATOM 7056 O O . GLY C 1 325 ? 40.981 -19.117 -6.330 1.00 147.18 320 GLY C O 1
ATOM 7057 N N . SER C 1 414 ? 32.226 -12.380 -8.663 1.00 117.15 409 SER C N 1
ATOM 7058 C CA . SER C 1 414 ? 31.183 -11.523 -8.116 1.00 118.40 409 SER C CA 1
ATOM 7059 C C . SER C 1 414 ? 29.828 -11.844 -8.742 1.00 125.28 409 SER C C 1
ATOM 7060 O O . SER C 1 414 ? 28.874 -11.077 -8.615 1.00 130.70 409 SER C O 1
ATOM 7063 N N . ARG C 1 415 ? 29.772 -12.971 -9.449 1.00 132.59 410 ARG C N 1
ATOM 7064 C CA . ARG C 1 415 ? 28.532 -13.598 -9.885 1.00 127.87 410 ARG C CA 1
ATOM 7065 C C . ARG C 1 415 ? 28.643 -15.091 -9.612 1.00 113.73 410 ARG C C 1
ATOM 7066 O O . ARG C 1 415 ? 29.702 -15.594 -9.225 1.00 117.65 410 ARG C O 1
ATOM 7074 N N . HIS C 1 416 ? 27.548 -15.815 -9.812 1.00 93.54 411 HIS C N 1
ATOM 7075 C CA . HIS C 1 416 ? 27.541 -17.210 -9.406 1.00 93.20 411 HIS C CA 1
ATOM 7076 C C . HIS C 1 416 ? 28.257 -18.087 -10.424 1.00 92.64 411 HIS C C 1
ATOM 7077 O O . HIS C 1 416 ? 28.208 -17.851 -11.634 1.00 97.72 411 HIS C O 1
ATOM 7084 N N . PHE C 1 417 ? 28.924 -19.118 -9.906 1.00 91.64 412 PHE C N 1
ATOM 7085 C CA . PHE C 1 417 ? 29.683 -20.038 -10.742 1.00 92.23 412 PHE C CA 1
ATOM 7086 C C . PHE C 1 417 ? 28.792 -21.123 -11.332 1.00 91.77 412 PHE C C 1
ATOM 7087 O O . PHE C 1 417 ? 29.101 -21.655 -12.404 1.00 96.32 412 PHE C O 1
ATOM 7095 N N . ALA C 1 418 ? 27.687 -21.448 -10.664 1.00 83.93 413 ALA C N 1
ATOM 7096 C CA . ALA C 1 418 ? 26.749 -22.442 -11.171 1.00 84.65 413 ALA C CA 1
ATOM 7097 C C . ALA C 1 418 ? 25.412 -22.235 -10.478 1.00 85.98 413 ALA C C 1
ATOM 7098 O O . ALA C 1 418 ? 25.288 -21.407 -9.578 1.00 89.59 413 ALA C O 1
ATOM 7100 N N . SER C 1 419 ? 24.394 -22.953 -10.949 1.00 82.56 414 SER C N 1
ATOM 7101 C CA . SER C 1 419 ? 23.071 -22.835 -10.351 1.00 86.76 414 SER C CA 1
ATOM 7102 C C . SER C 1 419 ? 22.260 -24.091 -10.634 1.00 90.45 414 SER C C 1
ATOM 7103 O O . SER C 1 419 ? 22.425 -24.725 -11.680 1.00 93.52 414 SER C O 1
ATOM 7106 N N . LEU C 1 420 ? 21.394 -24.457 -9.687 1.00 87.53 415 LEU C N 1
ATOM 7107 C CA . LEU C 1 420 ? 20.452 -25.544 -9.916 1.00 82.32 415 LEU C CA 1
ATOM 7108 C C . LEU C 1 420 ? 19.025 -25.058 -9.685 1.00 90.47 415 LEU C C 1
ATOM 7109 O O . LEU C 1 420 ? 18.782 -24.067 -8.982 1.00 92.47 415 LEU C O 1
ATOM 7114 N N . LYS C 1 421 ? 18.080 -25.798 -10.271 1.00 88.87 416 LYS C N 1
ATOM 7115 C CA . LYS C 1 421 ? 16.654 -25.503 -10.205 1.00 91.04 416 LYS C CA 1
ATOM 7116 C C . LYS C 1 421 ? 15.895 -26.759 -9.802 1.00 92.94 416 LYS C C 1
ATOM 7117 O O . LYS C 1 421 ? 16.231 -27.862 -10.241 1.00 96.21 416 LYS C O 1
ATOM 7123 N N . LEU C 1 422 ? 14.849 -26.585 -8.955 1.00 94.07 417 LEU C N 1
ATOM 7124 C CA . LEU C 1 422 ? 14.087 -27.788 -8.656 1.00 86.73 417 LEU C CA 1
ATOM 7125 C C . LEU C 1 422 ? 12.999 -28.003 -9.704 1.00 85.41 417 LEU C C 1
ATOM 7126 O O . LEU C 1 422 ? 12.467 -27.036 -10.260 1.00 86.06 417 LEU C O 1
ATOM 7131 N N . PRO C 1 423 ? 12.662 -29.264 -9.985 1.00 82.21 418 PRO C N 1
ATOM 7132 C CA . PRO C 1 423 ? 11.733 -29.557 -11.087 1.00 86.78 418 PRO C CA 1
ATOM 7133 C C . PRO C 1 423 ? 10.380 -28.880 -10.920 1.00 85.33 418 PRO C C 1
ATOM 7134 O O . PRO C 1 423 ? 9.877 -28.702 -9.809 1.00 97.20 418 PRO C O 1
ATOM 7138 N N . VAL C 1 424 ? 9.802 -28.490 -12.059 1.00 78.53 419 VAL C N 1
ATOM 7139 C CA . VAL C 1 424 ? 8.546 -27.743 -12.076 1.00 81.66 419 VAL C CA 1
ATOM 7140 C C . VAL C 1 424 ? 7.426 -28.480 -11.344 1.00 93.43 419 VAL C C 1
ATOM 7141 O O . VAL C 1 424 ? 6.571 -27.845 -10.712 1.00 104.09 419 VAL C O 1
ATOM 7145 N N . GLU C 1 425 ? 7.397 -29.817 -11.410 1.00 91.70 420 GLU C N 1
ATOM 7146 C CA . GLU C 1 425 ? 6.328 -30.558 -10.745 1.00 90.85 420 GLU C CA 1
ATOM 7147 C C . GLU C 1 425 ? 6.354 -30.387 -9.230 1.00 82.19 420 GLU C C 1
ATOM 7148 O O . GLU C 1 425 ? 5.332 -30.610 -8.575 1.00 77.88 420 GLU C O 1
ATOM 7154 N N . THR C 1 426 ? 7.494 -30.017 -8.661 1.00 83.51 421 THR C N 1
ATOM 7155 C CA . THR C 1 426 ? 7.618 -29.920 -7.215 1.00 89.44 421 THR C CA 1
ATOM 7156 C C . THR C 1 426 ? 6.772 -28.784 -6.647 1.00 84.24 421 THR C C 1
ATOM 7157 O O . THR C 1 426 ? 6.520 -27.771 -7.306 1.00 73.87 421 THR C O 1
ATOM 7161 N N . ASN C 1 427 ? 6.329 -28.972 -5.404 1.00 88.09 422 ASN C N 1
ATOM 7162 C CA . ASN C 1 427 ? 5.563 -27.946 -4.709 1.00 82.90 422 ASN C CA 1
ATOM 7163 C C . ASN C 1 427 ? 6.413 -26.701 -4.487 1.00 72.90 422 ASN C C 1
ATOM 7164 O O . ASN C 1 427 ? 7.572 -26.787 -4.071 1.00 67.70 422 ASN C O 1
ATOM 7169 N N . SER C 1 428 ? 5.824 -25.542 -4.783 1.00 75.80 423 SER C N 1
ATOM 7170 C CA . SER C 1 428 ? 6.445 -24.234 -4.613 1.00 80.78 423 SER C CA 1
ATOM 7171 C C . SER C 1 428 ? 6.219 -23.629 -3.233 1.00 86.35 423 SER C C 1
ATOM 7172 O O . SER C 1 428 ? 6.875 -22.636 -2.895 1.00 86.31 423 SER C O 1
ATOM 7175 N N . HIS C 1 429 ? 5.339 -24.206 -2.418 1.00 82.77 424 HIS C N 1
ATOM 7176 C CA . HIS C 1 429 ? 5.121 -23.693 -1.067 1.00 80.78 424 HIS C CA 1
ATOM 7177 C C . HIS C 1 429 ? 6.110 -24.320 -0.101 1.00 78.27 424 HIS C C 1
ATOM 7178 O O . HIS C 1 429 ? 5.757 -24.763 0.996 1.00 69.85 424 HIS C O 1
ATOM 7185 N N . VAL C 1 430 ? 7.366 -24.389 -0.534 1.00 79.95 425 VAL C N 1
ATOM 7186 C CA . VAL C 1 430 ? 8.430 -25.089 0.168 1.00 75.76 425 VAL C CA 1
ATOM 7187 C C . VAL C 1 430 ? 9.573 -24.147 0.532 1.00 72.78 425 VAL C C 1
ATOM 7188 O O . VAL C 1 430 ? 9.890 -23.218 -0.219 1.00 72.08 425 VAL C O 1
ATOM 7192 N N . MET C 1 431 ? 10.157 -24.363 1.709 1.00 85.79 426 MET C N 1
ATOM 7193 C CA . MET C 1 431 ? 11.465 -23.833 2.071 1.00 88.04 426 MET C CA 1
ATOM 7194 C C . MET C 1 431 ? 12.471 -24.983 2.000 1.00 82.45 426 MET C C 1
ATOM 7195 O O . MET C 1 431 ? 12.143 -26.125 2.329 1.00 83.74 426 MET C O 1
ATOM 7200 N N . THR C 1 432 ? 13.709 -24.684 1.600 1.00 79.48 427 THR C N 1
ATOM 7201 C CA . THR C 1 432 ? 14.694 -25.733 1.344 1.00 83.70 427 THR C CA 1
ATOM 7202 C C . THR C 1 432 ? 16.031 -25.416 2.007 1.00 87.52 427 THR C C 1
ATOM 7203 O O . THR C 1 432 ? 16.296 -24.286 2.426 1.00 80.29 427 THR C O 1
ATOM 7207 N N . ILE C 1 433 ? 16.827 -26.475 2.188 1.00 92.46 428 ILE C N 1
ATOM 7208 C CA . ILE C 1 433 ? 18.203 -26.422 2.669 1.00 79.51 428 ILE C CA 1
ATOM 7209 C C . ILE C 1 433 ? 19.106 -27.133 1.659 1.00 86.53 428 ILE C C 1
ATOM 7210 O O . ILE C 1 433 ? 18.665 -28.000 0.900 1.00 93.84 428 ILE C O 1
ATOM 7215 N N . SER C 1 434 ? 20.390 -26.765 1.662 1.00 80.73 429 SER C N 1
ATOM 7216 C CA . SER C 1 434 ? 21.361 -27.364 0.759 1.00 81.31 429 SER C CA 1
ATOM 7217 C C . SER C 1 434 ? 22.633 -27.732 1.511 1.00 89.65 429 SER C C 1
ATOM 7218 O O . SER C 1 434 ? 22.907 -27.232 2.606 1.00 98.76 429 SER C O 1
ATOM 7221 N N . SER C 1 435 ? 23.399 -28.636 0.902 1.00 91.77 430 SER C N 1
ATOM 7222 C CA . SER C 1 435 ? 24.733 -29.002 1.357 1.00 93.02 430 SER C CA 1
ATOM 7223 C C . SER C 1 435 ? 25.567 -29.459 0.170 1.00 97.14 430 SER C C 1
ATOM 7224 O O . SER C 1 435 ? 25.078 -30.199 -0.689 1.00 86.96 430 SER C O 1
ATOM 7227 N N . ILE C 1 436 ? 26.821 -29.018 0.127 1.00 104.09 431 ILE C N 1
ATOM 7228 C CA . ILE C 1 436 ? 27.766 -29.429 -0.904 1.00 109.92 431 ILE C CA 1
ATOM 7229 C C . ILE C 1 436 ? 28.655 -30.520 -0.334 1.00 114.93 431 ILE C C 1
ATOM 7230 O O . ILE C 1 436 ? 29.284 -30.338 0.716 1.00 128.10 431 ILE C O 1
ATOM 7235 N N . GLY C 1 437 ? 28.703 -31.649 -1.009 1.00 111.94 432 GLY C N 1
ATOM 7236 C CA . GLY C 1 437 ? 29.504 -32.746 -0.522 1.00 118.19 432 GLY C CA 1
ATOM 7237 C C . GLY C 1 437 ? 30.881 -32.774 -1.140 1.00 118.20 432 GLY C C 1
ATOM 7238 O O . GLY C 1 437 ? 31.165 -32.098 -2.131 1.00 111.52 432 GLY C O 1
ATOM 7239 N N . SER C 1 438 ? 31.740 -33.591 -0.540 1.00 118.44 433 SER C N 1
ATOM 7240 C CA . SER C 1 438 ? 33.029 -33.862 -1.144 1.00 119.18 433 SER C CA 1
ATOM 7241 C C . SER C 1 438 ? 32.782 -34.486 -2.522 1.00 121.37 433 SER C C 1
ATOM 7242 O O . SER C 1 438 ? 31.722 -35.077 -2.758 1.00 126.17 433 SER C O 1
ATOM 7245 N N . PRO C 1 439 ? 33.690 -34.278 -3.480 1.00 124.12 434 PRO C N 1
ATOM 7246 C CA . PRO C 1 439 ? 33.443 -34.734 -4.864 1.00 128.81 434 PRO C CA 1
ATOM 7247 C C . PRO C 1 439 ? 33.279 -36.257 -4.996 1.00 133.40 434 PRO C C 1
ATOM 7248 O O . PRO C 1 439 ? 33.898 -37.041 -4.268 1.00 135.32 434 PRO C O 1
ATOM 7252 N N . ILE C 1 440 ? 32.421 -36.664 -5.959 1.00 136.20 435 ILE C N 1
ATOM 7253 C CA . ILE C 1 440 ? 31.816 -37.996 -6.061 1.00 143.83 435 ILE C CA 1
ATOM 7254 C C . ILE C 1 440 ? 31.870 -38.517 -7.498 1.00 151.90 435 ILE C C 1
ATOM 7255 O O . ILE C 1 440 ? 31.752 -37.761 -8.467 1.00 158.19 435 ILE C O 1
ATOM 7260 N N . ASP C 1 441 ? 31.977 -39.847 -7.614 1.00 151.91 436 ASP C N 1
ATOM 7261 C CA . ASP C 1 441 ? 32.035 -40.553 -8.891 1.00 152.76 436 ASP C CA 1
ATOM 7262 C C . ASP C 1 441 ? 30.637 -40.799 -9.453 1.00 153.16 436 ASP C C 1
ATOM 7263 O O . ASP C 1 441 ? 29.771 -41.333 -8.751 1.00 153.60 436 ASP C O 1
ATOM 7268 N N . ILE C 1 442 ? 30.430 -40.431 -10.723 1.00 162.61 437 ILE C N 1
ATOM 7269 C CA . ILE C 1 442 ? 29.273 -40.850 -11.514 1.00 167.18 437 ILE C CA 1
ATOM 7270 C C . ILE C 1 442 ? 29.744 -41.205 -12.926 1.00 170.52 437 ILE C C 1
ATOM 7271 O O . ILE C 1 442 ? 30.457 -40.424 -13.567 1.00 179.97 437 ILE C O 1
ATOM 7276 N N . ASP C 1 443 ? 29.349 -42.384 -13.408 1.00 161.14 438 ASP C N 1
ATOM 7277 C CA . ASP C 1 443 ? 29.485 -42.808 -14.798 1.00 159.69 438 ASP C CA 1
ATOM 7278 C C . ASP C 1 443 ? 28.269 -42.349 -15.607 1.00 161.99 438 ASP C C 1
ATOM 7279 O O . ASP C 1 443 ? 27.607 -41.371 -15.252 1.00 159.22 438 ASP C O 1
ATOM 7284 N N . THR C 1 444 ? 28.013 -43.010 -16.742 1.00 164.25 439 THR C N 1
ATOM 7285 C CA . THR C 1 444 ? 26.810 -42.730 -17.524 1.00 163.05 439 THR C CA 1
ATOM 7286 C C . THR C 1 444 ? 25.567 -42.538 -16.640 1.00 157.21 439 THR C C 1
ATOM 7287 O O . THR C 1 444 ? 24.812 -41.577 -16.853 1.00 161.32 439 THR C O 1
ATOM 7291 N N . SER C 1 445 ? 25.332 -43.394 -15.627 1.00 152.76 440 SER C N 1
ATOM 7292 C CA . SER C 1 445 ? 25.879 -44.727 -15.406 1.00 151.33 440 SER C CA 1
ATOM 7293 C C . SER C 1 445 ? 24.710 -45.678 -15.556 1.00 146.51 440 SER C C 1
ATOM 7294 O O . SER C 1 445 ? 24.671 -46.543 -16.429 1.00 134.13 440 SER C O 1
ATOM 7297 N N . GLU C 1 446 ? 23.729 -45.452 -14.683 1.00 150.36 441 GLU C N 1
ATOM 7298 C CA . GLU C 1 446 ? 22.389 -46.012 -14.784 1.00 149.26 441 GLU C CA 1
ATOM 7299 C C . GLU C 1 446 ? 21.378 -44.896 -15.030 1.00 145.58 441 GLU C C 1
ATOM 7300 O O . GLU C 1 446 ? 20.251 -44.928 -14.526 1.00 143.42 441 GLU C O 1
ATOM 7306 N N . TYR C 1 447 ? 21.802 -43.887 -15.786 1.00 141.16 442 TYR C N 1
ATOM 7307 C CA . TYR C 1 447 ? 20.991 -42.723 -16.137 1.00 134.74 442 TYR C CA 1
ATOM 7308 C C . TYR C 1 447 ? 21.160 -42.477 -17.625 1.00 136.01 442 TYR C C 1
ATOM 7309 O O . TYR C 1 447 ? 22.187 -41.908 -18.043 1.00 139.85 442 TYR C O 1
ATOM 7318 N N . PRO C 1 448 ? 20.207 -42.870 -18.458 1.00 132.22 443 PRO C N 1
ATOM 7319 C CA . PRO C 1 448 ? 20.221 -42.356 -19.831 1.00 131.77 443 PRO C CA 1
ATOM 7320 C C . PRO C 1 448 ? 19.914 -40.866 -19.829 1.00 129.91 443 PRO C C 1
ATOM 7321 O O . PRO C 1 448 ? 18.820 -40.434 -20.209 1.00 125.42 443 PRO C O 1
ATOM 7325 N N . GLU C 1 449 ? 20.884 -40.076 -19.360 1.00 130.42 444 GLU C N 1
ATOM 7326 C CA . GLU C 1 449 ? 20.715 -38.636 -19.195 1.00 130.34 444 GLU C CA 1
ATOM 7327 C C . GLU C 1 449 ? 21.741 -37.748 -19.906 1.00 136.75 444 GLU C C 1
ATOM 7328 O O . GLU C 1 449 ? 21.336 -36.740 -20.493 1.00 141.28 444 GLU C O 1
ATOM 7334 N N . LEU C 1 450 ? 23.047 -38.057 -19.897 1.00 137.01 445 LEU C N 1
ATOM 7335 C CA . LEU C 1 450 ? 23.686 -39.254 -19.345 1.00 128.13 445 LEU C CA 1
ATOM 7336 C C . LEU C 1 450 ? 24.669 -38.911 -18.221 1.00 121.62 445 LEU C C 1
ATOM 7337 O O . LEU C 1 450 ? 24.296 -38.347 -17.190 1.00 114.49 445 LEU C O 1
ATOM 7342 N N . MET C 1 467 ? 33.154 -40.811 -14.737 1.00 156.43 462 MET C N 1
ATOM 7343 C CA . MET C 1 467 ? 32.909 -39.380 -14.657 1.00 159.74 462 MET C CA 1
ATOM 7344 C C . MET C 1 467 ? 32.965 -38.948 -13.190 1.00 157.73 462 MET C C 1
ATOM 7345 O O . MET C 1 467 ? 32.710 -39.758 -12.295 1.00 159.57 462 MET C O 1
ATOM 7350 N N . LYS C 1 468 ? 33.333 -37.691 -12.929 1.00 152.19 463 LYS C N 1
ATOM 7351 C CA . LYS C 1 468 ? 33.727 -37.259 -11.584 1.00 154.17 463 LYS C CA 1
ATOM 7352 C C . LYS C 1 468 ? 33.163 -35.868 -11.305 1.00 156.49 463 LYS C C 1
ATOM 7353 O O . LYS C 1 468 ? 33.758 -34.871 -11.713 1.00 162.08 463 LYS C O 1
ATOM 7359 N N . MET C 1 469 ? 32.071 -35.773 -10.552 1.00 146.90 464 MET C N 1
ATOM 7360 C CA . MET C 1 469 ? 31.368 -34.502 -10.392 1.00 131.46 464 MET C CA 1
ATOM 7361 C C . MET C 1 469 ? 31.215 -34.141 -8.910 1.00 119.10 464 MET C C 1
ATOM 7362 O O . MET C 1 469 ? 31.528 -34.927 -8.018 1.00 110.12 464 MET C O 1
ATOM 7367 N N . VAL C 1 470 ? 30.746 -32.928 -8.644 1.00 117.36 465 VAL C N 1
ATOM 7368 C CA . VAL C 1 470 ? 30.612 -32.395 -7.288 1.00 110.74 465 VAL C CA 1
ATOM 7369 C C . VAL C 1 470 ? 29.134 -32.433 -6.905 1.00 108.93 465 VAL C C 1
ATOM 7370 O O . VAL C 1 470 ? 28.324 -31.708 -7.496 1.00 106.47 465 VAL C O 1
ATOM 7374 N N . PRO C 1 471 ? 28.754 -33.242 -5.920 1.00 106.38 466 PRO C N 1
ATOM 7375 C CA . PRO C 1 471 ? 27.336 -33.395 -5.590 1.00 98.95 466 PRO C CA 1
ATOM 7376 C C . PRO C 1 471 ? 26.813 -32.252 -4.738 1.00 96.46 466 PRO C C 1
ATOM 7377 O O . PRO C 1 471 ? 27.497 -31.736 -3.849 1.00 94.19 466 PRO C O 1
ATOM 7381 N N . ILE C 1 472 ? 25.571 -31.865 -5.015 1.00 94.45 467 ILE C N 1
ATOM 7382 C CA . ILE C 1 472 ? 24.864 -30.872 -4.221 1.00 91.15 467 ILE C CA 1
ATOM 7383 C C . ILE C 1 472 ? 23.534 -31.483 -3.827 1.00 95.00 467 ILE C C 1
ATOM 7384 O O . ILE C 1 472 ? 22.793 -31.984 -4.681 1.00 98.72 467 ILE C O 1
ATOM 7389 N N . ARG C 1 473 ? 23.232 -31.429 -2.538 1.00 94.66 468 ARG C N 1
ATOM 7390 C CA . ARG C 1 473 ? 22.018 -31.993 -1.982 1.00 94.91 468 ARG C CA 1
ATOM 7391 C C . ARG C 1 473 ? 21.105 -30.866 -1.540 1.00 85.18 468 ARG C C 1
ATOM 7392 O O . ARG C 1 473 ? 21.556 -29.901 -0.917 1.00 80.93 468 ARG C O 1
ATOM 7400 N N . VAL C 1 474 ? 19.823 -30.989 -1.863 1.00 83.63 469 VAL C N 1
ATOM 7401 C CA . VAL C 1 474 ? 18.831 -30.001 -1.464 1.00 78.93 469 VAL C CA 1
ATOM 7402 C C . VAL C 1 474 ? 17.657 -30.773 -0.887 1.00 81.84 469 VAL C C 1
ATOM 7403 O O . VAL C 1 474 ? 17.003 -31.533 -1.607 1.00 92.68 469 VAL C O 1
ATOM 7407 N N . VAL C 1 475 ? 17.348 -30.542 0.385 1.00 79.19 470 VAL C N 1
ATOM 7408 C CA . VAL C 1 475 ? 16.238 -31.223 1.042 1.00 81.21 470 VAL C CA 1
ATOM 7409 C C . VAL C 1 475 ? 15.214 -30.160 1.405 1.00 75.58 470 VAL C C 1
ATOM 7410 O O . VAL C 1 475 ? 15.577 -29.055 1.818 1.00 76.66 470 VAL C O 1
ATOM 7414 N N . SER C 1 476 ? 13.940 -30.485 1.215 1.00 72.46 471 SER C N 1
ATOM 7415 C CA . SER C 1 476 ? 12.872 -29.499 1.162 1.00 78.82 471 SER C CA 1
ATOM 7416 C C . SER C 1 476 ? 11.922 -29.617 2.347 1.00 84.16 471 SER C C 1
ATOM 7417 O O . SER C 1 476 ? 11.877 -30.631 3.050 1.00 90.15 471 SER C O 1
ATOM 7420 N N . SER C 1 477 ? 11.157 -28.544 2.561 1.00 82.71 472 SER C N 1
ATOM 7421 C CA . SER C 1 477 ? 10.174 -28.543 3.638 1.00 90.95 472 SER C CA 1
ATOM 7422 C C . SER C 1 477 ? 9.067 -29.561 3.376 1.00 109.38 472 SER C C 1
ATOM 7423 O O . SER C 1 477 ? 8.606 -30.236 4.306 1.00 108.92 472 SER C O 1
ATOM 7426 N N . ASP C 1 478 ? 8.627 -29.696 2.116 1.00 122.93 473 ASP C N 1
ATOM 7427 C CA . ASP C 1 478 ? 7.648 -30.727 1.782 1.00 117.03 473 ASP C CA 1
ATOM 7428 C C . ASP C 1 478 ? 8.192 -32.147 1.911 1.00 109.14 473 ASP C C 1
ATOM 7429 O O . ASP C 1 478 ? 7.413 -33.096 1.781 1.00 116.36 473 ASP C O 1
ATOM 7434 N N . GLY C 1 479 ? 9.484 -32.321 2.147 1.00 94.86 474 GLY C N 1
ATOM 7435 C CA . GLY C 1 479 ? 10.004 -33.605 2.542 1.00 86.44 474 GLY C CA 1
ATOM 7436 C C . GLY C 1 479 ? 10.701 -34.462 1.506 1.00 87.03 474 GLY C C 1
ATOM 7437 O O . GLY C 1 479 ? 10.568 -35.692 1.562 1.00 73.18 474 GLY C O 1
ATOM 7438 N N . TYR C 1 480 ? 11.401 -33.870 0.541 1.00 85.81 475 TYR C N 1
ATOM 7439 C CA . TYR C 1 480 ? 12.231 -34.662 -0.355 1.00 89.51 475 TYR C CA 1
ATOM 7440 C C . TYR C 1 480 ? 13.698 -34.258 -0.274 1.00 92.43 475 TYR C C 1
ATOM 7441 O O . TYR C 1 480 ? 14.046 -33.141 0.114 1.00 92.14 475 TYR C O 1
ATOM 7450 N N . LEU C 1 481 ? 14.554 -35.198 -0.659 1.00 98.16 476 LEU C N 1
ATOM 7451 C CA . LEU C 1 481 ? 15.963 -34.945 -0.917 1.00 101.18 476 LEU C CA 1
ATOM 7452 C C . LEU C 1 481 ? 16.192 -34.980 -2.421 1.00 104.02 476 LEU C C 1
ATOM 7453 O O . LEU C 1 481 ? 15.701 -35.881 -3.106 1.00 108.31 476 LEU C O 1
ATOM 7458 N N . TYR C 1 482 ? 16.950 -34.011 -2.923 1.00 100.44 477 TYR C N 1
ATOM 7459 C CA . TYR C 1 482 ? 17.280 -33.892 -4.336 1.00 93.67 477 TYR C CA 1
ATOM 7460 C C . TYR C 1 482 ? 18.784 -33.917 -4.497 1.00 87.19 477 TYR C C 1
ATOM 7461 O O . TYR C 1 482 ? 19.511 -33.223 -3.771 1.00 89.88 477 TYR C O 1
ATOM 7470 N N . ASN C 1 483 ? 19.243 -34.709 -5.451 1.00 82.61 478 ASN C N 1
ATOM 7471 C CA . ASN C 1 483 ? 20.659 -34.826 -5.720 1.00 84.50 478 ASN C CA 1
ATOM 7472 C C . ASN C 1 483 ? 20.987 -34.304 -7.107 1.00 85.69 478 ASN C C 1
ATOM 7473 O O . ASN C 1 483 ? 20.505 -34.840 -8.120 1.00 91.47 478 ASN C O 1
ATOM 7478 N N . PHE C 1 484 ? 21.825 -33.276 -7.126 1.00 88.01 479 PHE C N 1
ATOM 7479 C CA . PHE C 1 484 ? 22.393 -32.679 -8.316 1.00 89.53 479 PHE C CA 1
ATOM 7480 C C . PHE C 1 484 ? 23.882 -32.981 -8.334 1.00 102.65 479 PHE C C 1
ATOM 7481 O O . PHE C 1 484 ? 24.483 -33.306 -7.306 1.00 109.91 479 PHE C O 1
ATOM 7489 N N . VAL C 1 485 ? 24.476 -32.860 -9.513 1.00 104.23 480 VAL C N 1
ATOM 7490 C CA . VAL C 1 485 ? 25.923 -32.917 -9.669 1.00 97.79 480 VAL C CA 1
ATOM 7491 C C . VAL C 1 485 ? 26.345 -31.766 -10.562 1.00 90.96 480 VAL C C 1
ATOM 7492 O O . VAL C 1 485 ? 25.670 -31.448 -11.548 1.00 91.88 480 VAL C O 1
ATOM 7496 N N . MET C 1 486 ? 27.428 -31.106 -10.179 1.00 93.32 481 MET C N 1
ATOM 7497 C CA . MET C 1 486 ? 28.004 -30.030 -10.962 1.00 108.11 481 MET C CA 1
ATOM 7498 C C . MET C 1 486 ? 29.362 -30.448 -11.506 1.00 117.70 481 MET C C 1
ATOM 7499 O O . MET C 1 486 ? 30.118 -31.169 -10.846 1.00 113.92 481 MET C O 1
ATOM 7504 N N . ASP C 1 487 ? 29.653 -30.007 -12.722 1.00 126.16 482 ASP C N 1
ATOM 7505 C CA . ASP C 1 487 ? 30.964 -30.205 -13.318 1.00 123.48 482 ASP C CA 1
ATOM 7506 C C . ASP C 1 487 ? 31.870 -29.079 -12.840 1.00 113.48 482 ASP C C 1
ATOM 7507 O O . ASP C 1 487 ? 31.673 -27.918 -13.224 1.00 110.74 482 ASP C O 1
ATOM 7512 N N . PRO C 1 488 ? 32.867 -29.378 -12.001 1.00 102.41 483 PRO C N 1
ATOM 7513 C CA . PRO C 1 488 ? 33.696 -28.309 -11.419 1.00 103.02 483 PRO C CA 1
ATOM 7514 C C . PRO C 1 488 ? 34.466 -27.503 -12.452 1.00 112.88 483 PRO C C 1
ATOM 7515 O O . PRO C 1 488 ? 35.089 -26.498 -12.084 1.00 117.14 483 PRO C O 1
ATOM 7519 N N . GLU C 1 489 ? 34.427 -27.892 -13.725 1.00 121.11 484 GLU C N 1
ATOM 7520 C CA . GLU C 1 489 ? 35.223 -27.264 -14.770 1.00 134.64 484 GLU C CA 1
ATOM 7521 C C . GLU C 1 489 ? 34.428 -26.233 -15.559 1.00 136.58 484 GLU C C 1
ATOM 7522 O O . GLU C 1 489 ? 34.933 -25.140 -15.835 1.00 137.74 484 GLU C O 1
ATOM 7528 N N . ARG C 1 490 ? 33.188 -26.554 -15.926 1.00 135.15 485 ARG C N 1
ATOM 7529 C CA . ARG C 1 490 ? 32.337 -25.602 -16.627 1.00 135.50 485 ARG C CA 1
ATOM 7530 C C . ARG C 1 490 ? 31.407 -24.842 -15.692 1.00 123.20 485 ARG C C 1
ATOM 7531 O O . ARG C 1 490 ? 31.034 -23.703 -15.997 1.00 119.85 485 ARG C O 1
ATOM 7539 N N . GLY C 1 491 ? 31.033 -25.433 -14.562 1.00 112.38 486 GLY C N 1
ATOM 7540 C CA . GLY C 1 491 ? 30.005 -24.818 -13.738 1.00 97.06 486 GLY C CA 1
ATOM 7541 C C . GLY C 1 491 ? 28.667 -24.913 -14.444 1.00 97.27 486 GLY C C 1
ATOM 7542 O O . GLY C 1 491 ? 28.232 -25.995 -14.857 1.00 104.78 486 GLY C O 1
ATOM 7543 N N . GLY C 1 492 ? 28.000 -23.768 -14.583 1.00 92.79 487 GLY C N 1
ATOM 7544 C CA . GLY C 1 492 ? 26.753 -23.707 -15.317 1.00 94.29 487 GLY C CA 1
ATOM 7545 C C . GLY C 1 492 ? 25.610 -24.415 -14.607 1.00 94.62 487 GLY C C 1
ATOM 7546 O O . GLY C 1 492 ? 25.602 -24.600 -13.389 1.00 99.47 487 GLY C O 1
ATOM 7547 N N . ASP C 1 493 ? 24.626 -24.824 -15.402 1.00 92.72 488 ASP C N 1
ATOM 7548 C CA . ASP C 1 493 ? 23.458 -25.491 -14.849 1.00 98.09 488 ASP C CA 1
ATOM 7549 C C . ASP C 1 493 ? 23.842 -26.912 -14.468 1.00 95.11 488 ASP C C 1
ATOM 7550 O O . ASP C 1 493 ? 24.500 -27.621 -15.238 1.00 103.90 488 ASP C O 1
ATOM 7555 N N . CYS C 1 494 ? 23.447 -27.319 -13.269 1.00 88.89 489 CYS C N 1
ATOM 7556 C CA . CYS C 1 494 ? 23.830 -28.620 -12.760 1.00 90.41 489 CYS C CA 1
ATOM 7557 C C . CYS C 1 494 ? 22.716 -29.593 -13.102 1.00 94.73 489 CYS C C 1
ATOM 7558 O O . CYS C 1 494 ? 21.529 -29.276 -12.956 1.00 100.20 489 CYS C O 1
ATOM 7561 N N . LEU C 1 495 ? 23.099 -30.783 -13.546 1.00 98.15 490 LEU C N 1
ATOM 7562 C CA . LEU C 1 495 ? 22.110 -31.792 -13.885 1.00 99.72 490 LEU C CA 1
ATOM 7563 C C . LEU C 1 495 ? 21.626 -32.456 -12.599 1.00 94.79 490 LEU C C 1
ATOM 7564 O O . LEU C 1 495 ? 22.417 -32.713 -11.681 1.00 92.88 490 LEU C O 1
ATOM 7569 N N . ILE C 1 496 ? 20.328 -32.738 -12.536 1.00 87.23 491 ILE C N 1
ATOM 7570 C CA . ILE C 1 496 ? 19.704 -33.333 -11.360 1.00 87.27 491 ILE C CA 1
ATOM 7571 C C . ILE C 1 496 ? 19.724 -34.857 -11.475 1.00 95.09 491 ILE C C 1
ATOM 7572 O O . ILE C 1 496 ? 19.128 -35.435 -12.390 1.00 100.50 491 ILE C O 1
ATOM 7577 N N . LEU C 1 497 ? 20.421 -35.517 -10.550 1.00 94.45 492 LEU C N 1
ATOM 7578 C CA . LEU C 1 497 ? 20.543 -36.968 -10.644 1.00 94.00 492 LEU C CA 1
ATOM 7579 C C . LEU C 1 497 ? 19.333 -37.690 -10.069 1.00 93.56 492 LEU C C 1
ATOM 7580 O O . LEU C 1 497 ? 18.823 -38.634 -10.682 1.00 97.73 492 LEU C O 1
ATOM 7585 N N . SER C 1 498 ? 18.859 -37.286 -8.894 1.00 86.74 493 SER C N 1
ATOM 7586 C CA . SER C 1 498 ? 17.833 -38.129 -8.293 1.00 88.49 493 SER C CA 1
ATOM 7587 C C . SER C 1 498 ? 16.988 -37.344 -7.307 1.00 90.16 493 SER C C 1
ATOM 7588 O O . SER C 1 498 ? 17.292 -36.204 -6.949 1.00 86.78 493 SER C O 1
ATOM 7591 N N . GLN C 1 499 ? 15.902 -37.987 -6.886 1.00 88.99 494 GLN C N 1
ATOM 7592 C CA . GLN C 1 499 ? 14.933 -37.403 -5.975 1.00 81.82 494 GLN C CA 1
ATOM 7593 C C . GLN C 1 499 ? 14.338 -38.517 -5.127 1.00 84.50 494 GLN C C 1
ATOM 7594 O O . GLN C 1 499 ? 13.881 -39.531 -5.662 1.00 89.53 494 GLN C O 1
ATOM 7600 N N . TYR C 1 500 ? 14.350 -38.330 -3.808 1.00 88.95 495 TYR C N 1
ATOM 7601 C CA . TYR C 1 500 ? 14.013 -39.402 -2.879 1.00 88.75 495 TYR C CA 1
ATOM 7602 C C . TYR C 1 500 ? 13.253 -38.850 -1.684 1.00 91.25 495 TYR C C 1
ATOM 7603 O O . TYR C 1 500 ? 13.699 -37.883 -1.066 1.00 89.53 495 TYR C O 1
ATOM 7612 N N . SER C 1 501 ? 12.135 -39.497 -1.343 1.00 105.38 496 SER C N 1
ATOM 7613 C CA . SER C 1 501 ? 11.270 -39.095 -0.234 1.00 104.61 496 SER C CA 1
ATOM 7614 C C . SER C 1 501 ? 11.923 -39.320 1.130 1.00 106.66 496 SER C C 1
ATOM 7615 O O . SER C 1 501 ? 12.827 -40.148 1.295 1.00 117.41 496 SER C O 1
ATOM 7618 N N . ILE C 1 502 ? 11.409 -38.603 2.135 1.00 96.48 497 ILE C N 1
ATOM 7619 C CA . ILE C 1 502 ? 11.897 -38.744 3.494 1.00 102.71 497 ILE C CA 1
ATOM 7620 C C . ILE C 1 502 ? 10.863 -39.326 4.473 1.00 115.34 497 ILE C C 1
ATOM 7621 O O . ILE C 1 502 ? 11.247 -40.114 5.340 1.00 129.22 497 ILE C O 1
ATOM 7626 N N . LEU C 1 503 ? 9.580 -38.964 4.403 1.00 113.21 498 LEU C N 1
ATOM 7627 C CA . LEU C 1 503 ? 8.710 -39.470 5.454 1.00 123.61 498 LEU C CA 1
ATOM 7628 C C . LEU C 1 503 ? 8.078 -40.841 5.118 1.00 141.48 498 LEU C C 1
ATOM 7629 O O . LEU C 1 503 ? 6.920 -41.101 5.459 1.00 164.23 498 LEU C O 1
ATOM 7634 N N . MET C 1 504 ? 8.824 -41.726 4.456 1.00 141.81 499 MET C N 1
ATOM 7635 C CA . MET C 1 504 ? 8.525 -43.144 4.482 1.00 150.11 499 MET C CA 1
ATOM 7636 C C . MET C 1 504 ? 9.228 -43.844 5.646 1.00 152.48 499 MET C C 1
ATOM 7637 O O . MET C 1 504 ? 9.420 -45.067 5.631 1.00 157.26 499 MET C O 1
ATOM 7642 N N . MET D 1 6 ? 35.349 71.837 3.619 1.00 119.07 1 MET D N 1
ATOM 7643 C CA . MET D 1 6 ? 35.558 70.501 3.069 1.00 114.51 1 MET D CA 1
ATOM 7644 C C . MET D 1 6 ? 34.999 69.378 3.949 1.00 114.44 1 MET D C 1
ATOM 7645 O O . MET D 1 6 ? 35.063 69.435 5.180 1.00 118.50 1 MET D O 1
ATOM 7650 N N . SER D 1 7 ? 34.456 68.350 3.297 1.00 116.20 2 SER D N 1
ATOM 7651 C CA . SER D 1 7 ? 33.658 67.331 3.961 1.00 124.31 2 SER D CA 1
ATOM 7652 C C . SER D 1 7 ? 34.522 66.155 4.419 1.00 117.94 2 SER D C 1
ATOM 7653 O O . SER D 1 7 ? 35.744 66.137 4.256 1.00 109.95 2 SER D O 1
ATOM 7656 N N . ASP D 1 8 ? 33.863 65.151 4.995 1.00 109.58 3 ASP D N 1
ATOM 7657 C CA . ASP D 1 8 ? 34.515 64.008 5.628 1.00 110.43 3 ASP D CA 1
ATOM 7658 C C . ASP D 1 8 ? 34.261 62.762 4.783 1.00 110.11 3 ASP D C 1
ATOM 7659 O O . ASP D 1 8 ? 33.119 62.303 4.675 1.00 107.96 3 ASP D O 1
ATOM 7664 N N . SER D 1 9 ? 35.325 62.215 4.193 1.00 111.72 4 SER D N 1
ATOM 7665 C CA . SER D 1 9 ? 35.228 61.033 3.345 1.00 120.43 4 SER D CA 1
ATOM 7666 C C . SER D 1 9 ? 35.778 59.776 4.007 1.00 126.45 4 SER D C 1
ATOM 7667 O O . SER D 1 9 ? 35.669 58.689 3.429 1.00 122.90 4 SER D O 1
ATOM 7670 N N . SER D 1 10 ? 36.358 59.894 5.201 1.00 136.71 5 SER D N 1
ATOM 7671 C CA . SER D 1 10 ? 36.852 58.716 5.905 1.00 143.79 5 SER D CA 1
ATOM 7672 C C . SER D 1 10 ? 35.780 57.691 6.288 1.00 143.48 5 SER D C 1
ATOM 7673 O O . SER D 1 10 ? 36.141 56.508 6.407 1.00 143.56 5 SER D O 1
ATOM 7676 N N . PRO D 1 11 ? 34.507 58.041 6.520 1.00 144.06 6 PRO D N 1
ATOM 7677 C CA . PRO D 1 11 ? 33.525 56.999 6.857 1.00 143.69 6 PRO D CA 1
ATOM 7678 C C . PRO D 1 11 ? 33.438 55.907 5.799 1.00 140.65 6 PRO D C 1
ATOM 7679 O O . PRO D 1 11 ? 33.541 56.164 4.598 1.00 124.56 6 PRO D O 1
ATOM 7683 N N . THR D 1 12 ? 33.252 54.671 6.267 1.00 156.82 7 THR D N 1
ATOM 7684 C CA . THR D 1 12 ? 32.941 53.549 5.396 1.00 152.83 7 THR D CA 1
ATOM 7685 C C . THR D 1 12 ? 31.427 53.499 5.196 1.00 145.69 7 THR D C 1
ATOM 7686 O O . THR D 1 12 ? 30.697 54.394 5.626 1.00 152.93 7 THR D O 1
ATOM 7690 N N . ILE D 1 13 ? 30.933 52.450 4.546 1.00 130.07 8 ILE D N 1
ATOM 7691 C CA . ILE D 1 13 ? 29.575 52.470 4.010 1.00 117.43 8 ILE D CA 1
ATOM 7692 C C . ILE D 1 13 ? 29.025 51.051 3.982 1.00 122.40 8 ILE D C 1
ATOM 7693 O O . ILE D 1 13 ? 29.678 50.129 3.484 1.00 121.54 8 ILE D O 1
ATOM 7698 N N . ASN D 1 14 ? 27.813 50.878 4.519 1.00 128.68 9 ASN D N 1
ATOM 7699 C CA . ASN D 1 14 ? 27.234 49.557 4.710 1.00 125.95 9 ASN D CA 1
ATOM 7700 C C . ASN D 1 14 ? 25.956 49.293 3.930 1.00 122.49 9 ASN D C 1
ATOM 7701 O O . ASN D 1 14 ? 25.605 48.120 3.757 1.00 123.19 9 ASN D O 1
ATOM 7706 N N . PHE D 1 15 ? 25.245 50.318 3.464 1.00 116.56 10 PHE D N 1
ATOM 7707 C CA . PHE D 1 15 ? 23.906 50.038 2.971 1.00 109.56 10 PHE D CA 1
ATOM 7708 C C . PHE D 1 15 ? 23.399 51.165 2.087 1.00 114.49 10 PHE D C 1
ATOM 7709 O O . PHE D 1 15 ? 23.730 52.328 2.271 1.00 107.77 10 PHE D O 1
ATOM 7717 N N . ILE D 1 16 ? 22.539 50.780 1.147 1.00 122.94 11 ILE D N 1
ATOM 7718 C CA . ILE D 1 16 ? 21.993 51.634 0.097 1.00 127.24 11 ILE D CA 1
ATOM 7719 C C . ILE D 1 16 ? 20.590 51.102 -0.233 1.00 129.74 11 ILE D C 1
ATOM 7720 O O . ILE D 1 16 ? 20.298 49.937 0.012 1.00 136.08 11 ILE D O 1
ATOM 7725 N N . ASN D 1 17 ? 19.708 51.982 -0.706 1.00 129.70 12 ASN D N 1
ATOM 7726 C CA . ASN D 1 17 ? 18.474 51.584 -1.411 1.00 128.08 12 ASN D CA 1
ATOM 7727 C C . ASN D 1 17 ? 17.604 52.805 -1.697 1.00 120.56 12 ASN D C 1
ATOM 7728 O O . ASN D 1 17 ? 17.684 53.825 -1.008 1.00 120.54 12 ASN D O 1
ATOM 7733 N N . PHE D 1 18 ? 16.726 52.645 -2.695 1.00 115.18 13 PHE D N 1
ATOM 7734 C CA . PHE D 1 18 ? 15.739 53.587 -3.208 1.00 112.91 13 PHE D CA 1
ATOM 7735 C C . PHE D 1 18 ? 14.432 53.510 -2.417 1.00 109.08 13 PHE D C 1
ATOM 7736 O O . PHE D 1 18 ? 14.141 52.518 -1.742 1.00 108.65 13 PHE D O 1
ATOM 7744 N N . ASN D 1 19 ? 13.617 54.555 -2.554 1.00 117.90 14 ASN D N 1
ATOM 7745 C CA . ASN D 1 19 ? 12.322 54.640 -1.868 1.00 129.95 14 ASN D CA 1
ATOM 7746 C C . ASN D 1 19 ? 11.157 54.152 -2.731 1.00 144.76 14 ASN D C 1
ATOM 7747 O O . ASN D 1 19 ? 10.186 54.873 -2.967 1.00 150.39 14 ASN D O 1
ATOM 7749 N N . GLN D 1 20 ? 11.281 52.934 -3.255 1.00 147.49 15 GLN D N 1
ATOM 7750 C CA . GLN D 1 20 ? 10.145 52.126 -3.693 1.00 151.30 15 GLN D CA 1
ATOM 7751 C C . GLN D 1 20 ? 9.394 52.665 -4.909 1.00 156.19 15 GLN D C 1
ATOM 7752 O O . GLN D 1 20 ? 8.502 51.986 -5.426 1.00 161.46 15 GLN D O 1
ATOM 7754 N N . THR D 1 21 ? 9.727 53.871 -5.381 1.00 153.69 16 THR D N 1
ATOM 7755 C CA . THR D 1 21 ? 9.020 54.422 -6.533 1.00 152.95 16 THR D CA 1
ATOM 7756 C C . THR D 1 21 ? 9.941 55.237 -7.438 1.00 159.58 16 THR D C 1
ATOM 7757 O O . THR D 1 21 ? 9.487 56.173 -8.106 1.00 164.48 16 THR D O 1
ATOM 7761 N N . GLY D 1 22 ? 11.229 54.889 -7.487 1.00 163.31 17 GLY D N 1
ATOM 7762 C CA . GLY D 1 22 ? 12.206 55.646 -8.249 1.00 164.97 17 GLY D CA 1
ATOM 7763 C C . GLY D 1 22 ? 12.736 56.883 -7.562 1.00 166.85 17 GLY D C 1
ATOM 7764 O O . GLY D 1 22 ? 13.682 57.501 -8.068 1.00 167.99 17 GLY D O 1
ATOM 7765 N N . THR D 1 23 ? 12.145 57.265 -6.445 1.00 161.69 18 THR D N 1
ATOM 7766 C CA . THR D 1 23 ? 12.526 58.419 -5.644 1.00 153.77 18 THR D CA 1
ATOM 7767 C C . THR D 1 23 ? 13.575 58.011 -4.604 1.00 141.93 18 THR D C 1
ATOM 7768 O O . THR D 1 23 ? 14.296 57.026 -4.774 1.00 145.40 18 THR D O 1
ATOM 7772 N N . CYS D 1 24 ? 13.669 58.799 -3.539 1.00 131.79 19 CYS D N 1
ATOM 7773 C CA . CYS D 1 24 ? 14.815 58.897 -2.644 1.00 129.82 19 CYS D CA 1
ATOM 7774 C C . CYS D 1 24 ? 15.549 57.588 -2.343 1.00 124.90 19 CYS D C 1
ATOM 7775 O O . CYS D 1 24 ? 14.954 56.521 -2.171 1.00 132.77 19 CYS D O 1
ATOM 7778 N N . ILE D 1 25 ? 16.883 57.707 -2.330 1.00 117.27 20 ILE D N 1
ATOM 7779 C CA . ILE D 1 25 ? 17.853 56.700 -1.925 1.00 115.13 20 ILE D CA 1
ATOM 7780 C C . ILE D 1 25 ? 18.108 56.819 -0.426 1.00 107.95 20 ILE D C 1
ATOM 7781 O O . ILE D 1 25 ? 18.049 57.911 0.165 1.00 107.76 20 ILE D O 1
ATOM 7786 N N . SER D 1 26 ? 18.423 55.676 0.187 1.00 103.97 21 SER D N 1
ATOM 7787 C CA . SER D 1 26 ? 18.543 55.528 1.636 1.00 113.81 21 SER D CA 1
ATOM 7788 C C . SER D 1 26 ? 19.907 54.912 1.928 1.00 115.69 21 SER D C 1
ATOM 7789 O O . SER D 1 26 ? 20.121 53.720 1.689 1.00 117.03 21 SER D O 1
ATOM 7792 N N . LEU D 1 27 ? 20.817 55.729 2.439 1.00 115.30 22 LEU D N 1
ATOM 7793 C CA . LEU D 1 27 ? 22.198 55.362 2.708 1.00 113.94 22 LEU D CA 1
ATOM 7794 C C . LEU D 1 27 ? 22.404 55.160 4.208 1.00 117.33 22 LEU D C 1
ATOM 7795 O O . LEU D 1 27 ? 21.690 55.736 5.030 1.00 123.57 22 LEU D O 1
ATOM 7800 N N . GLY D 1 28 ? 23.371 54.311 4.561 1.00 117.56 23 GLY D N 1
ATOM 7801 C CA . GLY D 1 28 ? 23.713 54.069 5.954 1.00 102.21 23 GLY D CA 1
ATOM 7802 C C . GLY D 1 28 ? 25.160 53.654 6.150 1.00 116.79 23 GLY D C 1
ATOM 7803 O O . GLY D 1 28 ? 25.612 52.676 5.546 1.00 119.04 23 GLY D O 1
ATOM 7804 N N . THR D 1 29 ? 25.889 54.366 7.006 1.00 115.99 24 THR D N 1
ATOM 7805 C CA . THR D 1 29 ? 27.341 54.243 7.113 1.00 122.53 24 THR D CA 1
ATOM 7806 C C . THR D 1 29 ? 27.760 53.873 8.536 1.00 133.00 24 THR D C 1
ATOM 7807 O O . THR D 1 29 ? 26.930 53.582 9.401 1.00 144.90 24 THR D O 1
ATOM 7811 N N . SER D 1 30 ? 29.075 53.904 8.769 1.00 132.07 25 SER D N 1
ATOM 7812 C CA . SER D 1 30 ? 29.630 53.605 10.080 1.00 137.93 25 SER D CA 1
ATOM 7813 C C . SER D 1 30 ? 29.580 54.790 11.035 1.00 143.39 25 SER D C 1
ATOM 7814 O O . SER D 1 30 ? 29.683 54.584 12.253 1.00 154.33 25 SER D O 1
ATOM 7817 N N . LYS D 1 31 ? 29.472 56.019 10.525 1.00 135.22 26 LYS D N 1
ATOM 7818 C CA . LYS D 1 31 ? 29.260 57.173 11.385 1.00 138.47 26 LYS D CA 1
ATOM 7819 C C . LYS D 1 31 ? 27.803 57.652 11.367 1.00 141.06 26 LYS D C 1
ATOM 7820 O O . LYS D 1 31 ? 27.470 58.633 12.047 1.00 156.07 26 LYS D O 1
ATOM 7826 N N . GLY D 1 32 ? 26.920 56.962 10.651 1.00 133.03 27 GLY D N 1
ATOM 7827 C CA . GLY D 1 32 ? 25.498 57.162 10.769 1.00 138.60 27 GLY D CA 1
ATOM 7828 C C . GLY D 1 32 ? 24.783 56.694 9.510 1.00 137.51 27 GLY D C 1
ATOM 7829 O O . GLY D 1 32 ? 25.212 55.747 8.855 1.00 137.52 27 GLY D O 1
ATOM 7830 N N . PHE D 1 33 ? 23.681 57.372 9.196 1.00 130.91 28 PHE D N 1
ATOM 7831 C CA . PHE D 1 33 ? 22.946 57.113 7.968 1.00 119.84 28 PHE D CA 1
ATOM 7832 C C . PHE D 1 33 ? 22.602 58.439 7.313 1.00 129.34 28 PHE D C 1
ATOM 7833 O O . PHE D 1 33 ? 22.605 59.497 7.949 1.00 135.15 28 PHE D O 1
ATOM 7841 N N . LYS D 1 34 ? 22.313 58.362 6.022 1.00 133.82 29 LYS D N 1
ATOM 7842 C CA . LYS D 1 34 ? 21.876 59.505 5.250 1.00 135.06 29 LYS D CA 1
ATOM 7843 C C . LYS D 1 34 ? 20.647 59.116 4.452 1.00 130.66 29 LYS D C 1
ATOM 7844 O O . LYS D 1 34 ? 20.393 57.939 4.199 1.00 128.56 29 LYS D O 1
ATOM 7850 N N . ILE D 1 35 ? 19.872 60.122 4.072 1.00 129.00 30 ILE D N 1
ATOM 7851 C CA . ILE D 1 35 ? 18.775 59.951 3.131 1.00 127.68 30 ILE D CA 1
ATOM 7852 C C . ILE D 1 35 ? 18.887 61.064 2.103 1.00 138.96 30 ILE D C 1
ATOM 7853 O O . ILE D 1 35 ? 18.846 62.252 2.456 1.00 145.53 30 ILE D O 1
ATOM 7858 N N . PHE D 1 36 ? 19.062 60.686 0.843 1.00 140.61 31 PHE D N 1
ATOM 7859 C CA . PHE D 1 36 ? 19.033 61.630 -0.261 1.00 137.95 31 PHE D CA 1
ATOM 7860 C C . PHE D 1 36 ? 17.768 61.354 -1.060 1.00 145.39 31 PHE D C 1
ATOM 7861 O O . PHE D 1 36 ? 17.350 60.203 -1.171 1.00 141.34 31 PHE D O 1
ATOM 7869 N N . ASN D 1 37 ? 17.118 62.390 -1.575 1.00 161.40 32 ASN D N 1
ATOM 7870 C CA . ASN D 1 37 ? 16.191 62.197 -2.690 1.00 167.48 32 ASN D CA 1
ATOM 7871 C C . ASN D 1 37 ? 16.804 62.797 -3.939 1.00 161.62 32 ASN D C 1
ATOM 7872 O O . ASN D 1 37 ? 17.336 63.909 -3.912 1.00 165.09 32 ASN D O 1
ATOM 7877 N N . CYS D 1 38 ? 16.689 62.062 -5.032 1.00 150.22 33 CYS D N 1
ATOM 7878 C CA . CYS D 1 38 ? 17.517 62.241 -6.212 1.00 139.03 33 CYS D CA 1
ATOM 7879 C C . CYS D 1 38 ? 16.816 62.959 -7.355 1.00 134.06 33 CYS D C 1
ATOM 7880 O O . CYS D 1 38 ? 17.409 63.106 -8.431 1.00 132.39 33 CYS D O 1
ATOM 7883 N N . GLU D 1 39 ? 15.575 63.405 -7.169 1.00 135.04 34 GLU D N 1
ATOM 7884 C CA . GLU D 1 39 ? 14.863 63.951 -8.315 1.00 133.01 34 GLU D CA 1
ATOM 7885 C C . GLU D 1 39 ? 15.535 65.263 -8.736 1.00 133.23 34 GLU D C 1
ATOM 7886 O O . GLU D 1 39 ? 16.120 65.293 -9.826 1.00 120.70 34 GLU D O 1
ATOM 7888 N N . PRO D 1 40 ? 15.497 66.406 -7.935 1.00 135.87 35 PRO D N 1
ATOM 7889 C CA . PRO D 1 40 ? 16.602 67.355 -7.982 1.00 130.52 35 PRO D CA 1
ATOM 7890 C C . PRO D 1 40 ? 17.660 67.143 -6.903 1.00 122.52 35 PRO D C 1
ATOM 7891 O O . PRO D 1 40 ? 18.150 68.074 -6.265 1.00 117.36 35 PRO D O 1
ATOM 7895 N N . PHE D 1 41 ? 18.010 65.869 -6.686 1.00 124.27 36 PHE D N 1
ATOM 7896 C CA . PHE D 1 41 ? 19.168 65.424 -5.903 1.00 122.15 36 PHE D CA 1
ATOM 7897 C C . PHE D 1 41 ? 19.450 66.204 -4.620 1.00 132.96 36 PHE D C 1
ATOM 7898 O O . PHE D 1 41 ? 20.438 66.944 -4.554 1.00 131.85 36 PHE D O 1
ATOM 7906 N N . GLY D 1 42 ? 18.596 66.085 -3.610 1.00 142.41 37 GLY D N 1
ATOM 7907 C CA . GLY D 1 42 ? 18.925 66.698 -2.336 1.00 147.96 37 GLY D CA 1
ATOM 7908 C C . GLY D 1 42 ? 19.252 65.704 -1.239 1.00 147.30 37 GLY D C 1
ATOM 7909 O O . GLY D 1 42 ? 18.890 64.530 -1.330 1.00 143.21 37 GLY D O 1
ATOM 7910 N N . LYS D 1 43 ? 19.962 66.157 -0.204 1.00 147.67 38 LYS D N 1
ATOM 7911 C CA . LYS D 1 43 ? 20.126 65.403 1.043 1.00 138.41 38 LYS D CA 1
ATOM 7912 C C . LYS D 1 43 ? 19.085 65.996 1.986 1.00 140.33 38 LYS D C 1
ATOM 7913 O O . LYS D 1 43 ? 19.305 67.024 2.617 1.00 143.42 38 LYS D O 1
ATOM 7919 N N . PHE D 1 44 ? 17.908 65.376 2.017 1.00 147.81 39 PHE D N 1
ATOM 7920 C CA . PHE D 1 44 ? 16.748 66.033 2.611 1.00 163.51 39 PHE D CA 1
ATOM 7921 C C . PHE D 1 44 ? 16.825 66.070 4.133 1.00 177.28 39 PHE D C 1
ATOM 7922 O O . PHE D 1 44 ? 16.923 67.147 4.731 1.00 174.65 39 PHE D O 1
ATOM 7930 N N . TYR D 1 45 ? 16.797 64.909 4.776 1.00 190.13 40 TYR D N 1
ATOM 7931 C CA . TYR D 1 45 ? 16.650 64.810 6.224 1.00 197.96 40 TYR D CA 1
ATOM 7932 C C . TYR D 1 45 ? 17.636 63.797 6.797 1.00 191.62 40 TYR D C 1
ATOM 7933 O O . TYR D 1 45 ? 17.278 62.903 7.571 1.00 192.76 40 TYR D O 1
ATOM 7935 N N . SER D 1 46 ? 18.903 63.927 6.419 1.00 177.78 41 SER D N 1
ATOM 7936 C CA . SER D 1 46 ? 19.927 62.951 6.783 1.00 168.69 41 SER D CA 1
ATOM 7937 C C . SER D 1 46 ? 20.676 63.427 8.022 1.00 169.11 41 SER D C 1
ATOM 7938 O O . SER D 1 46 ? 21.596 64.242 7.933 1.00 168.93 41 SER D O 1
ATOM 7941 N N . GLU D 1 47 ? 20.291 62.908 9.182 1.00 160.19 42 GLU D N 1
ATOM 7942 C CA . GLU D 1 47 ? 21.014 63.142 10.426 1.00 161.25 42 GLU D CA 1
ATOM 7943 C C . GLU D 1 47 ? 21.720 61.847 10.804 1.00 157.57 42 GLU D C 1
ATOM 7944 O O . GLU D 1 47 ? 21.082 60.902 11.279 1.00 158.14 42 GLU D O 1
ATOM 7950 N N . ASP D 1 48 ? 23.032 61.803 10.585 1.00 157.65 43 ASP D N 1
ATOM 7951 C CA . ASP D 1 48 ? 23.821 60.621 10.911 1.00 160.88 43 ASP D CA 1
ATOM 7952 C C . ASP D 1 48 ? 24.101 60.597 12.411 1.00 167.43 43 ASP D C 1
ATOM 7953 O O . ASP D 1 48 ? 24.637 61.563 12.965 1.00 167.24 43 ASP D O 1
ATOM 7958 N N . SER D 1 49 ? 23.737 59.496 13.068 1.00 176.77 44 SER D N 1
ATOM 7959 C CA . SER D 1 49 ? 23.755 59.421 14.524 1.00 179.26 44 SER D CA 1
ATOM 7960 C C . SER D 1 49 ? 24.824 58.472 15.055 1.00 190.47 44 SER D C 1
ATOM 7961 O O . SER D 1 49 ? 25.674 58.883 15.850 1.00 195.88 44 SER D O 1
ATOM 7964 N N . GLY D 1 50 ? 24.808 57.210 14.631 1.00 199.99 45 GLY D N 1
ATOM 7965 C CA . GLY D 1 50 ? 25.636 56.179 15.231 1.00 203.10 45 GLY D CA 1
ATOM 7966 C C . GLY D 1 50 ? 26.561 55.450 14.278 1.00 198.48 45 GLY D C 1
ATOM 7967 O O . GLY D 1 50 ? 27.483 56.047 13.719 1.00 202.07 45 GLY D O 1
ATOM 7968 N N . GLY D 1 51 ? 26.352 54.142 14.128 1.00 184.82 46 GLY D N 1
ATOM 7969 C CA . GLY D 1 51 ? 27.140 53.313 13.234 1.00 172.79 46 GLY D CA 1
ATOM 7970 C C . GLY D 1 51 ? 26.308 52.308 12.462 1.00 161.18 46 GLY D C 1
ATOM 7971 O O . GLY D 1 51 ? 26.747 51.177 12.232 1.00 155.91 46 GLY D O 1
ATOM 7972 N N . TYR D 1 52 ? 25.107 52.714 12.053 1.00 155.50 47 TYR D N 1
ATOM 7973 C CA . TYR D 1 52 ? 24.044 51.790 11.675 1.00 156.87 47 TYR D CA 1
ATOM 7974 C C . TYR D 1 52 ? 24.347 51.068 10.360 1.00 155.48 47 TYR D C 1
ATOM 7975 O O . TYR D 1 52 ? 25.354 51.312 9.690 1.00 151.61 47 TYR D O 1
ATOM 7977 N N . ALA D 1 53 ? 23.444 50.150 9.997 1.00 159.22 48 ALA D N 1
ATOM 7978 C CA . ALA D 1 53 ? 23.662 49.256 8.863 1.00 155.64 48 ALA D CA 1
ATOM 7979 C C . ALA D 1 53 ? 22.459 49.025 7.953 1.00 158.18 48 ALA D C 1
ATOM 7980 O O . ALA D 1 53 ? 22.658 48.480 6.863 1.00 162.38 48 ALA D O 1
ATOM 7982 N N . ILE D 1 54 ? 21.229 49.376 8.334 1.00 156.09 49 ILE D N 1
ATOM 7983 C CA . ILE D 1 54 ? 20.041 49.062 7.535 1.00 153.45 49 ILE D CA 1
ATOM 7984 C C . ILE D 1 54 ? 19.041 50.211 7.633 1.00 155.24 49 ILE D C 1
ATOM 7985 O O . ILE D 1 54 ? 18.698 50.650 8.737 1.00 151.22 49 ILE D O 1
ATOM 7990 N N . VAL D 1 55 ? 18.556 50.681 6.476 1.00 158.25 50 VAL D N 1
ATOM 7991 C CA . VAL D 1 55 ? 17.643 51.822 6.370 1.00 154.66 50 VAL D CA 1
ATOM 7992 C C . VAL D 1 55 ? 16.579 51.507 5.318 1.00 150.64 50 VAL D C 1
ATOM 7993 O O . VAL D 1 55 ? 16.910 51.047 4.223 1.00 147.83 50 VAL D O 1
ATOM 7997 N N . GLU D 1 56 ? 15.307 51.771 5.625 1.00 150.96 51 GLU D N 1
ATOM 7998 C CA . GLU D 1 56 ? 14.272 51.522 4.620 1.00 152.02 51 GLU D CA 1
ATOM 7999 C C . GLU D 1 56 ? 13.115 52.494 4.805 1.00 156.04 51 GLU D C 1
ATOM 8000 O O . GLU D 1 56 ? 12.725 52.779 5.942 1.00 160.12 51 GLU D O 1
ATOM 8002 N N . MET D 1 57 ? 12.542 52.974 3.694 1.00 160.18 52 MET D N 1
ATOM 8003 C CA . MET D 1 57 ? 11.765 54.207 3.734 1.00 166.36 52 MET D CA 1
ATOM 8004 C C . MET D 1 57 ? 10.270 54.036 3.462 1.00 179.44 52 MET D C 1
ATOM 8005 O O . MET D 1 57 ? 9.484 54.081 4.405 1.00 183.18 52 MET D O 1
ATOM 8010 N N . LEU D 1 58 ? 9.867 53.738 2.231 1.00 185.46 53 LEU D N 1
ATOM 8011 C CA . LEU D 1 58 ? 8.448 53.509 1.967 1.00 191.22 53 LEU D CA 1
ATOM 8012 C C . LEU D 1 58 ? 7.486 54.576 2.502 1.00 191.63 53 LEU D C 1
ATOM 8013 O O . LEU D 1 58 ? 6.835 54.336 3.521 1.00 193.81 53 LEU D O 1
ATOM 8015 N N . PHE D 1 59 ? 7.386 55.756 1.882 1.00 184.77 54 PHE D N 1
ATOM 8016 C CA . PHE D 1 59 ? 7.991 56.104 0.600 1.00 171.93 54 PHE D CA 1
ATOM 8017 C C . PHE D 1 59 ? 8.908 57.304 0.780 1.00 165.68 54 PHE D C 1
ATOM 8018 O O . PHE D 1 59 ? 10.074 57.265 0.426 1.00 163.44 54 PHE D O 1
ATOM 8026 N N . SER D 1 60 ? 8.348 58.387 1.323 1.00 165.27 55 SER D N 1
ATOM 8027 C CA . SER D 1 60 ? 9.076 59.632 1.513 1.00 153.94 55 SER D CA 1
ATOM 8028 C C . SER D 1 60 ? 8.932 60.204 2.913 1.00 155.22 55 SER D C 1
ATOM 8029 O O . SER D 1 60 ? 9.499 61.270 3.183 1.00 158.50 55 SER D O 1
ATOM 8032 N N . THR D 1 61 ? 8.194 59.541 3.803 1.00 152.51 56 THR D N 1
ATOM 8033 C CA . THR D 1 61 ? 7.961 60.092 5.127 1.00 154.13 56 THR D CA 1
ATOM 8034 C C . THR D 1 61 ? 9.290 60.269 5.860 1.00 151.51 56 THR D C 1
ATOM 8035 O O . THR D 1 61 ? 10.352 59.834 5.402 1.00 142.90 56 THR D O 1
ATOM 8039 N N . SER D 1 62 ? 9.233 60.980 6.983 1.00 146.02 57 SER D N 1
ATOM 8040 C CA . SER D 1 62 ? 10.426 61.190 7.789 1.00 141.44 57 SER D CA 1
ATOM 8041 C C . SER D 1 62 ? 10.654 60.083 8.811 1.00 143.02 57 SER D C 1
ATOM 8042 O O . SER D 1 62 ? 11.756 59.999 9.366 1.00 126.89 57 SER D O 1
ATOM 8044 N N . LEU D 1 63 ? 9.653 59.228 9.053 1.00 146.40 58 LEU D N 1
ATOM 8045 C CA . LEU D 1 63 ? 9.724 58.180 10.070 1.00 154.03 58 LEU D CA 1
ATOM 8046 C C . LEU D 1 63 ? 9.845 56.809 9.403 1.00 159.01 58 LEU D C 1
ATOM 8047 O O . LEU D 1 63 ? 8.835 56.211 9.012 1.00 168.26 58 LEU D O 1
ATOM 8049 N N . LEU D 1 64 ? 11.075 56.307 9.293 1.00 150.39 59 LEU D N 1
ATOM 8050 C CA . LEU D 1 64 ? 11.391 55.081 8.576 1.00 138.87 59 LEU D CA 1
ATOM 8051 C C . LEU D 1 64 ? 12.122 54.096 9.492 1.00 135.73 59 LEU D C 1
ATOM 8052 O O . LEU D 1 64 ? 12.313 54.339 10.700 1.00 145.27 59 LEU D O 1
ATOM 8057 N N . ALA D 1 65 ? 12.551 52.981 8.887 1.00 134.14 60 ALA D N 1
ATOM 8058 C CA . ALA D 1 65 ? 12.993 51.787 9.601 1.00 140.45 60 ALA D CA 1
ATOM 8059 C C . ALA D 1 65 ? 14.514 51.665 9.618 1.00 144.16 60 ALA D C 1
ATOM 8060 O O . ALA D 1 65 ? 15.186 51.896 8.601 1.00 139.38 60 ALA D O 1
ATOM 8062 N N . LEU D 1 66 ? 15.041 51.236 10.773 1.00 145.69 61 LEU D N 1
ATOM 8063 C CA . LEU D 1 66 ? 16.469 51.218 11.070 1.00 144.81 61 LEU D CA 1
ATOM 8064 C C . LEU D 1 66 ? 16.879 49.891 11.694 1.00 134.74 61 LEU D C 1
ATOM 8065 O O . LEU D 1 66 ? 16.152 49.332 12.519 1.00 139.52 61 LEU D O 1
ATOM 8070 N N . VAL D 1 67 ? 18.051 49.394 11.290 1.00 128.98 62 VAL D N 1
ATOM 8071 C CA . VAL D 1 67 ? 18.792 48.342 11.984 1.00 130.96 62 VAL D CA 1
ATOM 8072 C C . VAL D 1 67 ? 20.260 48.745 11.882 1.00 139.22 62 VAL D C 1
ATOM 8073 O O . VAL D 1 67 ? 20.613 49.657 11.133 1.00 150.42 62 VAL D O 1
ATOM 8077 N N . GLY D 1 68 ? 21.126 48.094 12.650 1.00 135.13 63 GLY D N 1
ATOM 8078 C CA . GLY D 1 68 ? 22.514 48.499 12.572 1.00 141.99 63 GLY D CA 1
ATOM 8079 C C . GLY D 1 68 ? 23.467 47.546 13.255 1.00 152.14 63 GLY D C 1
ATOM 8080 O O . GLY D 1 68 ? 23.088 46.469 13.720 1.00 151.72 63 GLY D O 1
ATOM 8081 N N . ILE D 1 69 ? 24.726 47.974 13.293 1.00 162.63 64 ILE D N 1
ATOM 8082 C CA . ILE D 1 69 ? 25.796 47.266 13.982 1.00 170.39 64 ILE D CA 1
ATOM 8083 C C . ILE D 1 69 ? 25.628 47.466 15.487 1.00 177.68 64 ILE D C 1
ATOM 8084 O O . ILE D 1 69 ? 24.610 47.977 15.960 1.00 184.89 64 ILE D O 1
ATOM 8086 N N . GLY D 1 70 ? 26.637 47.060 16.257 1.00 174.52 65 GLY D N 1
ATOM 8087 C CA . GLY D 1 70 ? 26.519 46.940 17.700 1.00 177.28 65 GLY D CA 1
ATOM 8088 C C . GLY D 1 70 ? 25.815 48.078 18.416 1.00 170.46 65 GLY D C 1
ATOM 8089 O O . GLY D 1 70 ? 26.297 49.215 18.441 1.00 162.43 65 GLY D O 1
ATOM 8090 N N . ASP D 1 71 ? 24.658 47.768 18.995 1.00 169.83 66 ASP D N 1
ATOM 8091 C CA . ASP D 1 71 ? 24.096 46.422 18.891 1.00 160.67 66 ASP D CA 1
ATOM 8092 C C . ASP D 1 71 ? 23.030 46.346 17.800 1.00 159.98 66 ASP D C 1
ATOM 8093 O O . ASP D 1 71 ? 23.088 45.489 16.915 1.00 141.04 66 ASP D O 1
ATOM 8095 N N . ARG D 1 78 ? 17.978 44.487 19.916 1.00 204.27 73 ARG D N 1
ATOM 8096 C CA . ARG D 1 78 ? 18.021 45.334 18.730 1.00 195.05 73 ARG D CA 1
ATOM 8097 C C . ARG D 1 78 ? 19.422 45.333 18.130 1.00 191.03 73 ARG D C 1
ATOM 8098 O O . ARG D 1 78 ? 20.368 45.647 18.851 1.00 193.57 73 ARG D O 1
ATOM 8100 N N . ARG D 1 79 ? 19.617 44.967 16.857 1.00 187.26 74 ARG D N 1
ATOM 8101 C CA . ARG D 1 79 ? 18.739 44.211 15.935 1.00 184.31 74 ARG D CA 1
ATOM 8102 C C . ARG D 1 79 ? 17.490 44.883 15.316 1.00 186.45 74 ARG D C 1
ATOM 8103 O O . ARG D 1 79 ? 16.928 44.300 14.387 1.00 185.08 74 ARG D O 1
ATOM 8105 N N . LEU D 1 80 ? 17.084 46.081 15.749 1.00 186.50 75 LEU D N 1
ATOM 8106 C CA . LEU D 1 80 ? 15.947 46.767 15.122 1.00 181.43 75 LEU D CA 1
ATOM 8107 C C . LEU D 1 80 ? 15.701 48.114 15.794 1.00 187.61 75 LEU D C 1
ATOM 8108 O O . LEU D 1 80 ? 16.215 48.393 16.880 1.00 196.64 75 LEU D O 1
ATOM 8110 N N . ARG D 1 81 ? 14.913 48.951 15.111 1.00 153.81 76 ARG D N 1
ATOM 8111 C CA . ARG D 1 81 ? 14.209 50.121 15.637 1.00 150.28 76 ARG D CA 1
ATOM 8112 C C . ARG D 1 81 ? 13.461 50.781 14.483 1.00 150.82 76 ARG D C 1
ATOM 8113 O O . ARG D 1 81 ? 13.807 50.589 13.314 1.00 153.45 76 ARG D O 1
ATOM 8115 N N . ILE D 1 82 ? 12.437 51.567 14.823 1.00 150.61 77 ILE D N 1
ATOM 8116 C CA . ILE D 1 82 ? 11.686 52.376 13.861 1.00 147.98 77 ILE D CA 1
ATOM 8117 C C . ILE D 1 82 ? 11.608 53.789 14.426 1.00 150.86 77 ILE D C 1
ATOM 8118 O O . ILE D 1 82 ? 11.132 53.977 15.552 1.00 154.03 77 ILE D O 1
ATOM 8123 N N . ILE D 1 83 ? 12.069 54.783 13.659 1.00 148.46 78 ILE D N 1
ATOM 8124 C CA . ILE D 1 83 ? 12.261 56.134 14.191 1.00 147.71 78 ILE D CA 1
ATOM 8125 C C . ILE D 1 83 ? 11.731 57.152 13.184 1.00 145.67 78 ILE D C 1
ATOM 8126 O O . ILE D 1 83 ? 11.347 56.811 12.068 1.00 143.84 78 ILE D O 1
ATOM 8131 N N . ASN D 1 84 ? 11.684 58.413 13.610 1.00 149.44 79 ASN D N 1
ATOM 8132 C CA . ASN D 1 84 ? 11.275 59.558 12.810 1.00 154.18 79 ASN D CA 1
ATOM 8133 C C . ASN D 1 84 ? 12.481 60.448 12.523 1.00 172.83 79 ASN D C 1
ATOM 8134 O O . ASN D 1 84 ? 13.565 60.272 13.083 1.00 174.35 79 ASN D O 1
ATOM 8139 N N . THR D 1 85 ? 12.279 61.408 11.623 1.00 185.77 80 THR D N 1
ATOM 8140 C CA . THR D 1 85 ? 13.219 62.492 11.377 1.00 182.63 80 THR D CA 1
ATOM 8141 C C . THR D 1 85 ? 12.539 63.815 11.700 1.00 182.34 80 THR D C 1
ATOM 8142 O O . THR D 1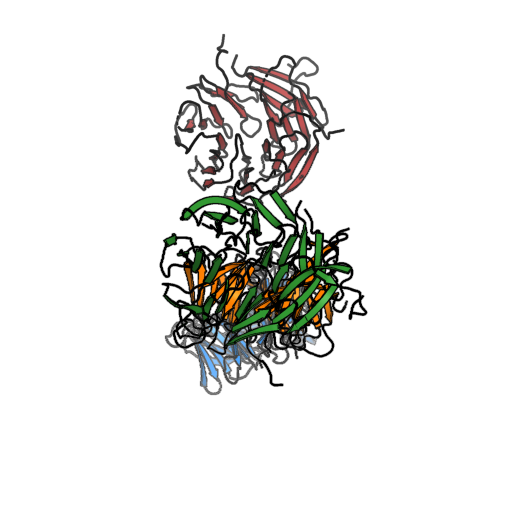 85 ? 11.376 64.030 11.342 1.00 182.98 80 THR D O 1
ATOM 8144 N N . LYS D 1 86 ? 13.268 64.675 12.419 1.00 176.22 81 LYS D N 1
ATOM 8145 C CA . LYS D 1 86 ? 12.816 65.979 12.900 1.00 171.06 81 LYS D CA 1
ATOM 8146 C C . LYS D 1 86 ? 11.743 65.830 13.974 1.00 172.57 81 LYS D C 1
ATOM 8147 O O . LYS D 1 86 ? 11.338 66.817 14.597 1.00 174.01 81 LYS D O 1
ATOM 8149 N N . LYS D 1 87 ? 11.272 64.603 14.190 1.00 169.92 82 LYS D N 1
ATOM 8150 C CA . LYS D 1 87 ? 10.412 64.259 15.316 1.00 174.09 82 LYS D CA 1
ATOM 8151 C C . LYS D 1 87 ? 10.773 62.879 15.850 1.00 172.26 82 LYS D C 1
ATOM 8152 O O . LYS D 1 87 ? 9.892 62.065 16.146 1.00 173.47 82 LYS D O 1
ATOM 8154 N N . HIS D 1 88 ? 12.074 62.603 15.977 1.00 171.77 83 HIS D N 1
ATOM 8155 C CA . HIS D 1 88 ? 12.567 61.253 16.244 1.00 167.12 83 HIS D CA 1
ATOM 8156 C C . HIS D 1 88 ? 11.830 60.591 17.405 1.00 167.71 83 HIS D C 1
ATOM 8157 O O . HIS D 1 88 ? 11.625 61.198 18.461 1.00 166.79 83 HIS D O 1
ATOM 8159 N N . SER D 1 89 ? 11.443 59.338 17.197 1.00 167.03 84 SER D N 1
ATOM 8160 C CA . SER D 1 89 ? 10.568 58.592 18.096 1.00 164.55 84 SER D CA 1
ATOM 8161 C C . SER D 1 89 ? 10.969 57.120 18.023 1.00 164.71 84 SER D C 1
ATOM 8162 O O . SER D 1 89 ? 12.068 56.788 17.570 1.00 160.71 84 SER D O 1
ATOM 8164 N N . ILE D 1 90 ? 10.092 56.232 18.486 1.00 166.63 85 ILE D N 1
ATOM 8165 C CA . ILE D 1 90 ? 10.389 54.806 18.499 1.00 164.33 85 ILE D CA 1
ATOM 8166 C C . ILE D 1 90 ? 9.168 54.010 18.057 1.00 162.71 85 ILE D C 1
ATOM 8167 O O . ILE D 1 90 ? 8.049 54.525 17.990 1.00 160.82 85 ILE D O 1
ATOM 8169 N N . ILE D 1 91 ? 9.408 52.741 17.715 1.00 167.65 86 ILE D N 1
ATOM 8170 C CA . ILE D 1 91 ? 8.340 51.746 17.661 1.00 169.40 86 ILE D CA 1
ATOM 8171 C C . ILE D 1 91 ? 8.692 50.417 18.316 1.00 171.88 86 ILE D C 1
ATOM 8172 O O . ILE D 1 91 ? 7.774 49.716 18.754 1.00 182.24 86 ILE D O 1
ATOM 8174 N N . CYS D 1 92 ? 9.971 50.054 18.430 1.00 153.85 87 CYS D N 1
ATOM 8175 C CA . CYS D 1 92 ? 10.384 48.772 18.991 1.00 142.26 87 CYS D CA 1
ATOM 8176 C C . CYS D 1 92 ? 11.907 48.718 19.035 1.00 142.23 87 CYS D C 1
ATOM 8177 O O . CYS D 1 92 ? 12.598 49.519 18.399 1.00 144.34 87 CYS D O 1
ATOM 8179 N N . GLU D 1 93 ? 12.419 47.775 19.827 1.00 138.34 88 GLU D N 1
ATOM 8180 C CA . GLU D 1 93 ? 13.811 47.319 19.751 1.00 136.91 88 GLU D CA 1
ATOM 8181 C C . GLU D 1 93 ? 13.758 45.818 20.045 1.00 146.42 88 GLU D C 1
ATOM 8182 O O . GLU D 1 93 ? 13.857 45.388 21.200 1.00 147.97 88 GLU D O 1
ATOM 8184 N N . VAL D 1 94 ? 13.619 45.026 18.981 1.00 150.16 89 VAL D N 1
ATOM 8185 C CA . VAL D 1 94 ? 13.237 43.618 19.053 1.00 155.46 89 VAL D CA 1
ATOM 8186 C C . VAL D 1 94 ? 14.507 42.775 19.019 1.00 159.07 89 VAL D C 1
ATOM 8187 O O . VAL D 1 94 ? 15.146 42.641 17.971 1.00 162.87 89 VAL D O 1
ATOM 8191 N N . THR D 1 95 ? 14.881 42.209 20.163 1.00 160.15 90 THR D N 1
ATOM 8192 C CA . THR D 1 95 ? 15.983 41.254 20.217 1.00 149.16 90 THR D CA 1
ATOM 8193 C C . THR D 1 95 ? 15.543 39.979 19.509 1.00 142.31 90 THR D C 1
ATOM 8194 O O . THR D 1 95 ? 14.618 39.297 19.961 1.00 140.05 90 THR D O 1
ATOM 8196 N N . PHE D 1 96 ? 16.172 39.684 18.377 1.00 146.71 91 PHE D N 1
ATOM 8197 C CA . PHE D 1 96 ? 15.785 38.577 17.518 1.00 154.69 91 PHE D CA 1
ATOM 8198 C C . PHE D 1 96 ? 16.683 37.378 17.783 1.00 160.49 91 PHE D C 1
ATOM 8199 O O . PHE D 1 96 ? 17.828 37.530 18.215 1.00 159.75 91 PHE D O 1
ATOM 8201 N N . PRO D 1 97 ? 16.155 36.183 17.496 1.00 166.74 92 PRO D N 1
ATOM 8202 C CA . PRO D 1 97 ? 16.809 34.944 17.906 1.00 162.98 92 PRO D CA 1
ATOM 8203 C C . PRO D 1 97 ? 18.304 34.948 17.607 1.00 164.78 92 PRO D C 1
ATOM 8204 O O . PRO D 1 97 ? 19.119 34.671 18.496 1.00 166.64 92 PRO D O 1
ATOM 8206 N N . THR D 1 98 ? 18.685 35.265 16.361 1.00 162.94 93 THR D N 1
ATOM 8207 C CA . THR D 1 98 ? 20.094 35.464 16.027 1.00 156.94 93 THR D CA 1
ATOM 8208 C C . THR D 1 98 ? 20.333 36.099 14.659 1.00 150.09 93 THR D C 1
ATOM 8209 O O . THR D 1 98 ? 19.995 35.501 13.632 1.00 157.14 93 THR D O 1
ATOM 8211 N N . SER D 1 99 ? 21.025 37.245 14.639 1.00 167.13 94 SER D N 1
ATOM 8212 C CA . SER D 1 99 ? 21.664 37.800 13.437 1.00 155.34 94 SER D CA 1
ATOM 8213 C C . SER D 1 99 ? 20.656 38.225 12.360 1.00 148.61 94 SER D C 1
ATOM 8214 O O . SER D 1 99 ? 20.547 37.608 11.296 1.00 148.95 94 SER D O 1
ATOM 8216 N N . ILE D 1 100 ? 19.919 39.304 12.669 1.00 143.06 95 ILE D N 1
ATOM 8217 C CA . ILE D 1 100 ? 18.923 39.857 11.748 1.00 149.29 95 ILE D CA 1
ATOM 8218 C C . ILE D 1 100 ? 19.517 40.042 10.347 1.00 153.31 95 ILE D C 1
ATOM 8219 O O . ILE D 1 100 ? 20.563 40.680 10.169 1.00 149.79 95 ILE D O 1
ATOM 8224 N N . LEU D 1 101 ? 18.815 39.511 9.338 1.00 157.29 96 LEU D N 1
ATOM 8225 C CA . LEU D 1 101 ? 19.285 39.504 7.952 1.00 159.48 96 LEU D CA 1
ATOM 8226 C C . LEU D 1 101 ? 18.798 40.705 7.134 1.00 160.12 96 LEU D C 1
ATOM 8227 O O . LEU D 1 101 ? 19.615 41.518 6.692 1.00 158.32 96 LEU D O 1
ATOM 8229 N N . SER D 1 102 ? 17.486 40.840 6.921 1.00 157.63 97 SER D N 1
ATOM 8230 C CA . SER D 1 102 ? 16.987 41.929 6.081 1.00 150.31 97 SER D CA 1
ATOM 8231 C C . SER D 1 102 ? 15.504 42.160 6.352 1.00 151.07 97 SER D C 1
ATOM 8232 O O . SER D 1 102 ? 14.809 41.299 6.895 1.00 159.43 97 SER D O 1
ATOM 8235 N N . VAL D 1 103 ? 15.027 43.346 5.945 1.00 144.17 98 VAL D N 1
ATOM 8236 C CA . VAL D 1 103 ? 13.686 43.837 6.250 1.00 140.38 98 VAL D CA 1
ATOM 8237 C C . VAL D 1 103 ? 13.107 44.531 5.018 1.00 136.14 98 VAL D C 1
ATOM 8238 O O . VAL D 1 103 ? 13.820 44.849 4.062 1.00 136.15 98 VAL D O 1
ATOM 8242 N N . LYS D 1 104 ? 11.789 44.759 5.055 1.00 132.58 99 LYS D N 1
ATOM 8243 C CA . LYS D 1 104 ? 11.070 45.546 4.054 1.00 131.61 99 LYS D CA 1
ATOM 8244 C C . LYS D 1 104 ? 9.864 46.202 4.721 1.00 142.72 99 LYS D C 1
ATOM 8245 O O . LYS D 1 104 ? 9.601 45.997 5.908 1.00 150.44 99 LYS D O 1
ATOM 8247 N N . MET D 1 105 ? 9.107 46.975 3.944 1.00 141.97 100 MET D N 1
ATOM 8248 C CA . MET D 1 105 ? 8.058 47.789 4.540 1.00 144.61 100 MET D CA 1
ATOM 8249 C C . MET D 1 105 ? 7.073 48.219 3.470 1.00 147.34 100 MET D C 1
ATOM 8250 O O . MET D 1 105 ? 7.477 48.584 2.361 1.00 149.62 100 MET D O 1
ATOM 8255 N N . ASN D 1 106 ? 5.775 48.130 3.806 1.00 154.44 101 ASN D N 1
ATOM 8256 C CA . ASN D 1 106 ? 4.759 48.856 3.051 1.00 154.13 101 ASN D CA 1
ATOM 8257 C C . ASN D 1 106 ? 3.620 49.415 3.907 1.00 153.45 101 ASN D C 1
ATOM 8258 O O . ASN D 1 106 ? 2.620 49.856 3.328 1.00 154.90 101 ASN D O 1
ATOM 8263 N N . LYS D 1 107 ? 3.706 49.378 5.246 1.00 150.83 102 LYS D N 1
ATOM 8264 C CA . LYS D 1 107 ? 2.669 49.809 6.194 1.00 151.87 102 LYS D CA 1
ATOM 8265 C C . LYS D 1 107 ? 1.494 48.835 6.246 1.00 156.68 102 LYS D C 1
ATOM 8266 O O . LYS D 1 107 ? 0.616 48.949 7.109 1.00 165.63 102 LYS D O 1
ATOM 8268 N N . SER D 1 108 ? 1.479 47.865 5.337 1.00 154.21 103 SER D N 1
ATOM 8269 C CA . SER D 1 108 ? 0.614 46.700 5.441 1.00 156.97 103 SER D CA 1
ATOM 8270 C C . SER D 1 108 ? 1.384 45.477 5.910 1.00 156.58 103 SER D C 1
ATOM 8271 O O . SER D 1 108 ? 0.786 44.414 6.105 1.00 164.44 103 SER D O 1
ATOM 8274 N N . ARG D 1 109 ? 2.696 45.614 6.089 1.00 152.39 104 ARG D N 1
ATOM 8275 C CA . ARG D 1 109 ? 3.581 44.611 6.656 1.00 148.01 104 ARG D CA 1
ATOM 8276 C C . ARG D 1 109 ? 4.945 45.249 6.854 1.00 145.17 104 ARG D C 1
ATOM 8277 O O . ARG D 1 109 ? 5.364 46.100 6.067 1.00 139.08 104 ARG D O 1
ATOM 8279 N N . LEU D 1 110 ? 5.625 44.837 7.918 1.00 150.52 105 LEU D N 1
ATOM 8280 C CA . LEU D 1 110 ? 7.034 45.152 8.140 1.00 152.77 105 LEU D CA 1
ATOM 8281 C C . LEU D 1 110 ? 7.751 43.806 8.187 1.00 158.82 105 LEU D C 1
ATOM 8282 O O . LEU D 1 110 ? 8.083 43.308 9.265 1.00 168.58 105 LEU D O 1
ATOM 8287 N N . VAL D 1 111 ? 8.024 43.234 7.012 1.00 149.94 106 VAL D N 1
ATOM 8288 C CA . VAL D 1 111 ? 8.513 41.861 6.930 1.00 146.56 106 VAL D CA 1
ATOM 8289 C C . VAL D 1 111 ? 10.025 41.876 7.088 1.00 152.48 106 VAL D C 1
ATOM 8290 O O . VAL D 1 111 ? 10.737 42.565 6.347 1.00 154.54 106 VAL D O 1
ATOM 8294 N N . VAL D 1 112 ? 10.513 41.110 8.053 1.00 156.23 107 VAL D N 1
ATOM 8295 C CA . VAL D 1 112 ? 11.911 41.119 8.446 1.00 150.16 107 VAL D CA 1
ATOM 8296 C C . VAL D 1 112 ? 12.423 39.684 8.412 1.00 153.84 107 VAL D C 1
ATOM 8297 O O . VAL D 1 112 ? 11.902 38.814 9.128 1.00 158.83 107 VAL D O 1
ATOM 8301 N N . LEU D 1 113 ? 13.390 39.420 7.529 1.00 152.06 108 LEU D N 1
ATOM 8302 C CA . LEU D 1 113 ? 14.028 38.110 7.462 1.00 153.31 108 LEU D CA 1
ATOM 8303 C C . LEU D 1 113 ? 15.133 38.058 8.506 1.00 155.45 108 LEU D C 1
ATOM 8304 O O . LEU D 1 113 ? 16.096 38.830 8.443 1.00 154.78 108 LEU D O 1
ATOM 8309 N N . LEU D 1 114 ? 14.965 37.169 9.484 1.00 156.97 109 LEU D N 1
ATOM 8310 C CA . LEU D 1 114 ? 16.009 36.774 10.418 1.00 155.98 109 LEU D CA 1
ATOM 8311 C C . LEU D 1 114 ? 16.830 35.622 9.858 1.00 160.93 109 LEU D C 1
ATOM 8312 O O . LEU D 1 114 ? 18.060 35.714 9.784 1.00 162.13 109 LEU D O 1
ATOM 8317 N N . GLN D 1 115 ? 16.155 34.538 9.497 1.00 166.83 110 GLN D N 1
ATOM 8318 C CA . GLN D 1 115 ? 16.817 33.327 9.033 1.00 178.68 110 GLN D CA 1
ATOM 8319 C C . GLN D 1 115 ? 15.775 32.525 8.265 1.00 197.03 110 GLN D C 1
ATOM 8320 O O . GLN D 1 115 ? 14.841 33.103 7.705 1.00 197.96 110 GLN D O 1
ATOM 8326 N N . GLU D 1 116 ? 15.971 31.208 8.178 1.00 211.62 111 GLU D N 1
ATOM 8327 C CA . GLU D 1 116 ? 14.986 30.270 7.656 1.00 211.54 111 GLU D CA 1
ATOM 8328 C C . GLU D 1 116 ? 13.588 30.723 8.046 1.00 208.76 111 GLU D C 1
ATOM 8329 O O . GLU D 1 116 ? 12.709 30.916 7.197 1.00 208.55 111 GLU D O 1
ATOM 8335 N N . GLN D 1 117 ? 13.399 30.920 9.343 1.00 203.45 112 GLN D N 1
ATOM 8336 C CA . GLN D 1 117 ? 12.200 31.567 9.839 1.00 195.40 112 GLN D CA 1
ATOM 8337 C C . GLN D 1 117 ? 12.235 33.064 9.550 1.00 179.52 112 GLN D C 1
ATOM 8338 O O . GLN D 1 117 ? 13.262 33.721 9.725 1.00 178.25 112 GLN D O 1
ATOM 8340 N N . ILE D 1 118 ? 11.091 33.601 9.124 1.00 166.61 113 ILE D N 1
ATOM 8341 C CA . ILE D 1 118 ? 10.939 34.994 8.711 1.00 154.80 113 ILE D CA 1
ATOM 8342 C C . ILE D 1 118 ? 9.749 35.592 9.457 1.00 153.71 113 ILE D C 1
ATOM 8343 O O . ILE D 1 118 ? 8.666 34.991 9.487 1.00 159.56 113 ILE D O 1
ATOM 8348 N N . TYR D 1 119 ? 9.947 36.765 10.069 1.00 153.05 114 TYR D N 1
ATOM 8349 C CA . TYR D 1 119 ? 8.903 37.381 10.884 1.00 164.68 114 TYR D CA 1
ATOM 8350 C C . TYR D 1 119 ? 8.154 38.439 10.080 1.00 164.91 114 TYR D C 1
ATOM 8351 O O . TYR D 1 119 ? 8.780 39.291 9.445 1.00 151.98 114 TYR D O 1
ATOM 8360 N N . ILE D 1 120 ? 6.819 38.385 10.102 1.00 175.14 115 ILE D N 1
ATOM 8361 C CA . ILE D 1 120 ? 5.978 39.380 9.424 1.00 178.46 115 ILE D CA 1
ATOM 8362 C C . ILE D 1 120 ? 5.036 39.987 10.458 1.00 185.46 115 ILE D C 1
ATOM 8363 O O . ILE D 1 120 ? 4.067 39.352 10.887 1.00 187.79 115 ILE D O 1
ATOM 8368 N N . TYR D 1 121 ? 5.335 41.205 10.878 1.00 189.65 116 TYR D N 1
ATOM 8369 C CA . TYR D 1 121 ? 4.394 42.002 11.633 1.00 191.69 116 TYR D CA 1
ATOM 8370 C C . TYR D 1 121 ? 3.802 43.050 10.691 1.00 192.72 116 TYR D C 1
ATOM 8371 O O . TYR D 1 121 ? 4.030 43.026 9.480 1.00 187.67 116 TYR D O 1
ATOM 8380 N N . ASP D 1 122 ? 3.029 43.979 11.239 1.00 206.35 117 ASP D N 1
ATOM 8381 C CA . ASP D 1 122 ? 2.383 45.026 10.450 1.00 211.32 117 ASP D CA 1
ATOM 8382 C C . ASP D 1 122 ? 2.497 46.355 11.191 1.00 213.41 117 ASP D C 1
ATOM 8383 O O . ASP D 1 122 ? 1.501 47.011 11.494 1.00 216.44 117 ASP D O 1
ATOM 8388 N N . ILE D 1 123 ? 3.726 46.741 11.547 1.00 204.23 118 ILE D N 1
ATOM 8389 C CA . ILE D 1 123 ? 3.887 47.857 12.483 1.00 198.48 118 ILE D CA 1
ATOM 8390 C C . ILE D 1 123 ? 3.526 49.195 11.818 1.00 195.13 118 ILE D C 1
ATOM 8391 O O . ILE D 1 123 ? 3.510 49.332 10.587 1.00 191.05 118 ILE D O 1
ATOM 8396 N N . ASN D 1 124 ? 3.219 50.184 12.664 1.00 194.41 119 ASN D N 1
ATOM 8397 C CA . ASN D 1 124 ? 2.559 51.430 12.293 1.00 188.86 119 ASN D CA 1
ATOM 8398 C C . ASN D 1 124 ? 1.077 51.139 12.085 1.00 193.12 119 ASN D C 1
ATOM 8399 O O . ASN D 1 124 ? 0.266 52.061 11.882 1.00 194.27 119 ASN D O 1
ATOM 8404 N N . THR D 1 125 ? 0.737 49.844 12.121 1.00 197.94 120 THR D N 1
ATOM 8405 C CA . THR D 1 125 ? -0.602 49.378 12.446 1.00 207.84 120 THR D CA 1
ATOM 8406 C C . THR D 1 125 ? -0.567 48.470 13.675 1.00 209.07 120 THR D C 1
ATOM 8407 O O . THR D 1 125 ? -1.394 48.636 14.585 1.00 211.08 120 THR D O 1
ATOM 8411 N N . MET D 1 126 ? 0.365 47.495 13.721 1.00 205.83 121 MET D N 1
ATOM 8412 C CA . MET D 1 126 ? 0.806 46.742 14.922 1.00 209.53 121 MET D CA 1
ATOM 8413 C C . MET D 1 126 ? -0.391 46.250 15.752 1.00 217.62 121 MET D C 1
ATOM 8414 O O . MET D 1 126 ? -0.683 46.832 16.793 1.00 224.40 121 MET D O 1
ATOM 8419 N N . ARG D 1 127 ? -1.147 45.227 15.286 1.00 217.72 122 ARG D N 1
ATOM 8420 C CA . ARG D 1 127 ? -0.986 44.350 14.131 1.00 213.43 122 ARG D CA 1
ATOM 8421 C C . ARG D 1 127 ? 0.387 43.685 13.958 1.00 207.86 122 ARG D C 1
ATOM 8422 O O . ARG D 1 127 ? 1.160 44.061 13.088 1.00 203.69 122 ARG D O 1
ATOM 8424 N N . LEU D 1 128 ? 0.701 42.737 14.845 1.00 205.87 123 LEU D N 1
ATOM 8425 C CA . LEU D 1 128 ? 1.921 41.930 14.771 1.00 194.67 123 LEU D CA 1
ATOM 8426 C C . LEU D 1 128 ? 1.484 40.512 14.354 1.00 197.21 123 LEU D C 1
ATOM 8427 O O . LEU D 1 128 ? 1.273 39.630 15.190 1.00 204.18 123 LEU D O 1
ATOM 8432 N N . LEU D 1 129 ? 1.348 40.288 13.047 1.00 196.84 124 LEU D N 1
ATOM 8433 C CA . LEU D 1 129 ? 0.742 39.051 12.556 1.00 198.25 124 LEU D CA 1
ATOM 8434 C C . LEU D 1 129 ? 1.742 37.905 12.477 1.00 201.73 124 LEU D C 1
ATOM 8435 O O . LEU D 1 129 ? 2.787 37.935 13.134 1.00 203.35 124 LEU D O 1
ATOM 8440 N N . HIS D 1 130 ? 1.394 36.897 11.675 1.00 202.58 125 HIS D N 1
ATOM 8441 C CA . HIS D 1 130 ? 2.016 35.584 11.520 1.00 196.85 125 HIS D CA 1
ATOM 8442 C C . HIS D 1 130 ? 3.545 35.583 11.487 1.00 194.42 125 HIS D C 1
ATOM 8443 O O . HIS D 1 130 ? 4.184 36.620 11.284 1.00 192.71 125 HIS D O 1
ATOM 8450 N N . THR D 1 131 ? 4.112 34.414 11.803 1.00 195.74 126 THR D N 1
ATOM 8451 C CA . THR D 1 131 ? 5.543 34.122 11.816 1.00 188.52 126 THR D CA 1
ATOM 8452 C C . THR D 1 131 ? 5.780 32.855 10.999 1.00 184.82 126 THR D C 1
ATOM 8453 O O . THR D 1 131 ? 5.275 31.783 11.350 1.00 191.40 126 THR D O 1
ATOM 8457 N N . ILE D 1 132 ? 6.470 32.992 9.858 1.00 176.49 127 ILE D N 1
ATOM 8458 C CA . ILE D 1 132 ? 6.781 31.832 9.029 1.00 169.79 127 ILE D CA 1
ATOM 8459 C C . ILE D 1 132 ? 8.179 31.342 9.397 1.00 168.73 127 ILE D C 1
ATOM 8460 O O . ILE D 1 132 ? 9.087 32.124 9.688 1.00 164.28 127 ILE D O 1
ATOM 8465 N N . GLU D 1 133 ? 8.336 30.019 9.396 1.00 173.72 128 GLU D N 1
ATOM 8466 C CA . GLU D 1 133 ? 9.494 29.304 9.933 1.00 177.88 128 GLU D CA 1
ATOM 8467 C C . GLU D 1 133 ? 10.144 28.414 8.865 1.00 176.51 128 GLU D C 1
ATOM 8468 O O . GLU D 1 133 ? 10.514 27.260 9.128 1.00 181.25 128 GLU D O 1
ATOM 8470 N N . THR D 1 134 ? 10.289 28.942 7.650 1.00 172.36 129 THR D N 1
ATOM 8471 C CA . THR D 1 134 ? 10.658 28.157 6.472 1.00 171.88 129 THR D CA 1
ATOM 8472 C C . THR D 1 134 ? 12.089 27.602 6.575 1.00 173.00 129 THR D C 1
ATOM 8473 O O . THR D 1 134 ? 12.703 27.572 7.644 1.00 174.23 129 THR D O 1
ATOM 8475 N N . ASN D 1 135 ? 12.607 27.070 5.431 1.00 172.05 130 ASN D N 1
ATOM 8476 C CA . ASN D 1 135 ? 13.926 26.477 5.208 1.00 172.48 130 ASN D CA 1
ATOM 8477 C C . ASN D 1 135 ? 14.992 27.570 5.093 1.00 162.85 130 ASN D C 1
ATOM 8478 O O . ASN D 1 135 ? 14.682 28.692 4.689 1.00 159.07 130 ASN D O 1
ATOM 8483 N N . PRO D 1 136 ? 16.271 27.265 5.457 1.00 156.76 131 PRO D N 1
ATOM 8484 C CA . PRO D 1 136 ? 17.312 28.309 5.475 1.00 152.04 131 PRO D CA 1
ATOM 8485 C C . PRO D 1 136 ? 17.468 29.164 4.228 1.00 149.15 131 PRO D C 1
ATOM 8486 O O . PRO D 1 136 ? 17.074 28.790 3.116 1.00 150.33 131 PRO D O 1
ATOM 8490 N N . ASN D 1 137 ? 18.065 30.336 4.441 1.00 152.67 132 ASN D N 1
ATOM 8491 C CA . ASN D 1 137 ? 18.250 31.334 3.387 1.00 149.55 132 ASN D CA 1
ATOM 8492 C C . ASN D 1 137 ? 19.497 32.139 3.715 1.00 151.99 132 ASN D C 1
ATOM 8493 O O . ASN D 1 137 ? 19.422 33.267 4.219 1.00 145.78 132 ASN D O 1
ATOM 8498 N N . PRO D 1 138 ? 20.681 31.583 3.439 1.00 160.76 133 PRO D N 1
ATOM 8499 C CA . PRO D 1 138 ? 21.923 32.289 3.776 1.00 164.15 133 PRO D CA 1
ATOM 8500 C C . PRO D 1 138 ? 22.152 33.494 2.880 1.00 168.15 133 PRO D C 1
ATOM 8501 O O . PRO D 1 138 ? 22.378 33.339 1.675 1.00 168.75 133 PRO D O 1
ATOM 8505 N N . ARG D 1 139 ? 22.102 34.695 3.464 1.00 166.25 134 ARG D N 1
ATOM 8506 C CA . ARG D 1 139 ? 22.291 35.951 2.739 1.00 153.48 134 ARG D CA 1
ATOM 8507 C C . ARG D 1 139 ? 21.254 36.090 1.618 1.00 144.95 134 ARG D C 1
ATOM 8508 O O . ARG D 1 139 ? 21.563 36.056 0.425 1.00 147.19 134 ARG D O 1
ATOM 8510 N N . GLY D 1 140 ? 19.997 36.219 2.042 1.00 137.89 135 GLY D N 1
ATOM 8511 C CA . GLY D 1 140 ? 18.898 36.309 1.105 1.00 133.66 135 GLY D CA 1
ATOM 8512 C C . GLY D 1 140 ? 17.873 37.346 1.520 1.00 128.63 135 GLY D C 1
ATOM 8513 O O . GLY D 1 140 ? 17.795 37.759 2.676 1.00 127.65 135 GLY D O 1
ATOM 8514 N N . LEU D 1 141 ? 17.065 37.739 0.539 1.00 125.64 136 LEU D N 1
ATOM 8515 C CA . LEU D 1 141 ? 15.987 38.716 0.691 1.00 128.68 136 LEU D CA 1
ATOM 8516 C C . LEU D 1 141 ? 14.675 38.088 0.229 1.00 128.62 136 LEU D C 1
ATOM 8517 O O . LEU D 1 141 ? 14.617 36.872 0.039 1.00 114.69 136 LEU D O 1
ATOM 8522 N N . MET D 1 142 ? 13.617 38.881 0.088 1.00 142.45 137 MET D N 1
ATOM 8523 C CA . MET D 1 142 ? 12.403 38.444 -0.608 1.00 158.64 137 MET D CA 1
ATOM 8524 C C . MET D 1 142 ? 11.867 39.611 -1.445 1.00 166.64 137 MET D C 1
ATOM 8525 O O . MET D 1 142 ? 12.557 40.613 -1.674 1.00 165.51 137 MET D O 1
ATOM 8530 N N . ALA D 1 143 ? 10.622 39.483 -1.930 1.00 176.80 138 ALA D N 1
ATOM 8531 C CA . ALA D 1 143 ? 10.008 40.480 -2.808 1.00 183.00 138 ALA D CA 1
ATOM 8532 C C . ALA D 1 143 ? 8.755 41.054 -2.155 1.00 185.48 138 ALA D C 1
ATOM 8533 O O . ALA D 1 143 ? 7.789 40.320 -1.912 1.00 189.94 138 ALA D O 1
ATOM 8535 N N . MET D 1 144 ? 8.742 42.377 -1.922 1.00 182.19 139 MET D N 1
ATOM 8536 C CA . MET D 1 144 ? 7.768 42.923 -0.985 1.00 185.48 139 MET D CA 1
ATOM 8537 C C . MET D 1 144 ? 6.478 43.410 -1.633 1.00 187.52 139 MET D C 1
ATOM 8538 O O . MET D 1 144 ? 5.430 43.393 -0.973 1.00 194.99 139 MET D O 1
ATOM 8543 N N . SER D 1 145 ? 6.512 43.823 -2.897 1.00 180.26 140 SER D N 1
ATOM 8544 C CA . SER D 1 145 ? 5.316 44.330 -3.570 1.00 179.93 140 SER D CA 1
ATOM 8545 C C . SER D 1 145 ? 4.777 45.547 -2.829 1.00 178.68 140 SER D C 1
ATOM 8546 O O . SER D 1 145 ? 3.761 45.446 -2.130 1.00 182.34 140 SER D O 1
ATOM 8549 N N . PRO D 1 146 ? 5.442 46.700 -2.929 1.00 173.02 141 PRO D N 1
ATOM 8550 C CA . PRO D 1 146 ? 4.969 47.893 -2.203 1.00 171.56 141 PRO D CA 1
ATOM 8551 C C . PRO D 1 146 ? 3.521 48.263 -2.491 1.00 168.64 141 PRO D C 1
ATOM 8552 O O . PRO D 1 146 ? 2.926 49.014 -1.708 1.00 169.56 141 PRO D O 1
ATOM 8556 N N . SER D 1 147 ? 2.936 47.770 -3.580 1.00 167.60 142 SER D N 1
ATOM 8557 C CA . SER D 1 147 ? 1.508 47.942 -3.800 1.00 173.62 142 SER D CA 1
ATOM 8558 C C . SER D 1 147 ? 0.715 47.072 -2.833 1.00 173.74 142 SER D C 1
ATOM 8559 O O . SER D 1 147 ? 1.123 45.963 -2.482 1.00 172.67 142 SER D O 1
ATOM 8561 N N . VAL D 1 148 ? -0.443 47.582 -2.410 1.00 174.76 143 VAL D N 1
ATOM 8562 C CA . VAL D 1 148 ? -1.201 46.959 -1.333 1.00 175.18 143 VAL D CA 1
ATOM 8563 C C . VAL D 1 148 ? -2.394 46.153 -1.833 1.00 179.59 143 VAL D C 1
ATOM 8564 O O . VAL D 1 148 ? -3.066 45.497 -1.026 1.00 177.06 143 VAL D O 1
ATOM 8568 N N . ALA D 1 149 ? -2.669 46.159 -3.137 1.00 187.99 144 ALA D N 1
ATOM 8569 C CA . ALA D 1 149 ? -3.815 45.439 -3.699 1.00 194.08 144 ALA D CA 1
ATOM 8570 C C . ALA D 1 149 ? -3.336 44.540 -4.838 1.00 191.69 144 ALA D C 1
ATOM 8571 O O . ALA D 1 149 ? -3.345 44.948 -6.003 1.00 193.72 144 ALA D O 1
ATOM 8573 N N . ASN D 1 150 ? -2.914 43.321 -4.510 1.00 182.13 145 ASN D N 1
ATOM 8574 C CA . ASN D 1 150 ? -2.788 42.858 -3.132 1.00 172.59 145 ASN D CA 1
ATOM 8575 C C . ASN D 1 150 ? -1.304 42.838 -2.788 1.00 155.65 145 ASN D C 1
ATOM 8576 O O . ASN D 1 150 ? -0.461 42.982 -3.673 1.00 146.12 145 ASN D O 1
ATOM 8581 N N . SER D 1 151 ? -0.980 42.667 -1.510 1.00 156.19 146 SER D N 1
ATOM 8582 C CA . SER D 1 151 ? 0.405 42.579 -1.066 1.00 152.98 146 SER D CA 1
ATOM 8583 C C . SER D 1 151 ? 0.770 41.117 -0.847 1.00 158.40 146 SER D C 1
ATOM 8584 O O . SER D 1 151 ? 0.213 40.457 0.037 1.00 159.65 146 SER D O 1
ATOM 8587 N N . TYR D 1 152 ? 1.698 40.618 -1.663 1.00 161.75 147 TYR D N 1
ATOM 8588 C CA . TYR D 1 152 ? 2.245 39.273 -1.551 1.00 165.62 147 TYR D CA 1
ATOM 8589 C C . TYR D 1 152 ? 3.737 39.347 -1.258 1.00 167.41 147 TYR D C 1
ATOM 8590 O O . TYR D 1 152 ? 4.381 40.385 -1.445 1.00 162.20 147 TYR D O 1
ATOM 8599 N N . LEU D 1 153 ? 4.275 38.224 -0.783 1.00 171.24 148 LEU D N 1
ATOM 8600 C CA . LEU D 1 153 ? 5.703 38.067 -0.537 1.00 167.06 148 LEU D CA 1
ATOM 8601 C C . LEU D 1 153 ? 6.181 36.775 -1.199 1.00 164.28 148 LEU D C 1
ATOM 8602 O O . LEU D 1 153 ? 5.379 35.901 -1.545 1.00 170.18 148 LEU D O 1
ATOM 8607 N N . VAL D 1 154 ? 7.499 36.677 -1.412 1.00 153.11 149 VAL D N 1
ATOM 8608 C CA . VAL D 1 154 ? 8.105 35.648 -2.267 1.00 149.52 149 VAL D CA 1
ATOM 8609 C C . VAL D 1 154 ? 9.443 35.213 -1.662 1.00 151.18 149 VAL D C 1
ATOM 8610 O O . VAL D 1 154 ? 10.356 36.026 -1.515 1.00 148.37 149 VAL D O 1
ATOM 8614 N N . TYR D 1 155 ? 9.594 33.919 -1.357 1.00 155.00 150 TYR D N 1
ATOM 8615 C CA . TYR D 1 155 ? 10.812 33.482 -0.649 1.00 154.50 150 TYR D CA 1
ATOM 8616 C C . TYR D 1 155 ? 11.333 32.133 -1.140 1.00 156.79 150 TYR D C 1
ATOM 8617 O O . TYR D 1 155 ? 10.535 31.217 -1.398 1.00 158.16 150 TYR D O 1
ATOM 8626 N N . PRO D 1 156 ? 12.665 31.973 -1.260 1.00 158.73 151 PRO D N 1
ATOM 8627 C CA . PRO D 1 156 ? 13.208 30.748 -1.867 1.00 159.48 151 PRO D CA 1
ATOM 8628 C C . PRO D 1 156 ? 12.977 29.475 -1.061 1.00 161.31 151 PRO D C 1
ATOM 8629 O O . PRO D 1 156 ? 12.384 28.523 -1.578 1.00 164.53 151 PRO D O 1
ATOM 8633 N N . SER D 1 157 ? 13.407 29.453 0.199 1.00 156.26 152 SER D N 1
ATOM 8634 C CA . SER D 1 157 ? 13.500 28.210 0.974 1.00 156.58 152 SER D CA 1
ATOM 8635 C C . SER D 1 157 ? 14.293 27.150 0.213 1.00 151.16 152 SER D C 1
ATOM 8636 O O . SER D 1 157 ? 15.495 27.297 -0.006 1.00 144.66 152 SER D O 1
ATOM 8639 N N . ASN D 1 229 ? 17.828 23.247 -6.385 1.00 148.28 224 ASN D N 1
ATOM 8640 C CA . ASN D 1 229 ? 16.541 23.550 -6.998 1.00 147.59 224 ASN D CA 1
ATOM 8641 C C . ASN D 1 229 ? 16.088 24.957 -6.637 1.00 153.77 224 ASN D C 1
ATOM 8642 O O . ASN D 1 229 ? 16.111 25.346 -5.468 1.00 156.93 224 ASN D O 1
ATOM 8644 N N . GLY D 1 230 ? 15.683 25.725 -7.645 1.00 154.87 225 GLY D N 1
ATOM 8645 C CA . GLY D 1 230 ? 15.131 27.033 -7.373 1.00 152.15 225 GLY D CA 1
ATOM 8646 C C . GLY D 1 230 ? 13.626 26.979 -7.249 1.00 154.40 225 GLY D C 1
ATOM 8647 O O . GLY D 1 230 ? 12.899 27.088 -8.240 1.00 156.02 225 GLY D O 1
ATOM 8648 N N . ASP D 1 231 ? 13.152 26.829 -6.021 1.00 158.92 226 ASP D N 1
ATOM 8649 C CA . ASP D 1 231 ? 11.738 26.897 -5.706 1.00 159.44 226 ASP D CA 1
ATOM 8650 C C . ASP D 1 231 ? 11.491 28.159 -4.897 1.00 152.16 226 ASP D C 1
ATOM 8651 O O . ASP D 1 231 ? 12.399 28.700 -4.263 1.00 153.28 226 ASP D O 1
ATOM 8653 N N . VAL D 1 232 ? 10.259 28.651 -4.947 1.00 142.17 227 VAL D N 1
ATOM 8654 C CA . VAL D 1 232 ? 9.925 29.830 -4.162 1.00 137.10 227 VAL D CA 1
ATOM 8655 C C . VAL D 1 232 ? 8.465 29.789 -3.743 1.00 142.72 227 VAL D C 1
ATOM 8656 O O . VAL D 1 232 ? 7.558 29.770 -4.583 1.00 138.11 227 VAL D O 1
ATOM 8660 N N . ILE D 1 233 ? 8.239 29.765 -2.440 1.00 154.25 228 ILE D N 1
ATOM 8661 C CA . ILE D 1 233 ? 6.899 29.894 -1.891 1.00 160.90 228 ILE D CA 1
ATOM 8662 C C . ILE D 1 233 ? 6.507 31.359 -1.919 1.00 158.75 228 ILE D C 1
ATOM 8663 O O . ILE D 1 233 ? 7.312 32.238 -1.598 1.00 156.32 228 ILE D O 1
ATOM 8668 N N . VAL D 1 234 ? 5.268 31.640 -2.280 1.00 157.63 229 VAL D N 1
ATOM 8669 C CA . VAL D 1 234 ? 4.770 33.002 -2.207 1.00 153.36 229 VAL D CA 1
ATOM 8670 C C . VAL D 1 234 ? 3.574 32.992 -1.271 1.00 161.85 229 VAL D C 1
ATOM 8671 O O . VAL D 1 234 ? 2.819 32.014 -1.225 1.00 165.71 229 VAL D O 1
ATOM 8675 N N . PHE D 1 235 ? 3.439 34.055 -0.485 1.00 164.53 230 PHE D N 1
ATOM 8676 C CA . PHE D 1 235 ? 2.438 34.142 0.566 1.00 170.85 230 PHE D CA 1
ATOM 8677 C C . PHE D 1 235 ? 1.550 35.351 0.323 1.00 172.49 230 PHE D C 1
ATOM 8678 O O . PHE D 1 235 ? 2.048 36.470 0.133 1.00 169.56 230 PHE D O 1
ATOM 8680 N N . ASN D 1 236 ? 0.236 35.117 0.330 1.00 175.04 231 ASN D N 1
ATOM 8681 C CA . ASN D 1 236 ? -0.755 36.183 0.271 1.00 171.74 231 ASN D CA 1
ATOM 8682 C C . ASN D 1 236 ? -0.733 36.918 1.605 1.00 173.90 231 ASN D C 1
ATOM 8683 O O . ASN D 1 236 ? -1.410 36.513 2.557 1.00 178.24 231 ASN D O 1
ATOM 8688 N N . LEU D 1 237 ? 0.039 38.004 1.672 1.00 166.09 232 LEU D N 1
ATOM 8689 C CA . LEU D 1 237 ? 0.488 38.549 2.945 1.00 163.74 232 LEU D CA 1
ATOM 8690 C C . LEU D 1 237 ? -0.630 39.121 3.809 1.00 169.64 232 LEU D C 1
ATOM 8691 O O . LEU D 1 237 ? -0.393 39.363 4.999 1.00 173.07 232 LEU D O 1
ATOM 8693 N N . GLU D 1 238 ? -1.824 39.363 3.264 1.00 168.47 233 GLU D N 1
ATOM 8694 C CA . GLU D 1 238 ? -2.901 39.826 4.128 1.00 174.08 233 GLU D CA 1
ATOM 8695 C C . GLU D 1 238 ? -3.947 38.747 4.423 1.00 178.39 233 GLU D C 1
ATOM 8696 O O . GLU D 1 238 ? -4.778 38.943 5.322 1.00 181.78 233 GLU D O 1
ATOM 8702 N N . THR D 1 239 ? -3.928 37.604 3.714 1.00 176.74 234 THR D N 1
ATOM 8703 C CA . THR D 1 239 ? -4.629 36.419 4.188 1.00 176.86 234 THR D CA 1
ATOM 8704 C C . THR D 1 239 ? -3.736 35.519 5.021 1.00 176.13 234 THR D C 1
ATOM 8705 O O . THR D 1 239 ? -4.238 34.575 5.630 1.00 179.37 234 THR D O 1
ATOM 8709 N N . LEU D 1 240 ? -2.433 35.796 5.049 1.00 172.47 235 LEU D N 1
ATOM 8710 C CA . LEU D 1 240 ? -1.483 35.137 5.943 1.00 174.37 235 LEU D CA 1
ATOM 8711 C C . LEU D 1 240 ? -1.412 33.633 5.661 1.00 180.19 235 LEU D C 1
ATOM 8712 O O . LEU D 1 240 ? -1.686 32.795 6.527 1.00 185.88 235 LEU D O 1
ATOM 8717 N N . GLN D 1 241 ? -1.038 33.297 4.424 1.00 181.45 236 GLN D N 1
ATOM 8718 C CA . GLN D 1 241 ? -1.013 31.903 4.001 1.00 189.14 236 GLN D CA 1
ATOM 8719 C C . GLN D 1 241 ? -0.183 31.773 2.736 1.00 190.48 236 GLN D C 1
ATOM 8720 O O . GLN D 1 241 ? -0.151 32.703 1.925 1.00 190.43 236 GLN D O 1
ATOM 8722 N N . PRO D 1 242 ? 0.491 30.637 2.536 1.00 200.40 237 PRO D N 1
ATOM 8723 C CA . PRO D 1 242 ? 1.162 30.386 1.253 1.00 196.20 237 PRO D CA 1
ATOM 8724 C C . PRO D 1 242 ? 0.141 30.154 0.147 1.00 198.61 237 PRO D C 1
ATOM 8725 O O . PRO D 1 242 ? -0.848 29.441 0.333 1.00 202.94 237 PRO D O 1
ATOM 8729 N N . THR D 1 243 ? 0.398 30.764 -1.010 1.00 194.05 238 THR D N 1
ATOM 8730 C CA . THR D 1 243 ? -0.493 30.721 -2.167 1.00 197.78 238 THR D CA 1
ATOM 8731 C C . THR D 1 243 ? 0.345 30.433 -3.404 1.00 199.00 238 THR D C 1
ATOM 8732 O O . THR D 1 243 ? 1.082 31.309 -3.865 1.00 193.89 238 THR D O 1
ATOM 8736 N N . MET D 1 244 ? 0.213 29.228 -3.966 1.00 206.65 239 MET D N 1
ATOM 8737 C CA . MET D 1 244 ? 0.865 28.892 -5.233 1.00 205.40 239 MET D CA 1
ATOM 8738 C C . MET D 1 244 ? 2.391 29.009 -5.120 1.00 195.67 239 MET D C 1
ATOM 8739 O O . MET D 1 244 ? 3.006 29.988 -5.552 1.00 192.32 239 MET D O 1
ATOM 8744 N N . VAL D 1 245 ? 2.979 28.038 -4.416 1.00 195.04 240 VAL D N 1
ATOM 8745 C CA . VAL D 1 245 ? 4.415 27.824 -4.561 1.00 186.62 240 VAL D CA 1
ATOM 8746 C C . VAL D 1 245 ? 4.745 27.731 -6.043 1.00 188.86 240 VAL D C 1
ATOM 8747 O O . VAL D 1 245 ? 4.191 26.900 -6.771 1.00 188.27 240 VAL D O 1
ATOM 8751 N N . ILE D 1 246 ? 5.637 28.598 -6.500 1.00 192.37 241 ILE D N 1
ATOM 8752 C CA . ILE D 1 246 ? 5.986 28.702 -7.911 1.00 193.11 241 ILE D CA 1
ATOM 8753 C C . ILE D 1 246 ? 7.367 28.095 -8.073 1.00 192.00 241 ILE D C 1
ATOM 8754 O O . ILE D 1 246 ? 8.343 28.593 -7.498 1.00 187.03 241 ILE D O 1
ATOM 8759 N N . GLU D 1 247 ? 7.466 27.018 -8.842 1.00 183.05 242 GLU D N 1
ATOM 8760 C CA . GLU D 1 247 ? 8.802 26.540 -9.144 1.00 162.83 242 GLU D CA 1
ATOM 8761 C C . GLU D 1 247 ? 9.431 27.548 -10.093 1.00 153.03 242 GLU D C 1
ATOM 8762 O O . GLU D 1 247 ? 9.179 27.527 -11.301 1.00 141.93 242 GLU D O 1
ATOM 8768 N N . ALA D 1 248 ? 10.252 28.440 -9.557 1.00 159.05 243 ALA D N 1
ATOM 8769 C CA . ALA D 1 248 ? 10.948 29.401 -10.394 1.00 160.74 243 ALA D CA 1
ATOM 8770 C C . ALA D 1 248 ? 12.018 28.623 -11.151 1.00 165.67 243 ALA D C 1
ATOM 8771 O O . ALA D 1 248 ? 12.052 27.388 -11.119 1.00 173.27 243 ALA D O 1
ATOM 8773 N N . HIS D 1 249 ? 12.899 29.324 -11.858 1.00 164.17 244 HIS D N 1
ATOM 8774 C CA . HIS D 1 249 ? 13.980 28.631 -12.540 1.00 165.78 244 HIS D CA 1
ATOM 8775 C C . HIS D 1 249 ? 14.747 27.782 -11.534 1.00 170.58 244 HIS D C 1
ATOM 8776 O O . HIS D 1 249 ? 14.957 28.190 -10.389 1.00 169.64 244 HIS D O 1
ATOM 8783 N N . LYS D 1 250 ? 15.162 26.594 -11.967 1.00 176.09 245 LYS D N 1
ATOM 8784 C CA . LYS D 1 250 ? 15.865 25.661 -11.097 1.00 168.50 245 LYS D CA 1
ATOM 8785 C C . LYS D 1 250 ? 17.218 26.259 -10.704 1.00 170.17 245 LYS D C 1
ATOM 8786 O O . LYS D 1 250 ? 17.542 27.401 -11.048 1.00 167.21 245 LYS D O 1
ATOM 8792 N N . GLY D 1 251 ? 18.024 25.487 -9.963 1.00 174.85 246 GLY D N 1
ATOM 8793 C CA . GLY D 1 251 ? 19.347 25.973 -9.572 1.00 177.70 246 GLY D CA 1
ATOM 8794 C C . GLY D 1 251 ? 19.244 27.229 -8.706 1.00 179.32 246 GLY D C 1
ATOM 8795 O O . GLY D 1 251 ? 19.414 28.345 -9.205 1.00 179.18 246 GLY D O 1
ATOM 8796 N N . GLU D 1 252 ? 18.947 27.045 -7.415 1.00 183.03 247 GLU D N 1
ATOM 8797 C CA . GLU D 1 252 ? 18.364 28.016 -6.486 1.00 180.23 247 GLU D CA 1
ATOM 8798 C C . GLU D 1 252 ? 18.751 29.484 -6.665 1.00 174.90 247 GLU D C 1
ATOM 8799 O O . GLU D 1 252 ? 19.897 29.822 -6.982 1.00 172.18 247 GLU D O 1
ATOM 8801 N N . ILE D 1 253 ? 17.762 30.349 -6.410 1.00 156.20 248 ILE D N 1
ATOM 8802 C CA . ILE D 1 253 ? 17.752 31.754 -6.815 1.00 132.61 248 ILE D CA 1
ATOM 8803 C C . ILE D 1 253 ? 18.942 32.543 -6.258 1.00 125.71 248 ILE D C 1
ATOM 8804 O O . ILE D 1 253 ? 19.583 32.163 -5.270 1.00 121.61 248 ILE D O 1
ATOM 8809 N N . ALA D 1 254 ? 19.242 33.661 -6.927 1.00 123.44 249 ALA D N 1
ATOM 8810 C CA . ALA D 1 254 ? 20.154 34.676 -6.413 1.00 118.43 249 ALA D CA 1
ATOM 8811 C C . ALA D 1 254 ? 19.553 36.074 -6.352 1.00 121.33 249 ALA D C 1
ATOM 8812 O O . ALA D 1 254 ? 20.139 36.939 -5.689 1.00 123.18 249 ALA D O 1
ATOM 8814 N N . ALA D 1 255 ? 18.420 36.330 -7.007 1.00 122.84 250 ALA D N 1
ATOM 8815 C CA . ALA D 1 255 ? 17.785 37.641 -6.957 1.00 123.14 250 ALA D CA 1
ATOM 8816 C C . ALA D 1 255 ? 16.324 37.518 -7.367 1.00 123.69 250 ALA D C 1
ATOM 8817 O O . ALA D 1 255 ? 15.987 36.755 -8.277 1.00 127.17 250 ALA D O 1
ATOM 8819 N N . MET D 1 256 ? 15.467 38.277 -6.686 1.00 121.12 251 MET D N 1
ATOM 8820 C CA . MET D 1 256 ? 14.040 38.319 -6.970 1.00 117.24 251 MET D CA 1
ATOM 8821 C C . MET D 1 256 ? 13.564 39.762 -6.909 1.00 115.76 251 MET D C 1
ATOM 8822 O O . MET D 1 256 ? 14.213 40.624 -6.313 1.00 110.03 251 MET D O 1
ATOM 8827 N N . ALA D 1 257 ? 12.420 40.015 -7.537 1.00 119.73 252 ALA D N 1
ATOM 8828 C CA . ALA D 1 257 ? 11.743 41.301 -7.412 1.00 107.86 252 ALA D CA 1
ATOM 8829 C C . ALA D 1 257 ? 10.337 41.153 -7.969 1.00 97.58 252 ALA D C 1
ATOM 8830 O O . ALA D 1 257 ? 10.009 40.166 -8.633 1.00 82.42 252 ALA D O 1
ATOM 8832 N N . ILE D 1 258 ? 9.514 42.163 -7.701 1.00 112.90 253 ILE D N 1
ATOM 8833 C CA . ILE D 1 258 ? 8.095 42.110 -8.020 1.00 127.49 253 ILE D CA 1
ATOM 8834 C C . ILE D 1 258 ? 7.634 43.507 -8.416 1.00 132.51 253 ILE D C 1
ATOM 8835 O O . ILE D 1 258 ? 8.133 44.513 -7.903 1.00 134.28 253 ILE D O 1
ATOM 8840 N N . SER D 1 259 ? 6.678 43.562 -9.341 1.00 131.80 254 SER D N 1
ATOM 8841 C CA . SER D 1 259 ? 6.237 44.833 -9.896 1.00 129.61 254 SER D CA 1
ATOM 8842 C C . SER D 1 259 ? 5.599 45.715 -8.828 1.00 130.29 254 SER D C 1
ATOM 8843 O O . SER D 1 259 ? 5.174 45.258 -7.762 1.00 140.80 254 SER D O 1
ATOM 8846 N N . PHE D 1 260 ? 5.524 47.005 -9.146 1.00 124.62 255 PHE D N 1
ATOM 8847 C CA . PHE D 1 260 ? 4.914 48.022 -8.304 1.00 131.35 255 PHE D CA 1
ATOM 8848 C C . PHE D 1 260 ? 3.391 47.911 -8.256 1.00 137.73 255 PHE D C 1
ATOM 8849 O O . PHE D 1 260 ? 2.742 48.762 -7.638 1.00 139.32 255 PHE D O 1
ATOM 8857 N N . ASP D 1 261 ? 2.799 46.889 -8.878 1.00 141.98 256 ASP D N 1
ATOM 8858 C CA . ASP D 1 261 ? 1.361 46.671 -8.801 1.00 149.79 256 ASP D CA 1
ATOM 8859 C C . ASP D 1 261 ? 0.984 45.285 -8.296 1.00 145.50 256 ASP D C 1
ATOM 8860 O O . ASP D 1 261 ? -0.209 44.962 -8.258 1.00 145.62 256 ASP D O 1
ATOM 8865 N N . GLY D 1 262 ? 1.955 44.453 -7.924 1.00 144.16 257 GLY D N 1
ATOM 8866 C CA . GLY D 1 262 ? 1.687 43.184 -7.278 1.00 150.15 257 GLY D CA 1
ATOM 8867 C C . GLY D 1 262 ? 1.813 41.955 -8.153 1.00 149.53 257 GLY D C 1
ATOM 8868 O O . GLY D 1 262 ? 1.801 40.841 -7.616 1.00 148.00 257 GLY D O 1
ATOM 8869 N N . THR D 1 263 ? 1.932 42.101 -9.469 1.00 150.20 258 THR D N 1
ATOM 8870 C CA . THR D 1 263 ? 1.983 40.957 -10.376 1.00 152.11 258 THR D CA 1
ATOM 8871 C C . THR D 1 263 ? 3.325 40.940 -11.113 1.00 150.46 258 THR D C 1
ATOM 8872 O O . THR D 1 263 ? 4.159 41.826 -10.936 1.00 149.80 258 THR D O 1
ATOM 8876 N N . LEU D 1 264 ? 3.530 39.911 -11.944 1.00 146.19 259 LEU D N 1
ATOM 8877 C CA . LEU D 1 264 ? 4.733 39.753 -12.775 1.00 140.33 259 LEU D CA 1
ATOM 8878 C C . LEU D 1 264 ? 6.007 39.629 -11.929 1.00 141.39 259 LEU D C 1
ATOM 8879 O O . LEU D 1 264 ? 6.832 40.541 -11.861 1.00 144.93 259 LEU D O 1
ATOM 8884 N N . MET D 1 265 ? 6.132 38.486 -11.252 1.00 140.00 260 MET D N 1
ATOM 8885 C CA . MET D 1 265 ? 7.328 38.223 -10.455 1.00 133.75 260 MET D CA 1
ATOM 8886 C C . MET D 1 265 ? 8.536 38.042 -11.379 1.00 117.70 260 MET D C 1
ATOM 8887 O O . MET D 1 265 ? 8.399 37.659 -12.538 1.00 106.21 260 MET D O 1
ATOM 8892 N N . ALA D 1 266 ? 9.734 38.337 -10.865 1.00 113.94 261 ALA D N 1
ATOM 8893 C CA . ALA D 1 266 ? 10.963 38.174 -11.640 1.00 117.00 261 ALA D CA 1
ATOM 8894 C C . ALA D 1 266 ? 12.060 37.556 -10.780 1.00 119.45 261 ALA D C 1
ATOM 8895 O O . ALA D 1 266 ? 12.278 37.989 -9.643 1.00 119.65 261 ALA D O 1
ATOM 8897 N N . THR D 1 267 ? 12.757 36.553 -11.336 1.00 117.45 262 THR D N 1
ATOM 8898 C CA . THR D 1 267 ? 13.781 35.785 -10.630 1.00 120.01 262 THR D CA 1
ATOM 8899 C C . THR D 1 267 ? 15.015 35.568 -11.499 1.00 121.01 262 THR D C 1
ATOM 8900 O O . THR D 1 267 ? 14.941 35.570 -12.734 1.00 122.61 262 THR D O 1
ATOM 8904 N N . ALA D 1 268 ? 16.148 35.338 -10.821 1.00 127.96 263 ALA D N 1
ATOM 8905 C CA . ALA D 1 268 ? 17.429 35.009 -11.437 1.00 138.11 263 ALA D CA 1
ATOM 8906 C C . ALA D 1 268 ? 18.076 33.852 -10.682 1.00 148.71 263 ALA D C 1
ATOM 8907 O O . ALA D 1 268 ? 17.870 33.690 -9.478 1.00 148.07 263 ALA D O 1
ATOM 8909 N N . SER D 1 269 ? 18.886 33.058 -11.386 1.00 156.27 264 SER D N 1
ATOM 8910 C CA . SER D 1 269 ? 19.245 31.718 -10.922 1.00 159.10 264 SER D CA 1
ATOM 8911 C C . SER D 1 269 ? 20.749 31.513 -10.743 1.00 151.60 264 SER D C 1
ATOM 8912 O O . SER D 1 269 ? 21.299 30.486 -11.148 1.00 153.43 264 SER D O 1
ATOM 8915 N N . ASP D 1 270 ? 21.431 32.479 -10.128 1.00 137.91 265 ASP D N 1
ATOM 8916 C CA . ASP D 1 270 ? 22.778 32.300 -9.575 1.00 128.59 265 ASP D CA 1
ATOM 8917 C C . ASP D 1 270 ? 23.823 31.898 -10.616 1.00 125.94 265 ASP D C 1
ATOM 8918 O O . ASP D 1 270 ? 24.891 31.390 -10.257 1.00 121.35 265 ASP D O 1
ATOM 8920 N N . LYS D 1 271 ? 23.546 32.100 -11.903 1.00 127.21 266 LYS D N 1
ATOM 8921 C CA . LYS D 1 271 ? 24.567 31.915 -12.933 1.00 126.52 266 LYS D CA 1
ATOM 8922 C C . LYS D 1 271 ? 24.622 33.032 -13.964 1.00 135.92 266 LYS D C 1
ATOM 8923 O O . LYS D 1 271 ? 25.641 33.150 -14.653 1.00 140.31 266 LYS D O 1
ATOM 8925 N N . GLY D 1 272 ? 23.594 33.866 -14.089 1.00 139.19 267 GLY D N 1
ATOM 8926 C CA . GLY D 1 272 ? 23.552 34.825 -15.173 1.00 138.30 267 GLY D CA 1
ATOM 8927 C C . GLY D 1 272 ? 23.269 34.212 -16.523 1.00 145.07 267 GLY D C 1
ATOM 8928 O O . GLY D 1 272 ? 23.584 34.818 -17.549 1.00 152.30 267 GLY D O 1
ATOM 8929 N N . THR D 1 273 ? 22.685 33.014 -16.552 1.00 133.04 268 THR D N 1
ATOM 8930 C CA . THR D 1 273 ? 22.353 32.352 -17.806 1.00 123.08 268 THR D CA 1
ATOM 8931 C C . THR D 1 273 ? 20.937 32.674 -18.267 1.00 124.95 268 THR D C 1
ATOM 8932 O O . THR D 1 273 ? 20.725 32.980 -19.445 1.00 126.00 268 THR D O 1
ATOM 8934 N N . ILE D 1 274 ? 19.966 32.616 -17.358 1.00 121.76 269 ILE D N 1
ATOM 8935 C CA . ILE D 1 274 ? 18.580 32.933 -17.674 1.00 110.15 269 ILE D CA 1
ATOM 8936 C C . ILE D 1 274 ? 17.972 33.731 -16.531 1.00 110.38 269 ILE D C 1
ATOM 8937 O O . ILE D 1 274 ? 18.162 33.388 -15.359 1.00 108.91 269 ILE D O 1
ATOM 8939 N N . ILE D 1 275 ? 17.260 34.802 -16.873 1.00 109.28 270 ILE D N 1
ATOM 8940 C CA . ILE D 1 275 ? 16.503 35.597 -15.912 1.00 112.00 270 ILE D CA 1
ATOM 8941 C C . ILE D 1 275 ? 15.049 35.581 -16.357 1.00 116.83 270 ILE D C 1
ATOM 8942 O O . ILE D 1 275 ? 14.716 36.088 -17.436 1.00 118.18 270 ILE D O 1
ATOM 8947 N N . ARG D 1 276 ? 14.186 34.993 -15.535 1.00 121.65 271 ARG D N 1
ATOM 8948 C CA . ARG D 1 276 ? 12.820 34.697 -15.940 1.00 125.48 271 ARG D CA 1
ATOM 8949 C C . ARG D 1 276 ? 11.843 35.473 -15.076 1.00 119.82 271 ARG D C 1
ATOM 8950 O O . ARG D 1 276 ? 11.933 35.446 -13.845 1.00 114.70 271 ARG D O 1
ATOM 8952 N N . VAL D 1 277 ? 10.920 36.166 -15.730 1.00 122.01 272 VAL D N 1
ATOM 8953 C CA . VAL D 1 277 ? 9.841 36.888 -15.072 1.00 124.88 272 VAL D CA 1
ATOM 8954 C C . VAL D 1 277 ? 8.558 36.101 -15.322 1.00 123.63 272 VAL D C 1
ATOM 8955 O O . VAL D 1 277 ? 8.052 36.060 -16.452 1.00 119.54 272 VAL D O 1
ATOM 8959 N N . PHE D 1 278 ? 8.088 35.417 -14.269 1.00 126.74 273 PHE D N 1
ATOM 8960 C CA . PHE D 1 278 ? 6.828 34.684 -14.217 1.00 132.42 273 PHE D CA 1
ATOM 8961 C C . PHE D 1 278 ? 5.691 35.643 -13.868 1.00 136.76 273 PHE D C 1
ATOM 8962 O O . PHE D 1 278 ? 5.889 36.846 -13.681 1.00 135.73 273 PHE D O 1
ATOM 8970 N N . ASP D 1 279 ? 4.496 35.084 -13.682 1.00 146.74 274 ASP D N 1
ATOM 8971 C CA . ASP D 1 279 ? 3.290 35.857 -13.404 1.00 153.93 274 ASP D CA 1
ATOM 8972 C C . ASP D 1 279 ? 2.562 35.260 -12.205 1.00 153.78 274 ASP D C 1
ATOM 8973 O O . ASP D 1 279 ? 2.198 34.086 -12.228 1.00 153.94 274 ASP D O 1
ATOM 8978 N N . ILE D 1 280 ? 2.312 36.075 -11.175 1.00 151.53 275 ILE D N 1
ATOM 8979 C CA . ILE D 1 280 ? 1.551 35.611 -10.011 1.00 152.47 275 ILE D CA 1
ATOM 8980 C C . ILE D 1 280 ? 0.079 35.377 -10.326 1.00 156.19 275 ILE D C 1
ATOM 8981 O O . ILE D 1 280 ? -0.630 34.749 -9.532 1.00 158.66 275 ILE D O 1
ATOM 8986 N N . GLU D 1 281 ? -0.403 35.845 -11.474 1.00 157.39 276 GLU D N 1
ATOM 8987 C CA . GLU D 1 281 ? -1.756 35.492 -11.891 1.00 165.30 276 GLU D CA 1
ATOM 8988 C C . GLU D 1 281 ? -1.838 34.014 -12.259 1.00 165.19 276 GLU D C 1
ATOM 8989 O O . GLU D 1 281 ? -2.653 33.265 -11.707 1.00 162.53 276 GLU D O 1
ATOM 8991 N N . THR D 1 282 ? -0.990 33.569 -13.189 1.00 164.63 277 THR D N 1
ATOM 8992 C CA . THR D 1 282 ? -0.939 32.156 -13.550 1.00 165.59 277 THR D CA 1
ATOM 8993 C C . THR D 1 282 ? 0.042 31.373 -12.679 1.00 161.47 277 THR D C 1
ATOM 8994 O O . THR D 1 282 ? -0.297 30.298 -12.174 1.00 160.45 277 THR D O 1
ATOM 8998 N N . GLY D 1 283 ? 1.248 31.900 -12.484 1.00 156.55 278 GLY D N 1
ATOM 8999 C CA . GLY D 1 283 ? 2.315 31.175 -11.827 1.00 153.09 278 GLY D CA 1
ATOM 9000 C C . GLY D 1 283 ? 3.408 30.687 -12.749 1.00 149.37 278 GLY D C 1
ATOM 9001 O O . GLY D 1 283 ? 4.242 29.882 -12.317 1.00 148.55 278 GLY D O 1
ATOM 9002 N N . ASP D 1 284 ? 3.446 31.156 -13.993 1.00 149.40 279 ASP D N 1
ATOM 9003 C CA . ASP D 1 284 ? 4.318 30.591 -15.008 1.00 151.59 279 ASP D CA 1
ATOM 9004 C C . ASP D 1 284 ? 5.034 31.700 -15.766 1.00 144.51 279 ASP D C 1
ATOM 9005 O O . ASP D 1 284 ? 4.757 32.890 -15.593 1.00 139.92 279 ASP D O 1
ATOM 9010 N N . LYS D 1 285 ? 5.948 31.279 -16.638 1.00 142.10 280 LYS D N 1
ATOM 9011 C CA . LYS D 1 285 ? 6.878 32.181 -17.311 1.00 136.01 280 LYS D CA 1
ATOM 9012 C C . LYS D 1 285 ? 6.138 33.076 -18.297 1.00 140.97 280 LYS D C 1
ATOM 9013 O O . LYS D 1 285 ? 5.655 32.608 -19.333 1.00 147.98 280 LYS D O 1
ATOM 9019 N N . ILE D 1 286 ? 6.051 34.368 -17.978 1.00 136.67 281 ILE D N 1
ATOM 9020 C CA . ILE D 1 286 ? 5.642 35.342 -18.981 1.00 133.01 281 ILE D CA 1
ATOM 9021 C C . ILE D 1 286 ? 6.800 35.682 -19.912 1.00 132.81 281 ILE D C 1
ATOM 9022 O O . ILE D 1 286 ? 6.617 35.762 -21.132 1.00 135.11 281 ILE D O 1
ATOM 9024 N N . TYR D 1 287 ? 7.999 35.873 -19.366 1.00 130.63 282 TYR D N 1
ATOM 9025 C CA . TYR D 1 287 ? 9.172 36.106 -20.193 1.00 129.15 282 TYR D CA 1
ATOM 9026 C C . TYR D 1 287 ? 10.370 35.381 -19.593 1.00 129.66 282 TYR D C 1
ATOM 9027 O O . TYR D 1 287 ? 10.400 35.057 -18.400 1.00 129.00 282 TYR D O 1
ATOM 9036 N N . GLN D 1 288 ? 11.360 35.130 -20.448 1.00 125.58 283 GLN D N 1
ATOM 9037 C CA . GLN D 1 288 ? 12.627 34.533 -20.039 1.00 116.28 283 GLN D CA 1
ATOM 9038 C C . GLN D 1 288 ? 13.720 35.100 -20.930 1.00 110.95 283 GLN D C 1
ATOM 9039 O O . GLN D 1 288 ? 13.637 34.988 -22.157 1.00 114.18 283 GLN D O 1
ATOM 9045 N N . PHE D 1 289 ? 14.741 35.695 -20.319 1.00 104.22 284 PHE D N 1
ATOM 9046 C CA . PHE D 1 289 ? 15.823 36.350 -21.046 1.00 98.22 284 PHE D CA 1
ATOM 9047 C C . PHE D 1 289 ? 17.117 35.583 -20.804 1.00 102.37 284 PHE D C 1
ATOM 9048 O O . PHE D 1 289 ? 17.636 35.566 -19.681 1.00 96.08 284 PHE D O 1
ATOM 9056 N N . ARG D 1 290 ? 17.626 34.945 -21.856 1.00 114.99 285 ARG D N 1
ATOM 9057 C CA . ARG D 1 290 ? 18.966 34.377 -21.808 1.00 120.93 285 ARG D CA 1
ATOM 9058 C C . ARG D 1 290 ? 19.991 35.499 -21.876 1.00 127.73 285 ARG D C 1
ATOM 9059 O O . ARG D 1 290 ? 19.967 36.321 -22.797 1.00 131.31 285 ARG D O 1
ATOM 9061 N N . ARG D 1 291 ? 20.883 35.543 -20.886 1.00 138.49 286 ARG D N 1
ATOM 9062 C CA . ARG D 1 291 ? 21.897 36.582 -20.821 1.00 139.44 286 ARG D CA 1
ATOM 9063 C C . ARG D 1 291 ? 23.246 36.112 -21.344 1.00 142.26 286 ARG D C 1
ATOM 9064 O O . ARG D 1 291 ? 24.032 36.939 -21.833 1.00 140.46 286 ARG D O 1
ATOM 9072 N N . GLY D 1 292 ? 23.520 34.808 -21.281 1.00 146.23 287 GLY D N 1
ATOM 9073 C CA . GLY D 1 292 ? 24.746 34.283 -21.861 1.00 143.99 287 GLY D CA 1
ATOM 9074 C C . GLY D 1 292 ? 26.003 34.778 -21.189 1.00 140.91 287 GLY D C 1
ATOM 9075 O O . GLY D 1 292 ? 27.040 34.904 -21.847 1.00 143.71 287 GLY D O 1
ATOM 9076 N N . THR D 1 293 ? 25.937 35.070 -19.893 1.00 129.64 288 THR D N 1
ATOM 9077 C CA . THR D 1 293 ? 27.093 35.542 -19.156 1.00 114.78 288 THR D CA 1
ATOM 9078 C C . THR D 1 293 ? 28.016 34.378 -18.799 1.00 117.88 288 THR D C 1
ATOM 9079 O O . THR D 1 293 ? 27.704 33.205 -19.022 1.00 119.77 288 THR D O 1
ATOM 9081 N N . TYR D 1 294 ? 29.179 34.718 -18.250 1.00 116.34 289 TYR D N 1
ATOM 9082 C CA . TYR D 1 294 ? 30.049 33.732 -17.618 1.00 115.91 289 TYR D CA 1
ATOM 9083 C C . TYR D 1 294 ? 30.673 34.354 -16.382 1.00 112.52 289 TYR D C 1
ATOM 9084 O O . TYR D 1 294 ? 31.320 35.402 -16.473 1.00 113.56 289 TYR D O 1
ATOM 9093 N N . ALA D 1 295 ? 30.479 33.702 -15.234 1.00 110.62 290 ALA D N 1
ATOM 9094 C CA . ALA D 1 295 ? 31.129 34.078 -13.979 1.00 102.51 290 ALA D CA 1
ATOM 9095 C C . ALA D 1 295 ? 30.759 35.491 -13.536 1.00 95.75 290 ALA D C 1
ATOM 9096 O O . ALA D 1 295 ? 31.579 36.200 -12.953 1.00 91.84 290 ALA D O 1
ATOM 9098 N N . THR D 1 296 ? 29.526 35.916 -13.802 1.00 93.67 291 THR D N 1
ATOM 9099 C CA . THR D 1 296 ? 29.015 37.189 -13.315 1.00 94.85 291 THR D CA 1
ATOM 9100 C C . THR D 1 296 ? 27.800 36.923 -12.440 1.00 99.03 291 THR D C 1
ATOM 9101 O O . THR D 1 296 ? 26.870 36.226 -12.862 1.00 96.77 291 THR D O 1
ATOM 9105 N N . ARG D 1 297 ? 27.816 37.458 -11.222 1.00 109.42 292 ARG D N 1
ATOM 9106 C CA . ARG D 1 297 ? 26.667 37.303 -10.345 1.00 111.86 292 ARG D CA 1
ATOM 9107 C C . ARG D 1 297 ? 25.586 38.307 -10.730 1.00 94.69 292 ARG D C 1
ATOM 9108 O O . ARG D 1 297 ? 25.826 39.272 -11.461 1.00 82.07 292 ARG D O 1
ATOM 9116 N N . ILE D 1 298 ? 24.382 38.060 -10.237 1.00 94.49 293 ILE D N 1
ATOM 9117 C CA . ILE D 1 298 ? 23.233 38.911 -10.504 1.00 96.50 293 ILE D CA 1
ATOM 9118 C C . ILE D 1 298 ? 22.960 39.698 -9.226 1.00 103.88 293 ILE D C 1
ATOM 9119 O O . ILE D 1 298 ? 22.432 39.161 -8.245 1.00 96.12 293 ILE D O 1
ATOM 9124 N N . TYR D 1 299 ? 23.351 40.976 -9.229 1.00 110.94 294 TYR D N 1
ATOM 9125 C CA . TYR D 1 299 ? 23.179 41.819 -8.050 1.00 109.80 294 TYR D CA 1
ATOM 9126 C C . TYR D 1 299 ? 21.706 41.959 -7.688 1.00 97.32 294 TYR D C 1
ATOM 9127 O O . TYR D 1 299 ? 21.268 41.515 -6.620 1.00 93.47 294 TYR D O 1
ATOM 9136 N N . SER D 1 300 ? 20.920 42.573 -8.571 1.00 94.17 295 SER D N 1
ATOM 9137 C CA . SER D 1 300 ? 19.544 42.890 -8.211 1.00 91.01 295 SER D CA 1
ATOM 9138 C C . SER D 1 300 ? 18.694 43.060 -9.462 1.00 86.10 295 SER D C 1
ATOM 9139 O O . SER D 1 300 ? 19.202 43.260 -10.566 1.00 83.12 295 SER D O 1
ATOM 9142 N N . ILE D 1 301 ? 17.382 42.991 -9.257 1.00 88.82 296 ILE D N 1
ATOM 9143 C CA . ILE D 1 301 ? 16.381 43.094 -10.310 1.00 87.86 296 ILE D CA 1
ATOM 9144 C C . ILE D 1 301 ? 15.399 44.180 -9.899 1.00 93.95 296 ILE D C 1
ATOM 9145 O O . ILE D 1 301 ? 14.975 44.224 -8.739 1.00 105.70 296 ILE D O 1
ATOM 9150 N N . SER D 1 302 ? 15.050 45.070 -10.827 1.00 90.78 297 SER D N 1
ATOM 9151 C CA . SER D 1 302 ? 14.115 46.133 -10.484 1.00 88.67 297 SER D CA 1
ATOM 9152 C C . SER D 1 302 ? 13.170 46.421 -11.640 1.00 91.01 297 SER D C 1
ATOM 9153 O O . SER D 1 302 ? 13.551 46.329 -12.813 1.00 85.92 297 SER D O 1
ATOM 9156 N N . PHE D 1 303 ? 11.937 46.781 -11.286 1.00 96.17 298 PHE D N 1
ATOM 9157 C CA . PHE D 1 303 ? 10.854 47.068 -12.214 1.00 102.32 298 PHE D CA 1
ATOM 9158 C C . PHE D 1 303 ? 10.702 48.575 -12.408 1.00 106.23 298 PHE D C 1
ATOM 9159 O O . PHE D 1 303 ? 11.177 49.383 -11.606 1.00 106.62 298 PHE D O 1
ATOM 9167 N N . SER D 1 304 ? 10.012 48.942 -13.491 1.00 106.75 299 SER D N 1
ATOM 9168 C CA . SER D 1 304 ? 9.952 50.324 -13.954 1.00 94.93 299 SER D CA 1
ATOM 9169 C C . SER D 1 304 ? 8.999 51.204 -13.158 1.00 112.70 299 SER D C 1
ATOM 9170 O O . SER D 1 304 ? 8.995 52.421 -13.378 1.00 122.31 299 SER D O 1
ATOM 9172 N N . GLU D 1 305 ? 8.172 50.615 -12.288 1.00 112.65 300 GLU D N 1
ATOM 9173 C CA . GLU D 1 305 ? 7.068 51.285 -11.601 1.00 124.45 300 GLU D CA 1
ATOM 9174 C C . GLU D 1 305 ? 5.948 51.554 -12.606 1.00 131.90 300 GLU D C 1
ATOM 9175 O O . GLU D 1 305 ? 4.821 51.892 -12.229 1.00 138.16 300 GLU D O 1
ATOM 9181 N N . ASP D 1 306 ? 6.244 51.342 -13.889 1.00 132.16 301 ASP D N 1
ATOM 9182 C CA . ASP D 1 306 ? 5.251 51.249 -14.947 1.00 130.55 301 ASP D CA 1
ATOM 9183 C C . ASP D 1 306 ? 4.964 49.805 -15.322 1.00 121.16 301 ASP D C 1
ATOM 9184 O O . ASP D 1 306 ? 4.013 49.550 -16.070 1.00 112.14 301 ASP D O 1
ATOM 9189 N N . SER D 1 307 ? 5.774 48.869 -14.817 1.00 123.29 302 SER D N 1
ATOM 9190 C CA . SER D 1 307 ? 5.714 47.451 -15.173 1.00 123.37 302 SER D CA 1
ATOM 9191 C C . SER D 1 307 ? 6.000 47.226 -16.656 1.00 115.81 302 SER D C 1
ATOM 9192 O O . SER D 1 307 ? 5.514 46.263 -17.252 1.00 116.03 302 SER D O 1
ATOM 9195 N N . GLN D 1 308 ? 6.797 48.109 -17.267 1.00 104.07 303 GLN D N 1
ATOM 9196 C CA . GLN D 1 308 ? 7.176 47.954 -18.664 1.00 101.13 303 GLN D CA 1
ATOM 9197 C C . GLN D 1 308 ? 8.678 47.871 -18.896 1.00 102.98 303 GLN D C 1
ATOM 9198 O O . GLN D 1 308 ? 9.091 47.620 -20.034 1.00 103.14 303 GLN D O 1
ATOM 9204 N N . TYR D 1 309 ? 9.505 48.075 -17.870 1.00 99.85 304 TYR D N 1
ATOM 9205 C CA . TYR D 1 309 ? 10.951 47.950 -17.987 1.00 89.32 304 TYR D CA 1
ATOM 9206 C C . TYR D 1 309 ? 11.488 47.117 -16.833 1.00 87.02 304 TYR D C 1
ATOM 9207 O O . TYR D 1 309 ? 11.057 47.272 -15.687 1.00 88.10 304 TYR D O 1
ATOM 9216 N N . LEU D 1 310 ? 12.444 46.246 -17.141 1.00 91.00 305 LEU D N 1
ATOM 9217 C CA . LEU D 1 310 ? 13.053 45.351 -16.163 1.00 96.17 305 LEU D CA 1
ATOM 9218 C C . LEU D 1 310 ? 14.564 45.496 -16.260 1.00 99.31 305 LEU D C 1
ATOM 9219 O O . LEU D 1 310 ? 15.175 45.034 -17.231 1.00 94.14 305 LEU D O 1
ATOM 9224 N N . ALA D 1 311 ? 15.164 46.135 -15.261 1.00 96.62 306 ALA D N 1
ATOM 9225 C CA . ALA D 1 311 ? 16.604 46.340 -15.224 1.00 97.42 306 ALA D CA 1
ATOM 9226 C C . ALA D 1 311 ? 17.240 45.308 -14.309 1.00 101.56 306 ALA D C 1
ATOM 9227 O O . ALA D 1 311 ? 16.826 45.154 -13.153 1.00 105.32 306 ALA D O 1
ATOM 9229 N N . VAL D 1 312 ? 18.245 44.607 -14.820 1.00 96.24 307 VAL D N 1
ATOM 9230 C CA . VAL D 1 312 ? 19.004 43.656 -14.023 1.00 95.16 307 VAL D CA 1
ATOM 9231 C C . VAL D 1 312 ? 20.437 44.163 -13.907 1.00 96.92 307 VAL D C 1
ATOM 9232 O O . VAL D 1 312 ? 21.038 44.623 -14.894 1.00 98.47 307 VAL D O 1
ATOM 9236 N N . THR D 1 313 ? 20.954 44.124 -12.681 1.00 94.24 308 THR D N 1
ATOM 9237 C CA . THR D 1 313 ? 22.267 44.629 -12.310 1.00 91.96 308 THR D CA 1
ATOM 9238 C C . THR D 1 313 ? 23.090 43.459 -11.792 1.00 89.46 308 THR D C 1
ATOM 9239 O O . THR D 1 313 ? 22.588 42.653 -10.999 1.00 92.07 308 THR D O 1
ATOM 9243 N N . GLY D 1 314 ? 24.342 43.360 -12.245 1.00 87.82 309 GLY D N 1
ATOM 9244 C CA . GLY D 1 314 ? 25.196 42.246 -11.890 1.00 95.63 309 GLY D CA 1
ATOM 9245 C C . GLY D 1 314 ? 26.665 42.622 -11.869 1.00 105.91 309 GLY D C 1
ATOM 9246 O O . GLY D 1 314 ? 27.040 43.772 -12.110 1.00 103.90 309 GLY D O 1
ATOM 9247 N N . SER D 1 315 ? 27.502 41.608 -11.592 1.00 107.53 310 SER D N 1
ATOM 9248 C CA . SER D 1 315 ? 28.938 41.783 -11.367 1.00 97.80 310 SER D CA 1
ATOM 9249 C C . SER D 1 315 ? 29.637 42.575 -12.459 1.00 105.11 310 SER D C 1
ATOM 9250 O O . SER D 1 315 ? 30.684 43.178 -12.198 1.00 96.88 310 SER D O 1
ATOM 9253 N N . SER D 1 316 ? 29.094 42.576 -13.675 1.00 127.48 311 SER D N 1
ATOM 9254 C CA . SER D 1 316 ? 29.834 42.972 -14.866 1.00 138.35 311 SER D CA 1
ATOM 9255 C C . SER D 1 316 ? 29.933 44.486 -15.033 1.00 134.42 311 SER D C 1
ATOM 9256 O O . SER D 1 316 ? 30.217 44.951 -16.143 1.00 135.99 311 SER D O 1
ATOM 9259 N N . LYS D 1 317 ? 29.693 45.260 -13.975 1.00 126.87 312 LYS D N 1
ATOM 9260 C CA . LYS D 1 317 ? 29.743 46.720 -13.985 1.00 112.68 312 LYS D CA 1
ATOM 9261 C C . LYS D 1 317 ? 28.772 47.336 -14.984 1.00 103.22 312 LYS D C 1
ATOM 9262 O O . LYS D 1 317 ? 28.826 48.549 -15.229 1.00 99.21 312 LYS D O 1
ATOM 9264 N N . THR D 1 318 ? 27.880 46.537 -15.563 1.00 98.50 313 THR D N 1
ATOM 9265 C CA . THR D 1 318 ? 26.905 47.018 -16.528 1.00 95.40 313 THR D CA 1
ATOM 9266 C C . THR D 1 318 ? 25.521 46.520 -16.141 1.00 93.86 313 THR D C 1
ATOM 9267 O O . THR D 1 318 ? 25.357 45.384 -15.686 1.00 97.89 313 THR D O 1
ATOM 9271 N N . VAL D 1 319 ? 24.542 47.389 -16.301 1.00 87.20 314 VAL D N 1
ATOM 9272 C CA . VAL D 1 319 ? 23.137 47.068 -16.103 1.00 81.81 314 VAL D CA 1
ATOM 9273 C C . VAL D 1 319 ? 22.535 46.825 -17.473 1.00 82.24 314 VAL D C 1
ATOM 9274 O O . VAL D 1 319 ? 23.008 47.370 -18.476 1.00 75.35 314 VAL D O 1
ATOM 9278 N N . HIS D 1 320 ? 21.507 45.986 -17.539 1.00 87.32 315 HIS D N 1
ATOM 9279 C CA . HIS D 1 320 ? 20.826 45.769 -18.808 1.00 91.66 315 HIS D CA 1
ATOM 9280 C C . HIS D 1 320 ? 19.325 45.860 -18.592 1.00 87.83 315 HIS D C 1
ATOM 9281 O O . HIS D 1 320 ? 18.798 45.349 -17.598 1.00 93.31 315 HIS D O 1
ATOM 9288 N N . ILE D 1 321 ? 18.648 46.535 -19.511 1.00 81.46 316 ILE D N 1
ATOM 9289 C CA . ILE D 1 321 ? 17.210 46.715 -19.432 1.00 84.01 316 ILE D CA 1
ATOM 9290 C C . ILE D 1 321 ? 16.554 45.681 -20.337 1.00 90.72 316 ILE D C 1
ATOM 9291 O O . ILE D 1 321 ? 17.188 45.104 -21.220 1.00 99.56 316 ILE D O 1
ATOM 9296 N N . PHE D 1 322 ? 15.272 45.414 -20.091 1.00 91.29 317 PHE D N 1
ATOM 9297 C CA . PHE D 1 322 ? 14.461 44.569 -20.960 1.00 93.15 317 PHE D CA 1
ATOM 9298 C C . PHE D 1 322 ? 13.043 45.113 -20.929 1.00 94.83 317 PHE D C 1
ATOM 9299 O O . PHE D 1 322 ? 12.493 45.328 -19.847 1.00 99.77 317 PHE D O 1
ATOM 9307 N N . LYS D 1 323 ? 12.450 45.327 -22.098 1.00 93.12 318 LYS D N 1
ATOM 9308 C CA . LYS D 1 323 ? 11.126 45.931 -22.140 1.00 96.17 318 LYS D CA 1
ATOM 9309 C C . LYS D 1 323 ? 10.041 44.889 -21.884 1.00 97.83 318 LYS D C 1
ATOM 9310 O O . LYS D 1 323 ? 10.214 43.698 -22.161 1.00 92.32 318 LYS D O 1
ATOM 9316 N N . LEU D 1 324 ? 8.922 45.360 -21.329 1.00 104.79 319 LEU D N 1
ATOM 9317 C CA . LEU D 1 324 ? 7.731 44.554 -21.048 1.00 99.11 319 LEU D CA 1
ATOM 9318 C C . LEU D 1 324 ? 8.054 43.373 -20.140 1.00 108.63 319 LEU D C 1
ATOM 9319 O O . LEU D 1 324 ? 8.623 43.549 -19.061 1.00 108.42 319 LEU D O 1
ATOM 9321 N N . GLU D 1 412 ? 24.800 35.524 -29.822 1.00 135.44 407 GLU D N 1
ATOM 9322 C CA . GLU D 1 412 ? 23.345 35.566 -29.732 1.00 138.63 407 GLU D CA 1
ATOM 9323 C C . GLU D 1 412 ? 22.873 35.376 -28.293 1.00 140.27 407 GLU D C 1
ATOM 9324 O O . GLU D 1 412 ? 22.899 34.262 -27.768 1.00 144.66 407 GLU D O 1
ATOM 9326 N N . SER D 1 413 ? 22.476 36.469 -27.644 1.00 135.34 408 SER D N 1
ATOM 9327 C CA . SER D 1 413 ? 21.886 36.358 -26.313 1.00 127.15 408 SER D CA 1
ATOM 9328 C C . SER D 1 413 ? 20.581 37.128 -26.148 1.00 127.31 408 SER D C 1
ATOM 9329 O O . SER D 1 413 ? 19.655 36.621 -25.510 1.00 123.56 408 SER D O 1
ATOM 9331 N N . SER D 1 414 ? 20.471 38.320 -26.733 1.00 131.58 409 SER D N 1
ATOM 9332 C CA . SER D 1 414 ? 19.474 39.300 -26.323 1.00 129.84 409 SER D CA 1
ATOM 9333 C C . SER D 1 414 ? 18.899 39.997 -27.554 1.00 140.61 409 SER D C 1
ATOM 9334 O O . SER D 1 414 ? 19.626 40.207 -28.529 1.00 144.42 409 SER D O 1
ATOM 9336 N N . ARG D 1 415 ? 17.610 40.391 -27.534 1.00 153.19 410 ARG D N 1
ATOM 9337 C CA . ARG D 1 415 ? 16.654 40.545 -26.407 1.00 157.41 410 ARG D CA 1
ATOM 9338 C C . ARG D 1 415 ? 17.168 41.515 -25.344 1.00 156.71 410 ARG D C 1
ATOM 9339 O O . ARG D 1 415 ? 17.131 41.220 -24.150 1.00 157.51 410 ARG D O 1
ATOM 9341 N N . HIS D 1 416 ? 17.664 42.669 -25.800 1.00 154.33 411 HIS D N 1
ATOM 9342 C CA . HIS D 1 416 ? 18.360 43.622 -24.940 1.00 139.50 411 HIS D CA 1
ATOM 9343 C C . HIS D 1 416 ? 17.648 44.963 -24.829 1.00 134.14 411 HIS D C 1
ATOM 9344 O O . HIS D 1 416 ? 17.264 45.367 -23.729 1.00 135.15 411 HIS D O 1
ATOM 9351 N N . PHE D 1 417 ? 17.500 45.682 -25.941 1.00 129.79 412 PHE D N 1
ATOM 9352 C CA . PHE D 1 417 ? 16.814 46.968 -26.054 1.00 120.96 412 PHE D CA 1
ATOM 9353 C C . PHE D 1 417 ? 17.536 48.108 -25.335 1.00 108.23 412 PHE D C 1
ATOM 9354 O O . PHE D 1 417 ? 17.346 49.274 -25.699 1.00 110.55 412 PHE D O 1
ATOM 9362 N N . ALA D 1 418 ? 18.431 47.796 -24.391 1.00 97.73 413 ALA D N 1
ATOM 9363 C CA . ALA D 1 418 ? 19.089 48.843 -23.610 1.00 92.07 413 ALA D CA 1
ATOM 9364 C C . ALA D 1 418 ? 20.141 48.306 -22.645 1.00 86.53 413 ALA D C 1
ATOM 9365 O O . ALA D 1 418 ? 19.946 47.258 -22.021 1.00 92.92 413 ALA D O 1
ATOM 9367 N N . SER D 1 419 ? 21.236 49.047 -22.480 1.00 79.24 414 SER D N 1
ATOM 9368 C CA . SER D 1 419 ? 22.280 48.688 -21.531 1.00 82.09 414 SER D CA 1
ATOM 9369 C C . SER D 1 419 ? 22.935 49.957 -21.008 1.00 77.33 414 SER D C 1
ATOM 9370 O O . SER D 1 419 ? 22.850 51.022 -21.623 1.00 84.45 414 SER D O 1
ATOM 9373 N N . LEU D 1 420 ? 23.598 49.830 -19.859 1.00 72.85 415 LEU D N 1
ATOM 9374 C CA . LEU D 1 420 ? 24.237 50.958 -19.191 1.00 72.41 415 LEU D CA 1
ATOM 9375 C C . LEU D 1 420 ? 25.581 50.514 -18.635 1.00 73.71 415 LEU D C 1
ATOM 9376 O O . LEU D 1 420 ? 25.660 49.483 -17.960 1.00 82.55 415 LEU D O 1
ATOM 9378 N N . LYS D 1 421 ? 26.630 51.290 -18.907 1.00 74.36 416 LYS D N 1
ATOM 9379 C CA . LYS D 1 421 ? 27.994 50.938 -18.520 1.00 82.72 416 LYS D CA 1
ATOM 9380 C C . LYS D 1 421 ? 28.565 52.010 -17.601 1.00 85.57 416 LYS D C 1
ATOM 9381 O O . LYS D 1 421 ? 28.652 53.182 -17.984 1.00 84.62 416 LYS D O 1
ATOM 9383 N N . LEU D 1 422 ? 28.965 51.604 -16.399 1.00 84.53 417 LEU D N 1
ATOM 9384 C CA . LEU D 1 422 ? 29.601 52.525 -15.474 1.00 91.77 417 LEU D CA 1
ATOM 9385 C C . LEU D 1 422 ? 31.001 52.884 -15.976 1.00 98.81 417 LEU D C 1
ATOM 9386 O O . LEU D 1 422 ? 31.640 52.091 -16.674 1.00 104.48 417 LEU D O 1
ATOM 9391 N N . PRO D 1 423 ? 31.497 54.079 -15.643 1.00 97.45 418 PRO D N 1
ATOM 9392 C CA . PRO D 1 423 ? 32.802 54.510 -16.158 1.00 102.56 418 PRO D CA 1
ATOM 9393 C C . PRO D 1 423 ? 33.926 53.558 -15.770 1.00 108.39 418 PRO D C 1
ATOM 9394 O O . PRO D 1 423 ? 33.817 52.757 -14.839 1.00 112.21 418 PRO D O 1
ATOM 9398 N N . VAL D 1 424 ? 35.025 53.652 -16.521 1.00 104.16 419 VAL D N 1
ATOM 9399 C CA . VAL D 1 424 ? 36.187 52.818 -16.250 1.00 102.53 419 VAL D CA 1
ATOM 9400 C C . VAL D 1 424 ? 36.926 53.292 -14.999 1.00 111.32 419 VAL D C 1
ATOM 9401 O O . VAL D 1 424 ? 37.641 52.504 -14.367 1.00 117.35 419 VAL D O 1
ATOM 9405 N N . GLU D 1 425 ? 36.709 54.541 -14.575 1.00 111.72 420 GLU D N 1
ATOM 9406 C CA . GLU D 1 425 ? 37.342 55.101 -13.385 1.00 113.67 420 GLU D CA 1
ATOM 9407 C C . GLU D 1 425 ? 36.600 54.735 -12.102 1.00 111.81 420 GLU D C 1
ATOM 9408 O O . GLU D 1 425 ? 36.739 55.429 -11.084 1.00 116.23 420 GLU D O 1
ATOM 9410 N N . THR D 1 426 ? 35.824 53.656 -12.125 1.00 108.51 421 THR D N 1
ATOM 9411 C CA . THR D 1 426 ? 34.969 53.219 -11.033 1.00 117.58 421 THR D CA 1
ATOM 9412 C C . THR D 1 426 ? 35.710 52.232 -10.122 1.00 129.10 421 THR D C 1
ATOM 9413 O O . THR D 1 426 ? 36.939 52.097 -10.189 1.00 135.66 421 THR D O 1
ATOM 9417 N N . ASN D 1 427 ? 34.964 51.563 -9.244 1.00 127.10 422 ASN D N 1
ATOM 9418 C CA . ASN D 1 427 ? 35.494 50.545 -8.339 1.00 122.49 422 ASN D CA 1
ATOM 9419 C C . ASN D 1 427 ? 35.335 49.144 -8.940 1.00 111.36 422 ASN D C 1
ATOM 9420 O O . ASN D 1 427 ? 35.840 48.156 -8.400 1.00 106.04 422 ASN D O 1
ATOM 9425 N N . VAL D 1 430 ? 32.814 46.554 -6.127 1.00 107.19 425 VAL D N 1
ATOM 9426 C CA . VAL D 1 430 ? 31.667 47.324 -5.655 1.00 113.71 425 VAL D CA 1
ATOM 9427 C C . VAL D 1 430 ? 30.353 46.705 -6.121 1.00 113.02 425 VAL D C 1
ATOM 9428 O O . VAL D 1 430 ? 30.283 46.102 -7.191 1.00 113.31 425 VAL D O 1
ATOM 9430 N N . MET D 1 431 ? 29.307 46.875 -5.314 1.00 111.82 426 MET D N 1
ATOM 9431 C CA . MET D 1 431 ? 28.005 46.268 -5.566 1.00 110.07 426 MET D CA 1
ATOM 9432 C C . MET D 1 431 ? 26.956 47.365 -5.663 1.00 105.57 426 MET D C 1
ATOM 9433 O O . MET D 1 431 ? 26.800 48.167 -4.734 1.00 104.33 426 MET D O 1
ATOM 9438 N N . THR D 1 432 ? 26.234 47.387 -6.781 1.00 93.68 427 THR D N 1
ATOM 9439 C CA . THR D 1 432 ? 25.376 48.498 -7.156 1.00 87.74 427 THR D CA 1
ATOM 9440 C C . THR D 1 432 ? 23.929 48.041 -7.293 1.00 88.59 427 THR D C 1
ATOM 9441 O O . THR D 1 432 ? 23.638 46.845 -7.403 1.00 93.47 427 THR D O 1
ATOM 9445 N N . ILE D 1 433 ? 23.024 49.027 -7.273 1.00 85.53 428 ILE D N 1
ATOM 9446 C CA . ILE D 1 433 ? 21.592 48.814 -7.459 1.00 82.96 428 ILE D CA 1
ATOM 9447 C C . ILE D 1 433 ? 21.039 49.964 -8.287 1.00 82.15 428 ILE D C 1
ATOM 9448 O O . ILE D 1 433 ? 21.547 51.089 -8.243 1.00 82.95 428 ILE D O 1
ATOM 9453 N N . SER D 1 434 ? 19.981 49.677 -9.037 1.00 76.42 429 SER D N 1
ATOM 9454 C CA . SER D 1 434 ? 19.470 50.608 -10.028 1.00 70.81 429 SER D CA 1
ATOM 9455 C C . SER D 1 434 ? 17.975 50.813 -9.850 1.00 68.71 429 SER D C 1
ATOM 9456 O O . SER D 1 434 ? 17.293 50.039 -9.175 1.00 84.97 429 SER D O 1
ATOM 9459 N N . SER D 1 435 ? 17.474 51.874 -10.479 1.00 65.28 430 SER D N 1
ATOM 9460 C CA . SER D 1 435 ? 16.045 52.157 -10.484 1.00 81.61 430 SER D CA 1
ATOM 9461 C C . SER D 1 435 ? 15.673 52.874 -11.772 1.00 86.12 430 SER D C 1
ATOM 9462 O O . SER D 1 435 ? 16.285 53.888 -12.123 1.00 88.44 430 SER D O 1
ATOM 9465 N N . ILE D 1 436 ? 14.674 52.345 -12.468 1.00 81.17 431 ILE D N 1
ATOM 9466 C CA . ILE D 1 436 ? 14.139 53.010 -13.650 1.00 85.94 431 ILE D CA 1
ATOM 9467 C C . ILE D 1 436 ? 13.223 54.135 -13.189 1.00 95.29 431 ILE D C 1
ATOM 9468 O O . ILE D 1 436 ? 12.210 53.892 -12.525 1.00 97.27 431 ILE D O 1
ATOM 9473 N N . GLY D 1 437 ? 13.583 55.369 -13.528 1.00 101.10 432 GLY D N 1
ATOM 9474 C CA . GLY D 1 437 ? 12.716 56.486 -13.235 1.00 104.47 432 GLY D CA 1
ATOM 9475 C C . GLY D 1 437 ? 11.612 56.645 -14.262 1.00 107.39 432 GLY D C 1
ATOM 9476 O O . GLY D 1 437 ? 11.688 56.152 -15.387 1.00 111.71 432 GLY D O 1
ATOM 9477 N N . SER D 1 438 ? 10.558 57.340 -13.851 1.00 109.03 433 SER D N 1
ATOM 9478 C CA . SER D 1 438 ? 9.498 57.689 -14.779 1.00 110.96 433 SER D CA 1
ATOM 9479 C C . SER D 1 438 ? 9.999 58.783 -15.723 1.00 112.73 433 SER D C 1
ATOM 9480 O O . SER D 1 438 ? 10.833 59.604 -15.331 1.00 117.94 433 SER D O 1
ATOM 9483 N N . PRO D 1 439 ? 9.521 58.802 -16.972 1.00 110.91 434 PRO D N 1
ATOM 9484 C CA . PRO D 1 439 ? 10.094 59.713 -17.974 1.00 106.97 434 PRO D CA 1
ATOM 9485 C C . PRO D 1 439 ? 10.144 61.160 -17.504 1.00 110.11 434 PRO D C 1
ATOM 9486 O O . PRO D 1 439 ? 9.268 61.635 -16.778 1.00 113.37 434 PRO D O 1
ATOM 9490 N N . ILE D 1 440 ? 11.197 61.856 -17.928 1.00 109.76 435 ILE D N 1
ATOM 9491 C CA . ILE D 1 440 ? 11.430 63.239 -17.545 1.00 109.85 435 ILE D CA 1
ATOM 9492 C C . ILE D 1 440 ? 12.045 63.990 -18.717 1.00 106.58 435 ILE D C 1
ATOM 9493 O O . ILE D 1 440 ? 12.636 63.395 -19.622 1.00 96.42 435 ILE D O 1
ATOM 9495 N N . ASP D 1 441 ? 11.899 65.312 -18.685 1.00 119.18 436 ASP D N 1
ATOM 9496 C CA . ASP D 1 441 ? 12.434 66.193 -19.714 1.00 117.28 436 ASP D CA 1
ATOM 9497 C C . ASP D 1 441 ? 13.787 66.736 -19.270 1.00 121.35 436 ASP D C 1
ATOM 9498 O O . ASP D 1 441 ? 13.929 67.217 -18.139 1.00 127.84 436 ASP D O 1
ATOM 9500 N N . ILE D 1 442 ? 14.775 66.670 -20.163 1.00 107.67 437 ILE D N 1
ATOM 9501 C CA . ILE D 1 442 ? 16.149 67.045 -19.851 1.00 91.08 437 ILE D CA 1
ATOM 9502 C C . ILE D 1 442 ? 16.634 68.066 -20.874 1.00 88.75 437 ILE D C 1
ATOM 9503 O O . ILE D 1 442 ? 16.176 68.089 -22.021 1.00 93.13 437 ILE D O 1
ATOM 9508 N N . ASP D 1 443 ? 17.584 68.906 -20.450 1.00 90.02 438 ASP D N 1
ATOM 9509 C CA . ASP D 1 443 ? 17.993 70.110 -21.170 1.00 89.81 438 ASP D CA 1
ATOM 9510 C C . ASP D 1 443 ? 19.095 69.776 -22.186 1.00 97.70 438 ASP D C 1
ATOM 9511 O O . ASP D 1 443 ? 19.290 68.608 -22.533 1.00 100.42 438 ASP D O 1
ATOM 9516 N N . THR D 1 444 ? 19.817 70.795 -22.684 1.00 110.11 439 THR D N 1
ATOM 9517 C CA . THR D 1 444 ? 20.687 70.685 -23.859 1.00 117.68 439 THR D CA 1
ATOM 9518 C C . THR D 1 444 ? 21.653 69.516 -23.726 1.00 122.90 439 THR D C 1
ATOM 9519 O O . THR D 1 444 ? 22.593 69.589 -22.935 1.00 130.33 439 THR D O 1
ATOM 9523 N N . SER D 1 445 ? 21.461 68.449 -24.513 1.00 125.27 440 SER D N 1
ATOM 9524 C CA . SER D 1 445 ? 22.115 67.162 -24.241 1.00 112.14 440 SER D CA 1
ATOM 9525 C C . SER D 1 445 ? 22.687 66.496 -25.496 1.00 100.34 440 SER D C 1
ATOM 9526 O O . SER D 1 445 ? 22.442 65.327 -25.783 1.00 85.62 440 SER D O 1
ATOM 9529 N N . GLU D 1 446 ? 23.459 67.240 -26.277 1.00 98.42 441 GLU D N 1
ATOM 9530 C CA . GLU D 1 446 ? 24.353 66.594 -27.241 1.00 95.60 441 GLU D CA 1
ATOM 9531 C C . GLU D 1 446 ? 25.641 66.261 -26.496 1.00 104.98 441 GLU D C 1
ATOM 9532 O O . GLU D 1 446 ? 25.936 65.095 -26.217 1.00 98.09 441 GLU D O 1
ATOM 9538 N N . TYR D 1 447 ? 26.383 67.298 -26.145 1.00 111.37 442 TYR D N 1
ATOM 9539 C CA . TYR D 1 447 ? 27.378 67.500 -25.107 1.00 93.82 442 TYR D CA 1
ATOM 9540 C C . TYR D 1 447 ? 27.649 68.996 -25.191 1.00 88.78 442 TYR D C 1
ATOM 9541 O O . TYR D 1 447 ? 27.986 69.489 -26.273 1.00 92.95 442 TYR D O 1
ATOM 9550 N N . PRO D 1 448 ? 27.539 69.756 -24.100 1.00 88.16 443 PRO D N 1
ATOM 9551 C CA . PRO D 1 448 ? 27.265 69.420 -22.700 1.00 95.27 443 PRO D CA 1
ATOM 9552 C C . PRO D 1 448 ? 25.829 69.028 -22.388 1.00 92.33 443 PRO D C 1
ATOM 9553 O O . PRO D 1 448 ? 25.036 68.719 -23.273 1.00 95.81 443 PRO D O 1
ATOM 9557 N N . GLU D 1 449 ? 25.544 69.014 -21.091 1.00 92.23 444 GLU D N 1
ATOM 9558 C CA . GLU D 1 449 ? 24.218 69.173 -20.521 1.00 92.19 444 GLU D CA 1
ATOM 9559 C C . GLU D 1 449 ? 24.207 70.500 -19.767 1.00 88.91 444 GLU D C 1
ATOM 9560 O O . GLU D 1 449 ? 25.260 71.015 -19.381 1.00 77.93 444 GLU D O 1
ATOM 9566 N N . LEU D 1 450 ? 23.024 71.082 -19.588 1.00 91.21 445 LEU D N 1
ATOM 9567 C CA . LEU D 1 450 ? 22.953 72.425 -19.004 1.00 108.96 445 LEU D CA 1
ATOM 9568 C C . LEU D 1 450 ? 21.998 72.532 -17.814 1.00 100.46 445 LEU D C 1
ATOM 9569 O O . LEU D 1 450 ? 21.879 73.597 -17.198 1.00 85.87 445 LEU D O 1
ATOM 9571 N N . LYS D 1 468 ? 10.013 63.174 -22.301 1.00 120.16 463 LYS D N 1
ATOM 9572 C CA . LYS D 1 468 ? 11.105 63.360 -23.250 1.00 118.10 463 LYS D CA 1
ATOM 9573 C C . LYS D 1 468 ? 12.009 62.130 -23.342 1.00 113.45 463 LYS D C 1
ATOM 9574 O O . LYS D 1 468 ? 12.303 61.648 -24.437 1.00 115.99 463 LYS D O 1
ATOM 9576 N N . MET D 1 469 ? 12.439 61.620 -22.188 1.00 104.15 464 MET D N 1
ATOM 9577 C CA . MET D 1 469 ? 13.461 60.583 -22.135 1.00 105.43 464 MET D CA 1
ATOM 9578 C C . MET D 1 469 ? 13.438 59.957 -20.747 1.00 103.92 464 MET D C 1
ATOM 9579 O O . MET D 1 469 ? 13.256 60.668 -19.755 1.00 98.74 464 MET D O 1
ATOM 9584 N N . VAL D 1 470 ? 13.619 58.639 -20.670 1.00 108.48 465 VAL D N 1
ATOM 9585 C CA . VAL D 1 470 ? 13.345 57.890 -19.453 1.00 106.59 465 VAL D CA 1
ATOM 9586 C C . VAL D 1 470 ? 14.649 57.756 -18.652 1.00 95.71 465 VAL D C 1
ATOM 9587 O O . VAL D 1 470 ? 15.633 57.245 -19.205 1.00 78.49 465 VAL D O 1
ATOM 9591 N N . PRO D 1 471 ? 14.684 58.181 -17.399 1.00 96.70 466 PRO D N 1
ATOM 9592 C CA . PRO D 1 471 ? 15.933 58.170 -16.630 1.00 91.25 466 PRO D CA 1
ATOM 9593 C C . PRO D 1 471 ? 16.132 56.894 -15.827 1.00 80.60 466 PRO D C 1
ATOM 9594 O O . PRO D 1 471 ? 15.184 56.217 -15.423 1.00 84.07 466 PRO D O 1
ATOM 9598 N N . ILE D 1 472 ? 17.403 56.568 -15.595 1.00 68.29 467 ILE D N 1
ATOM 9599 C CA . ILE D 1 472 ? 17.780 55.406 -14.795 1.00 73.49 467 ILE D CA 1
ATOM 9600 C C . ILE D 1 472 ? 18.869 55.824 -13.814 1.00 76.84 467 ILE D C 1
ATOM 9601 O O . ILE D 1 472 ? 19.916 56.346 -14.224 1.00 71.11 467 ILE D O 1
ATOM 9606 N N . ARG D 1 473 ? 18.621 55.596 -12.527 1.00 79.45 468 ARG D N 1
ATOM 9607 C CA . ARG D 1 473 ? 19.570 55.899 -11.466 1.00 78.10 468 ARG D CA 1
ATOM 9608 C C . ARG D 1 473 ? 20.329 54.639 -11.072 1.00 70.77 468 ARG D C 1
ATOM 9609 O O . ARG D 1 473 ? 19.788 53.531 -11.110 1.00 67.50 468 ARG D O 1
ATOM 9617 N N . VAL D 1 474 ? 21.594 54.818 -10.693 1.00 74.97 469 VAL D N 1
ATOM 9618 C CA . VAL D 1 474 ? 22.475 53.705 -10.347 1.00 79.40 469 VAL D CA 1
ATOM 9619 C C . VAL D 1 474 ? 23.318 54.123 -9.149 1.00 90.75 469 VAL D C 1
ATOM 9620 O O . VAL D 1 474 ? 24.268 54.899 -9.298 1.00 96.33 469 VAL D O 1
ATOM 9624 N N . VAL D 1 475 ? 22.993 53.607 -7.975 1.00 88.44 470 VAL D N 1
ATOM 9625 C CA . VAL D 1 475 ? 23.803 53.870 -6.792 1.00 81.71 470 VAL D CA 1
ATOM 9626 C C . VAL D 1 475 ? 24.795 52.730 -6.624 1.00 82.69 470 VAL D C 1
ATOM 9627 O O . VAL D 1 475 ? 24.458 51.560 -6.847 1.00 95.41 470 VAL D O 1
ATOM 9631 N N . SER D 1 476 ? 26.027 53.070 -6.240 1.00 82.93 471 SER D N 1
ATOM 9632 C CA . SER D 1 476 ? 27.077 52.082 -6.040 1.00 87.49 471 SER D CA 1
ATOM 9633 C C . SER D 1 476 ? 27.683 52.226 -4.651 1.00 94.84 471 SER D C 1
ATOM 9634 O O . SER D 1 476 ? 27.667 53.306 -4.053 1.00 100.04 471 SER D O 1
ATOM 9637 N N . SER D 1 477 ? 28.226 51.115 -4.144 1.00 92.92 472 SER D N 1
ATOM 9638 C CA . SER D 1 477 ? 28.797 51.090 -2.804 1.00 95.43 472 SER D CA 1
ATOM 9639 C C . SER D 1 477 ? 30.122 51.836 -2.709 1.00 97.03 472 SER D C 1
ATOM 9640 O O . SER D 1 477 ? 30.571 52.117 -1.593 1.00 96.12 472 SER D O 1
ATOM 9643 N N . ASP D 1 478 ? 30.757 52.165 -3.839 1.00 98.76 473 ASP D N 1
ATOM 9644 C CA . ASP D 1 478 ? 31.907 53.059 -3.781 1.00 101.10 473 ASP D CA 1
ATOM 9645 C C . ASP D 1 478 ? 31.514 54.463 -3.343 1.00 103.33 473 ASP D C 1
ATOM 9646 O O . ASP D 1 478 ? 32.392 55.246 -2.969 1.00 107.46 473 ASP D O 1
ATOM 9651 N N . GLY D 1 479 ? 30.229 54.789 -3.370 1.00 102.33 474 GLY D N 1
ATOM 9652 C CA . GLY D 1 479 ? 29.728 56.045 -2.870 1.00 99.53 474 GLY D CA 1
ATOM 9653 C C . GLY D 1 479 ? 29.195 57.021 -3.904 1.00 89.39 474 GLY D C 1
ATOM 9654 O O . GLY D 1 479 ? 29.077 58.212 -3.591 1.00 82.48 474 GLY D O 1
ATOM 9655 N N . TYR D 1 480 ? 28.861 56.562 -5.108 1.00 87.21 475 TYR D N 1
ATOM 9656 C CA . TYR D 1 480 ? 28.447 57.448 -6.185 1.00 81.67 475 TYR D CA 1
ATOM 9657 C C . TYR D 1 480 ? 27.055 57.087 -6.683 1.00 80.09 475 TYR D C 1
ATOM 9658 O O . TYR D 1 480 ? 26.691 55.906 -6.763 1.00 78.63 475 TYR D O 1
ATOM 9667 N N . LEU D 1 481 ? 26.288 58.124 -7.004 1.00 80.96 476 LEU D N 1
ATOM 9668 C CA . LEU D 1 481 ? 25.081 58.011 -7.804 1.00 77.95 476 LEU D CA 1
ATOM 9669 C C . LEU D 1 481 ? 25.417 58.336 -9.254 1.00 79.87 476 LEU D C 1
ATOM 9670 O O . LEU D 1 481 ? 26.186 59.263 -9.535 1.00 78.72 476 LEU D O 1
ATOM 9675 N N . TYR D 1 482 ? 24.845 57.556 -10.165 1.00 83.31 477 TYR D N 1
ATOM 9676 C CA . TYR D 1 482 ? 25.041 57.700 -11.599 1.00 79.06 477 TYR D CA 1
ATOM 9677 C C . TYR D 1 482 ? 23.684 57.909 -12.245 1.00 81.83 477 TYR D C 1
ATOM 9678 O O . TYR D 1 482 ? 22.735 57.173 -11.952 1.00 90.52 477 TYR D O 1
ATOM 9687 N N . ASN D 1 483 ? 23.592 58.901 -13.125 1.00 87.19 478 ASN D N 1
ATOM 9688 C CA . ASN D 1 483 ? 22.340 59.223 -13.799 1.00 89.36 478 ASN D CA 1
ATOM 9689 C C . ASN D 1 483 ? 22.516 58.993 -15.292 1.00 78.55 478 ASN D C 1
ATOM 9690 O O . ASN D 1 483 ? 23.262 59.728 -15.956 1.00 76.93 478 ASN D O 1
ATOM 9695 N N . PHE D 1 484 ? 21.835 57.960 -15.794 1.00 71.85 479 PHE D N 1
ATOM 9696 C CA . PHE D 1 484 ? 21.794 57.592 -17.200 1.00 74.16 479 PHE D CA 1
ATOM 9697 C C . PHE D 1 484 ? 20.436 57.960 -17.784 1.00 77.85 479 PHE D C 1
ATOM 9698 O O . PHE D 1 484 ? 19.434 58.038 -17.065 1.00 82.32 479 PHE D O 1
ATOM 9706 N N . VAL D 1 485 ? 20.399 58.162 -19.098 1.00 70.15 480 VAL D N 1
ATOM 9707 C CA . VAL D 1 485 ? 19.153 58.431 -19.806 1.00 73.13 480 VAL D CA 1
ATOM 9708 C C . VAL D 1 485 ? 18.986 57.420 -20.928 1.00 71.63 480 VAL D C 1
ATOM 9709 O O . VAL D 1 485 ? 19.940 57.105 -21.649 1.00 66.93 480 VAL D O 1
ATOM 9713 N N . MET D 1 486 ? 17.761 56.926 -21.073 1.00 73.80 481 MET D N 1
ATOM 9714 C CA . MET D 1 486 ? 17.398 55.921 -22.058 1.00 77.90 481 MET D CA 1
ATOM 9715 C C . MET D 1 486 ? 16.388 56.514 -23.030 1.00 84.94 481 MET D C 1
ATOM 9716 O O . MET D 1 486 ? 15.434 57.189 -22.612 1.00 77.89 481 MET D O 1
ATOM 9721 N N . ASP D 1 487 ? 16.625 56.289 -24.320 1.00 89.06 482 ASP D N 1
ATOM 9722 C CA . ASP D 1 487 ? 15.629 56.566 -25.344 1.00 92.74 482 ASP D CA 1
ATOM 9723 C C . ASP D 1 487 ? 14.578 55.464 -25.312 1.00 90.27 482 ASP D C 1
ATOM 9724 O O . ASP D 1 487 ? 14.924 54.290 -25.480 1.00 95.66 482 ASP D O 1
ATOM 9729 N N . PRO D 1 488 ? 13.302 55.783 -25.078 1.00 89.11 483 PRO D N 1
ATOM 9730 C CA . PRO D 1 488 ? 12.283 54.724 -24.985 1.00 96.07 483 PRO D CA 1
ATOM 9731 C C . PRO D 1 488 ? 11.985 54.026 -26.305 1.00 108.42 483 PRO D C 1
ATOM 9732 O O . PRO D 1 488 ? 11.276 53.012 -26.294 1.00 116.52 483 PRO D O 1
ATOM 9736 N N . GLU D 1 489 ? 12.491 54.529 -27.431 1.00 110.57 484 GLU D N 1
ATOM 9737 C CA . GLU D 1 489 ? 12.353 53.876 -28.728 1.00 114.71 484 GLU D CA 1
ATOM 9738 C C . GLU D 1 489 ? 13.652 53.219 -29.176 1.00 113.98 484 GLU D C 1
ATOM 9739 O O . GLU D 1 489 ? 13.750 52.752 -30.313 1.00 127.10 484 GLU D O 1
ATOM 9745 N N . ARG D 1 490 ? 14.646 53.192 -28.298 1.00 99.41 485 ARG D N 1
ATOM 9746 C CA . ARG D 1 490 ? 16.034 52.826 -28.558 1.00 95.54 485 ARG D CA 1
ATOM 9747 C C . ARG D 1 490 ? 16.543 52.311 -27.205 1.00 100.94 485 ARG D C 1
ATOM 9748 O O . ARG D 1 490 ? 15.702 51.812 -26.455 1.00 114.85 485 ARG D O 1
ATOM 9756 N N . GLY D 1 491 ? 17.833 52.336 -26.832 1.00 90.87 486 GLY D N 1
ATOM 9757 C CA . GLY D 1 491 ? 19.014 52.831 -27.516 1.00 97.71 486 GLY D CA 1
ATOM 9758 C C . GLY D 1 491 ? 20.243 52.030 -27.164 1.00 107.52 486 GLY D C 1
ATOM 9759 O O . GLY D 1 491 ? 21.371 52.512 -27.290 1.00 116.09 486 GLY D O 1
ATOM 9760 N N . GLY D 1 492 ? 20.021 50.814 -26.678 1.00 111.41 487 GLY D N 1
ATOM 9761 C CA . GLY D 1 492 ? 21.123 49.979 -26.256 1.00 120.09 487 GLY D CA 1
ATOM 9762 C C . GLY D 1 492 ? 21.923 50.638 -25.153 1.00 119.62 487 GLY D C 1
ATOM 9763 O O . GLY D 1 492 ? 21.421 50.825 -24.041 1.00 112.31 487 GLY D O 1
ATOM 9764 N N . ASP D 1 493 ? 23.166 51.008 -25.448 1.00 124.08 488 ASP D N 1
ATOM 9765 C CA . ASP D 1 493 ? 23.983 51.696 -24.458 1.00 120.80 488 ASP D CA 1
ATOM 9766 C C . ASP D 1 493 ? 23.399 53.076 -24.183 1.00 102.26 488 ASP D C 1
ATOM 9767 O O . ASP D 1 493 ? 23.323 53.919 -25.082 1.00 89.46 488 ASP D O 1
ATOM 9772 N N . CYS D 1 494 ? 22.968 53.294 -22.944 1.00 98.03 489 CYS D N 1
ATOM 9773 C CA . CYS D 1 494 ? 22.374 54.564 -22.560 1.00 94.93 489 CYS D CA 1
ATOM 9774 C C . CYS D 1 494 ? 23.465 55.568 -22.217 1.00 87.00 489 CYS D C 1
ATOM 9775 O O . CYS D 1 494 ? 24.453 55.237 -21.554 1.00 76.92 489 CYS D O 1
ATOM 9778 N N . LEU D 1 495 ? 23.288 56.798 -22.686 1.00 85.76 490 LEU D N 1
ATOM 9779 C CA . LEU D 1 495 ? 24.227 57.861 -22.362 1.00 85.16 490 LEU D CA 1
ATOM 9780 C C . LEU D 1 495 ? 24.098 58.246 -20.893 1.00 77.98 490 LEU D C 1
ATOM 9781 O O . LEU D 1 495 ? 22.995 58.301 -20.344 1.00 72.30 490 LEU D O 1
ATOM 9786 N N . ILE D 1 496 ? 25.230 58.519 -20.257 1.00 74.88 491 ILE D N 1
ATOM 9787 C CA . ILE D 1 496 ? 25.257 58.875 -18.844 1.00 72.05 491 ILE D CA 1
ATOM 9788 C C . ILE D 1 496 ? 25.145 60.389 -18.707 1.00 72.59 491 ILE D C 1
ATOM 9789 O O . ILE D 1 496 ? 25.856 61.146 -19.381 1.00 71.39 491 ILE D O 1
ATOM 9794 N N . LEU D 1 497 ? 24.229 60.834 -17.848 1.00 70.27 492 LEU D N 1
ATOM 9795 C CA . LEU D 1 497 ? 24.064 62.262 -17.619 1.00 67.92 492 LEU D CA 1
ATOM 9796 C C . LEU D 1 497 ? 24.964 62.793 -16.515 1.00 65.45 492 LEU D C 1
ATOM 9797 O O . LEU D 1 497 ? 25.534 63.879 -16.666 1.00 66.49 492 LEU D O 1
ATOM 9802 N N . SER D 1 498 ? 25.108 62.079 -15.398 1.00 66.55 493 SER D N 1
ATOM 9803 C CA . SER D 1 498 ? 25.849 62.698 -14.303 1.00 73.98 493 SER D CA 1
ATOM 9804 C C . SER D 1 498 ? 26.393 61.660 -13.329 1.00 79.27 493 SER D C 1
ATOM 9805 O O . SER D 1 498 ? 26.018 60.484 -13.346 1.00 70.10 493 SER D O 1
ATOM 9808 N N . GLN D 1 499 ? 27.289 62.142 -12.466 1.00 81.87 494 GLN D N 1
ATOM 9809 C CA . GLN D 1 499 ? 27.953 61.380 -11.416 1.00 69.92 494 GLN D CA 1
ATOM 9810 C C . GLN D 1 499 ? 28.041 62.276 -10.191 1.00 67.75 494 GLN D C 1
ATOM 9811 O O . GLN D 1 499 ? 28.441 63.438 -10.306 1.00 63.09 494 GLN D O 1
ATOM 9817 N N . TYR D 1 500 ? 27.656 61.757 -9.027 1.00 72.40 495 TYR D N 1
ATOM 9818 C CA . TYR D 1 500 ? 27.720 62.552 -7.807 1.00 83.57 495 TYR D CA 1
ATOM 9819 C C . TYR D 1 500 ? 28.155 61.681 -6.639 1.00 88.07 495 TYR D C 1
ATOM 9820 O O . TYR D 1 500 ? 27.844 60.491 -6.581 1.00 84.87 495 TYR D O 1
ATOM 9829 N N . SER D 1 501 ? 28.891 62.287 -5.712 1.00 94.91 496 SER D N 1
ATOM 9830 C CA . SER D 1 501 ? 29.293 61.594 -4.499 1.00 95.53 496 SER D CA 1
ATOM 9831 C C . SER D 1 501 ? 28.138 61.545 -3.509 1.00 95.99 496 SER D C 1
ATOM 9832 O O . SER D 1 501 ? 27.452 62.545 -3.277 1.00 100.07 496 SER D O 1
ATOM 9835 N N . ILE D 1 502 ? 27.923 60.364 -2.925 1.00 97.57 497 ILE D N 1
ATOM 9836 C CA . ILE D 1 502 ? 26.909 60.214 -1.888 1.00 114.97 497 ILE D CA 1
ATOM 9837 C C . ILE D 1 502 ? 27.475 60.516 -0.504 1.00 129.32 497 ILE D C 1
ATOM 9838 O O . ILE D 1 502 ? 26.701 60.791 0.426 1.00 129.56 497 ILE D O 1
ATOM 9843 N N . LEU D 1 503 ? 28.808 60.556 -0.343 1.00 138.73 498 LEU D N 1
ATOM 9844 C CA . LEU D 1 503 ? 29.410 60.742 0.984 1.00 153.76 498 LEU D CA 1
ATOM 9845 C C . LEU D 1 503 ? 30.447 61.874 1.041 1.00 170.88 498 LEU D C 1
ATOM 9846 O O . LEU D 1 503 ? 31.652 61.638 1.137 1.00 174.91 498 LEU D O 1
ATOM 9851 N N . MET D 1 504 ? 29.979 63.124 1.088 1.00 175.12 499 MET D N 1
ATOM 9852 C CA . MET D 1 504 ? 28.652 63.569 0.649 1.00 172.05 499 MET D CA 1
ATOM 9853 C C . MET D 1 504 ? 28.945 64.685 -0.348 1.00 169.42 499 MET D C 1
ATOM 9854 O O . MET D 1 504 ? 28.236 64.886 -1.339 1.00 169.06 499 MET D O 1
ATOM 9859 N N . ASP D 1 505 ? 30.031 65.388 -0.030 1.00 171.01 500 ASP D N 1
ATOM 9860 C CA . ASP D 1 505 ? 30.694 66.425 -0.831 1.00 170.36 500 ASP D CA 1
ATOM 9861 C C . ASP D 1 505 ? 30.309 66.538 -2.303 1.00 165.39 500 ASP D C 1
ATOM 9862 O O . ASP D 1 505 ? 30.009 67.632 -2.783 1.00 163.89 500 ASP D O 1
#

Radius of gyration: 43.28 Å; Cα contacts (8 Å, |Δi|>4): 3674; chains: 4; bounding box: 108×123×64 Å